Protein AF-0000000066253008 (afdb_homodimer)

Solvent-accessible surface area (backbone atoms only — not comparable to full-atom values): 78596 Å² total; per-residue (Å²): 136,83,82,72,79,69,74,82,71,71,70,77,67,82,53,88,64,77,56,69,83,47,47,67,69,61,52,63,65,35,58,60,66,40,66,57,66,64,67,63,68,63,72,75,78,78,64,59,68,62,55,57,57,56,64,69,56,77,73,82,70,84,76,76,71,78,70,69,80,69,70,82,55,91,63,72,63,43,28,41,41,49,34,67,64,50,50,51,50,46,41,70,47,35,21,67,83,68,64,51,48,30,28,73,83,35,78,33,90,45,61,48,75,41,26,23,41,92,55,75,45,72,45,69,47,74,49,59,42,49,48,30,50,20,38,45,47,24,52,40,46,51,31,47,74,68,68,41,58,54,40,56,45,54,45,63,66,33,70,45,50,55,56,59,47,54,52,46,42,40,66,67,37,15,53,67,53,22,49,46,47,67,31,86,89,32,36,70,66,47,18,43,54,94,76,50,82,46,97,74,68,50,23,16,39,36,27,54,60,85,42,55,70,59,47,54,49,51,45,48,46,28,65,75,38,57,89,58,53,52,42,75,41,73,38,66,88,74,84,46,50,68,54,42,54,59,38,61,71,62,54,28,25,43,66,73,40,64,44,83,43,79,41,80,39,96,84,78,38,77,38,83,45,76,39,33,48,40,35,58,21,56,35,70,89,53,68,46,57,43,32,51,56,40,51,46,26,31,55,20,29,53,75,64,69,36,50,68,47,43,47,32,39,51,51,32,41,36,42,30,24,60,69,64,50,36,47,28,45,30,39,35,48,83,29,68,46,32,40,33,58,68,54,60,56,62,47,42,52,57,46,36,70,75,38,61,82,43,91,60,28,63,58,53,46,52,50,44,47,44,31,48,54,19,28,45,37,44,46,48,58,17,81,76,14,34,40,81,71,70,65,45,31,31,40,46,46,58,69,54,51,78,77,73,92,52,61,85,66,71,51,46,80,73,44,45,67,56,29,61,71,69,70,48,53,69,70,58,38,52,51,34,38,47,70,59,73,42,82,51,69,69,60,50,52,49,44,41,16,51,48,8,28,54,26,60,68,52,69,42,28,80,86,31,64,84,42,25,50,44,24,32,37,44,48,60,46,23,36,50,37,32,44,24,46,48,51,16,51,45,26,44,75,74,36,79,36,50,43,67,38,52,63,74,47,21,72,63,36,97,54,52,64,68,41,70,47,48,22,54,63,28,46,52,50,27,50,51,48,50,55,40,41,55,68,53,20,46,36,78,89,61,20,42,52,25,30,25,30,66,80,79,65,44,60,50,80,59,50,47,48,44,41,38,35,24,39,50,42,62,68,45,48,52,68,51,46,52,32,23,58,71,53,35,45,65,66,32,55,48,69,29,18,49,26,34,20,27,61,78,56,58,50,83,69,45,94,93,38,64,61,37,61,47,19,45,56,20,21,46,37,67,63,45,51,39,35,34,54,9,29,44,48,42,45,35,50,68,62,26,27,50,40,34,46,25,32,46,40,47,49,50,49,37,22,48,43,45,36,49,43,36,41,54,48,30,25,22,76,43,89,82,59,26,64,67,51,86,32,91,84,54,55,55,51,70,88,51,63,36,46,67,59,38,42,15,32,38,38,50,9,37,47,58,44,31,59,70,60,35,52,64,64,52,51,54,35,45,45,69,66,52,56,63,73,61,52,52,52,54,51,52,52,52,50,50,51,56,54,56,63,63,105,134,84,81,73,77,71,73,80,72,73,70,77,69,82,55,86,64,78,57,71,82,48,48,68,70,62,51,63,67,35,58,59,65,40,64,56,67,61,67,62,68,61,71,73,76,75,61,58,69,60,53,56,57,53,63,68,55,78,74,82,70,85,76,76,76,73,70,69,80,69,70,82,53,92,62,72,62,42,27,41,40,50,34,66,64,50,49,52,52,46,40,72,49,36,21,66,84,68,64,49,48,30,30,73,83,36,76,33,89,46,63,47,75,39,26,24,42,94,55,74,44,72,44,70,46,74,50,59,41,47,50,31,50,21,37,44,46,24,52,39,47,52,32,47,74,68,66,40,57,53,41,55,45,53,46,62,66,34,69,45,52,54,56,59,47,54,52,46,43,40,66,67,38,14,54,66,54,21,49,45,49,68,31,87,89,34,36,72,66,47,17,44,53,95,78,52,84,46,97,74,68,50,24,16,38,35,28,55,60,86,41,56,68,59,48,54,49,53,47,49,45,28,65,76,39,58,88,59,53,51,42,75,42,73,38,66,89,74,83,46,49,67,54,42,54,58,38,62,72,62,54,28,24,43,67,73,41,62,42,82,41,80,43,81,38,97,86,78,37,77,38,82,44,77,40,34,46,40,35,59,22,56,34,70,90,52,69,46,57,42,32,50,56,39,50,45,27,33,55,19,30,52,76,64,69,35,50,68,48,41,48,31,40,50,49,31,41,36,42,31,25,61,68,64,50,35,46,27,46,30,38,35,48,82,26,69,47,33,40,34,58,69,54,61,57,62,48,41,51,58,45,36,69,74,37,60,83,42,92,60,29,64,56,53,44,51,50,45,49,45,33,47,52,20,28,44,36,43,46,50,58,17,80,77,15,33,40,82,72,71,66,44,30,31,41,47,48,60,72,55,51,75,77,73,91,53,60,85,69,71,51,45,79,73,44,44,66,55,29,62,72,69,71,47,54,72,70,59,39,53,52,33,37,46,70,58,73,43,83,51,68,69,58,51,51,51,45,41,16,52,47,8,28,55,25,61,67,52,69,42,30,79,86,31,64,86,43,25,49,44,23,32,37,44,49,59,45,23,35,49,37,32,44,26,47,49,51,15,52,44,26,43,75,74,36,78,38,50,42,69,39,52,63,75,48,21,72,64,34,98,55,52,64,67,41,71,45,48,22,55,64,28,47,51,50,27,53,50,46,50,54,41,41,55,68,54,20,46,35,79,88,60,20,43,53,24,30,25,29,66,80,79,65,44,58,51,80,58,50,48,50,43,40,38,35,25,38,50,41,62,66,45,47,52,68,51,46,51,33,24,57,70,52,33,46,65,64,32,55,47,68,30,18,47,25,34,20,26,60,78,56,57,50,82,69,45,94,89,38,64,62,38,61,46,19,45,56,20,20,44,37,67,63,46,50,39,33,33,53,8,30,45,47,40,46,35,50,68,59,25,27,50,40,35,47,24,32,44,40,46,49,50,49,39,21,49,43,44,35,47,42,36,43,54,48,30,26,22,76,42,90,82,59,24,65,65,52,86,30,91,82,54,59,54,52,68,89,52,62,37,47,66,58,39,42,15,32,38,38,52,10,38,48,57,45,32,59,72,60,37,53,64,65,54,52,53,35,46,45,69,68,51,56,62,73,61,51,52,51,54,51,50,52,53,49,52,52,56,54,57,64,64,104

Radius of gyration: 37.27 Å; Cα contacts (8 Å, |Δi|>4): 2577; chains: 2; bounding box: 135×111×92 Å

GO terms:
  GO:0015927 trehalase activity (F, IDA)
  GO:0005993 trehalose catabolic process (P, IDA)
  GO:0004555 alpha,alpha-trehalase activity (F, EXP)

Structure (mmCIF, N/CA/C/O backbone):
data_AF-0000000066253008-model_v1
#
loop_
_entity.id
_entity.type
_entity.pdbx_description
1 polymer 'Cytosolic neutral trehalase'
#
loop_
_atom_site.group_PDB
_atom_site.id
_atom_site.type_symbol
_atom_site.label_atom_id
_atom_site.label_alt_id
_atom_site.label_comp_id
_atom_site.label_asym_id
_atom_site.label_entity_id
_atom_site.label_seq_id
_atom_site.pdbx_PDB_ins_code
_atom_site.Cartn_x
_atom_site.Cartn_y
_atom_site.Cartn_z
_atom_site.occupancy
_atom_site.B_iso_or_equiv
_atom_site.auth_seq_id
_atom_site.auth_comp_id
_atom_site.auth_asym_id
_atom_site.auth_atom_id
_atom_site.pdbx_PDB_model_num
ATOM 1 N N . MET A 1 1 ? 1.215 39.594 -31.797 1 21.08 1 MET A N 1
ATOM 2 C CA . MET A 1 1 ? 0.467 38.438 -32.312 1 21.08 1 MET A CA 1
ATOM 3 C C . MET A 1 1 ? -0.027 37.562 -31.156 1 21.08 1 MET A C 1
ATOM 5 O O . MET A 1 1 ? 0.765 37.125 -30.328 1 21.08 1 MET A O 1
ATOM 9 N N . SER A 1 2 ? -1.305 37.75 -30.656 1 22.25 2 SER A N 1
ATOM 10 C CA . SER A 1 2 ? -1.988 37.844 -29.375 1 22.25 2 SER A CA 1
ATOM 11 C C . SER A 1 2 ? -2.393 36.469 -28.859 1 22.25 2 SER A C 1
ATOM 13 O O . SER A 1 2 ? -3.166 35.75 -29.516 1 22.25 2 SER A O 1
ATOM 15 N N . ASP A 1 3 ? -1.358 35.719 -28.438 1 22.94 3 ASP A N 1
ATOM 16 C CA . ASP A 1 3 ? -1.385 34.312 -28.062 1 22.94 3 ASP A CA 1
ATOM 17 C C . ASP A 1 3 ? -2.506 34.031 -27.078 1 22.94 3 ASP A C 1
ATOM 19 O O . ASP A 1 3 ? -2.482 34.531 -25.938 1 22.94 3 ASP A O 1
ATOM 23 N N . SER A 1 4 ? -3.768 33.938 -27.656 1 24.86 4 SER A N 1
ATOM 24 C CA . SER A 1 4 ? -5.082 33.781 -27.047 1 24.86 4 SER A CA 1
ATOM 25 C C . SER A 1 4 ? -5.152 32.5 -26.188 1 24.86 4 SER A C 1
ATOM 27 O O . SER A 1 4 ? -4.969 31.406 -26.703 1 24.86 4 SER A O 1
ATOM 29 N N . THR A 1 5 ? -4.535 32.531 -25 1 26.59 5 THR A N 1
ATOM 30 C CA . THR A 1 5 ? -4.566 31.484 -23.984 1 26.59 5 THR A CA 1
ATOM 31 C C . THR A 1 5 ? -5.992 30.984 -23.766 1 26.59 5 THR A C 1
ATOM 33 O O . THR A 1 5 ? -6.848 31.719 -23.266 1 26.59 5 THR A O 1
ATOM 36 N N . ALA A 1 6 ? -6.402 30.078 -24.688 1 28.55 6 ALA A N 1
ATOM 37 C CA . ALA A 1 6 ? -7.777 29.609 -24.797 1 28.55 6 ALA A CA 1
ATOM 38 C C . ALA A 1 6 ? -8.273 29.031 -23.469 1 28.55 6 ALA A C 1
ATOM 40 O O . ALA A 1 6 ? -7.523 28.344 -22.766 1 28.55 6 ALA A O 1
ATOM 41 N N . PRO A 1 7 ? -9.422 29.5 -23.062 1 29.2 7 PRO A N 1
ATOM 42 C CA . PRO A 1 7 ? -10.062 29.078 -21.812 1 29.2 7 PRO A CA 1
ATOM 43 C C . PRO A 1 7 ? -10.273 27.578 -21.719 1 29.2 7 PRO A C 1
ATOM 45 O O . PRO A 1 7 ? -10.469 26.906 -22.75 1 29.2 7 PRO A O 1
ATOM 48 N N . SER A 1 8 ? -9.383 26.938 -20.969 1 27 8 SER A N 1
ATOM 49 C CA . SER A 1 8 ? -9.578 25.531 -20.672 1 27 8 SER A CA 1
ATOM 50 C C . SER A 1 8 ? -11.055 25.203 -20.469 1 27 8 SER A C 1
ATOM 52 O O . SER A 1 8 ? -11.703 25.75 -19.578 1 27 8 SER A O 1
ATOM 54 N N . ALA A 1 9 ? -11.75 24.953 -21.578 1 28.47 9 ALA A N 1
ATOM 55 C CA . ALA A 1 9 ? -13.172 24.609 -21.641 1 28.47 9 ALA A CA 1
ATOM 56 C C . ALA A 1 9 ? -13.492 23.438 -20.719 1 28.47 9 ALA A C 1
ATOM 58 O O . ALA A 1 9 ? -12.914 22.359 -20.859 1 28.47 9 ALA A O 1
ATOM 59 N N . HIS A 1 10 ? -13.828 23.781 -19.562 1 29.2 10 HIS A N 1
ATOM 60 C CA . HIS A 1 10 ? -14.414 22.797 -18.656 1 29.2 10 HIS A CA 1
ATOM 61 C C . HIS A 1 10 ? -15.422 21.906 -19.375 1 29.2 10 HIS A C 1
ATOM 63 O O . HIS A 1 10 ? -16.328 22.406 -20.031 1 29.2 10 HIS A O 1
ATOM 69 N N . ARG A 1 11 ? -15.07 20.844 -19.938 1 32.84 11 ARG A N 1
ATOM 70 C CA . ARG A 1 11 ? -16.062 19.953 -20.531 1 32.84 11 ARG A CA 1
ATOM 71 C C . ARG A 1 11 ? -17.297 19.844 -19.641 1 32.84 11 ARG A C 1
ATOM 73 O O . ARG A 1 11 ? -17.188 19.594 -18.438 1 32.84 11 ARG A O 1
ATOM 80 N N . PRO A 1 12 ? -18.391 20.344 -20.109 1 28.89 12 PRO A N 1
ATOM 81 C CA . PRO A 1 12 ? -19.594 20.109 -19.328 1 28.89 12 PRO A CA 1
ATOM 82 C C . PRO A 1 12 ? -19.766 18.641 -18.953 1 28.89 12 PRO A C 1
ATOM 84 O O . PRO A 1 12 ? -19.734 17.766 -19.828 1 28.89 12 PRO A O 1
ATOM 87 N N . ARG A 1 13 ? -19.219 18.188 -17.891 1 33.03 13 ARG A N 1
ATOM 88 C CA . ARG A 1 13 ? -19.688 16.875 -17.453 1 33.03 13 ARG A CA 1
ATOM 89 C C . ARG A 1 13 ? -21.203 16.75 -17.594 1 33.03 13 ARG A C 1
ATOM 91 O O . ARG A 1 13 ? -21.938 17.656 -17.188 1 33.03 13 ARG A O 1
ATOM 98 N N . GLY A 1 14 ? -21.672 16.219 -18.562 1 35.75 14 GLY A N 1
ATOM 99 C CA . GLY A 1 14 ? -23.078 15.844 -18.641 1 35.75 14 GLY A CA 1
ATOM 100 C C . GLY A 1 14 ? -23.672 15.445 -17.312 1 35.75 14 GLY A C 1
ATOM 101 O O . GLY A 1 14 ? -23.828 14.258 -17.031 1 35.75 14 GLY A O 1
ATOM 102 N N . SER A 1 15 ? -23.125 15.898 -16.156 1 40.84 15 SER A N 1
ATOM 103 C CA . SER A 1 15 ? -23.719 15.477 -14.898 1 40.84 15 SER A CA 1
ATOM 104 C C . SER A 1 15 ? -25.234 15.672 -14.906 1 40.84 15 SER A C 1
ATOM 106 O O . SER A 1 15 ? -25.734 16.672 -15.43 1 40.84 15 SER A O 1
ATOM 108 N N . GLU A 1 16 ? -25.906 14.547 -14.773 1 49.41 16 GLU A N 1
ATOM 109 C CA . GLU A 1 16 ? -27.312 14.312 -14.539 1 49.41 16 GLU A CA 1
ATOM 110 C C . GLU A 1 16 ? -27.906 15.383 -13.617 1 49.41 16 GLU A C 1
ATOM 112 O O . GLU A 1 16 ? -29.109 15.672 -13.68 1 49.41 16 GLU A O 1
ATOM 117 N N . ASP A 1 17 ? -27.109 15.898 -12.797 1 62 17 ASP A N 1
ATOM 118 C CA . ASP A 1 17 ? -27.844 16.703 -11.812 1 62 17 ASP A CA 1
ATOM 119 C C . ASP A 1 17 ? -28 18.141 -12.281 1 62 17 ASP A C 1
ATOM 121 O O . ASP A 1 17 ? -28.391 19.016 -11.5 1 62 17 ASP A O 1
ATOM 125 N N . PHE A 1 18 ? -27.938 18.5 -13.492 1 68.88 18 PHE A N 1
ATOM 126 C CA . PHE A 1 18 ? -28.188 19.797 -14.086 1 68.88 18 PHE A CA 1
ATOM 127 C C . PHE A 1 18 ? -27.359 20.875 -13.383 1 68.88 18 PHE A C 1
ATOM 129 O O . PHE A 1 18 ? -27.844 21.984 -13.164 1 68.88 18 PHE A O 1
ATOM 136 N N . GLY A 1 19 ? -26.219 20.453 -12.789 1 80.81 19 GLY A N 1
ATOM 137 C CA . GLY A 1 19 ? -25.281 21.391 -12.195 1 80.81 19 GLY A CA 1
ATOM 138 C C . GLY A 1 19 ? -25.719 21.906 -10.844 1 80.81 19 GLY A C 1
ATOM 139 O O . GLY A 1 19 ? -25.266 22.969 -10.398 1 80.81 19 GLY A O 1
ATOM 140 N N . VAL A 1 20 ? -26.594 21.281 -10.141 1 88.69 20 VAL A N 1
ATOM 141 C CA . VAL A 1 20 ? -27.156 21.719 -8.859 1 88.69 20 VAL A CA 1
ATOM 142 C C . VAL A 1 20 ? -26.031 21.875 -7.84 1 88.69 20 VAL A C 1
ATOM 144 O O . VAL A 1 20 ? -26.047 22.812 -7.031 1 88.69 20 VAL A O 1
ATOM 147 N N . PHE A 1 21 ? -24.969 21.109 -7.91 1 88.94 21 PHE A N 1
ATOM 148 C CA . PHE A 1 21 ? -23.953 21.109 -6.871 1 88.94 21 PHE A CA 1
ATOM 149 C C . PHE A 1 21 ? -22.625 21.625 -7.418 1 88.94 21 PHE A C 1
ATOM 151 O O . PHE A 1 21 ? -21.562 21.297 -6.887 1 88.94 21 PHE A O 1
ATOM 158 N N . ASP A 1 22 ? -22.734 22.406 -8.461 1 88.81 22 ASP A N 1
ATOM 159 C CA . ASP A 1 22 ? -21.547 23.078 -8.969 1 88.81 22 ASP A CA 1
ATOM 160 C C . ASP A 1 22 ? -20.953 24.016 -7.914 1 88.81 22 ASP A C 1
ATOM 162 O O . ASP A 1 22 ? -21.641 24.406 -6.965 1 88.81 22 ASP A O 1
ATOM 166 N N . ASP A 1 23 ? -19.75 24.344 -8.078 1 89.56 23 ASP A N 1
ATOM 167 C CA . ASP A 1 23 ? -19.094 25.281 -7.168 1 89.56 23 ASP A CA 1
ATOM 168 C C . ASP A 1 23 ? -19.75 26.656 -7.242 1 89.56 23 ASP A C 1
ATOM 170 O O . ASP A 1 23 ? -20.406 26.984 -8.242 1 89.56 23 ASP A O 1
ATOM 174 N N . ALA A 1 24 ? -19.578 27.453 -6.195 1 89.88 24 ALA A N 1
ATOM 175 C CA . ALA A 1 24 ? -20.266 28.734 -6.066 1 89.88 24 ALA A CA 1
ATOM 176 C C . ALA A 1 24 ? -19.984 29.641 -7.266 1 89.88 24 ALA A C 1
ATOM 178 O O . ALA A 1 24 ? -20.875 30.312 -7.766 1 89.88 24 ALA A O 1
ATOM 179 N N . LYS A 1 25 ? -18.766 29.656 -7.684 1 88.56 25 LYS A N 1
ATOM 180 C CA . LYS A 1 25 ? -18.375 30.5 -8.812 1 88.56 25 LYS A CA 1
ATOM 181 C C . LYS A 1 25 ? -19.156 30.125 -10.07 1 88.56 25 LYS A C 1
ATOM 183 O O . LYS A 1 25 ? -19.688 31 -10.758 1 88.56 25 LYS A O 1
ATOM 188 N N . THR A 1 26 ? -19.266 28.859 -10.344 1 89.19 26 THR A N 1
ATOM 189 C CA . THR A 1 26 ? -19.969 28.359 -11.516 1 89.19 26 THR A CA 1
ATOM 190 C C . THR A 1 26 ? -21.484 28.5 -11.344 1 89.19 26 THR A C 1
ATOM 192 O O . THR A 1 26 ? -22.188 28.922 -12.273 1 89.19 26 THR A O 1
ATOM 195 N N . TYR A 1 27 ? -21.953 28.203 -10.172 1 91.69 27 TYR A N 1
ATOM 196 C CA . TYR A 1 27 ? -23.391 28.203 -9.891 1 91.69 27 TYR A CA 1
ATOM 197 C C . TYR A 1 27 ? -23.969 29.609 -9.93 1 91.69 27 TYR A C 1
ATOM 199 O O . TYR A 1 27 ? -25 29.844 -10.539 1 91.69 27 TYR A O 1
ATOM 207 N N . TYR A 1 28 ? -23.359 30.625 -9.406 1 92.56 28 TYR A N 1
ATOM 208 C CA . TYR A 1 28 ? -23.938 31.953 -9.242 1 92.56 28 TYR A CA 1
ATOM 209 C C . TYR A 1 28 ? -23.484 32.875 -10.367 1 92.56 28 TYR A C 1
ATOM 211 O O . TYR A 1 28 ? -24.094 33.938 -10.586 1 92.56 28 TYR A O 1
ATOM 219 N N . ALA A 1 29 ? -22.438 32.438 -11.086 1 88.12 29 ALA A N 1
ATOM 220 C CA . ALA A 1 29 ? -21.984 33.281 -12.203 1 88.12 29 ALA A CA 1
ATOM 221 C C . ALA A 1 29 ? -22.797 32.969 -13.461 1 88.12 29 ALA A C 1
ATOM 223 O O . ALA A 1 29 ? -22.719 33.688 -14.453 1 88.12 29 ALA A O 1
ATOM 224 N N . SER A 1 30 ? -23.547 31.969 -13.438 1 86.12 30 SER A N 1
ATOM 225 C CA . SER A 1 30 ? -24.312 31.547 -14.609 1 86.12 30 SER A CA 1
ATOM 226 C C . SER A 1 30 ? -25.547 32.406 -14.805 1 86.12 30 SER A C 1
ATOM 228 O O . SER A 1 30 ? -26.531 32.281 -14.07 1 86.12 30 SER A O 1
ATOM 230 N N . ASP A 1 31 ? -25.641 33.219 -15.789 1 83.75 31 ASP A N 1
ATOM 231 C CA . ASP A 1 31 ? -26.812 34.031 -16.094 1 83.75 31 ASP A CA 1
ATOM 232 C C . ASP A 1 31 ? -27.969 33.156 -16.594 1 83.75 31 ASP A C 1
ATOM 234 O O . ASP A 1 31 ? -29.125 33.469 -16.297 1 83.75 31 ASP A O 1
ATOM 238 N N . GLU A 1 32 ? -27.609 32.156 -17.266 1 80.25 32 GLU A N 1
ATOM 239 C CA . GLU A 1 32 ? -28.625 31.25 -17.797 1 80.25 32 GLU A CA 1
ATOM 240 C C . GLU A 1 32 ? -29.438 30.609 -16.688 1 80.25 32 GLU A C 1
ATOM 242 O O . GLU A 1 32 ? -30.656 30.406 -16.828 1 80.25 32 GLU A O 1
ATOM 247 N N . ARG A 1 33 ? -28.797 30.406 -15.594 1 84.94 33 ARG A N 1
ATOM 248 C CA . ARG A 1 33 ? -29.453 29.734 -14.484 1 84.94 33 ARG A CA 1
ATOM 249 C C . ARG A 1 33 ? -30.359 30.703 -13.719 1 84.94 33 ARG A C 1
ATOM 251 O O . ARG A 1 33 ? -31.406 30.312 -13.195 1 84.94 33 ARG A O 1
ATOM 258 N N . HIS A 1 34 ? -29.969 31.938 -13.656 1 87.06 34 HIS A N 1
ATOM 259 C CA . HIS A 1 34 ? -30.625 32.812 -12.695 1 87.06 34 HIS A CA 1
ATOM 260 C C . HIS A 1 34 ? -31.469 33.875 -13.398 1 87.06 34 HIS A C 1
ATOM 262 O O . HIS A 1 34 ? -32.125 34.688 -12.75 1 87.06 34 HIS A O 1
ATOM 268 N N . THR A 1 35 ? -31.422 34.094 -14.773 1 72.62 35 THR A N 1
ATOM 269 C CA . THR A 1 35 ? -32.25 35.031 -15.5 1 72.62 35 THR A CA 1
ATOM 270 C C . THR A 1 35 ? -33.375 34.344 -16.219 1 72.62 35 THR A C 1
ATOM 272 O O . THR A 1 35 ? -34.281 35 -16.75 1 72.62 35 THR A O 1
ATOM 275 N N . GLY A 1 36 ? -34.125 33.438 -15.727 1 54.25 36 GLY A N 1
ATOM 276 C CA . GLY A 1 36 ? -35.438 32.875 -16.078 1 54.25 36 GLY A CA 1
ATOM 277 C C . GLY A 1 36 ? -35.438 32.156 -17.406 1 54.25 36 GLY A C 1
ATOM 278 O O . GLY A 1 36 ? -36.469 31.688 -17.875 1 54.25 36 GLY A O 1
ATOM 279 N N . ARG A 1 37 ? -34.531 32.25 -18.344 1 44.91 37 ARG A N 1
ATOM 280 C CA . ARG A 1 37 ? -34.812 31.516 -19.578 1 44.91 37 ARG A CA 1
ATOM 281 C C . ARG A 1 37 ? -34.844 30.016 -19.312 1 44.91 37 ARG A C 1
ATOM 283 O O . ARG A 1 37 ? -35.375 29.25 -20.125 1 44.91 37 ARG A O 1
ATOM 290 N N . PHE A 1 38 ? -34.094 29.516 -18.484 1 42.03 38 PHE A N 1
ATOM 291 C CA . PHE A 1 38 ? -34 28.094 -18.172 1 42.03 38 PHE A CA 1
ATOM 292 C C . PHE A 1 38 ? -35.281 27.625 -17.484 1 42.03 38 PHE A C 1
ATOM 294 O O . PHE A 1 38 ? -35.438 26.438 -17.156 1 42.03 38 PHE A O 1
ATOM 301 N N . ALA A 1 39 ? -36.094 28.516 -16.938 1 36.56 39 ALA A N 1
ATOM 302 C CA . ALA A 1 39 ? -37.375 27.984 -16.422 1 36.56 39 ALA A CA 1
ATOM 303 C C . ALA A 1 39 ? -38.125 27.234 -17.516 1 36.56 39 ALA A C 1
ATOM 305 O O . ALA A 1 39 ? -38.781 26.234 -17.234 1 36.56 39 ALA A O 1
ATOM 306 N N . ASN A 1 40 ? -38.156 27.891 -18.703 1 34.47 40 ASN A N 1
ATOM 307 C CA . ASN A 1 40 ? -39.188 27.469 -19.672 1 34.47 40 ASN A CA 1
ATOM 308 C C . ASN A 1 40 ? -38.75 26.188 -20.391 1 34.47 40 ASN A C 1
ATOM 310 O O . ASN A 1 40 ? -39.406 25.797 -21.375 1 34.47 40 ASN A O 1
ATOM 314 N N . ARG A 1 41 ? -37.5 25.766 -20.328 1 33.41 41 ARG A N 1
ATOM 315 C CA . ARG A 1 41 ? -37.312 24.641 -21.234 1 33.41 41 ARG A CA 1
ATOM 316 C C . ARG A 1 41 ? -38.062 23.406 -20.734 1 33.41 41 ARG A C 1
ATOM 318 O O . ARG A 1 41 ? -37.438 22.406 -20.391 1 33.41 41 ARG A O 1
ATOM 325 N N . THR A 1 42 ? -38.938 23.484 -19.719 1 29.31 42 THR A N 1
ATOM 326 C CA . THR A 1 42 ? -39.719 22.266 -19.656 1 29.31 42 THR A CA 1
ATOM 327 C C . THR A 1 42 ? -40.5 22.047 -20.953 1 29.31 42 THR A C 1
ATOM 329 O O . THR A 1 42 ? -41.406 22.797 -21.297 1 29.31 42 THR A O 1
ATOM 332 N N . ARG A 1 43 ? -39.844 21.75 -22.031 1 27.69 43 ARG A N 1
ATOM 333 C CA . ARG A 1 43 ? -40.625 21.266 -23.188 1 27.69 43 ARG A CA 1
ATOM 334 C C . ARG A 1 43 ? -41.75 20.359 -22.734 1 27.69 43 ARG A C 1
ATOM 336 O O . ARG A 1 43 ? -41.531 19.344 -22.078 1 27.69 43 ARG A O 1
ATOM 343 N N . THR A 1 44 ? -42.938 20.828 -22.578 1 26.72 44 THR A N 1
ATOM 344 C CA . THR A 1 44 ? -44.219 20.141 -22.562 1 26.72 44 THR A CA 1
ATOM 345 C C . THR A 1 44 ? -44.312 19.141 -23.734 1 26.72 44 THR A C 1
ATOM 347 O O . THR A 1 44 ? -44.375 19.547 -24.891 1 26.72 44 THR A O 1
ATOM 350 N N . TYR A 1 45 ? -43.469 18.125 -23.891 1 26.62 45 TYR A N 1
ATOM 351 C CA . TYR A 1 45 ? -44 17.125 -24.812 1 26.62 45 TYR A CA 1
ATOM 352 C C . TYR A 1 45 ? -45.5 16.844 -24.531 1 26.62 45 TYR A C 1
ATOM 354 O O . TYR A 1 45 ? -45.875 16.688 -23.375 1 26.62 45 TYR A O 1
ATOM 362 N N . SER A 1 46 ? -46.5 17.297 -25.375 1 26.91 46 SER A N 1
ATOM 363 C CA . SER A 1 46 ? -47.938 17.172 -25.578 1 26.91 46 SER A CA 1
ATOM 364 C C . SER A 1 46 ? -48.406 15.727 -25.516 1 26.91 46 SER A C 1
ATOM 366 O O . SER A 1 46 ? -48.031 14.914 -26.375 1 26.91 46 SER A O 1
ATOM 368 N N . GLN A 1 47 ? -48.312 14.969 -24.453 1 26.66 47 GLN A N 1
ATOM 369 C CA . GLN A 1 47 ? -49.156 13.773 -24.266 1 26.66 47 GLN A CA 1
ATOM 370 C C . GLN A 1 47 ? -50.625 14.078 -24.484 1 26.66 47 GLN A C 1
ATOM 372 O O . GLN A 1 47 ? -51.469 13.672 -23.688 1 26.66 47 GLN A O 1
ATOM 377 N N . SER A 1 48 ? -51.062 15.055 -25.203 1 28.86 48 SER A N 1
ATOM 378 C CA . SER A 1 48 ? -52.438 15.203 -25.609 1 28.86 48 SER A CA 1
ATOM 379 C C . SER A 1 48 ? -52.938 13.961 -26.344 1 28.86 48 SER A C 1
ATOM 381 O O . SER A 1 48 ? -54.125 13.641 -26.312 1 28.86 48 SER A O 1
ATOM 383 N N . SER A 1 49 ? -52.125 13.25 -27.062 1 29.44 49 SER A N 1
ATOM 384 C CA . SER A 1 49 ? -52.75 12.203 -27.844 1 29.44 49 SER A CA 1
ATOM 385 C C . SER A 1 49 ? -53.188 11.023 -26.984 1 29.44 49 SER A C 1
ATOM 387 O O . SER A 1 49 ? -54.219 10.406 -27.234 1 29.44 49 SER A O 1
ATOM 389 N N . LEU A 1 50 ? -52.438 10.695 -25.906 1 27.84 50 LEU A N 1
ATOM 390 C CA . LEU A 1 50 ? -52.875 9.531 -25.156 1 27.84 50 LEU A CA 1
ATOM 391 C C . LEU A 1 50 ? -54 9.906 -24.188 1 27.84 50 LEU A C 1
ATOM 393 O O . LEU A 1 50 ? -54.938 9.125 -23.984 1 27.84 50 LEU A O 1
ATOM 397 N N . ILE A 1 51 ? -54.031 11.117 -23.766 1 29.12 51 ILE A N 1
ATOM 398 C CA . ILE A 1 51 ? -55.125 11.508 -22.891 1 29.12 51 ILE A CA 1
ATOM 399 C C . ILE A 1 51 ? -56.438 11.516 -23.672 1 29.12 51 ILE A C 1
ATOM 401 O O . ILE A 1 51 ? -57.531 11.422 -23.094 1 29.12 51 ILE A O 1
ATOM 405 N N . LYS A 1 52 ? -56.375 11.68 -25 1 32.84 52 LYS A N 1
ATOM 406 C CA . LYS A 1 52 ? -57.594 11.594 -25.781 1 32.84 52 LYS A CA 1
ATOM 407 C C . LYS A 1 52 ? -58.156 10.172 -25.766 1 32.84 52 LYS A C 1
ATOM 409 O O . LYS A 1 52 ? -59.375 9.984 -25.797 1 32.84 52 LYS A O 1
ATOM 414 N N . GLN A 1 53 ? -57.281 9.242 -25.594 1 31.06 53 GLN A N 1
ATOM 415 C CA . GLN A 1 53 ? -57.875 7.906 -25.656 1 31.06 53 GLN A CA 1
ATOM 416 C C . GLN A 1 53 ? -58.594 7.57 -24.359 1 31.06 53 GLN A C 1
ATOM 418 O O . GLN A 1 53 ? -59.656 6.938 -24.375 1 31.06 53 GLN A O 1
ATOM 423 N N . ILE A 1 54 ? -58 7.988 -23.25 1 30.97 54 ILE A N 1
ATOM 424 C CA . ILE A 1 54 ? -58.656 7.539 -22.016 1 30.97 54 ILE A CA 1
ATOM 425 C C . ILE A 1 54 ? -59.906 8.383 -21.766 1 30.97 54 ILE A C 1
ATOM 427 O O . ILE A 1 54 ? -60.781 7.961 -21.031 1 30.97 54 ILE A O 1
ATOM 431 N N . GLU A 1 55 ? -60 9.664 -22.266 1 29.5 55 GLU A N 1
ATOM 432 C CA . GLU A 1 55 ? -61.25 10.391 -22.078 1 29.5 55 GLU A CA 1
ATOM 433 C C . GLU A 1 55 ? -62.438 9.562 -22.547 1 29.5 55 GLU A C 1
ATOM 435 O O . GLU A 1 55 ? -63.594 9.898 -22.25 1 29.5 55 GLU A O 1
ATOM 440 N N . ARG A 1 56 ? -62.125 8.711 -23.609 1 33.66 56 ARG A N 1
ATOM 441 C CA . ARG A 1 56 ? -63.312 8.031 -24.062 1 33.66 56 ARG A CA 1
ATOM 442 C C . ARG A 1 56 ? -64 7.273 -22.922 1 33.66 56 ARG A C 1
ATOM 444 O O . ARG A 1 56 ? -65.188 6.926 -23.016 1 33.66 56 ARG A O 1
ATOM 451 N N . LEU A 1 57 ? -62.969 6.723 -21.969 1 30.09 57 LEU A N 1
ATOM 452 C CA . LEU A 1 57 ? -63.781 5.914 -21.047 1 30.09 57 LEU A CA 1
ATOM 453 C C . LEU A 1 57 ? -64.312 6.773 -19.922 1 30.09 57 LEU A C 1
ATOM 455 O O . LEU A 1 57 ? -63.719 7.754 -19.5 1 30.09 57 LEU A O 1
ATOM 459 N N . ASN A 1 58 ? -65.625 6.953 -19.719 1 29.28 58 ASN A N 1
ATOM 460 C CA . ASN A 1 58 ? -66.625 7.719 -18.984 1 29.28 58 ASN A CA 1
ATOM 461 C C . ASN A 1 58 ? -66.25 7.797 -17.5 1 29.28 58 ASN A C 1
ATOM 463 O O . ASN A 1 58 ? -67.125 8.016 -16.656 1 29.28 58 ASN A O 1
ATOM 467 N N . LEU A 1 59 ? -65.188 7.016 -16.953 1 30.55 59 LEU A N 1
ATOM 468 C CA . LEU A 1 59 ? -65.375 6.883 -15.508 1 30.55 59 LEU A CA 1
ATOM 469 C C . LEU A 1 59 ? -65.125 8.203 -14.797 1 30.55 59 LEU A C 1
ATOM 471 O O . LEU A 1 59 ? -64.25 8.969 -15.211 1 30.55 59 LEU A O 1
ATOM 475 N N . PRO A 1 60 ? -66.062 8.742 -13.891 1 29.38 60 PRO A N 1
ATOM 476 C CA . PRO A 1 60 ? -66.125 10.023 -13.172 1 29.38 60 PRO A CA 1
ATOM 477 C C . PRO A 1 60 ? -64.875 10.25 -12.281 1 29.38 60 PRO A C 1
ATOM 479 O O . PRO A 1 60 ? -64.625 9.469 -11.359 1 29.38 60 PRO A O 1
ATOM 482 N N . GLU A 1 61 ? -63.656 10.352 -12.719 1 27.45 61 GLU A N 1
ATOM 483 C CA . GLU A 1 61 ? -62.625 10.305 -11.688 1 27.45 61 GLU A CA 1
ATOM 484 C C . GLU A 1 61 ? -62.656 11.547 -10.812 1 27.45 61 GLU A C 1
ATOM 486 O O . GLU A 1 61 ? -62.719 12.672 -11.32 1 27.45 61 GLU A O 1
ATOM 491 N N . PRO A 1 62 ? -63.125 11.492 -9.469 1 27.7 62 PRO A N 1
ATOM 492 C CA . PRO A 1 62 ? -63.188 12.68 -8.617 1 27.7 62 PRO A CA 1
ATOM 493 C C . PRO A 1 62 ? -61.844 13.398 -8.523 1 27.7 62 PRO A C 1
ATOM 495 O O . PRO A 1 62 ? -60.812 12.766 -8.336 1 27.7 62 PRO A O 1
ATOM 498 N N . PHE A 1 63 ? -61.594 14.43 -9.258 1 24.8 63 PHE A N 1
ATOM 499 C CA . PHE A 1 63 ? -60.375 15.211 -9.422 1 24.8 63 PHE A CA 1
ATOM 500 C C . PHE A 1 63 ? -60.062 16 -8.156 1 24.8 63 PHE A C 1
ATOM 502 O O . PHE A 1 63 ? -60.75 16.984 -7.852 1 24.8 63 PHE A O 1
ATOM 509 N N . ARG A 1 64 ? -59.938 15.336 -6.895 1 28.39 64 ARG A N 1
ATOM 510 C CA . ARG A 1 64 ? -59.625 16.203 -5.758 1 28.39 64 ARG A CA 1
ATOM 511 C C . ARG A 1 64 ? -58.5 17.156 -6.09 1 28.39 64 ARG A C 1
ATOM 513 O O . ARG A 1 64 ? -57.531 16.766 -6.766 1 28.39 64 ARG A O 1
ATOM 520 N N . ARG A 1 65 ? -58.625 18.484 -5.941 1 27.17 65 ARG A N 1
ATOM 521 C CA . ARG A 1 65 ? -57.906 19.75 -6.062 1 27.17 65 ARG A CA 1
ATOM 522 C C . ARG A 1 65 ? -56.625 19.734 -5.23 1 27.17 65 ARG A C 1
ATOM 524 O O . ARG A 1 65 ? -56.031 20.781 -4.969 1 27.17 65 ARG A O 1
ATOM 531 N N . GLY A 1 66 ? -56.281 18.625 -4.512 1 27.69 66 GLY A N 1
ATOM 532 C CA . GLY A 1 66 ? -55.156 18.969 -3.627 1 27.69 66 GLY A CA 1
ATOM 533 C C . GLY A 1 66 ? -53.969 19.562 -4.359 1 27.69 66 GLY A C 1
ATOM 534 O O . GLY A 1 66 ? -53.406 18.906 -5.238 1 27.69 66 GLY A O 1
ATOM 535 N N . SER A 1 67 ? -54.094 20.828 -4.801 1 29.39 67 SER A N 1
ATOM 536 C CA . SER A 1 67 ? -53.094 21.594 -5.527 1 29.39 67 SER A CA 1
ATOM 537 C C . SER A 1 67 ? -51.719 21.469 -4.879 1 29.39 67 SER A C 1
ATOM 539 O O . SER A 1 67 ? -50.875 22.375 -4.98 1 29.39 67 SER A O 1
ATOM 541 N N . HIS A 1 68 ? -51.562 20.578 -3.889 1 31.06 68 HIS A N 1
ATOM 542 C CA . HIS A 1 68 ? -50.156 20.594 -3.412 1 31.06 68 HIS A CA 1
ATOM 543 C C . HIS A 1 68 ? -49.188 20.453 -4.566 1 31.06 68 HIS A C 1
ATOM 545 O O . HIS A 1 68 ? -49.406 19.656 -5.488 1 31.06 68 HIS A O 1
ATOM 551 N N . ASP A 1 69 ? -48.594 21.516 -5.027 1 33.12 69 ASP A N 1
ATOM 552 C CA . ASP A 1 69 ? -47.469 21.594 -5.957 1 33.12 69 ASP A CA 1
ATOM 553 C C . ASP A 1 69 ? -46.531 20.391 -5.785 1 33.12 69 ASP A C 1
ATOM 555 O O . ASP A 1 69 ? -45.531 20.484 -5.078 1 33.12 69 ASP A O 1
ATOM 559 N N . GLU A 1 70 ? -47.031 19.203 -5.41 1 35.66 70 GLU A N 1
ATOM 560 C CA . GLU A 1 70 ? -46.156 18.047 -5.531 1 35.66 70 GLU A CA 1
ATOM 561 C C . GLU A 1 70 ? -45.562 17.938 -6.941 1 35.66 70 GLU A C 1
ATOM 563 O O . GLU A 1 70 ? -46.281 17.516 -7.867 1 35.66 70 GLU A O 1
ATOM 568 N N . SER A 1 71 ? -45 18.984 -7.516 1 34.5 71 SER A N 1
ATOM 569 C CA . SER A 1 71 ? -44.438 18.812 -8.844 1 34.5 71 SER A CA 1
ATOM 570 C C . SER A 1 71 ? -43.656 17.5 -8.938 1 34.5 71 SER A C 1
ATOM 572 O O . SER A 1 71 ? -42.938 17.125 -8.023 1 34.5 71 SER A O 1
ATOM 574 N N . ASN A 1 72 ? -44.125 16.5 -9.539 1 36.16 72 ASN A N 1
ATOM 575 C CA . ASN A 1 72 ? -43.562 15.344 -10.211 1 36.16 72 ASN A CA 1
ATOM 576 C C . ASN A 1 72 ? -42.188 15.664 -10.797 1 36.16 72 ASN A C 1
ATOM 578 O O . ASN A 1 72 ? -41.75 15.039 -11.773 1 36.16 72 ASN A O 1
ATOM 582 N N . LEU A 1 73 ? -41.688 16.969 -10.859 1 39.53 73 LEU A N 1
ATOM 583 C CA . LEU A 1 73 ? -40.594 17.312 -11.773 1 39.53 73 LEU A CA 1
ATOM 584 C C . LEU A 1 73 ? -39.344 16.516 -11.445 1 39.53 73 LEU A C 1
ATOM 586 O O . LEU A 1 73 ? -39 16.328 -10.273 1 39.53 73 LEU A O 1
ATOM 590 N N . GLU A 1 74 ? -38.906 15.695 -12.281 1 46.31 74 GLU A N 1
ATOM 591 C CA . GLU A 1 74 ? -37.594 15.086 -12.383 1 46.31 74 GLU A CA 1
ATOM 592 C C . GLU A 1 74 ? -36.5 16 -11.812 1 46.31 74 GLU A C 1
ATOM 594 O O . GLU A 1 74 ? -35.5 15.523 -11.281 1 46.31 74 GLU A O 1
ATOM 599 N N . GLN A 1 75 ? -36.75 17.344 -12.039 1 58.78 75 GLN A N 1
ATOM 600 C CA . GLN A 1 75 ? -35.812 18.328 -11.484 1 58.78 75 GLN A CA 1
ATOM 601 C C . GLN A 1 75 ? -36.281 18.828 -10.125 1 58.78 75 GLN A C 1
ATOM 603 O O . GLN A 1 75 ? -37.469 19.047 -9.914 1 58.78 75 GLN A O 1
ATOM 608 N N . GLY A 1 76 ? -35.875 18.547 -8.984 1 73.12 76 GLY A N 1
ATOM 609 C CA . GLY A 1 76 ? -36.156 18.953 -7.613 1 73.12 76 GLY A CA 1
ATOM 610 C C . GLY A 1 76 ? -36.75 20.328 -7.508 1 73.12 76 GLY A C 1
ATOM 611 O O . GLY A 1 76 ? -36.812 21.062 -8.5 1 73.12 76 GLY A O 1
ATOM 612 N N . ARG A 1 77 ? -37.438 20.844 -6.438 1 87.75 77 ARG A N 1
ATOM 613 C CA . ARG A 1 77 ? -38.031 22.141 -6.164 1 87.75 77 ARG A CA 1
ATOM 614 C C . ARG A 1 77 ? -37 23.25 -6.238 1 87.75 77 ARG A C 1
ATOM 616 O O . ARG A 1 77 ? -35.844 23.062 -5.793 1 87.75 77 ARG A O 1
ATOM 623 N N . ARG A 1 78 ? -37.406 24.5 -6.914 1 93 78 ARG A N 1
ATOM 624 C CA . ARG A 1 78 ? -36.531 25.672 -7.031 1 93 78 ARG A CA 1
ATOM 625 C C . ARG A 1 78 ? -37.219 26.906 -6.461 1 93 78 ARG A C 1
ATOM 627 O O . ARG A 1 78 ? -38.438 27.047 -6.551 1 93 78 ARG A O 1
ATOM 634 N N . PHE A 1 79 ? -36.438 27.812 -5.949 1 94.94 79 PHE A N 1
ATOM 635 C CA . PHE A 1 79 ? -36.969 29.016 -5.32 1 94.94 79 PHE A CA 1
ATOM 636 C C . PHE A 1 79 ? -36.531 30.266 -6.078 1 94.94 79 PHE A C 1
ATOM 638 O O . PHE A 1 79 ? -35.375 30.344 -6.527 1 94.94 79 PHE A O 1
ATOM 645 N N . LEU A 1 80 ? -37.344 31.094 -6.309 1 94.75 80 LEU A N 1
ATOM 646 C CA . LEU A 1 80 ? -37.062 32.438 -6.797 1 94.75 80 LEU A CA 1
ATOM 647 C C . LEU A 1 80 ? -36.812 33.406 -5.633 1 94.75 80 LEU A C 1
ATOM 649 O O . LEU A 1 80 ? -37.719 33.688 -4.863 1 94.75 80 LEU A O 1
ATOM 653 N N . ILE A 1 81 ? -35.656 33.938 -5.559 1 95.62 81 ILE A N 1
ATOM 654 C CA . ILE A 1 81 ? -35.312 34.594 -4.32 1 95.62 81 ILE A CA 1
ATOM 655 C C . ILE A 1 81 ? -34.688 35.969 -4.637 1 95.62 81 ILE A C 1
ATOM 657 O O . ILE A 1 81 ? -33.781 36.062 -5.473 1 95.62 81 ILE A O 1
ATOM 661 N N . GLN A 1 82 ? -35.156 37 -4.004 1 95.25 82 GLN A N 1
ATOM 662 C CA . GLN A 1 82 ? -34.469 38.25 -3.941 1 95.25 82 GLN A CA 1
ATOM 663 C C . GLN A 1 82 ? -33.406 38.25 -2.848 1 95.25 82 GLN A C 1
ATOM 665 O O . GLN A 1 82 ? -33.719 38.25 -1.658 1 95.25 82 GLN A O 1
ATOM 670 N N . VAL A 1 83 ? -32.219 38.375 -3.191 1 96.81 83 VAL A N 1
ATOM 671 C CA . VAL A 1 83 ? -31.094 38 -2.346 1 96.81 83 VAL A CA 1
ATOM 672 C C . VAL A 1 83 ? -31.047 38.906 -1.12 1 96.81 83 VAL A C 1
ATOM 674 O O . VAL A 1 83 ? -31.141 38.438 0.016 1 96.81 83 VAL A O 1
ATOM 677 N N . ASP A 1 84 ? -31.047 40.25 -1.282 1 96.5 84 ASP A N 1
ATOM 678 C CA . ASP A 1 84 ? -30.859 41.188 -0.179 1 96.5 84 ASP A CA 1
ATOM 679 C C . ASP A 1 84 ? -32.062 41.156 0.758 1 96.5 84 ASP A C 1
ATOM 681 O O . ASP A 1 84 ? -31.906 41.125 1.98 1 96.5 84 ASP A O 1
ATOM 685 N N . ALA A 1 85 ? -33.25 41.156 0.206 1 95.56 85 ALA A N 1
ATOM 686 C CA . ALA A 1 85 ? -34.469 41.188 1.007 1 95.56 85 ALA A CA 1
ATOM 687 C C . ALA A 1 85 ? -34.594 39.906 1.823 1 95.56 85 ALA A C 1
ATOM 689 O O . ALA A 1 85 ? -35 39.938 2.99 1 95.56 85 ALA A O 1
ATOM 690 N N . THR A 1 86 ? -34.406 38.844 1.164 1 96.56 86 THR A N 1
ATOM 691 C CA . THR A 1 86 ? -34.531 37.562 1.852 1 96.56 86 THR A CA 1
ATOM 692 C C . THR A 1 86 ? -33.438 37.438 2.932 1 96.56 86 THR A C 1
ATOM 694 O O . THR A 1 86 ? -33.719 36.875 4 1 96.56 86 THR A O 1
ATOM 697 N N . LEU A 1 87 ? -32.219 37.875 2.611 1 96.69 87 LEU A N 1
ATOM 698 C CA . LEU A 1 87 ? -31.141 37.812 3.588 1 96.69 87 LEU A CA 1
ATOM 699 C C . LEU A 1 87 ? -31.5 38.625 4.828 1 96.69 87 LEU A C 1
ATOM 701 O O . LEU A 1 87 ? -31.266 38.188 5.953 1 96.69 87 LEU A O 1
ATOM 705 N N . GLU A 1 88 ? -32.062 39.781 4.66 1 95.5 88 GLU A N 1
ATOM 706 C CA . GLU A 1 88 ? -32.469 40.625 5.77 1 95.5 88 GLU A CA 1
ATOM 707 C C . GLU A 1 88 ? -33.562 40 6.594 1 95.5 88 GLU A C 1
ATOM 709 O O . GLU A 1 88 ? -33.531 40.031 7.824 1 95.5 88 GLU A O 1
ATOM 714 N N . SER A 1 89 ? -34.5 39.469 5.938 1 95.5 89 SER A N 1
ATOM 715 C CA . SER A 1 89 ? -35.594 38.781 6.609 1 95.5 89 SER A CA 1
ATOM 716 C C . SER A 1 89 ? -35.094 37.562 7.395 1 95.5 89 SER A C 1
ATOM 718 O O . SER A 1 89 ? -35.531 37.344 8.523 1 95.5 89 SER A O 1
ATOM 720 N N . LEU A 1 90 ? -34.281 36.844 6.719 1 96.69 90 LEU A N 1
ATOM 721 C CA . LEU A 1 90 ? -33.719 35.625 7.34 1 96.69 90 LEU A CA 1
ATOM 722 C C . LEU A 1 90 ? -32.938 36 8.594 1 96.69 90 LEU A C 1
ATOM 724 O O . LEU A 1 90 ? -33.094 35.344 9.641 1 96.69 90 LEU A O 1
ATOM 728 N N . LYS A 1 91 ? -32.094 36.969 8.531 1 95.81 91 LYS A N 1
ATOM 729 C CA . LYS A 1 91 ? -31.281 37.406 9.664 1 95.81 91 LYS A CA 1
ATOM 730 C C . LYS A 1 91 ? -32.156 37.906 10.812 1 95.81 91 LYS A C 1
ATOM 732 O O . LYS A 1 91 ? -31.938 37.531 11.969 1 95.81 91 LYS A O 1
ATOM 737 N N . ALA A 1 92 ? -33.125 38.656 10.477 1 95.44 92 ALA A N 1
ATOM 738 C CA . ALA A 1 92 ? -34.031 39.25 11.484 1 95.44 92 ALA A CA 1
ATOM 739 C C . ALA A 1 92 ? -34.781 38.156 12.234 1 95.44 92 ALA A C 1
ATOM 741 O O . ALA A 1 92 ? -35.031 38.281 13.438 1 95.44 92 ALA A O 1
ATOM 742 N N . GLN A 1 93 ? -35.031 37.188 11.531 1 95.69 93 GLN A N 1
ATOM 743 C CA . GLN A 1 93 ? -35.906 36.156 12.109 1 95.69 93 GLN A CA 1
ATOM 744 C C . GLN A 1 93 ? -35.062 35.062 12.797 1 95.69 93 GLN A C 1
ATOM 746 O O . GLN A 1 93 ? -35.406 34.625 13.891 1 95.69 93 GLN A O 1
ATOM 751 N N . GLU A 1 94 ? -34.062 34.656 12.141 1 96.31 94 GLU A N 1
ATOM 752 C CA . GLU A 1 94 ? -33.438 33.406 12.539 1 96.31 94 GLU A CA 1
ATOM 753 C C . GLU A 1 94 ? -32.062 33.625 13.188 1 96.31 94 GLU A C 1
ATOM 755 O O . GLU A 1 94 ? -31.547 32.75 13.875 1 96.31 94 GLU A O 1
ATOM 760 N N . ASP A 1 95 ? -31.375 34.719 12.945 1 96.25 95 ASP A N 1
ATOM 761 C CA . ASP A 1 95 ? -30.109 35.031 13.578 1 96.25 95 ASP A CA 1
ATOM 762 C C . ASP A 1 95 ? -30.328 35.906 14.828 1 96.25 95 ASP A C 1
ATOM 764 O O . ASP A 1 95 ? -29.969 37.062 14.852 1 96.25 95 ASP A O 1
ATOM 768 N N . THR A 1 96 ? -30.688 35.312 15.867 1 95.56 96 THR A N 1
ATOM 769 C CA . THR A 1 96 ? -31.219 36.062 17.016 1 95.56 96 THR A CA 1
ATOM 770 C C . THR A 1 96 ? -30.078 36.688 17.828 1 95.56 96 THR A C 1
ATOM 772 O O . THR A 1 96 ? -30.312 37.594 18.641 1 95.56 96 THR A O 1
ATOM 775 N N . ASP A 1 97 ? -28.844 36.219 17.719 1 93.38 97 ASP A N 1
ATOM 776 C CA . ASP A 1 97 ? -27.75 36.844 18.469 1 93.38 97 ASP A CA 1
ATOM 777 C C . ASP A 1 97 ? -26.953 37.812 17.594 1 93.38 97 ASP A C 1
ATOM 779 O O . ASP A 1 97 ? -25.969 38.406 18.031 1 93.38 97 ASP A O 1
ATOM 783 N N . GLY A 1 98 ? -27.234 37.844 16.344 1 92.94 98 GLY A N 1
ATOM 784 C CA . GLY A 1 98 ? -26.703 38.844 15.453 1 92.94 98 GLY A CA 1
ATOM 785 C C . GLY A 1 98 ? -25.281 38.562 14.977 1 92.94 98 GLY A C 1
ATOM 786 O O . GLY A 1 98 ? -24.578 39.469 14.539 1 92.94 98 GLY A O 1
ATOM 787 N N . ASN A 1 99 ? -24.844 37.406 15.023 1 92.88 99 ASN A N 1
ATOM 788 C CA . ASN A 1 99 ? -23.469 37.094 14.641 1 92.88 99 ASN A CA 1
ATOM 789 C C . ASN A 1 99 ? -23.391 36.594 13.195 1 92.88 99 ASN A C 1
ATOM 791 O O . ASN A 1 99 ? -22.359 36.062 12.773 1 92.88 99 ASN A O 1
ATOM 795 N N . MET A 1 100 ? -24.5 36.656 12.453 1 95.62 100 MET A N 1
ATOM 796 C CA . MET A 1 100 ? -24.594 36.25 11.047 1 95.62 100 MET A CA 1
ATOM 797 C C . MET A 1 100 ? -24.406 34.75 10.891 1 95.62 100 MET A C 1
ATOM 799 O O . MET A 1 100 ? -23.797 34.312 9.93 1 95.62 100 MET A O 1
ATOM 803 N N . GLN A 1 101 ? -24.781 33.969 11.812 1 96.12 101 GLN A N 1
ATOM 804 C CA . GLN A 1 101 ? -24.859 32.5 11.789 1 96.12 101 GLN A CA 1
ATOM 805 C C . GLN A 1 101 ? -26.203 32.031 12.32 1 96.12 101 GLN A C 1
ATOM 807 O O . GLN A 1 101 ? -26.781 32.625 13.227 1 96.12 101 GLN A O 1
ATOM 812 N N . ILE A 1 102 ? -26.719 31.047 11.719 1 97.19 102 ILE A N 1
ATOM 813 C CA . ILE A 1 102 ? -27.922 30.406 12.227 1 97.19 102 ILE A CA 1
ATOM 814 C C . ILE A 1 102 ? -27.578 29.047 12.805 1 97.19 102 ILE A C 1
ATOM 816 O O . ILE A 1 102 ? -27.219 28.125 12.07 1 97.19 102 ILE A O 1
ATOM 820 N N . THR A 1 103 ? -27.609 28.953 14.109 1 96.38 103 THR A N 1
ATOM 821 C CA . THR A 1 103 ? -27.219 27.734 14.82 1 96.38 103 THR A CA 1
ATOM 822 C C . THR A 1 103 ? -28.391 27.188 15.641 1 96.38 103 THR A C 1
ATOM 824 O O . THR A 1 103 ? -29.469 27.766 15.648 1 96.38 103 THR A O 1
ATOM 827 N N . ILE A 1 104 ? -28.203 26.062 16.266 1 95.88 104 ILE A N 1
ATOM 828 C CA . ILE A 1 104 ? -29.219 25.422 17.078 1 95.88 104 ILE A CA 1
ATOM 829 C C . ILE A 1 104 ? -29.516 26.281 18.312 1 95.88 104 ILE A C 1
ATOM 831 O O . ILE A 1 104 ? -30.531 26.109 18.969 1 95.88 104 ILE A O 1
ATOM 835 N N . GLU A 1 105 ? -28.641 27.203 18.594 1 95.06 105 GLU A N 1
ATOM 836 C CA . GLU A 1 105 ? -28.812 28.047 19.766 1 95.06 105 GLU A CA 1
ATOM 837 C C . GLU A 1 105 ? -29.688 29.25 19.453 1 95.06 105 GLU A C 1
ATOM 839 O O . GLU A 1 105 ? -30.172 29.922 20.375 1 95.06 105 GLU A O 1
ATOM 844 N N . ASP A 1 106 ? -29.812 29.531 18.141 1 96 106 ASP A N 1
ATOM 845 C CA . ASP A 1 106 ? -30.734 30.609 17.75 1 96 106 ASP A CA 1
ATOM 846 C C . ASP A 1 106 ? -32.188 30.219 18.016 1 96 106 ASP A C 1
ATOM 848 O O . ASP A 1 106 ? -32.562 29.062 17.812 1 96 106 ASP A O 1
ATOM 852 N N . SER A 1 107 ? -33 31.172 18.469 1 93.25 107 SER A N 1
ATOM 853 C CA . SER A 1 107 ? -34.344 30.844 18.984 1 93.25 107 SER A CA 1
ATOM 854 C C . SER A 1 107 ? -35.406 31.281 18 1 93.25 107 SER A C 1
ATOM 856 O O . SER A 1 107 ? -36.562 31.453 18.375 1 93.25 107 SER A O 1
ATOM 858 N N . GLY A 1 108 ? -35.156 31.453 16.812 1 92.94 108 GLY A N 1
ATOM 859 C CA . GLY A 1 108 ? -36.188 31.766 15.828 1 92.94 108 GLY A CA 1
ATOM 860 C C . GLY A 1 108 ? -37.125 30.609 15.57 1 92.94 108 GLY A C 1
ATOM 861 O O . GLY A 1 108 ? -36.938 29.516 16.125 1 92.94 108 GLY A O 1
ATOM 862 N N . PRO A 1 109 ? -38.188 30.781 14.859 1 95.12 109 PRO A N 1
ATOM 863 C CA . PRO A 1 109 ? -39.188 29.75 14.602 1 95.12 109 PRO A CA 1
ATOM 864 C C . PRO A 1 109 ? -38.656 28.578 13.781 1 95.12 109 PRO A C 1
ATOM 866 O O . PRO A 1 109 ? -39.312 27.531 13.688 1 95.12 109 PRO A O 1
ATOM 869 N N . LYS A 1 110 ? -37.531 28.734 13.148 1 95.69 110 LYS A N 1
ATOM 870 C CA . LYS A 1 110 ? -36.875 27.719 12.359 1 95.69 110 LYS A CA 1
ATOM 871 C C . LYS A 1 110 ? -37.688 27.359 11.125 1 95.69 110 LYS A C 1
ATOM 873 O O . LYS A 1 110 ? -37.781 26.188 10.75 1 95.69 110 LYS A O 1
ATOM 878 N N . VAL A 1 111 ? -38.375 28.281 10.602 1 95.69 111 VAL A N 1
ATOM 879 C CA . VAL A 1 111 ? -39.125 28.125 9.383 1 95.69 111 VAL A CA 1
ATOM 880 C C . VAL A 1 111 ? -39.156 29.453 8.609 1 95.69 111 VAL A C 1
ATOM 882 O O . VAL A 1 111 ? -39.281 30.516 9.211 1 95.69 111 VAL A O 1
ATOM 885 N N . LEU A 1 112 ? -39 29.391 7.309 1 95.31 112 LEU A N 1
ATOM 886 C CA . LEU A 1 112 ? -39.094 30.562 6.445 1 95.31 112 LEU A CA 1
ATOM 887 C C . LEU A 1 112 ? -39.75 30.219 5.121 1 95.31 112 LEU A C 1
ATOM 889 O O . LEU A 1 112 ? -39.312 29.312 4.41 1 95.31 112 LEU A O 1
ATOM 893 N N . PRO A 1 113 ? -40.844 30.875 4.809 1 95.06 113 PRO A N 1
ATOM 894 C CA . PRO A 1 113 ? -41.469 30.625 3.512 1 95.06 113 PRO A CA 1
ATOM 895 C C . PRO A 1 113 ? -40.719 31.281 2.355 1 95.06 113 PRO A C 1
ATOM 897 O O . PRO A 1 113 ? -40.312 32.438 2.461 1 95.06 113 PRO A O 1
ATOM 900 N N . LEU A 1 114 ? -40.5 30.562 1.302 1 95.06 114 LEU A N 1
ATOM 901 C CA . LEU A 1 114 ? -39.844 31.062 0.094 1 95.06 114 LEU A CA 1
ATOM 902 C C . LEU A 1 114 ? -40.75 30.906 -1.117 1 95.06 114 LEU A C 1
ATOM 904 O O . LEU A 1 114 ? -41.531 29.953 -1.188 1 95.06 114 LEU A O 1
ATOM 908 N N . ARG A 1 115 ? -40.562 31.797 -2.035 1 93.25 115 ARG A N 1
ATOM 909 C CA . ARG A 1 115 ? -41.344 31.75 -3.273 1 93.25 115 ARG A CA 1
ATOM 910 C C . ARG A 1 115 ? -40.75 30.734 -4.242 1 93.25 115 ARG A C 1
ATOM 912 O O . ARG A 1 115 ? -39.531 30.594 -4.332 1 93.25 115 ARG A O 1
ATOM 919 N N . THR A 1 116 ? -41.656 30.078 -4.926 1 91.81 116 THR A N 1
ATOM 920 C CA . THR A 1 116 ? -41.219 29.047 -5.844 1 91.81 116 THR A CA 1
ATOM 921 C C . THR A 1 116 ? -41 29.609 -7.242 1 91.81 116 THR A C 1
ATOM 923 O O . THR A 1 116 ? -41.75 30.484 -7.688 1 91.81 116 THR A O 1
ATOM 926 N N . ALA A 1 117 ? -40 29.141 -7.902 1 88.69 117 ALA A N 1
ATOM 927 C CA . ALA A 1 117 ? -39.688 29.609 -9.25 1 88.69 117 ALA A CA 1
ATOM 928 C C . ALA A 1 117 ? -40.75 29.125 -10.258 1 88.69 117 ALA A C 1
ATOM 930 O O . ALA A 1 117 ? -41.062 29.844 -11.203 1 88.69 117 ALA A O 1
ATOM 931 N N . ALA A 1 118 ? -41.188 27.891 -10.109 1 82.06 118 ALA A N 1
ATOM 932 C CA . ALA A 1 118 ? -42.156 27.297 -11.039 1 82.06 118 ALA A CA 1
ATOM 933 C C . ALA A 1 118 ? -43.438 28.156 -11.133 1 82.06 118 ALA A C 1
ATOM 935 O O . ALA A 1 118 ? -44.062 28.219 -12.188 1 82.06 118 ALA A O 1
ATOM 936 N N . SER A 1 119 ? -43.812 28.859 -10.086 1 84.75 119 SER A N 1
ATOM 937 C CA . SER A 1 119 ? -45 29.703 -10.047 1 84.75 119 SER A CA 1
ATOM 938 C C . SER A 1 119 ? -44.656 31.156 -10.289 1 84.75 119 SER A C 1
ATOM 940 O O . SER A 1 119 ? -45.5 32.031 -10.039 1 84.75 119 SER A O 1
ATOM 942 N N . ALA A 1 120 ? -43.469 31.344 -10.648 1 83.75 120 ALA A N 1
ATOM 943 C CA . ALA A 1 120 ? -43 32.719 -10.828 1 83.75 120 ALA A CA 1
ATOM 944 C C . ALA A 1 120 ? -43.156 33.531 -9.547 1 83.75 120 ALA A C 1
ATOM 946 O O . ALA A 1 120 ? -43.5 34.719 -9.602 1 83.75 120 ALA A O 1
ATOM 947 N N . GLY A 1 121 ? -43.156 32.781 -8.438 1 82.81 121 GLY A N 1
ATOM 948 C CA . GLY A 1 121 ? -43.156 33.469 -7.156 1 82.81 121 GLY A CA 1
ATOM 949 C C . GLY A 1 121 ? -44.531 33.5 -6.516 1 82.81 121 GLY A C 1
ATOM 950 O O . GLY A 1 121 ? -44.719 34.062 -5.422 1 82.81 121 GLY A O 1
ATOM 951 N N . TYR A 1 122 ? -45.5 32.906 -7.012 1 85.25 122 TYR A N 1
ATOM 952 C CA . TYR A 1 122 ? -46.844 33 -6.488 1 85.25 122 TYR A CA 1
ATOM 953 C C . TYR A 1 122 ? -47.062 32.031 -5.324 1 85.25 122 TYR A C 1
ATOM 955 O O . TYR A 1 122 ? -47.688 32.375 -4.328 1 85.25 122 TYR A O 1
ATOM 963 N N . HIS A 1 123 ? -46.531 30.859 -5.535 1 89.19 123 HIS A N 1
ATOM 964 C CA . HIS A 1 123 ? -46.656 29.859 -4.477 1 89.19 123 HIS A CA 1
ATOM 965 C C . HIS A 1 123 ? -45.469 29.922 -3.531 1 89.19 123 HIS A C 1
ATOM 967 O O . HIS A 1 123 ? -44.375 30.375 -3.914 1 89.19 123 HIS A O 1
ATOM 973 N N . ARG A 1 124 ? -45.75 29.594 -2.314 1 92.5 124 ARG A N 1
ATOM 974 C CA . ARG A 1 124 ? -44.688 29.594 -1.312 1 92.5 124 ARG A CA 1
ATOM 975 C C . ARG A 1 124 ? -44.469 28.203 -0.724 1 92.5 124 ARG A C 1
ATOM 977 O O . ARG A 1 124 ? -45.406 27.391 -0.725 1 92.5 124 ARG A O 1
ATOM 984 N N . PHE A 1 125 ? -43.344 27.906 -0.393 1 93.31 125 PHE A N 1
ATOM 985 C CA . PHE A 1 125 ? -42.969 26.688 0.297 1 93.31 125 PHE A CA 1
ATOM 986 C C . PHE A 1 125 ? -42.125 26.984 1.523 1 93.31 125 PHE A C 1
ATOM 988 O O . PHE A 1 125 ? -41.25 27.875 1.483 1 93.31 125 PHE A O 1
ATOM 995 N N . GLU A 1 126 ? -42.406 26.281 2.59 1 94.38 126 GLU A N 1
ATOM 996 C CA . GLU A 1 126 ? -41.719 26.516 3.85 1 94.38 126 GLU A CA 1
ATOM 997 C C . GLU A 1 126 ? -40.406 25.734 3.922 1 94.38 126 GLU A C 1
ATOM 999 O O . GLU A 1 126 ? -40.406 24.5 3.795 1 94.38 126 GLU A O 1
ATOM 1004 N N . VAL A 1 127 ? -39.312 26.438 4.039 1 95.12 127 VAL A N 1
ATOM 1005 C CA . VAL A 1 127 ? -38.031 25.828 4.371 1 95.12 127 VAL A CA 1
ATOM 1006 C C . VAL A 1 127 ? -37.906 25.672 5.887 1 95.12 127 VAL A C 1
ATOM 1008 O O . VAL A 1 127 ? -38.062 26.656 6.629 1 95.12 127 VAL A O 1
ATOM 1011 N N . ARG A 1 128 ? -37.656 24.469 6.32 1 95.31 128 ARG A N 1
ATOM 1012 C CA . ARG A 1 128 ? -37.719 24.188 7.75 1 95.31 128 ARG A CA 1
ATOM 1013 C C . ARG A 1 128 ? -36.406 23.641 8.273 1 95.31 128 ARG A C 1
ATOM 1015 O O . ARG A 1 128 ? -35.719 22.906 7.559 1 95.31 128 ARG A O 1
ATOM 1022 N N . GLY A 1 129 ? -36.188 23.984 9.609 1 95.56 129 GLY A N 1
ATOM 1023 C CA . GLY A 1 129 ? -35.062 23.406 10.32 1 95.56 129 GLY A CA 1
ATOM 1024 C C . GLY A 1 129 ? -33.812 24.266 10.289 1 95.56 129 GLY A C 1
ATOM 1025 O O . GLY A 1 129 ? -33.625 25.031 9.344 1 95.56 129 GLY A O 1
ATOM 1026 N N . THR A 1 130 ? -33 24.109 11.273 1 96.19 130 THR A N 1
ATOM 1027 C CA . THR A 1 130 ? -31.797 24.906 11.438 1 96.19 130 THR A CA 1
ATOM 1028 C C . THR A 1 130 ? -30.828 24.656 10.281 1 96.19 130 THR A C 1
ATOM 1030 O O . THR A 1 130 ? -30.234 25.594 9.758 1 96.19 130 THR A O 1
ATOM 1033 N N . TYR A 1 131 ? -30.703 23.391 9.867 1 97.19 131 TYR A N 1
ATOM 1034 C CA . TYR A 1 131 ? -29.719 23.031 8.859 1 97.19 131 TYR A CA 1
ATOM 1035 C C . TYR A 1 131 ? -30.031 23.688 7.523 1 97.19 131 TYR A C 1
ATOM 1037 O O . TYR A 1 131 ? -29.172 24.312 6.906 1 97.19 131 TYR A O 1
ATOM 1045 N N . MET A 1 132 ? -31.234 23.656 7.062 1 97.19 132 MET A N 1
ATOM 1046 C CA . MET A 1 132 ? -31.625 24.234 5.77 1 97.19 132 MET A CA 1
ATOM 1047 C C . MET A 1 132 ? -31.562 25.75 5.809 1 97.19 132 MET A C 1
ATOM 1049 O O . MET A 1 132 ? -31.156 26.391 4.828 1 97.19 132 MET A O 1
ATOM 1053 N N . LEU A 1 133 ? -31.984 26.297 6.922 1 97.44 133 LEU A N 1
ATOM 1054 C CA . LEU A 1 133 ? -31.969 27.75 7.039 1 97.44 133 LEU A CA 1
ATOM 1055 C C . LEU A 1 133 ? -30.531 28.266 7.102 1 97.44 133 LEU A C 1
ATOM 1057 O O . LEU A 1 133 ? -30.234 29.344 6.57 1 97.44 133 LEU A O 1
ATOM 1061 N N . SER A 1 134 ? -29.719 27.562 7.852 1 97.5 134 SER A N 1
ATOM 1062 C CA . SER A 1 134 ? -28.297 27.875 7.848 1 97.5 134 SER A CA 1
ATOM 1063 C C . SER A 1 134 ? -27.719 27.828 6.438 1 97.5 134 SER A C 1
ATOM 1065 O O . SER A 1 134 ? -26.969 28.719 6.035 1 97.5 134 SER A O 1
ATOM 1067 N N . ASN A 1 135 ? -28.062 26.781 5.672 1 97.56 135 ASN A N 1
ATOM 1068 C CA . ASN A 1 135 ? -27.594 26.656 4.293 1 97.56 135 ASN A CA 1
ATOM 1069 C C . ASN A 1 135 ? -28.125 27.797 3.418 1 97.56 135 ASN A C 1
ATOM 1071 O O . ASN A 1 135 ? -27.422 28.25 2.504 1 97.56 135 ASN A O 1
ATOM 1075 N N . LEU A 1 136 ? -29.328 28.172 3.654 1 97.25 136 LEU A N 1
ATOM 1076 C CA . LEU A 1 136 ? -29.906 29.312 2.932 1 97.25 136 LEU A CA 1
ATOM 1077 C C . LEU A 1 136 ? -29.078 30.578 3.174 1 97.25 136 LEU A C 1
ATOM 1079 O O . LEU A 1 136 ? -28.766 31.312 2.232 1 97.25 136 LEU A O 1
ATOM 1083 N N . LEU A 1 137 ? -28.844 30.828 4.449 1 97.56 137 LEU A N 1
ATOM 1084 C CA . LEU A 1 137 ? -28 31.969 4.793 1 97.56 137 LEU A CA 1
ATOM 1085 C C . LEU A 1 137 ? -26.672 31.922 4.039 1 97.56 137 LEU A C 1
ATOM 1087 O O . LEU A 1 137 ? -26.219 32.938 3.516 1 97.56 137 LEU A O 1
ATOM 1091 N N . GLN A 1 138 ? -26.062 30.766 4.035 1 96.88 138 GLN A N 1
ATOM 1092 C CA . GLN A 1 138 ? -24.781 30.578 3.367 1 96.88 138 GLN A CA 1
ATOM 1093 C C . GLN A 1 138 ? -24.891 30.844 1.869 1 96.88 138 GLN A C 1
ATOM 1095 O O . GLN A 1 138 ? -24.078 31.578 1.294 1 96.88 138 GLN A O 1
ATOM 1100 N N . GLU A 1 139 ? -25.906 30.266 1.229 1 96.12 139 GLU A N 1
ATOM 1101 C CA . GLU A 1 139 ? -26.109 30.422 -0.208 1 96.12 139 GLU A CA 1
ATOM 1102 C C . GLU A 1 139 ? -26.391 31.875 -0.571 1 96.12 139 GLU A C 1
ATOM 1104 O O . GLU A 1 139 ? -25.906 32.375 -1.591 1 96.12 139 GLU A O 1
ATOM 1109 N N . LEU A 1 140 ? -27.156 32.531 0.223 1 96.62 140 LEU A N 1
ATOM 1110 C CA . LEU A 1 140 ? -27.469 33.938 -0.036 1 96.62 140 LEU A CA 1
ATOM 1111 C C . LEU A 1 140 ? -26.234 34.812 0.135 1 96.62 140 LEU A C 1
ATOM 1113 O O . LEU A 1 140 ? -26.047 35.781 -0.604 1 96.62 140 LEU A O 1
ATOM 1117 N N . THR A 1 141 ? -25.484 34.5 1.14 1 96 141 THR A N 1
ATOM 1118 C CA . THR A 1 141 ? -24.234 35.219 1.346 1 96 141 THR A CA 1
ATOM 1119 C C . THR A 1 141 ? -23.328 35.094 0.129 1 96 141 THR A C 1
ATOM 1121 O O . THR A 1 141 ? -22.734 36.062 -0.322 1 96 141 THR A O 1
ATOM 1124 N N . LEU A 1 142 ? -23.203 33.906 -0.397 1 94.5 142 LEU A N 1
ATOM 1125 C CA . LEU A 1 142 ? -22.391 33.656 -1.589 1 94.5 142 LEU A CA 1
ATOM 1126 C C . LEU A 1 142 ? -22.969 34.406 -2.793 1 94.5 142 LEU A C 1
ATOM 1128 O O . LEU A 1 142 ? -22.219 35.031 -3.553 1 94.5 142 LEU A O 1
ATOM 1132 N N . ALA A 1 143 ? -24.234 34.312 -2.955 1 95.06 143 ALA A N 1
ATOM 1133 C CA . ALA A 1 143 ? -24.891 35 -4.062 1 95.06 143 ALA A CA 1
ATOM 1134 C C . ALA A 1 143 ? -24.609 36.5 -4.023 1 95.06 143 ALA A C 1
ATOM 1136 O O . ALA A 1 143 ? -24.359 37.094 -5.059 1 95.06 143 ALA A O 1
ATOM 1137 N N . LYS A 1 144 ? -24.734 37 -2.891 1 95.06 144 LYS A N 1
ATOM 1138 C CA . LYS A 1 144 ? -24.484 38.438 -2.713 1 95.06 144 LYS A CA 1
ATOM 1139 C C . LYS A 1 144 ? -23.047 38.781 -3.092 1 95.06 144 LYS A C 1
ATOM 1141 O O . LYS A 1 144 ? -22.781 39.781 -3.74 1 95.06 144 LYS A O 1
ATOM 1146 N N . GLU A 1 145 ? -22.141 38 -2.682 1 92.81 145 GLU A N 1
ATOM 1147 C CA . GLU A 1 145 ? -20.719 38.219 -2.971 1 92.81 145 GLU A CA 1
ATOM 1148 C C . GLU A 1 145 ? -20.453 38.188 -4.473 1 92.81 145 GLU A C 1
ATOM 1150 O O . GLU A 1 145 ? -19.547 38.844 -4.965 1 92.81 145 GLU A O 1
ATOM 1155 N N . TYR A 1 146 ? -21.219 37.375 -5.141 1 92.19 146 TYR A N 1
ATOM 1156 C CA . TYR A 1 146 ? -21.031 37.281 -6.582 1 92.19 146 TYR A CA 1
ATOM 1157 C C . TYR A 1 146 ? -21.906 38.312 -7.312 1 92.19 146 TYR A C 1
ATOM 1159 O O . TYR A 1 146 ? -22.078 38.219 -8.531 1 92.19 146 TYR A O 1
ATOM 1167 N N . GLY A 1 147 ? -22.547 39.156 -6.562 1 92.12 147 GLY A N 1
ATOM 1168 C CA . GLY A 1 147 ? -23.234 40.312 -7.121 1 92.12 147 GLY A CA 1
ATOM 1169 C C . GLY A 1 147 ? -24.641 40 -7.602 1 92.12 147 GLY A C 1
ATOM 1170 O O . GLY A 1 147 ? -25.203 40.75 -8.391 1 92.12 147 GLY A O 1
ATOM 1171 N N . ARG A 1 148 ? -25.203 38.969 -7.117 1 93.69 148 ARG A N 1
ATOM 1172 C CA . ARG A 1 148 ? -26.547 38.594 -7.551 1 93.69 148 ARG A CA 1
ATOM 1173 C C . ARG A 1 148 ? -27.609 39.344 -6.742 1 93.69 148 ARG A C 1
ATOM 1175 O O . ARG A 1 148 ? -27.531 39.406 -5.516 1 93.69 148 ARG A O 1
ATOM 1182 N N . LYS A 1 149 ? -28.578 39.844 -7.445 1 94 149 LYS A N 1
ATOM 1183 C CA . LYS A 1 149 ? -29.719 40.469 -6.781 1 94 149 LYS A CA 1
ATOM 1184 C C . LYS A 1 149 ? -30.891 39.5 -6.672 1 94 149 LYS A C 1
ATOM 1186 O O . LYS A 1 149 ? -31.656 39.531 -5.703 1 94 149 LYS A O 1
ATOM 1191 N N . GLN A 1 150 ? -31.047 38.688 -7.707 1 93.81 150 GLN A N 1
ATOM 1192 C CA . GLN A 1 150 ? -32.062 37.656 -7.75 1 93.81 150 GLN A CA 1
ATOM 1193 C C . GLN A 1 150 ? -31.453 36.312 -8.195 1 93.81 150 GLN A C 1
ATOM 1195 O O . GLN A 1 150 ? -30.594 36.281 -9.078 1 93.81 150 GLN A O 1
ATOM 1200 N N . ILE A 1 151 ? -31.938 35.281 -7.508 1 95.06 151 ILE A N 1
ATOM 1201 C CA . ILE A 1 151 ? -31.406 33.969 -7.895 1 95.06 151 ILE A CA 1
ATOM 1202 C C . ILE A 1 151 ? -32.531 32.938 -7.938 1 95.06 151 ILE A C 1
ATOM 1204 O O . ILE A 1 151 ? -33.594 33.156 -7.359 1 95.06 151 ILE A O 1
ATOM 1208 N N . ILE A 1 152 ? -32.312 31.906 -8.688 1 93.81 152 ILE A N 1
ATOM 1209 C CA . ILE A 1 152 ? -33.062 30.672 -8.617 1 93.81 152 ILE A CA 1
ATOM 1210 C C . ILE A 1 152 ? -32.281 29.609 -7.859 1 93.81 152 ILE A C 1
ATOM 1212 O O . ILE A 1 152 ? -31.25 29.109 -8.359 1 93.81 152 ILE A O 1
ATOM 1216 N N . LEU A 1 153 ? -32.719 29.312 -6.707 1 94.94 153 LEU A N 1
ATOM 1217 C CA . LEU A 1 153 ? -31.969 28.422 -5.828 1 94.94 153 LEU A CA 1
ATOM 1218 C C . LEU A 1 153 ? -32.625 27.031 -5.785 1 94.94 153 LEU A C 1
ATOM 1220 O O . LEU A 1 153 ? -33.812 26.922 -5.559 1 94.94 153 LEU A O 1
ATOM 1224 N N . ASP A 1 154 ? -31.875 26.031 -6.086 1 94.06 154 ASP A N 1
ATOM 1225 C CA . ASP A 1 154 ? -32.344 24.656 -6.008 1 94.06 154 ASP A CA 1
ATOM 1226 C C . ASP A 1 154 ? -32.5 24.203 -4.555 1 94.06 154 ASP A C 1
ATOM 1228 O O . ASP A 1 154 ? -31.594 24.375 -3.746 1 94.06 154 ASP A O 1
ATOM 1232 N N . GLU A 1 155 ? -33.594 23.625 -4.195 1 94.25 155 GLU A N 1
ATOM 1233 C CA . GLU A 1 155 ? -33.844 23.109 -2.85 1 94.25 155 GLU A CA 1
ATOM 1234 C C . GLU A 1 155 ? -32.812 22.062 -2.459 1 94.25 155 GLU A C 1
ATOM 1236 O O . GLU A 1 155 ? -32.438 21.969 -1.29 1 94.25 155 GLU A O 1
ATOM 1241 N N . ALA A 1 156 ? -32.312 21.328 -3.467 1 93.56 156 ALA A N 1
ATOM 1242 C CA . ALA A 1 156 ? -31.328 20.266 -3.238 1 93.56 156 ALA A CA 1
ATOM 1243 C C . ALA A 1 156 ? -30.062 20.812 -2.588 1 93.56 156 ALA A C 1
ATOM 1245 O O . ALA A 1 156 ? -29.375 20.109 -1.847 1 93.56 156 ALA A O 1
ATOM 1246 N N . ARG A 1 157 ? -29.734 22.062 -2.771 1 95 157 ARG A N 1
ATOM 1247 C CA . ARG A 1 157 ? -28.562 22.688 -2.158 1 95 157 ARG A CA 1
ATOM 1248 C C . ARG A 1 157 ? -28.828 22.984 -0.683 1 95 157 ARG A C 1
ATOM 1250 O O . ARG A 1 157 ? -27.875 23.047 0.112 1 95 157 ARG A O 1
ATOM 1257 N N . LEU A 1 158 ? -30.109 23.156 -0.34 1 96.12 158 LEU A N 1
ATOM 1258 C CA . LEU A 1 158 ? -30.453 23.469 1.039 1 96.12 158 LEU A CA 1
ATOM 1259 C C . LEU A 1 158 ? -30.562 22.203 1.878 1 96.12 158 LEU A C 1
ATOM 1261 O O . LEU A 1 158 ? -30.281 22.219 3.078 1 96.12 158 LEU A O 1
ATOM 1265 N N . ASN A 1 159 ? -31.016 21.141 1.28 1 95 159 ASN A N 1
ATOM 1266 C CA . ASN A 1 159 ? -31.219 19.906 2.033 1 95 159 ASN A CA 1
ATOM 1267 C C . ASN A 1 159 ? -30.188 18.844 1.651 1 95 159 ASN A C 1
ATOM 1269 O O . ASN A 1 159 ? -30.438 17.656 1.773 1 95 159 ASN A O 1
ATOM 1273 N N . GLU A 1 160 ? -29.031 19.266 1.097 1 95.44 160 GLU A N 1
ATOM 1274 C CA . GLU A 1 160 ? -27.953 18.359 0.745 1 95.44 160 GLU A CA 1
ATOM 1275 C C . GLU A 1 160 ? -27.5 17.547 1.958 1 95.44 160 GLU A C 1
ATOM 1277 O O . GLU A 1 160 ? -27.406 18.078 3.066 1 95.44 160 GLU A O 1
ATOM 1282 N N . ASN A 1 161 ? -27.234 16.234 1.7 1 96.5 161 ASN A N 1
ATOM 1283 C CA . ASN A 1 161 ? -26.625 15.43 2.758 1 96.5 161 ASN A CA 1
ATOM 1284 C C . ASN A 1 161 ? -25.391 16.109 3.338 1 96.5 161 ASN A C 1
ATOM 1286 O O . ASN A 1 161 ? -24.5 16.516 2.596 1 96.5 161 ASN A O 1
ATOM 1290 N N . PRO A 1 162 ? -25.344 16.25 4.625 1 97.94 162 PRO A N 1
ATOM 1291 C CA . PRO A 1 162 ? -24.266 17.047 5.215 1 97.94 162 PRO A CA 1
ATOM 1292 C C . PRO A 1 162 ? -22.875 16.5 4.895 1 97.94 162 PRO A C 1
ATOM 1294 O O . PRO A 1 162 ? -21.922 17.266 4.75 1 97.94 162 PRO A O 1
ATOM 1297 N N . VAL A 1 163 ? -22.75 15.164 4.879 1 98 163 VAL A N 1
ATOM 1298 C CA . VAL A 1 163 ? -21.469 14.562 4.551 1 98 163 VAL A CA 1
ATOM 1299 C C . VAL A 1 163 ? -21.062 14.945 3.129 1 98 163 VAL A C 1
ATOM 1301 O O . VAL A 1 163 ? -19.922 15.32 2.883 1 98 163 VAL A O 1
ATOM 1304 N N . ASN A 1 164 ? -22 14.883 2.223 1 96.06 164 ASN A N 1
ATOM 1305 C CA . ASN A 1 164 ? -21.75 15.25 0.833 1 96.06 164 ASN A CA 1
ATOM 1306 C C . ASN A 1 164 ? -21.438 16.734 0.696 1 96.06 164 ASN A C 1
ATOM 1308 O O . ASN A 1 164 ? -20.547 17.109 -0.077 1 96.06 164 ASN A O 1
ATOM 1312 N N . ARG A 1 165 ? -22.156 17.531 1.393 1 97.06 165 ARG A N 1
ATOM 1313 C CA . ARG A 1 165 ? -21.984 18.984 1.293 1 97.06 165 ARG A CA 1
ATOM 1314 C C . ARG A 1 165 ? -20.594 19.391 1.786 1 97.06 165 ARG A C 1
ATOM 1316 O O . ARG A 1 165 ? -19.891 20.141 1.104 1 97.06 165 ARG A O 1
ATOM 1323 N N . LEU A 1 166 ? -20.25 18.906 3.014 1 98.06 166 LEU A N 1
ATOM 1324 C CA . LEU A 1 166 ? -18.938 19.281 3.559 1 98.06 166 LEU A CA 1
ATOM 1325 C C . LEU A 1 166 ? -17.812 18.75 2.678 1 98.06 166 LEU A C 1
ATOM 1327 O O . LEU A 1 166 ? -16.844 19.453 2.424 1 98.06 166 LEU A O 1
ATOM 1331 N N . SER A 1 167 ? -17.922 17.516 2.246 1 97.25 167 SER A N 1
ATOM 1332 C CA . SER A 1 167 ? -16.906 16.938 1.36 1 97.25 167 SER A CA 1
ATOM 1333 C C . SER A 1 167 ? -16.766 17.766 0.084 1 97.25 167 SER A C 1
ATOM 1335 O O . SER A 1 167 ? -15.648 18 -0.384 1 97.25 167 SER A O 1
ATOM 1337 N N . ARG A 1 168 ? -17.875 18.188 -0.495 1 95.88 168 ARG A N 1
ATOM 1338 C CA . ARG A 1 168 ? -17.875 18.984 -1.711 1 95.88 168 ARG A CA 1
ATOM 1339 C C . ARG A 1 168 ? -17.25 20.359 -1.459 1 95.88 168 ARG A C 1
ATOM 1341 O O . ARG A 1 168 ? -16.484 20.859 -2.283 1 95.88 168 ARG A O 1
ATOM 1348 N N . LEU A 1 169 ? -17.609 20.969 -0.347 1 96.88 169 LEU A N 1
ATOM 1349 C CA . LEU A 1 169 ? -17.062 22.281 -0.005 1 96.88 169 LEU A CA 1
ATOM 1350 C C . LEU A 1 169 ? -15.539 22.203 0.131 1 96.88 169 LEU A C 1
ATOM 1352 O O . LEU A 1 169 ? -14.828 23.094 -0.35 1 96.88 169 LEU A O 1
ATOM 1356 N N . ILE A 1 170 ? -15.039 21.156 0.773 1 98.06 170 ILE A N 1
ATOM 1357 C CA . ILE A 1 170 ? -13.602 20.984 0.947 1 98.06 170 ILE A CA 1
ATOM 1358 C C . ILE A 1 170 ? -12.938 20.828 -0.417 1 98.06 170 ILE A C 1
ATOM 1360 O O . ILE A 1 170 ? -11.961 21.516 -0.719 1 98.06 170 ILE A O 1
ATOM 1364 N N . LYS A 1 171 ? -13.469 20.031 -1.226 1 96.94 171 LYS A N 1
ATOM 1365 C CA . LYS A 1 171 ? -12.891 19.688 -2.52 1 96.94 171 LYS A CA 1
ATOM 1366 C C . LYS A 1 171 ? -12.914 20.875 -3.471 1 96.94 171 LYS A C 1
ATOM 1368 O O . LYS A 1 171 ? -11.93 21.156 -4.152 1 96.94 171 LYS A O 1
ATOM 1373 N N . ASP A 1 172 ? -14.016 21.625 -3.434 1 94.69 172 ASP A N 1
ATOM 1374 C CA . ASP A 1 172 ? -14.234 22.578 -4.523 1 94.69 172 ASP A CA 1
ATOM 1375 C C . ASP A 1 172 ? -13.961 24 -4.066 1 94.69 172 ASP A C 1
ATOM 1377 O O . ASP A 1 172 ? -13.789 24.906 -4.895 1 94.69 172 ASP A O 1
ATOM 1381 N N . HIS A 1 173 ? -13.906 24.25 -2.715 1 94.38 173 HIS A N 1
ATOM 1382 C CA . HIS A 1 173 ? -13.82 25.625 -2.271 1 94.38 173 HIS A CA 1
ATOM 1383 C C . HIS A 1 173 ? -12.695 25.812 -1.258 1 94.38 173 HIS A C 1
ATOM 1385 O O . HIS A 1 173 ? -11.852 26.703 -1.423 1 94.38 173 HIS A O 1
ATOM 1391 N N . PHE A 1 174 ? -12.656 25 -0.265 1 97.12 174 PHE A N 1
ATOM 1392 C CA . PHE A 1 174 ? -11.781 25.234 0.876 1 97.12 174 PHE A CA 1
ATOM 1393 C C . PHE A 1 174 ? -10.32 25.203 0.449 1 97.12 174 PHE A C 1
ATOM 1395 O O . PHE A 1 174 ? -9.531 26.062 0.864 1 97.12 174 PHE A O 1
ATOM 1402 N N . TRP A 1 175 ? -9.875 24.25 -0.381 1 97.88 175 TRP A N 1
ATOM 1403 C CA . TRP A 1 175 ? -8.484 24.156 -0.794 1 97.88 175 TRP A CA 1
ATOM 1404 C C . TRP A 1 175 ? -8.047 25.391 -1.563 1 97.88 175 TRP A C 1
ATOM 1406 O O . TRP A 1 175 ? -6.965 25.938 -1.329 1 97.88 175 TRP A O 1
ATOM 1416 N N . ASP A 1 176 ? -8.883 25.875 -2.438 1 95.5 176 ASP A N 1
ATOM 1417 C CA . ASP A 1 176 ? -8.547 27.062 -3.211 1 95.5 176 ASP A CA 1
ATOM 1418 C C . ASP A 1 176 ? -8.422 28.281 -2.309 1 95.5 176 ASP A C 1
ATOM 1420 O O . ASP A 1 176 ? -7.543 29.125 -2.514 1 95.5 176 ASP A O 1
ATOM 1424 N N . GLY A 1 177 ? -9.32 28.297 -1.338 1 94.5 177 GLY A N 1
ATOM 1425 C CA . GLY A 1 177 ? -9.273 29.406 -0.395 1 94.5 177 GLY A CA 1
ATOM 1426 C C . GLY A 1 177 ? -8.023 29.406 0.462 1 94.5 177 GLY A C 1
ATOM 1427 O O . GLY A 1 177 ? -7.609 30.453 0.953 1 94.5 177 GLY A O 1
ATOM 1428 N N . LEU A 1 178 ? -7.367 28.281 0.542 1 97.25 178 LEU A N 1
ATOM 1429 C CA . LEU A 1 178 ? -6.195 28.141 1.4 1 97.25 178 LEU A CA 1
ATOM 1430 C C . LEU A 1 178 ? -4.91 28.156 0.576 1 97.25 178 LEU A C 1
ATOM 1432 O O . LEU A 1 178 ? -3.811 28.094 1.13 1 97.25 178 LEU A O 1
ATOM 1436 N N . THR A 1 179 ? -4.945 28.203 -0.715 1 97.25 179 THR A N 1
ATOM 1437 C CA . THR A 1 179 ? -3.773 28.141 -1.58 1 97.25 179 THR A CA 1
ATOM 1438 C C . THR A 1 179 ? -3.145 29.531 -1.747 1 97.25 179 THR A C 1
ATOM 1440 O O . THR A 1 179 ? -3.855 30.516 -1.908 1 97.25 179 THR A O 1
ATOM 1443 N N . ARG A 1 180 ? -1.871 29.641 -1.6 1 96.69 180 ARG A N 1
ATOM 1444 C CA . ARG A 1 180 ? -1.092 30.859 -1.779 1 96.69 180 ARG A CA 1
ATOM 1445 C C . ARG A 1 180 ? 0.018 30.656 -2.805 1 96.69 180 ARG A C 1
ATOM 1447 O O . ARG A 1 180 ? 0.433 29.516 -3.061 1 96.69 180 ARG A O 1
ATOM 1454 N N . ARG A 1 181 ? 0.444 31.719 -3.379 1 95.38 181 ARG A N 1
ATOM 1455 C CA . ARG A 1 181 ? 1.656 31.875 -4.176 1 95.38 181 ARG A CA 1
ATOM 1456 C C . ARG A 1 181 ? 2.41 33.156 -3.795 1 95.38 181 ARG A C 1
ATOM 1458 O O . ARG A 1 181 ? 1.797 34.188 -3.545 1 95.38 181 ARG A O 1
ATOM 1465 N N . ILE A 1 182 ? 3.682 33.031 -3.725 1 95.38 182 ILE A N 1
ATOM 1466 C CA . ILE A 1 182 ? 4.48 34.219 -3.43 1 95.38 182 ILE A CA 1
ATOM 1467 C C . ILE A 1 182 ? 5.086 34.75 -4.719 1 95.38 182 ILE A C 1
ATOM 1469 O O . ILE A 1 182 ? 6.195 34.375 -5.102 1 95.38 182 ILE A O 1
ATOM 1473 N N . ASP A 1 183 ? 4.438 35.656 -5.336 1 92.75 183 ASP A N 1
ATOM 1474 C CA . ASP A 1 183 ? 4.887 36.312 -6.555 1 92.75 183 ASP A CA 1
ATOM 1475 C C . ASP A 1 183 ? 4.285 37.719 -6.684 1 92.75 183 ASP A C 1
ATOM 1477 O O . ASP A 1 183 ? 3.793 38.281 -5.699 1 92.75 183 ASP A O 1
ATOM 1481 N N . ALA A 1 184 ? 4.402 38.281 -7.855 1 90.31 184 ALA A N 1
ATOM 1482 C CA . ALA A 1 184 ? 4.027 39.688 -8.039 1 90.31 184 ALA A CA 1
ATOM 1483 C C . ALA A 1 184 ? 2.553 39.906 -7.707 1 90.31 184 ALA A C 1
ATOM 1485 O O . ALA A 1 184 ? 2.174 40.969 -7.215 1 90.31 184 ALA A O 1
ATOM 1486 N N . SER A 1 185 ? 1.79 38.906 -7.816 1 86.81 185 SER A N 1
ATOM 1487 C CA . SER A 1 185 ? 0.347 39.031 -7.652 1 86.81 185 SER A CA 1
ATOM 1488 C C . SER A 1 185 ? -0.042 39.031 -6.176 1 86.81 185 SER A C 1
ATOM 1490 O O . SER A 1 185 ? -1.104 39.531 -5.809 1 86.81 185 SER A O 1
ATOM 1492 N N . SER A 1 186 ? 0.801 38.594 -5.301 1 90.69 186 SER A N 1
ATOM 1493 C CA . SER A 1 186 ? 0.336 38.375 -3.936 1 90.69 186 SER A CA 1
ATOM 1494 C C . SER A 1 186 ? 1.34 38.906 -2.918 1 90.69 186 SER A C 1
ATOM 1496 O O . SER A 1 186 ? 1.063 38.938 -1.717 1 90.69 186 SER A O 1
ATOM 1498 N N . ILE A 1 187 ? 2.432 39.375 -3.316 1 91.88 187 ILE A N 1
ATOM 1499 C CA . ILE A 1 187 ? 3.555 39.688 -2.439 1 91.88 187 ILE A CA 1
ATOM 1500 C C . ILE A 1 187 ? 3.174 40.812 -1.495 1 91.88 187 ILE A C 1
ATOM 1502 O O . ILE A 1 187 ? 3.643 40.875 -0.355 1 91.88 187 ILE A O 1
ATOM 1506 N N . GLU A 1 188 ? 2.332 41.75 -1.974 1 90.06 188 GLU A N 1
ATOM 1507 C CA . GLU A 1 188 ? 1.914 42.875 -1.143 1 90.06 188 GLU A CA 1
ATOM 1508 C C . GLU A 1 188 ? 1.233 42.375 0.136 1 90.06 188 GLU A C 1
ATOM 1510 O O . GLU A 1 188 ? 1.541 42.875 1.229 1 90.06 188 GLU A O 1
ATOM 1515 N N . ILE A 1 189 ? 0.426 41.375 -0.021 1 88.12 189 ILE A N 1
ATOM 1516 C CA . ILE A 1 189 ? -0.33 40.875 1.111 1 88.12 189 ILE A CA 1
ATOM 1517 C C . ILE A 1 189 ? 0.527 39.875 1.883 1 88.12 189 ILE A C 1
ATOM 1519 O O . ILE A 1 189 ? 0.569 39.906 3.115 1 88.12 189 ILE A O 1
ATOM 1523 N N . ALA A 1 190 ? 1.244 39.125 1.242 1 90.62 190 ALA A N 1
ATOM 1524 C CA . ALA A 1 190 ? 1.976 38.031 1.853 1 90.62 190 ALA A CA 1
ATOM 1525 C C . ALA A 1 190 ? 3.172 38.531 2.65 1 90.62 190 ALA A C 1
ATOM 1527 O O . ALA A 1 190 ? 3.531 37.938 3.68 1 90.62 190 ALA A O 1
ATOM 1528 N N . ALA A 1 191 ? 3.74 39.562 2.24 1 90.69 191 ALA A N 1
ATOM 1529 C CA . ALA A 1 191 ? 4.988 40 2.846 1 90.69 191 ALA A CA 1
ATOM 1530 C C . ALA A 1 191 ? 4.719 40.906 4.055 1 90.69 191 ALA A C 1
ATOM 1532 O O . ALA A 1 191 ? 5.613 41.156 4.867 1 90.69 191 ALA A O 1
ATOM 1533 N N . ARG A 1 192 ? 3.541 41.312 4.164 1 87.75 192 ARG A N 1
ATOM 1534 C CA . ARG A 1 192 ? 3.193 42.094 5.34 1 87.75 192 ARG A CA 1
ATOM 1535 C C . ARG A 1 192 ? 3.107 41.219 6.586 1 87.75 192 ARG A C 1
ATOM 1537 O O . ARG A 1 192 ? 2.496 40.156 6.559 1 87.75 192 ARG A O 1
ATOM 1544 N N . ASP A 1 193 ? 3.75 41.656 7.598 1 84.81 193 ASP A N 1
ATOM 1545 C CA . ASP A 1 193 ? 3.762 40.906 8.867 1 84.81 193 ASP A CA 1
ATOM 1546 C C . ASP A 1 193 ? 2.982 41.688 9.938 1 84.81 193 ASP A C 1
ATOM 1548 O O . ASP A 1 193 ? 3.41 42.75 10.391 1 84.81 193 ASP A O 1
ATOM 1552 N N . PRO A 1 194 ? 1.974 41.125 10.391 1 76.56 194 PRO A N 1
ATOM 1553 C CA . PRO A 1 194 ? 1.224 41.781 11.453 1 76.56 194 PRO A CA 1
ATOM 1554 C C . PRO A 1 194 ? 2.006 41.875 12.758 1 76.56 194 PRO A C 1
ATOM 1556 O O . PRO A 1 194 ? 1.663 42.688 13.633 1 76.56 194 PRO A O 1
ATOM 1559 N N . LYS A 1 195 ? 3.072 41.219 12.844 1 77.12 195 LYS A N 1
ATOM 1560 C CA . LYS A 1 195 ? 3.865 41.188 14.07 1 77.12 195 LYS A CA 1
ATOM 1561 C C . LYS A 1 195 ? 5.113 42.062 13.93 1 77.12 195 LYS A C 1
ATOM 1563 O O . LYS A 1 195 ? 6.047 41.938 14.727 1 77.12 195 LYS A O 1
ATOM 1568 N N . ASP A 1 196 ? 5.16 42.812 12.844 1 80.06 196 ASP A N 1
ATOM 1569 C CA . ASP A 1 196 ? 6.254 43.75 12.664 1 80.06 196 ASP A CA 1
ATOM 1570 C C . ASP A 1 196 ? 6.047 45 13.523 1 80.06 196 ASP A C 1
ATOM 1572 O O . ASP A 1 196 ? 5.355 45.938 13.117 1 80.06 196 ASP A O 1
ATOM 1576 N N . TRP A 1 197 ? 6.785 45.062 14.68 1 74.88 197 TRP A N 1
ATOM 1577 C CA . TRP A 1 197 ? 6.609 46.156 15.633 1 74.88 197 TRP A CA 1
ATOM 1578 C C . TRP A 1 197 ? 7.703 47.219 15.477 1 74.88 197 TRP A C 1
ATOM 1580 O O . TRP A 1 197 ? 7.898 48.062 16.359 1 74.88 197 TRP A O 1
ATOM 1590 N N . THR A 1 198 ? 8.281 47.156 14.359 1 80.19 198 THR A N 1
ATOM 1591 C CA . THR A 1 198 ? 9.391 48.062 14.156 1 80.19 198 THR A CA 1
ATOM 1592 C C . THR A 1 198 ? 8.891 49.469 13.789 1 80.19 198 THR A C 1
ATOM 1594 O O . THR A 1 198 ? 7.691 49.656 13.594 1 80.19 198 THR A O 1
ATOM 1597 N N . ASP A 1 199 ? 9.859 50.406 13.688 1 81.38 199 ASP A N 1
ATOM 1598 C CA . ASP A 1 199 ? 9.523 51.812 13.453 1 81.38 199 ASP A CA 1
ATOM 1599 C C . ASP A 1 199 ? 9 52 12.039 1 81.38 199 ASP A C 1
ATOM 1601 O O . ASP A 1 199 ? 8.219 52.938 11.789 1 81.38 199 ASP A O 1
ATOM 1605 N N . ASP A 1 200 ? 9.328 51.125 11.102 1 87.62 200 ASP A N 1
ATOM 1606 C CA . ASP A 1 200 ? 8.898 51.25 9.711 1 87.62 200 ASP A CA 1
ATOM 1607 C C . ASP A 1 200 ? 8.406 49.938 9.172 1 87.62 200 ASP A C 1
ATOM 1609 O O . ASP A 1 200 ? 9.039 49.312 8.297 1 87.62 200 ASP A O 1
ATOM 1613 N N . PRO A 1 201 ? 7.25 49.594 9.719 1 89.25 201 PRO A N 1
ATOM 1614 C CA . PRO A 1 201 ? 6.711 48.344 9.203 1 89.25 201 PRO A CA 1
ATOM 1615 C C . PRO A 1 201 ? 6.375 48.406 7.711 1 89.25 201 PRO A C 1
ATOM 1617 O O . PRO A 1 201 ? 5.793 49.406 7.25 1 89.25 201 PRO A O 1
ATOM 1620 N N . ARG A 1 202 ? 6.852 47.5 6.906 1 91.75 202 ARG A N 1
ATOM 1621 C CA . ARG A 1 202 ? 6.613 47.406 5.473 1 91.75 202 ARG A CA 1
ATOM 1622 C C . ARG A 1 202 ? 6.758 45.969 4.996 1 91.75 202 ARG A C 1
ATOM 1624 O O . ARG A 1 202 ? 7.355 45.125 5.684 1 91.75 202 ARG A O 1
ATOM 1631 N N . PRO A 1 203 ? 6.152 45.75 3.857 1 94.31 203 PRO A N 1
ATOM 1632 C CA . PRO A 1 203 ? 6.371 44.406 3.311 1 94.31 203 PRO A CA 1
ATOM 1633 C C . PRO A 1 203 ? 7.84 44.156 2.998 1 94.31 203 PRO A C 1
ATOM 1635 O O . PRO A 1 203 ? 8.516 45 2.4 1 94.31 203 PRO A O 1
ATOM 1638 N N . ARG A 1 204 ? 8.367 43 3.498 1 95.81 204 ARG A N 1
ATOM 1639 C CA . ARG A 1 204 ? 9.766 42.625 3.311 1 95.81 204 ARG A CA 1
ATOM 1640 C C . ARG A 1 204 ? 9.891 41.156 2.922 1 95.81 204 ARG A C 1
ATOM 1642 O O . ARG A 1 204 ? 9.164 40.312 3.439 1 95.81 204 ARG A O 1
ATOM 1649 N N . ILE A 1 205 ? 10.789 40.938 1.988 1 96.81 205 ILE A N 1
ATOM 1650 C CA . ILE A 1 205 ? 11.062 39.562 1.592 1 96.81 205 ILE A CA 1
ATOM 1651 C C . ILE A 1 205 ? 12.57 39.312 1.578 1 96.81 205 ILE A C 1
ATOM 1653 O O . ILE A 1 205 ? 13.344 40.156 1.135 1 96.81 205 ILE A O 1
ATOM 1657 N N . TYR A 1 206 ? 12.977 38.25 2.199 1 97.19 206 TYR A N 1
ATOM 1658 C CA . TYR A 1 206 ? 14.367 37.812 2.203 1 97.19 206 TYR A CA 1
ATOM 1659 C C . TYR A 1 206 ? 14.594 36.719 1.178 1 97.19 206 TYR A C 1
ATOM 1661 O O . TYR A 1 206 ? 13.828 35.75 1.114 1 97.19 206 TYR A O 1
ATOM 1669 N N . ILE A 1 207 ? 15.609 36.875 0.337 1 97.81 207 ILE A N 1
ATOM 1670 C CA . ILE A 1 207 ? 15.953 35.906 -0.719 1 97.81 207 ILE A CA 1
ATOM 1671 C C . ILE A 1 207 ? 17.281 35.25 -0.388 1 97.81 207 ILE A C 1
ATOM 1673 O O . ILE A 1 207 ? 18.25 35.906 0.007 1 97.81 207 ILE A O 1
ATOM 1677 N N . PRO A 1 208 ? 17.328 33.875 -0.514 1 96.69 208 PRO A N 1
ATOM 1678 C CA . PRO A 1 208 ? 18.609 33.219 -0.283 1 96.69 208 PRO A CA 1
ATOM 1679 C C . PRO A 1 208 ? 19.734 33.75 -1.162 1 96.69 208 PRO A C 1
ATOM 1681 O O . PRO A 1 208 ? 19.5 34.094 -2.324 1 96.69 208 PRO A O 1
ATOM 1684 N N . SER A 1 209 ? 20.953 33.719 -0.72 1 94 209 SER A N 1
ATOM 1685 C CA . SER A 1 209 ? 22.094 34.375 -1.364 1 94 209 SER A CA 1
ATOM 1686 C C . SER A 1 209 ? 22.375 33.75 -2.736 1 94 209 SER A C 1
ATOM 1688 O O . SER A 1 209 ? 22.812 34.469 -3.652 1 94 209 SER A O 1
ATOM 1690 N N . LYS A 1 210 ? 22.047 32.531 -2.92 1 92.38 210 LYS A N 1
ATOM 1691 C CA . LYS A 1 210 ? 22.375 31.812 -4.152 1 92.38 210 LYS A CA 1
ATOM 1692 C C . LYS A 1 210 ? 21.266 31.953 -5.188 1 92.38 210 LYS A C 1
ATOM 1694 O O . LYS A 1 210 ? 21.422 31.547 -6.344 1 92.38 210 LYS A O 1
ATOM 1699 N N . CYS A 1 211 ? 20.156 32.594 -4.781 1 96 211 CYS A N 1
ATOM 1700 C CA . CYS A 1 211 ? 19.016 32.719 -5.68 1 96 211 CYS A CA 1
ATOM 1701 C C . CYS A 1 211 ? 18.969 34.094 -6.332 1 96 211 CYS A C 1
ATOM 1703 O O . CYS A 1 211 ? 18.031 34.844 -6.133 1 96 211 CYS A O 1
ATOM 1705 N N . THR A 1 212 ? 19.844 34.281 -7.266 1 94.69 212 THR A N 1
ATOM 1706 C CA . THR A 1 212 ? 20.047 35.594 -7.875 1 94.69 212 THR A CA 1
ATOM 1707 C C . THR A 1 212 ? 18.875 35.938 -8.781 1 94.69 212 THR A C 1
ATOM 1709 O O . THR A 1 212 ? 18.438 37.094 -8.82 1 94.69 212 THR A O 1
ATOM 1712 N N . ALA A 1 213 ? 18.391 34.938 -9.5 1 95 213 ALA A N 1
ATOM 1713 C CA . ALA A 1 213 ? 17.266 35.188 -10.391 1 95 213 ALA A CA 1
ATOM 1714 C C . ALA A 1 213 ? 16.031 35.656 -9.617 1 95 213 ALA A C 1
ATOM 1716 O O . ALA A 1 213 ? 15.297 36.531 -10.062 1 95 213 ALA A O 1
ATOM 1717 N N . GLN A 1 214 ? 15.805 35.125 -8.5 1 96.5 214 GLN A N 1
ATOM 1718 C CA . GLN A 1 214 ? 14.68 35.5 -7.648 1 96.5 214 GLN A CA 1
ATOM 1719 C C . GLN A 1 214 ? 14.859 36.906 -7.086 1 96.5 214 GLN A C 1
ATOM 1721 O O . GLN A 1 214 ? 13.898 37.656 -6.973 1 96.5 214 GLN A O 1
ATOM 1726 N N . PHE A 1 215 ? 16.109 37.188 -6.715 1 97.06 215 PHE A N 1
ATOM 1727 C CA . PHE A 1 215 ? 16.422 38.5 -6.188 1 97.06 215 PHE A CA 1
ATOM 1728 C C . PHE A 1 215 ? 16.078 39.594 -7.211 1 97.06 215 PHE A C 1
ATOM 1730 O O . PHE A 1 215 ? 15.422 40.594 -6.887 1 97.06 215 PHE A O 1
ATOM 1737 N N . GLU A 1 216 ? 16.531 39.344 -8.453 1 96.69 216 GLU A N 1
ATOM 1738 C CA . GLU A 1 216 ? 16.266 40.312 -9.523 1 96.69 216 GLU A CA 1
ATOM 1739 C C . GLU A 1 216 ? 14.773 40.406 -9.82 1 96.69 216 GLU A C 1
ATOM 1741 O O . GLU A 1 216 ? 14.266 41.5 -10.102 1 96.69 216 GLU A O 1
ATOM 1746 N N . TYR A 1 217 ? 14.133 39.344 -9.758 1 96.31 217 TYR A N 1
ATOM 1747 C CA . TYR A 1 217 ? 12.695 39.312 -10.008 1 96.31 217 TYR A CA 1
ATOM 1748 C C . TYR A 1 217 ? 11.953 40.188 -9 1 96.31 217 TYR A C 1
ATOM 1750 O O . TYR A 1 217 ? 11.156 41.031 -9.391 1 96.31 217 TYR A O 1
ATOM 1758 N N . TYR A 1 218 ? 12.172 40.031 -7.703 1 96.81 218 TYR A N 1
ATOM 1759 C CA . TYR A 1 218 ? 11.438 40.75 -6.68 1 96.81 218 TYR A CA 1
ATOM 1760 C C . TYR A 1 218 ? 11.852 42.219 -6.664 1 96.81 218 TYR A C 1
ATOM 1762 O O . TYR A 1 218 ? 11.047 43.094 -6.344 1 96.81 218 TYR A O 1
ATOM 1770 N N . LYS A 1 219 ? 13.086 42.438 -7.004 1 96.88 219 LYS A N 1
ATOM 1771 C CA . LYS A 1 219 ? 13.523 43.844 -7.156 1 96.88 219 LYS A CA 1
ATOM 1772 C C . LYS A 1 219 ? 12.734 44.531 -8.25 1 96.88 219 LYS A C 1
ATOM 1774 O O . LYS A 1 219 ? 12.359 45.719 -8.102 1 96.88 219 LYS A O 1
ATOM 1779 N N . GLN A 1 220 ? 12.594 43.812 -9.344 1 95.31 220 GLN A N 1
ATOM 1780 C CA . GLN A 1 220 ? 11.805 44.375 -10.445 1 95.31 220 GLN A CA 1
ATOM 1781 C C . GLN A 1 220 ? 10.359 44.625 -10.016 1 95.31 220 GLN A C 1
ATOM 1783 O O . GLN A 1 220 ? 9.75 45.625 -10.414 1 95.31 220 GLN A O 1
ATOM 1788 N N . VAL A 1 221 ? 9.844 43.719 -9.219 1 95.06 221 VAL A N 1
ATOM 1789 C CA . VAL A 1 221 ? 8.484 43.875 -8.703 1 95.06 221 VAL A CA 1
ATOM 1790 C C . VAL A 1 221 ? 8.398 45.156 -7.863 1 95.06 221 VAL A C 1
ATOM 1792 O O . VAL A 1 221 ? 7.418 45.906 -7.957 1 95.06 221 VAL A O 1
ATOM 1795 N N . ALA A 1 222 ? 9.391 45.375 -6.992 1 96.19 222 ALA A N 1
ATOM 1796 C CA . ALA A 1 222 ? 9.438 46.562 -6.145 1 96.19 222 ALA A CA 1
ATOM 1797 C C . ALA A 1 222 ? 9.516 47.844 -6.988 1 96.19 222 ALA A C 1
ATOM 1799 O O . ALA A 1 222 ? 8.922 48.875 -6.633 1 96.19 222 ALA A O 1
ATOM 1800 N N . LEU A 1 223 ? 10.211 47.781 -8.094 1 96 223 LEU A N 1
ATOM 1801 C CA . LEU A 1 223 ? 10.367 48.906 -8.992 1 96 223 LEU A CA 1
ATOM 1802 C C . LEU A 1 223 ? 9.078 49.188 -9.766 1 96 223 LEU A C 1
ATOM 1804 O O . LEU A 1 223 ? 8.719 50.344 -10 1 96 223 LEU A O 1
ATOM 1808 N N . ASP A 1 224 ? 8.477 48.156 -10.172 1 93.62 224 ASP A N 1
ATOM 1809 C CA . ASP A 1 224 ? 7.25 48.281 -10.961 1 93.62 224 ASP A CA 1
ATOM 1810 C C . ASP A 1 224 ? 6.098 48.812 -10.117 1 93.62 224 ASP A C 1
ATOM 1812 O O . ASP A 1 224 ? 5.191 49.469 -10.633 1 93.62 224 ASP A O 1
ATOM 1816 N N . ARG A 1 225 ? 6.141 48.531 -8.805 1 95.12 225 ARG A N 1
ATOM 1817 C CA . ARG A 1 225 ? 5.082 48.969 -7.902 1 95.12 225 ARG A CA 1
ATOM 1818 C C . ARG A 1 225 ? 5.668 49.656 -6.668 1 95.12 225 ARG A C 1
ATOM 1820 O O . ARG A 1 225 ? 5.551 49.156 -5.555 1 95.12 225 ARG A O 1
ATOM 1827 N N . PRO A 1 226 ? 6.086 50.781 -6.836 1 94.44 226 PRO A N 1
ATOM 1828 C CA . PRO A 1 226 ? 6.754 51.5 -5.738 1 94.44 226 PRO A CA 1
ATOM 1829 C C . PRO A 1 226 ? 5.816 51.781 -4.57 1 94.44 226 PRO A C 1
ATOM 1831 O O . PRO A 1 226 ? 6.273 51.969 -3.441 1 94.44 226 PRO A O 1
ATOM 1834 N N . GLU A 1 227 ? 4.508 51.75 -4.797 1 93.56 227 GLU A N 1
ATOM 1835 C CA . GLU A 1 227 ? 3.529 52.031 -3.758 1 93.56 227 GLU A CA 1
ATOM 1836 C C . GLU A 1 227 ? 3.525 50.969 -2.676 1 93.56 227 GLU A C 1
ATOM 1838 O O . GLU A 1 227 ? 3.125 51.219 -1.538 1 93.56 227 GLU A O 1
ATOM 1843 N N . ILE A 1 228 ? 4.062 49.844 -2.977 1 92.94 228 ILE A N 1
ATOM 1844 C CA . ILE A 1 228 ? 4.102 48.75 -2.029 1 92.94 228 ILE A CA 1
ATOM 1845 C C . ILE A 1 228 ? 5.238 48.938 -1.031 1 92.94 228 ILE A C 1
ATOM 1847 O O . ILE A 1 228 ? 5.195 48.438 0.086 1 92.94 228 ILE A O 1
ATOM 1851 N N . ARG A 1 229 ? 6.211 49.719 -1.37 1 95.19 229 ARG A N 1
ATOM 1852 C CA . ARG A 1 229 ? 7.418 49.906 -0.57 1 95.19 229 ARG A CA 1
ATOM 1853 C C . ARG A 1 229 ? 8.031 48.562 -0.165 1 95.19 229 ARG A C 1
ATOM 1855 O O . ARG A 1 229 ? 8.336 48.344 1.008 1 95.19 229 ARG A O 1
ATOM 1862 N N . LEU A 1 230 ? 8.023 47.656 -1.164 1 96.31 230 LEU A N 1
ATOM 1863 C CA . LEU A 1 230 ? 8.57 46.344 -0.914 1 96.31 230 LEU A CA 1
ATOM 1864 C C . LEU A 1 230 ? 10.07 46.406 -0.647 1 96.31 230 LEU A C 1
ATOM 1866 O O . LEU A 1 230 ? 10.828 46.938 -1.455 1 96.31 230 LEU A O 1
ATOM 1870 N N . ASP A 1 231 ? 10.438 45.875 0.507 1 96.06 231 ASP A N 1
ATOM 1871 C CA . ASP A 1 231 ? 11.844 45.781 0.882 1 96.06 231 ASP A CA 1
ATOM 1872 C C . ASP A 1 231 ? 12.422 44.406 0.534 1 96.06 231 ASP A C 1
ATOM 1874 O O . ASP A 1 231 ? 12.078 43.406 1.171 1 96.06 231 ASP A O 1
ATOM 1878 N N . VAL A 1 232 ? 13.258 44.344 -0.527 1 97.19 232 VAL A N 1
ATOM 1879 C CA . VAL A 1 232 ? 13.859 43.094 -0.987 1 97.19 232 VAL A CA 1
ATOM 1880 C C . VAL A 1 232 ? 15.273 42.938 -0.432 1 97.19 232 VAL A C 1
ATOM 1882 O O . VAL A 1 232 ? 16.141 43.781 -0.709 1 97.19 232 VAL A O 1
ATOM 1885 N N . GLN A 1 233 ? 15.5 41.875 0.313 1 95.69 233 GLN A N 1
ATOM 1886 C CA . GLN A 1 233 ? 16.781 41.719 0.982 1 95.69 233 GLN A CA 1
ATOM 1887 C C . GLN A 1 233 ? 17.391 40.344 0.638 1 95.69 233 GLN A C 1
ATOM 1889 O O . GLN A 1 233 ? 16.672 39.375 0.432 1 95.69 233 GLN A O 1
ATOM 1894 N N . LEU A 1 234 ? 18.719 40.344 0.604 1 95.81 234 LEU A N 1
ATOM 1895 C CA . LEU A 1 234 ? 19.453 39.094 0.43 1 95.81 234 LEU A CA 1
ATOM 1896 C C . LEU A 1 234 ? 19.891 38.531 1.777 1 95.81 234 LEU A C 1
ATOM 1898 O O . LEU A 1 234 ? 20.391 39.25 2.635 1 95.81 234 LEU A O 1
ATOM 1902 N N . LEU A 1 235 ? 19.672 37.281 1.969 1 96.06 235 LEU A N 1
ATOM 1903 C CA . LEU A 1 235 ? 20.141 36.594 3.17 1 96.06 235 LEU A CA 1
ATOM 1904 C C . LEU A 1 235 ? 21.641 36.312 3.07 1 96.06 235 LEU A C 1
ATOM 1906 O O . LEU A 1 235 ? 22.172 36.125 1.972 1 96.06 235 LEU A O 1
ATOM 1910 N N . PRO A 1 236 ? 22.266 36.312 4.223 1 92.69 236 PRO A N 1
ATOM 1911 C CA . PRO A 1 236 ? 23.656 35.844 4.195 1 92.69 236 PRO A CA 1
ATOM 1912 C C . PRO A 1 236 ? 23.797 34.375 3.895 1 92.69 236 PRO A C 1
ATOM 1914 O O . PRO A 1 236 ? 22.828 33.625 4.062 1 92.69 236 PRO A O 1
ATOM 1917 N N . GLU A 1 237 ? 24.938 33.969 3.441 1 88 237 GLU A N 1
ATOM 1918 C CA . GLU A 1 237 ? 25.188 32.562 3.1 1 88 237 GLU A CA 1
ATOM 1919 C C . GLU A 1 237 ? 25.094 31.672 4.328 1 88 237 GLU A C 1
ATOM 1921 O O . GLU A 1 237 ? 24.609 30.547 4.238 1 88 237 GLU A O 1
ATOM 1926 N N . VAL A 1 238 ? 25.656 32.219 5.438 1 89 238 VAL A N 1
ATOM 1927 C CA . VAL A 1 238 ? 25.609 31.469 6.691 1 89 238 VAL A CA 1
ATOM 1928 C C . VAL A 1 238 ? 24.656 32.156 7.664 1 89 238 VAL A C 1
ATOM 1930 O O . VAL A 1 238 ? 24.844 33.344 8.008 1 89 238 VAL A O 1
ATOM 1933 N N . ILE A 1 239 ? 23.641 31.484 8.031 1 91.62 239 ILE A N 1
ATOM 1934 C CA . ILE A 1 239 ? 22.641 32.031 8.945 1 91.62 239 ILE A CA 1
ATOM 1935 C C . ILE A 1 239 ? 22.922 31.547 10.367 1 91.62 239 ILE A C 1
ATOM 1937 O O . ILE A 1 239 ? 22.797 30.359 10.664 1 91.62 239 ILE A O 1
ATOM 1941 N N . THR A 1 240 ? 23.312 32.438 11.258 1 92.81 240 THR A N 1
ATOM 1942 C CA . THR A 1 240 ? 23.625 32.125 12.648 1 92.81 240 THR A CA 1
ATOM 1943 C C . THR A 1 240 ? 22.547 32.656 13.578 1 92.81 240 THR A C 1
ATOM 1945 O O . THR A 1 240 ? 21.734 33.5 13.18 1 92.81 240 THR A O 1
ATOM 1948 N N . PRO A 1 241 ? 22.5 32.188 14.812 1 93.56 241 PRO A N 1
ATOM 1949 C CA . PRO A 1 241 ? 21.531 32.719 15.773 1 93.56 241 PRO A CA 1
ATOM 1950 C C . PRO A 1 241 ? 21.656 34.25 15.961 1 93.56 241 PRO A C 1
ATOM 1952 O O . PRO A 1 241 ? 20.656 34.938 16.156 1 93.56 241 PRO A O 1
ATOM 1955 N N . GLU A 1 242 ? 22.844 34.75 15.891 1 94.75 242 GLU A N 1
ATOM 1956 C CA . GLU A 1 242 ? 23.062 36.188 16.016 1 94.75 242 GLU A CA 1
ATOM 1957 C C . GLU A 1 242 ? 22.453 36.969 14.852 1 94.75 242 GLU A C 1
ATOM 1959 O O . GLU A 1 242 ? 21.844 38.031 15.055 1 94.75 242 GLU A O 1
ATOM 1964 N N . ILE A 1 243 ? 22.609 36.406 13.719 1 94.12 243 ILE A N 1
ATOM 1965 C CA . ILE A 1 243 ? 22.047 37.031 12.523 1 94.12 243 ILE A CA 1
ATOM 1966 C C . ILE A 1 243 ? 20.516 37 12.609 1 94.12 243 ILE A C 1
ATOM 1968 O O . ILE A 1 243 ? 19.875 38 12.281 1 94.12 243 ILE A O 1
ATOM 1972 N N . ILE A 1 244 ? 19.984 35.938 13.055 1 94.19 244 ILE A N 1
ATOM 1973 C CA . ILE A 1 244 ? 18.547 35.812 13.195 1 94.19 244 ILE A CA 1
ATOM 1974 C C . ILE A 1 244 ? 18.031 36.875 14.188 1 94.19 244 ILE A C 1
ATOM 1976 O O . ILE A 1 244 ? 17.031 37.531 13.938 1 94.19 244 ILE A O 1
ATOM 1980 N N . ARG A 1 245 ? 18.734 36.969 15.32 1 92.75 245 ARG A N 1
ATOM 1981 C CA . ARG A 1 245 ? 18.391 37.969 16.328 1 92.75 245 ARG A CA 1
ATOM 1982 C C . ARG A 1 245 ? 18.391 39.375 15.719 1 92.75 245 ARG A C 1
ATOM 1984 O O . ARG A 1 245 ? 17.469 40.156 15.945 1 92.75 245 ARG A O 1
ATOM 1991 N N . ASP A 1 246 ? 19.391 39.625 14.914 1 92.31 246 ASP A N 1
ATOM 1992 C CA . ASP A 1 246 ? 19.531 40.969 14.312 1 92.31 246 ASP A CA 1
ATOM 1993 C C . ASP A 1 246 ? 18.422 41.219 13.305 1 92.31 246 ASP A C 1
ATOM 1995 O O . ASP A 1 246 ? 17.969 42.375 13.156 1 92.31 246 ASP A O 1
ATOM 1999 N N . MET A 1 247 ? 18 40.25 12.641 1 91.94 247 MET A N 1
ATOM 2000 C CA . MET A 1 247 ? 16.969 40.375 11.617 1 91.94 247 MET A CA 1
ATOM 2001 C C . MET A 1 247 ? 15.609 40.656 12.242 1 91.94 247 MET A C 1
ATOM 2003 O O . MET A 1 247 ? 14.68 41.062 11.555 1 91.94 247 MET A O 1
ATOM 2007 N N . ASN A 1 248 ? 15.508 40.469 13.516 1 90 248 ASN A N 1
ATOM 2008 C CA . ASN A 1 248 ? 14.242 40.75 14.188 1 90 248 ASN A CA 1
ATOM 2009 C C . ASN A 1 248 ? 13.898 42.219 14.156 1 90 248 ASN A C 1
ATOM 2011 O O . ASN A 1 248 ? 12.742 42.594 14.391 1 90 248 ASN A O 1
ATOM 2015 N N . GLU A 1 249 ? 14.867 43 13.883 1 88.56 249 GLU A N 1
ATOM 2016 C CA . GLU A 1 249 ? 14.625 44.438 13.727 1 88.56 249 GLU A CA 1
ATOM 2017 C C . GLU A 1 249 ? 13.969 44.75 12.383 1 88.56 249 GLU A C 1
ATOM 2019 O O . GLU A 1 249 ? 13.391 45.812 12.195 1 88.56 249 GLU A O 1
ATOM 2024 N N . LYS A 1 250 ? 14.109 43.812 11.477 1 91.38 250 LYS A N 1
ATOM 2025 C CA . LYS A 1 250 ? 13.484 43.906 10.164 1 91.38 250 LYS A CA 1
ATOM 2026 C C . LYS A 1 250 ? 12.914 42.562 9.734 1 91.38 250 LYS A C 1
ATOM 2028 O O . LYS A 1 250 ? 13.344 42 8.727 1 91.38 250 LYS A O 1
ATOM 2033 N N . PRO A 1 251 ? 11.969 42.156 10.469 1 92.81 251 PRO A N 1
ATOM 2034 C CA . PRO A 1 251 ? 11.414 40.844 10.109 1 92.81 251 PRO A CA 1
ATOM 2035 C C . PRO A 1 251 ? 10.758 40.812 8.734 1 92.81 251 PRO A C 1
ATOM 2037 O O . PRO A 1 251 ? 10.328 41.875 8.242 1 92.81 251 PRO A O 1
ATOM 2040 N N . GLY A 1 252 ? 10.672 39.719 8.086 1 94.06 252 GLY A N 1
ATOM 2041 C CA . GLY A 1 252 ? 10.07 39.625 6.762 1 94.06 252 GLY A CA 1
ATOM 2042 C C . GLY A 1 252 ? 9.766 38.219 6.348 1 94.06 252 GLY A C 1
ATOM 2043 O O . GLY A 1 252 ? 10.047 37.25 7.09 1 94.06 252 GLY A O 1
ATOM 2044 N N . LEU A 1 253 ? 9.18 38.094 5.148 1 96.25 253 LEU A N 1
ATOM 2045 C CA . LEU A 1 253 ? 8.859 36.812 4.52 1 96.25 253 LEU A CA 1
ATOM 2046 C C . LEU A 1 253 ? 10.109 36.188 3.924 1 96.25 253 LEU A C 1
ATOM 2048 O O . LEU A 1 253 ? 11.039 36.906 3.512 1 96.25 253 LEU A O 1
ATOM 2052 N N . LEU A 1 254 ? 10.156 34.906 3.957 1 97.19 254 LEU A N 1
ATOM 2053 C CA . LEU A 1 254 ? 11.234 34.188 3.277 1 97.19 254 LEU A CA 1
ATOM 2054 C C . LEU A 1 254 ? 10.758 33.656 1.923 1 97.19 254 LEU A C 1
ATOM 2056 O O . LEU A 1 254 ? 9.648 33.125 1.806 1 97.19 254 LEU A O 1
ATOM 2060 N N . ALA A 1 255 ? 11.555 33.844 0.936 1 97.12 255 ALA A N 1
ATOM 2061 C CA . ALA A 1 255 ? 11.227 33.344 -0.404 1 97.12 255 ALA A CA 1
ATOM 2062 C C . ALA A 1 255 ? 11.125 31.828 -0.435 1 97.12 255 ALA A C 1
ATOM 2064 O O . ALA A 1 255 ? 11.781 31.141 0.354 1 97.12 255 ALA A O 1
ATOM 2065 N N . VAL A 1 256 ? 10.289 31.312 -1.309 1 97.62 256 VAL A N 1
ATOM 2066 C CA . VAL A 1 256 ? 10.156 29.875 -1.541 1 97.62 256 VAL A CA 1
ATOM 2067 C C . VAL A 1 256 ? 10.406 29.562 -3.016 1 97.62 256 VAL A C 1
ATOM 2069 O O . VAL A 1 256 ? 10.852 30.438 -3.771 1 97.62 256 VAL A O 1
ATOM 2072 N N . ALA A 1 257 ? 10.164 28.297 -3.432 1 97.75 257 ALA A N 1
ATOM 2073 C CA . ALA A 1 257 ? 10.531 27.844 -4.77 1 97.75 257 ALA A CA 1
ATOM 2074 C C . ALA A 1 257 ? 9.688 28.547 -5.836 1 97.75 257 ALA A C 1
ATOM 2076 O O . ALA A 1 257 ? 8.523 28.875 -5.594 1 97.75 257 ALA A O 1
ATOM 2077 N N . VAL A 1 258 ? 10.289 28.781 -6.977 1 97.25 258 VAL A N 1
ATOM 2078 C CA . VAL A 1 258 ? 9.625 29.422 -8.109 1 97.25 258 VAL A CA 1
ATOM 2079 C C . VAL A 1 258 ? 9.836 28.594 -9.367 1 97.25 258 VAL A C 1
ATOM 2081 O O . VAL A 1 258 ? 10.68 27.688 -9.391 1 97.25 258 VAL A O 1
ATOM 2084 N N . GLU A 1 259 ? 9.023 28.781 -10.328 1 95.81 259 GLU A N 1
ATOM 2085 C CA . GLU A 1 259 ? 9.188 28.172 -11.648 1 95.81 259 GLU A CA 1
ATOM 2086 C C . GLU A 1 259 ? 9.211 29.234 -12.75 1 95.81 259 GLU A C 1
ATOM 2088 O O . GLU A 1 259 ? 8.625 30.312 -12.586 1 95.81 259 GLU A O 1
ATOM 2093 N N . GLU A 1 260 ? 9.945 28.984 -13.828 1 94.62 260 GLU A N 1
ATOM 2094 C CA . GLU A 1 260 ? 9.969 29.875 -14.984 1 94.62 260 GLU A CA 1
ATOM 2095 C C . GLU A 1 260 ? 8.734 29.688 -15.859 1 94.62 260 GLU A C 1
ATOM 2097 O O . GLU A 1 260 ? 8.359 28.547 -16.172 1 94.62 260 GLU A O 1
ATOM 2102 N N . VAL A 1 261 ? 8.078 30.766 -16.109 1 94.12 261 VAL A N 1
ATOM 2103 C CA . VAL A 1 261 ? 6.895 30.688 -16.969 1 94.12 261 VAL A CA 1
ATOM 2104 C C . VAL A 1 261 ? 6.996 31.734 -18.078 1 94.12 261 VAL A C 1
ATOM 2106 O O . VAL A 1 261 ? 7.715 32.719 -17.938 1 94.12 261 VAL A O 1
ATOM 2109 N N . GLU A 1 262 ? 6.324 31.453 -19.188 1 92.44 262 GLU A N 1
ATOM 2110 C CA . GLU A 1 262 ? 6.266 32.375 -20.297 1 92.44 262 GLU A CA 1
ATOM 2111 C C . GLU A 1 262 ? 4.996 33.219 -20.25 1 92.44 262 GLU A C 1
ATOM 2113 O O . GLU A 1 262 ? 3.918 32.719 -19.922 1 92.44 262 GLU A O 1
ATOM 2118 N N . GLU A 1 263 ? 5.184 34.5 -20.281 1 87.06 263 GLU A N 1
ATOM 2119 C CA . GLU A 1 263 ? 4.051 35.406 -20.312 1 87.06 263 GLU A CA 1
ATOM 2120 C C . GLU A 1 263 ? 4.102 36.312 -21.547 1 87.06 263 GLU A C 1
ATOM 2122 O O . GLU A 1 263 ? 5.18 36.594 -22.047 1 87.06 263 GLU A O 1
ATOM 2127 N N . GLN A 1 264 ? 2.963 36.688 -22.016 1 86.88 264 GLN A N 1
ATOM 2128 C CA . GLN A 1 264 ? 2.875 37.562 -23.172 1 86.88 264 GLN A CA 1
ATOM 2129 C C . GLN A 1 264 ? 2.902 39.031 -22.75 1 86.88 264 GLN A C 1
ATOM 2131 O O . GLN A 1 264 ? 2.055 39.469 -21.969 1 86.88 264 GLN A O 1
ATOM 2136 N N . ASP A 1 265 ? 3.961 39.688 -23.094 1 81.12 265 ASP A N 1
ATOM 2137 C CA . ASP A 1 265 ? 4.09 41.125 -22.844 1 81.12 265 ASP A CA 1
ATOM 2138 C C . ASP A 1 265 ? 3.617 41.906 -24.062 1 81.12 265 ASP A C 1
ATOM 2140 O O . ASP A 1 265 ? 3.979 41.625 -25.203 1 81.12 265 ASP A O 1
ATOM 2144 N N . PRO A 1 266 ? 2.795 42.875 -23.906 1 80.81 266 PRO A N 1
ATOM 2145 C CA . PRO A 1 266 ? 2.264 43.656 -25.031 1 80.81 266 PRO A CA 1
ATOM 2146 C C . PRO A 1 266 ? 3.363 44.312 -25.875 1 80.81 266 PRO A C 1
ATOM 2148 O O . PRO A 1 266 ? 3.18 44.531 -27.078 1 80.81 266 PRO A O 1
ATOM 2151 N N . VAL A 1 267 ? 4.5 44.625 -25.375 1 79.94 267 VAL A N 1
ATOM 2152 C CA . VAL A 1 267 ? 5.555 45.375 -26.062 1 79.94 267 VAL A CA 1
ATOM 2153 C C . VAL A 1 267 ? 6.664 44.406 -26.484 1 79.94 267 VAL A C 1
ATOM 2155 O O . VAL A 1 267 ? 7.102 44.406 -27.641 1 79.94 267 VAL A O 1
ATOM 2158 N N . LYS A 1 268 ? 7.055 43.469 -25.625 1 78.56 268 LYS A N 1
ATOM 2159 C CA . LYS A 1 268 ? 8.258 42.656 -25.844 1 78.56 268 LYS A CA 1
ATOM 2160 C C . LYS A 1 268 ? 7.91 41.281 -26.375 1 78.56 268 LYS A C 1
ATOM 2162 O O . LYS A 1 268 ? 8.805 40.5 -26.734 1 78.56 268 LYS A O 1
ATOM 2167 N N . GLY A 1 269 ? 6.691 41.031 -26.484 1 82.88 269 GLY A N 1
ATOM 2168 C CA . GLY A 1 269 ? 6.262 39.719 -26.922 1 82.88 269 GLY A CA 1
ATOM 2169 C C . GLY A 1 269 ? 6.277 38.688 -25.812 1 82.88 269 GLY A C 1
ATOM 2170 O O . GLY A 1 269 ? 5.809 38.938 -24.703 1 82.88 269 GLY A O 1
ATOM 2171 N N . THR A 1 270 ? 6.75 37.469 -26.078 1 89.25 270 THR A N 1
ATOM 2172 C CA . THR A 1 270 ? 6.836 36.406 -25.078 1 89.25 270 THR A CA 1
ATOM 2173 C C . THR A 1 270 ? 8.047 36.594 -24.188 1 89.25 270 THR A C 1
ATOM 2175 O O . THR A 1 270 ? 9.188 36.625 -24.656 1 89.25 270 THR A O 1
ATOM 2178 N N . ILE A 1 271 ? 7.77 36.812 -22.938 1 89.19 271 ILE A N 1
ATOM 2179 C CA . ILE A 1 271 ? 8.867 37.031 -22 1 89.19 271 ILE A CA 1
ATOM 2180 C C . ILE A 1 271 ? 8.859 35.906 -20.953 1 89.19 271 ILE A C 1
ATOM 2182 O O . ILE A 1 271 ? 7.801 35.344 -20.656 1 89.19 271 ILE A O 1
ATOM 2186 N N . LYS A 1 272 ? 10.07 35.656 -20.516 1 91.88 272 LYS A N 1
ATOM 2187 C CA . LYS A 1 272 ? 10.211 34.688 -19.438 1 91.88 272 LYS A CA 1
ATOM 2188 C C . LYS A 1 272 ? 10.172 35.375 -18.062 1 91.88 272 LYS A C 1
ATOM 2190 O O . LYS A 1 272 ? 10.789 36.438 -17.875 1 91.88 272 LYS A O 1
ATOM 2195 N N . THR A 1 273 ? 9.312 34.969 -17.188 1 92.62 273 THR A N 1
ATOM 2196 C CA . THR A 1 273 ? 9.195 35.469 -15.82 1 92.62 273 THR A CA 1
ATOM 2197 C C . THR A 1 273 ? 9.117 34.344 -14.812 1 92.62 273 THR A C 1
ATOM 2199 O O . THR A 1 273 ? 9.234 33.156 -15.18 1 92.62 273 THR A O 1
ATOM 2202 N N . LEU A 1 274 ? 9.117 34.75 -13.508 1 95.69 274 LEU A N 1
ATOM 2203 C CA . LEU A 1 274 ? 9.07 33.75 -12.445 1 95.69 274 LEU A CA 1
ATOM 2204 C C . LEU A 1 274 ? 7.695 33.719 -11.781 1 95.69 274 LEU A C 1
ATOM 2206 O O . LEU A 1 274 ? 7.027 34.75 -11.688 1 95.69 274 LEU A O 1
ATOM 2210 N N . ARG A 1 275 ? 7.246 32.562 -11.453 1 95.56 275 ARG A N 1
ATOM 2211 C CA . ARG A 1 275 ? 6.012 32.375 -10.703 1 95.56 275 ARG A CA 1
ATOM 2212 C C . ARG A 1 275 ? 6.258 31.5 -9.469 1 95.56 275 ARG A C 1
ATOM 2214 O O . ARG A 1 275 ? 6.957 30.484 -9.547 1 95.56 275 ARG A O 1
ATOM 2221 N N . GLY A 1 276 ? 5.738 31.922 -8.367 1 96.12 276 GLY A N 1
ATOM 2222 C CA . GLY A 1 276 ? 5.895 31.141 -7.156 1 96.12 276 GLY A CA 1
ATOM 2223 C C . GLY A 1 276 ? 5.211 29.781 -7.234 1 96.12 276 GLY A C 1
ATOM 2224 O O . GLY A 1 276 ? 4.113 29.672 -7.785 1 96.12 276 GLY A O 1
ATOM 2225 N N . LEU A 1 277 ? 5.875 28.719 -6.719 1 97.69 277 LEU A N 1
ATOM 2226 C CA . LEU A 1 277 ? 5.184 27.453 -6.562 1 97.69 277 LEU A CA 1
ATOM 2227 C C . LEU A 1 277 ? 4.102 27.547 -5.492 1 97.69 277 LEU A C 1
ATOM 2229 O O . LEU A 1 277 ? 4.324 28.141 -4.43 1 97.69 277 LEU A O 1
ATOM 2233 N N . PRO A 1 278 ? 2.986 27.078 -5.777 1 97.88 278 PRO A N 1
ATOM 2234 C CA . PRO A 1 278 ? 1.881 27.219 -4.828 1 97.88 278 PRO A CA 1
ATOM 2235 C C . PRO A 1 278 ? 2.053 26.344 -3.586 1 97.88 278 PRO A C 1
ATOM 2237 O O . PRO A 1 278 ? 2.809 25.359 -3.615 1 97.88 278 PRO A O 1
ATOM 2240 N N . PHE A 1 279 ? 1.451 26.703 -2.531 1 98.31 279 PHE A N 1
ATOM 2241 C CA . PHE A 1 279 ? 1.367 25.906 -1.309 1 98.31 279 PHE A CA 1
ATOM 2242 C C . PHE A 1 279 ? 0.068 26.203 -0.565 1 98.31 279 PHE A C 1
ATOM 2244 O O . PHE A 1 279 ? -0.63 27.172 -0.879 1 98.31 279 PHE A O 1
ATOM 2251 N N . VAL A 1 280 ? -0.358 25.344 0.354 1 98.5 280 VAL A N 1
ATOM 2252 C CA . VAL A 1 280 ? -1.595 25.469 1.117 1 98.5 280 VAL A CA 1
ATOM 2253 C C . VAL A 1 280 ? -1.279 25.906 2.547 1 98.5 280 VAL A C 1
ATOM 2255 O O . VAL A 1 280 ? -0.412 25.328 3.203 1 98.5 280 VAL A O 1
ATOM 2258 N N . VAL A 1 281 ? -1.924 26.969 2.994 1 97.38 281 VAL A N 1
ATOM 2259 C CA . VAL A 1 281 ? -1.732 27.469 4.352 1 97.38 281 VAL A CA 1
ATOM 2260 C C . VAL A 1 281 ? -2.74 26.812 5.293 1 97.38 281 VAL A C 1
ATOM 2262 O O . VAL A 1 281 ? -3.756 26.281 4.848 1 97.38 281 VAL A O 1
ATOM 2265 N N . PRO A 1 282 ? -2.479 26.766 6.578 1 96.44 282 PRO A N 1
ATOM 2266 C CA . PRO A 1 282 ? -3.365 26.078 7.516 1 96.44 282 PRO A CA 1
ATOM 2267 C C . PRO A 1 282 ? -4.738 26.734 7.625 1 96.44 282 PRO A C 1
ATOM 2269 O O . PRO A 1 282 ? -5.754 26.047 7.734 1 96.44 282 PRO A O 1
ATOM 2272 N N . GLY A 1 283 ? -4.824 27.984 7.641 1 93.62 283 GLY A N 1
ATOM 2273 C CA . GLY A 1 283 ? -6.039 28.766 7.742 1 93.62 283 GLY A CA 1
ATOM 2274 C C . GLY A 1 283 ? -6 30.031 6.91 1 93.62 283 GLY A C 1
ATOM 2275 O O . GLY A 1 283 ? -4.926 30.484 6.492 1 93.62 283 GLY A O 1
ATOM 2276 N N . GLY A 1 284 ? -7.07 30.656 6.75 1 87.88 284 GLY A N 1
ATOM 2277 C CA . GLY A 1 284 ? -7.219 31.781 5.848 1 87.88 284 GLY A CA 1
ATOM 2278 C C . GLY A 1 284 ? -6.391 33 6.262 1 87.88 284 GLY A C 1
ATOM 2279 O O . GLY A 1 284 ? -5.984 33.781 5.414 1 87.88 284 GLY A O 1
ATOM 2280 N N . ARG A 1 285 ? -6.098 33.125 7.488 1 85.25 285 ARG A N 1
ATOM 2281 C CA . ARG A 1 285 ? -5.391 34.281 7.977 1 85.25 285 ARG A CA 1
ATOM 2282 C C . ARG A 1 285 ? -3.891 34.188 7.719 1 85.25 285 ARG A C 1
ATOM 2284 O O . ARG A 1 285 ? -3.16 35.156 7.828 1 85.25 285 ARG A O 1
ATOM 2291 N N . PHE A 1 286 ? -3.402 33 7.371 1 90.56 286 PHE A N 1
ATOM 2292 C CA . PHE A 1 286 ? -1.974 32.75 7.191 1 90.56 286 PHE A CA 1
ATOM 2293 C C . PHE A 1 286 ? -1.564 33 5.742 1 90.56 286 PHE A C 1
ATOM 2295 O O . PHE A 1 286 ? -2.389 32.875 4.836 1 90.56 286 PHE A O 1
ATOM 2302 N N . ASN A 1 287 ? -0.302 33.344 5.586 1 92.38 287 ASN A N 1
ATOM 2303 C CA . ASN A 1 287 ? 0.207 33.562 4.238 1 92.38 287 ASN A CA 1
ATOM 2304 C C . ASN A 1 287 ? 1.542 32.875 4.016 1 92.38 287 ASN A C 1
ATOM 2306 O O . ASN A 1 287 ? 2.086 32.906 2.91 1 92.38 287 ASN A O 1
ATOM 2310 N N . GLU A 1 288 ? 2.049 32.281 5.062 1 94.44 288 GLU A N 1
ATOM 2311 C CA . GLU A 1 288 ? 3.359 31.641 4.977 1 94.44 288 GLU A CA 1
ATOM 2312 C C . GLU A 1 288 ? 3.232 30.125 4.84 1 94.44 288 GLU A C 1
ATOM 2314 O O . GLU A 1 288 ? 2.213 29.547 5.219 1 94.44 288 GLU A O 1
ATOM 2319 N N . LEU A 1 289 ? 4.266 29.516 4.23 1 97.5 289 LEU A N 1
ATOM 2320 C CA . LEU A 1 289 ? 4.371 28.062 4.164 1 97.5 289 LEU A CA 1
ATOM 2321 C C . LEU A 1 289 ? 4.719 27.469 5.531 1 97.5 289 LEU A C 1
ATOM 2323 O O . LEU A 1 289 ? 5.703 27.875 6.148 1 97.5 289 LEU A O 1
ATOM 2327 N N . TYR A 1 290 ? 3.859 26.547 5.969 1 97.69 290 TYR A N 1
ATOM 2328 C CA . TYR A 1 290 ? 4.074 25.906 7.27 1 97.69 290 TYR A CA 1
ATOM 2329 C C . TYR A 1 290 ? 4.645 24.516 7.105 1 97.69 290 TYR A C 1
ATOM 2331 O O . TYR A 1 290 ? 4.48 23.875 6.055 1 97.69 290 TYR A O 1
ATOM 2339 N N . GLY A 1 291 ? 5.309 24.016 8.109 1 96.88 291 GLY A N 1
ATOM 2340 C CA . GLY A 1 291 ? 6.027 22.75 8.062 1 96.88 291 GLY A CA 1
ATOM 2341 C C . GLY A 1 291 ? 5.113 21.531 8.094 1 96.88 291 GLY A C 1
ATOM 2342 O O . GLY A 1 291 ? 4.57 21.141 7.062 1 96.88 291 GLY A O 1
ATOM 2343 N N . TRP A 1 292 ? 4.836 20.922 9.305 1 97.31 292 TRP A N 1
ATOM 2344 C CA . TRP A 1 292 ? 4.141 19.641 9.398 1 97.31 292 TRP A CA 1
ATOM 2345 C C . TRP A 1 292 ? 2.664 19.797 9.055 1 97.31 292 TRP A C 1
ATOM 2347 O O . TRP A 1 292 ? 1.994 18.812 8.727 1 97.31 292 TRP A O 1
ATOM 2357 N N . ASP A 1 293 ? 2.123 21.094 9.055 1 98.12 293 ASP A N 1
ATOM 2358 C CA . ASP A 1 293 ? 0.765 21.312 8.57 1 98.12 293 ASP A CA 1
ATOM 2359 C C . ASP A 1 293 ? 0.616 20.859 7.125 1 98.12 293 ASP A C 1
ATOM 2361 O O . ASP A 1 293 ? -0.399 20.25 6.758 1 98.12 293 ASP A O 1
ATOM 2365 N N . SER A 1 294 ? 1.62 21.156 6.363 1 98.62 294 SER A N 1
ATOM 2366 C CA . SER A 1 294 ? 1.603 20.844 4.938 1 98.62 294 SER A CA 1
ATOM 2367 C C . SER A 1 294 ? 1.523 19.344 4.707 1 98.62 294 SER A C 1
ATOM 2369 O O . SER A 1 294 ? 0.893 18.875 3.75 1 98.62 294 SER A O 1
ATOM 2371 N N . TYR A 1 295 ? 2.207 18.594 5.551 1 98.62 295 TYR A N 1
ATOM 2372 C CA . TYR A 1 295 ? 2.082 17.141 5.426 1 98.62 295 TYR A CA 1
ATOM 2373 C C . TYR A 1 295 ? 0.644 16.688 5.656 1 98.62 295 TYR A C 1
ATOM 2375 O O . TYR A 1 295 ? 0.094 15.922 4.871 1 98.62 295 TYR A O 1
ATOM 2383 N N . MET A 1 296 ? 0.056 17.172 6.773 1 98.81 296 MET A N 1
ATOM 2384 C CA . MET A 1 296 ? -1.314 16.766 7.082 1 98.81 296 MET A CA 1
ATOM 2385 C C . MET A 1 296 ? -2.266 17.172 5.961 1 98.81 296 MET A C 1
ATOM 2387 O O . MET A 1 296 ? -3.115 16.375 5.551 1 98.81 296 MET A O 1
ATOM 2391 N N . GLU A 1 297 ? -2.072 18.375 5.438 1 98.81 297 GLU A N 1
ATOM 2392 C CA . GLU A 1 297 ? -2.912 18.875 4.352 1 98.81 297 GLU A CA 1
ATOM 2393 C C . GLU A 1 297 ? -2.748 18.016 3.096 1 98.81 297 GLU A C 1
ATOM 2395 O O . GLU A 1 297 ? -3.713 17.781 2.363 1 98.81 297 GLU A O 1
ATOM 2400 N N . SER A 1 298 ? -1.535 17.562 2.844 1 98.81 298 SER A N 1
ATOM 2401 C CA . SER A 1 298 ? -1.26 16.797 1.637 1 98.81 298 SER A CA 1
ATOM 2402 C C . SER A 1 298 ? -2.041 15.484 1.627 1 98.81 298 SER A C 1
ATOM 2404 O O . SER A 1 298 ? -2.42 14.992 0.563 1 98.81 298 SER A O 1
ATOM 2406 N N . LEU A 1 299 ? -2.342 14.93 2.816 1 98.75 299 LEU A N 1
ATOM 2407 C CA . LEU A 1 299 ? -3.137 13.711 2.885 1 98.75 299 LEU A CA 1
ATOM 2408 C C . LEU A 1 299 ? -4.52 13.922 2.283 1 98.75 299 LEU A C 1
ATOM 2410 O O . LEU A 1 299 ? -5.031 13.062 1.561 1 98.75 299 LEU A O 1
ATOM 2414 N N . GLY A 1 300 ? -5.105 15.102 2.604 1 98.81 300 GLY A N 1
ATOM 2415 C CA . GLY A 1 300 ? -6.406 15.43 2.039 1 98.81 300 GLY A CA 1
ATOM 2416 C C . GLY A 1 300 ? -6.336 15.844 0.582 1 98.81 300 GLY A C 1
ATOM 2417 O O . GLY A 1 300 ? -7.219 15.5 -0.208 1 98.81 300 GLY A O 1
ATOM 2418 N N . LEU A 1 301 ? -5.301 16.594 0.2 1 98.81 301 LEU A N 1
ATOM 2419 C CA . LEU A 1 301 ? -5.113 17.047 -1.174 1 98.81 301 LEU A CA 1
ATOM 2420 C C . LEU A 1 301 ? -5.004 15.859 -2.129 1 98.81 301 LEU A C 1
ATOM 2422 O O . LEU A 1 301 ? -5.57 15.891 -3.223 1 98.81 301 LEU A O 1
ATOM 2426 N N . LEU A 1 302 ? -4.32 14.836 -1.737 1 98.12 302 LEU A N 1
ATOM 2427 C CA . LEU A 1 302 ? -4.16 13.656 -2.578 1 98.12 302 LEU A CA 1
ATOM 2428 C C . LEU A 1 302 ? -5.488 12.938 -2.76 1 98.12 302 LEU A C 1
ATOM 2430 O O . LEU A 1 302 ? -5.766 12.398 -3.836 1 98.12 302 LEU A O 1
ATOM 2434 N N . VAL A 1 303 ? -6.305 12.906 -1.709 1 96.56 303 VAL A N 1
ATOM 2435 C CA . VAL A 1 303 ? -7.629 12.305 -1.794 1 96.56 303 VAL A CA 1
ATOM 2436 C C . VAL A 1 303 ? -8.484 13.062 -2.801 1 96.56 303 VAL A C 1
ATOM 2438 O O . VAL A 1 303 ? -9.242 12.461 -3.561 1 96.56 303 VAL A O 1
ATOM 2441 N N . ASN A 1 304 ? -8.344 14.398 -2.785 1 97.19 304 ASN A N 1
ATOM 2442 C CA . ASN A 1 304 ? -9.148 15.25 -3.646 1 97.19 304 ASN A CA 1
ATOM 2443 C C . ASN A 1 304 ? -8.469 15.508 -4.988 1 97.19 304 ASN A C 1
ATOM 2445 O O . ASN A 1 304 ? -8.781 16.484 -5.672 1 97.19 304 ASN A O 1
ATOM 2449 N N . ASP A 1 305 ? -7.395 14.75 -5.344 1 93.56 305 ASP A N 1
ATOM 2450 C CA . ASP A 1 305 ? -6.707 14.727 -6.633 1 93.56 305 ASP A CA 1
ATOM 2451 C C . ASP A 1 305 ? -6.035 16.078 -6.918 1 93.56 305 ASP A C 1
ATOM 2453 O O . ASP A 1 305 ? -6.023 16.531 -8.062 1 93.56 305 ASP A O 1
ATOM 2457 N N . ARG A 1 306 ? -5.707 16.75 -5.844 1 98.06 306 ARG A N 1
ATOM 2458 C CA . ARG A 1 306 ? -4.887 17.953 -5.973 1 98.06 306 ARG A CA 1
ATOM 2459 C C . ARG A 1 306 ? -3.408 17.625 -5.797 1 98.06 306 ARG A C 1
ATOM 2461 O O . ARG A 1 306 ? -2.732 18.219 -4.957 1 98.06 306 ARG A O 1
ATOM 2468 N N . VAL A 1 307 ? -2.914 16.734 -6.637 1 97.69 307 VAL A N 1
ATOM 2469 C CA . VAL A 1 307 ? -1.536 16.266 -6.59 1 97.69 307 VAL A CA 1
ATOM 2470 C C . VAL A 1 307 ? -0.582 17.406 -6.934 1 97.69 307 VAL A C 1
ATOM 2472 O O . VAL A 1 307 ? 0.536 17.469 -6.418 1 97.69 307 VAL A O 1
ATOM 2475 N N . ASP A 1 308 ? -1.054 18.344 -7.688 1 97.44 308 ASP A N 1
ATOM 2476 C CA . ASP A 1 308 ? -0.272 19.5 -8.086 1 97.44 308 ASP A CA 1
ATOM 2477 C C . ASP A 1 308 ? 0.18 20.312 -6.867 1 97.44 308 ASP A C 1
ATOM 2479 O O . ASP A 1 308 ? 1.349 20.688 -6.762 1 97.44 308 ASP A O 1
ATOM 2483 N N . LEU A 1 309 ? -0.735 20.531 -5.934 1 98.69 309 LEU A N 1
ATOM 2484 C CA . LEU A 1 309 ? -0.421 21.297 -4.738 1 98.69 309 LEU A CA 1
ATOM 2485 C C . LEU A 1 309 ? 0.514 20.516 -3.818 1 98.69 309 LEU A C 1
ATOM 2487 O O . LEU A 1 309 ? 1.467 21.078 -3.273 1 98.69 309 LEU A O 1
ATOM 2491 N N . ALA A 1 310 ? 0.226 19.234 -3.668 1 98.75 310 ALA A N 1
ATOM 2492 C CA . ALA A 1 310 ? 1.074 18.406 -2.814 1 98.75 310 ALA A CA 1
ATOM 2493 C C . ALA A 1 310 ? 2.5 18.344 -3.355 1 98.75 310 ALA A C 1
ATOM 2495 O O . ALA A 1 310 ? 3.465 18.453 -2.594 1 98.75 310 ALA A O 1
ATOM 2496 N N . LYS A 1 311 ? 2.619 18.141 -4.641 1 98.56 311 LYS A N 1
ATOM 2497 C CA . LYS A 1 311 ? 3.92 18.094 -5.301 1 98.56 311 LYS A CA 1
ATOM 2498 C C . LYS A 1 311 ? 4.68 19.406 -5.109 1 98.56 311 LYS A C 1
ATOM 2500 O O . LYS A 1 311 ? 5.867 19.406 -4.781 1 98.56 311 LYS A O 1
ATOM 2505 N N . ALA A 1 312 ? 3.986 20.484 -5.297 1 98.69 312 ALA A N 1
ATOM 2506 C CA . ALA A 1 312 ? 4.594 21.797 -5.137 1 98.69 312 ALA A CA 1
ATOM 2507 C C . ALA A 1 312 ? 5.09 22 -3.707 1 98.69 312 ALA A C 1
ATOM 2509 O O . ALA A 1 312 ? 6.156 22.594 -3.488 1 98.69 312 ALA A O 1
ATOM 2510 N N . MET A 1 313 ? 4.379 21.578 -2.764 1 98.81 313 MET A N 1
ATOM 2511 C CA . MET A 1 313 ? 4.766 21.75 -1.367 1 98.81 313 MET A CA 1
ATOM 2512 C C . MET A 1 313 ? 6.008 20.922 -1.039 1 98.81 313 MET A C 1
ATOM 2514 O O . MET A 1 313 ? 6.859 21.375 -0.264 1 98.81 313 MET A O 1
ATOM 2518 N N . VAL A 1 314 ? 6.109 19.703 -1.609 1 98.88 314 VAL A N 1
ATOM 2519 C CA . VAL A 1 314 ? 7.32 18.922 -1.429 1 98.88 314 VAL A CA 1
ATOM 2520 C C . VAL A 1 314 ? 8.516 19.672 -2.008 1 98.88 314 VAL A C 1
ATOM 2522 O O . VAL A 1 314 ? 9.578 19.734 -1.384 1 98.88 314 VAL A O 1
ATOM 2525 N N . LEU A 1 315 ? 8.336 20.234 -3.158 1 98.69 315 LEU A N 1
ATOM 2526 C CA . LEU A 1 315 ? 9.406 20.984 -3.805 1 98.69 315 LEU A CA 1
ATOM 2527 C C . LEU A 1 315 ? 9.789 22.219 -2.988 1 98.69 315 LEU A C 1
ATOM 2529 O O . LEU A 1 315 ? 10.969 22.562 -2.891 1 98.69 315 LEU A O 1
ATOM 2533 N N . ASN A 1 316 ? 8.797 22.859 -2.441 1 98.75 316 ASN A N 1
ATOM 2534 C CA . ASN A 1 316 ? 9.062 23.969 -1.548 1 98.75 316 ASN A CA 1
ATOM 2535 C C . ASN A 1 316 ? 9.883 23.547 -0.334 1 98.75 316 ASN A C 1
ATOM 2537 O O . ASN A 1 316 ? 10.766 24.266 0.115 1 98.75 316 ASN A O 1
ATOM 2541 N N . PHE A 1 317 ? 9.578 22.359 0.231 1 98.81 317 PHE A N 1
ATOM 2542 C CA . PHE A 1 317 ? 10.336 21.859 1.365 1 98.81 317 PHE A CA 1
ATOM 2543 C C . PHE A 1 317 ? 11.781 21.578 0.966 1 98.81 317 PHE A C 1
ATOM 2545 O O . PHE A 1 317 ? 12.711 21.859 1.726 1 98.81 317 PHE A O 1
ATOM 2552 N N . CYS A 1 318 ? 11.984 20.984 -0.225 1 98.5 318 CYS A N 1
ATOM 2553 C CA . CYS A 1 318 ? 13.336 20.75 -0.718 1 98.5 318 CYS A CA 1
ATOM 2554 C C . CYS A 1 318 ? 14.102 22.062 -0.859 1 98.5 318 CYS A C 1
ATOM 2556 O O . CYS A 1 318 ? 15.281 22.141 -0.522 1 98.5 318 CYS A O 1
ATOM 2558 N N . PHE A 1 319 ? 13.398 23.078 -1.354 1 98.06 319 PHE A N 1
ATOM 2559 C CA . PHE A 1 319 ? 13.984 24.406 -1.47 1 98.06 319 PHE A CA 1
ATOM 2560 C C . PHE A 1 319 ? 14.43 24.938 -0.107 1 98.06 319 PHE A C 1
ATOM 2562 O O . PHE A 1 319 ? 15.547 25.438 0.041 1 98.06 319 PHE A O 1
ATOM 2569 N N . CYS A 1 320 ? 13.547 24.844 0.898 1 98.06 320 CYS A N 1
ATOM 2570 C CA . CYS A 1 320 ? 13.859 25.328 2.238 1 98.06 320 CYS A CA 1
ATOM 2571 C C . CYS A 1 320 ? 15.078 24.609 2.809 1 98.06 320 CYS A C 1
ATOM 2573 O O . CYS A 1 320 ? 15.945 25.234 3.412 1 98.06 320 CYS A O 1
ATOM 2575 N N . ILE A 1 321 ? 15.141 23.297 2.623 1 97.75 321 ILE A N 1
ATOM 2576 C CA . ILE A 1 321 ? 16.266 22.531 3.137 1 97.75 321 ILE A CA 1
ATOM 2577 C C . ILE A 1 321 ? 17.547 22.953 2.416 1 97.75 321 ILE A C 1
ATOM 2579 O O . ILE A 1 321 ? 18.594 23.125 3.045 1 97.75 321 ILE A O 1
ATOM 2583 N N . GLU A 1 322 ? 17.469 23.109 1.142 1 96.31 322 GLU A N 1
ATOM 2584 C CA . GLU A 1 322 ? 18.625 23.484 0.337 1 96.31 322 GLU A CA 1
ATOM 2585 C C . GLU A 1 322 ? 19.172 24.844 0.746 1 96.31 322 GLU A C 1
ATOM 2587 O O . GLU A 1 322 ? 20.375 25.031 0.853 1 96.31 322 GLU A O 1
ATOM 2592 N N . HIS A 1 323 ? 18.281 25.766 1.034 1 95.81 323 HIS A N 1
ATOM 2593 C CA . HIS A 1 323 ? 18.734 27.156 1.148 1 95.81 323 HIS A CA 1
ATOM 2594 C C . HIS A 1 323 ? 18.672 27.641 2.594 1 95.81 323 HIS A C 1
ATOM 2596 O O . HIS A 1 323 ? 19.438 28.516 2.99 1 95.81 323 HIS A O 1
ATOM 2602 N N . TYR A 1 324 ? 17.734 27.078 3.359 1 95.88 324 TYR A N 1
ATOM 2603 C CA . TYR A 1 324 ? 17.625 27.516 4.746 1 95.88 324 TYR A CA 1
ATOM 2604 C C . TYR A 1 324 ? 18.109 26.438 5.699 1 95.88 324 TYR A C 1
ATOM 2606 O O . TYR A 1 324 ? 18.203 26.672 6.91 1 95.88 324 TYR A O 1
ATOM 2614 N N . GLY A 1 325 ? 18.359 25.188 5.207 1 94.19 325 GLY A N 1
ATOM 2615 C CA . GLY A 1 325 ? 18.969 24.125 5.984 1 94.19 325 GLY A CA 1
ATOM 2616 C C . GLY A 1 325 ? 17.938 23.188 6.598 1 94.19 325 GLY A C 1
ATOM 2617 O O . GLY A 1 325 ? 18.281 22.062 6.996 1 94.19 325 GLY A O 1
ATOM 2618 N N . LYS A 1 326 ? 16.719 23.609 6.684 1 96.38 326 LYS A N 1
ATOM 2619 C CA . LYS A 1 326 ? 15.68 22.812 7.324 1 96.38 326 LYS A CA 1
ATOM 2620 C C . LYS A 1 326 ? 14.289 23.203 6.824 1 96.38 326 LYS A C 1
ATOM 2622 O O . LYS A 1 326 ? 14.141 24.219 6.133 1 96.38 326 LYS A O 1
ATOM 2627 N N . ILE A 1 327 ? 13.305 22.359 7.012 1 97.94 327 ILE A N 1
ATOM 2628 C CA . ILE A 1 327 ? 11.906 22.766 6.91 1 97.94 327 ILE A CA 1
ATOM 2629 C C . ILE A 1 327 ? 11.531 23.625 8.117 1 97.94 327 ILE A C 1
ATOM 2631 O O . ILE A 1 327 ? 11.625 23.172 9.258 1 97.94 327 ILE A O 1
ATOM 2635 N N . LEU A 1 328 ? 11.133 24.75 7.871 1 97.38 328 LEU A N 1
ATOM 2636 C CA . LEU A 1 328 ? 10.906 25.734 8.93 1 97.38 328 LEU A CA 1
ATOM 2637 C C . LEU A 1 328 ? 9.523 25.562 9.547 1 97.38 328 LEU A C 1
ATOM 2639 O O . LEU A 1 328 ? 8.641 24.938 8.938 1 97.38 328 LEU A O 1
ATOM 2643 N N . ASN A 1 329 ? 9.43 26.062 10.742 1 96.06 329 ASN A N 1
ATOM 2644 C CA . ASN A 1 329 ? 8.086 26.172 11.312 1 96.06 329 ASN A CA 1
ATOM 2645 C C . ASN A 1 329 ? 7.121 26.859 10.344 1 96.06 329 ASN A C 1
ATOM 2647 O O . ASN A 1 329 ? 6 26.391 10.148 1 96.06 329 ASN A O 1
ATOM 2651 N N . ALA A 1 330 ? 7.574 27.938 9.812 1 96.31 330 ALA A N 1
ATOM 2652 C CA . ALA A 1 330 ? 6.945 28.688 8.727 1 96.31 330 ALA A CA 1
ATOM 2653 C C . ALA A 1 330 ? 7.961 29.578 8.016 1 96.31 330 ALA A C 1
ATOM 2655 O O . ALA A 1 330 ? 9.086 29.75 8.484 1 96.31 330 ALA A O 1
ATOM 2656 N N . THR A 1 331 ? 7.609 30.156 6.941 1 96.69 331 THR A N 1
ATOM 2657 C CA . THR A 1 331 ? 8.594 30.859 6.129 1 96.69 331 THR A CA 1
ATOM 2658 C C . THR A 1 331 ? 8.602 32.344 6.469 1 96.69 331 THR A C 1
ATOM 2660 O O . THR A 1 331 ? 8.375 33.188 5.598 1 96.69 331 THR A O 1
ATOM 2663 N N . ARG A 1 332 ? 8.969 32.656 7.672 1 95.25 332 ARG A N 1
ATOM 2664 C CA . ARG A 1 332 ? 9.289 34 8.164 1 95.25 332 ARG A CA 1
ATOM 2665 C C . ARG A 1 332 ? 10.695 34.031 8.75 1 95.25 332 ARG A C 1
ATOM 2667 O O . ARG A 1 332 ? 11.203 33.031 9.242 1 95.25 332 ARG A O 1
ATOM 2674 N N . SER A 1 333 ? 11.281 35.188 8.789 1 94.56 333 SER A N 1
ATOM 2675 C CA . SER A 1 333 ? 12.68 35.344 9.156 1 94.56 333 SER A CA 1
ATOM 2676 C C . SER A 1 333 ? 12.922 34.875 10.594 1 94.56 333 SER A C 1
ATOM 2678 O O . SER A 1 333 ? 13.953 34.281 10.891 1 94.56 333 SER A O 1
ATOM 2680 N N . TYR A 1 334 ? 12.023 35.094 11.477 1 92.38 334 TYR A N 1
ATOM 2681 C CA . TYR A 1 334 ? 12.258 34.75 12.875 1 92.38 334 TYR A CA 1
ATOM 2682 C C . TYR A 1 334 ? 12.055 33.25 13.125 1 92.38 334 TYR A C 1
ATOM 2684 O O . TYR A 1 334 ? 12.211 32.781 14.25 1 92.38 334 TYR A O 1
ATOM 2692 N N . TYR A 1 335 ? 11.719 32.469 12.109 1 94.81 335 TYR A N 1
ATOM 2693 C CA . TYR A 1 335 ? 11.602 31.031 12.219 1 94.81 335 TYR A CA 1
ATOM 2694 C C . TYR A 1 335 ? 12.836 30.344 11.648 1 94.81 335 TYR A C 1
ATOM 2696 O O . TYR A 1 335 ? 12.906 29.109 11.609 1 94.81 335 TYR A O 1
ATOM 2704 N N . LEU A 1 336 ? 13.812 31.047 11.25 1 95.81 336 LEU A N 1
ATOM 2705 C CA . LEU A 1 336 ? 14.992 30.5 10.594 1 95.81 336 LEU A CA 1
ATOM 2706 C C . LEU A 1 336 ? 15.773 29.609 11.547 1 95.81 336 LEU A C 1
ATOM 2708 O O . LEU A 1 336 ? 16.578 28.766 11.109 1 95.81 336 LEU A O 1
ATOM 2712 N N . GLY A 1 337 ? 15.531 29.75 12.836 1 93.62 337 GLY A N 1
ATOM 2713 C CA . GLY A 1 337 ? 16.297 28.984 13.82 1 93.62 337 GLY A CA 1
ATOM 2714 C C . GLY A 1 337 ? 15.609 27.703 14.25 1 93.62 337 GLY A C 1
ATOM 2715 O O . GLY A 1 337 ? 16.156 26.922 15.023 1 93.62 337 GLY A O 1
ATOM 2716 N N . ARG A 1 338 ? 14.438 27.422 13.766 1 93.25 338 ARG A N 1
ATOM 2717 C CA . ARG A 1 338 ? 13.734 26.234 14.258 1 93.25 338 ARG A CA 1
ATOM 2718 C C . ARG A 1 338 ? 13.016 25.516 13.125 1 93.25 338 ARG A C 1
ATOM 2720 O O . ARG A 1 338 ? 12.602 26.141 12.148 1 93.25 338 ARG A O 1
ATOM 2727 N N . SER A 1 339 ? 12.938 24.203 13.266 1 95.5 339 SER A N 1
ATOM 2728 C CA . SER A 1 339 ? 12.211 23.328 12.352 1 95.5 339 SER A CA 1
ATOM 2729 C C . SER A 1 339 ? 10.852 22.938 12.922 1 95.5 339 SER A C 1
ATOM 2731 O O . SER A 1 339 ? 10.344 23.594 13.836 1 95.5 339 SER A O 1
ATOM 2733 N N . GLN A 1 340 ? 10.203 21.984 12.344 1 95.75 340 GLN A N 1
ATOM 2734 C CA . GLN A 1 340 ? 9.008 21.266 12.781 1 95.75 340 GLN A CA 1
ATOM 2735 C C . GLN A 1 340 ? 9.125 19.766 12.492 1 95.75 340 GLN A C 1
ATOM 2737 O O . GLN A 1 340 ? 10.055 19.328 11.812 1 95.75 340 GLN A O 1
ATOM 2742 N N . PRO A 1 341 ? 8.234 18.953 13.094 1 97.81 341 PRO A N 1
ATOM 2743 C CA . PRO A 1 341 ? 8.375 17.5 12.93 1 97.81 341 PRO A CA 1
ATOM 2744 C C . PRO A 1 341 ? 8.594 17.094 11.469 1 97.81 341 PRO A C 1
ATOM 2746 O O . PRO A 1 341 ? 7.859 17.547 10.586 1 97.81 341 PRO A O 1
ATOM 2749 N N . PRO A 1 342 ? 9.586 16.297 11.203 1 98.31 342 PRO A N 1
ATOM 2750 C CA . PRO A 1 342 ? 9.984 15.961 9.836 1 98.31 342 PRO A CA 1
ATOM 2751 C C . PRO A 1 342 ? 9.117 14.859 9.227 1 98.31 342 PRO A C 1
ATOM 2753 O O . PRO A 1 342 ? 9.227 13.695 9.617 1 98.31 342 PRO A O 1
ATOM 2756 N N . PHE A 1 343 ? 8.289 15.172 8.234 1 98.75 343 PHE A N 1
ATOM 2757 C CA . PHE A 1 343 ? 7.398 14.234 7.562 1 98.75 343 PHE A CA 1
ATOM 2758 C C . PHE A 1 343 ? 7.754 14.109 6.086 1 98.75 343 PHE A C 1
ATOM 2760 O O . PHE A 1 343 ? 7.031 13.477 5.316 1 98.75 343 PHE A O 1
ATOM 2767 N N . LEU A 1 344 ? 8.867 14.633 5.598 1 98.81 344 LEU A N 1
ATOM 2768 C CA . LEU A 1 344 ? 9.133 14.867 4.184 1 98.81 344 LEU A CA 1
ATOM 2769 C C . LEU A 1 344 ? 9.188 13.555 3.412 1 98.81 344 LEU A C 1
ATOM 2771 O O . LEU A 1 344 ? 8.633 13.453 2.312 1 98.81 344 LEU A O 1
ATOM 2775 N N . THR A 1 345 ? 9.891 12.492 3.955 1 98.81 345 THR A N 1
ATOM 2776 C CA . THR A 1 345 ? 10.055 11.258 3.195 1 98.81 345 THR A CA 1
ATOM 2777 C C . THR A 1 345 ? 8.703 10.617 2.898 1 98.81 345 THR A C 1
ATOM 2779 O O . THR A 1 345 ? 8.43 10.227 1.763 1 98.81 345 THR A O 1
ATOM 2782 N N . ASP A 1 346 ? 7.828 10.562 3.914 1 98.75 346 ASP A N 1
ATOM 2783 C CA . ASP A 1 346 ? 6.512 9.977 3.693 1 98.75 346 ASP A CA 1
ATOM 2784 C C . ASP A 1 346 ? 5.688 10.828 2.725 1 98.75 346 ASP A C 1
ATOM 2786 O O . ASP A 1 346 ? 4.977 10.289 1.873 1 98.75 346 ASP A O 1
ATOM 2790 N N . MET A 1 347 ? 5.773 12.141 2.916 1 98.81 347 MET A N 1
ATOM 2791 C CA . MET A 1 347 ? 5.059 13.055 2.031 1 98.81 347 MET A CA 1
ATOM 2792 C C . MET A 1 347 ? 5.484 12.852 0.58 1 98.81 347 MET A C 1
ATOM 2794 O O . MET A 1 347 ? 4.641 12.734 -0.308 1 98.81 347 MET A O 1
ATOM 2798 N N . ALA A 1 348 ? 6.766 12.82 0.323 1 98.88 348 ALA A N 1
ATOM 2799 C CA . ALA A 1 348 ? 7.332 12.664 -1.017 1 98.88 348 ALA A CA 1
ATOM 2800 C C . ALA A 1 348 ? 6.941 11.328 -1.629 1 98.88 348 ALA A C 1
ATOM 2802 O O . ALA A 1 348 ? 6.625 11.25 -2.818 1 98.88 348 ALA A O 1
ATOM 2803 N N . LEU A 1 349 ? 6.977 10.305 -0.839 1 98.62 349 LEU A N 1
ATOM 2804 C CA . LEU A 1 349 ? 6.645 8.977 -1.334 1 98.62 349 LEU A CA 1
ATOM 2805 C C . LEU A 1 349 ? 5.176 8.891 -1.727 1 98.62 349 LEU A C 1
ATOM 2807 O O . LEU A 1 349 ? 4.832 8.273 -2.732 1 98.62 349 LEU A O 1
ATOM 2811 N N . ARG A 1 350 ? 4.312 9.516 -0.958 1 98.31 350 ARG A N 1
ATOM 2812 C CA . ARG A 1 350 ? 2.893 9.539 -1.287 1 98.31 350 ARG A CA 1
ATOM 2813 C C . ARG A 1 350 ? 2.645 10.281 -2.596 1 98.31 350 ARG A C 1
ATOM 2815 O O . ARG A 1 350 ? 1.844 9.836 -3.424 1 98.31 350 ARG A O 1
ATOM 2822 N N . VAL A 1 351 ? 3.312 11.375 -2.779 1 98.56 351 VAL A N 1
ATOM 2823 C CA . VAL A 1 351 ? 3.172 12.148 -4.012 1 98.56 351 VAL A CA 1
ATOM 2824 C C . VAL A 1 351 ? 3.74 11.344 -5.184 1 98.56 351 VAL A C 1
ATOM 2826 O O . VAL A 1 351 ? 3.121 11.273 -6.25 1 98.56 351 VAL A O 1
ATOM 2829 N N . TYR A 1 352 ? 4.918 10.711 -5.008 1 98.12 352 TYR A N 1
ATOM 2830 C CA . TYR A 1 352 ? 5.562 9.922 -6.047 1 98.12 352 TYR A CA 1
ATOM 2831 C C . TYR A 1 352 ? 4.625 8.844 -6.57 1 98.12 352 TYR A C 1
ATOM 2833 O O . TYR A 1 352 ? 4.547 8.609 -7.777 1 98.12 352 TYR A O 1
ATOM 2841 N N . GLU A 1 353 ? 3.951 8.234 -5.688 1 95 353 GLU A N 1
ATOM 2842 C CA . GLU A 1 353 ? 3.033 7.164 -6.078 1 95 353 GLU A CA 1
ATOM 2843 C C . GLU A 1 353 ? 1.966 7.68 -7.039 1 95 353 GLU A C 1
ATOM 2845 O O . GLU A 1 353 ? 1.51 6.945 -7.918 1 95 353 GLU A O 1
ATOM 2850 N N . LYS A 1 354 ? 1.585 8.914 -6.84 1 93.69 354 LYS A N 1
ATOM 2851 C CA . LYS A 1 354 ? 0.542 9.5 -7.676 1 93.69 354 LYS A CA 1
ATOM 2852 C C . LYS A 1 354 ? 1.11 9.984 -9.008 1 93.69 354 LYS A C 1
ATOM 2854 O O . LYS A 1 354 ? 0.401 10.016 -10.016 1 93.69 354 LYS A O 1
ATOM 2859 N N . ILE A 1 355 ? 2.416 10.242 -9.102 1 95.56 355 ILE A N 1
ATOM 2860 C CA . ILE A 1 355 ? 2.936 10.883 -10.305 1 95.56 355 ILE A CA 1
ATOM 2861 C C . ILE A 1 355 ? 3.938 9.953 -10.984 1 95.56 355 ILE A C 1
ATOM 2863 O O . ILE A 1 355 ? 4.711 10.391 -11.844 1 95.56 355 ILE A O 1
ATOM 2867 N N . LYS A 1 356 ? 4.039 8.703 -10.656 1 90.25 356 LYS A N 1
ATOM 2868 C CA . LYS A 1 356 ? 5.023 7.738 -11.133 1 90.25 356 LYS A CA 1
ATOM 2869 C C . LYS A 1 356 ? 5.086 7.715 -12.656 1 90.25 356 LYS A C 1
ATOM 2871 O O . LYS A 1 356 ? 6.133 7.418 -13.234 1 90.25 356 LYS A O 1
ATOM 2876 N N . HIS A 1 357 ? 4.055 8.016 -13.344 1 85.62 357 HIS A N 1
ATOM 2877 C CA . HIS A 1 357 ? 3.943 7.945 -14.797 1 85.62 357 HIS A CA 1
ATOM 2878 C C . HIS A 1 357 ? 4.602 9.148 -15.461 1 85.62 357 HIS A C 1
ATOM 2880 O O . HIS A 1 357 ? 4.867 9.133 -16.672 1 85.62 357 HIS A O 1
ATOM 2886 N N . GLU A 1 358 ? 4.832 10.156 -14.602 1 90.69 358 GLU A N 1
ATOM 2887 C CA . GLU A 1 358 ? 5.449 11.359 -15.141 1 90.69 358 GLU A CA 1
ATOM 2888 C C . GLU A 1 358 ? 6.945 11.156 -15.375 1 90.69 358 GLU A C 1
ATOM 2890 O O . GLU A 1 358 ? 7.602 10.43 -14.633 1 90.69 358 GLU A O 1
ATOM 2895 N N . PRO A 1 359 ? 7.52 11.688 -16.422 1 91.94 359 PRO A N 1
ATOM 2896 C CA . PRO A 1 359 ? 8.922 11.477 -16.797 1 91.94 359 PRO A CA 1
ATOM 2897 C C . PRO A 1 359 ? 9.891 11.93 -15.703 1 91.94 359 PRO A C 1
ATOM 2899 O O . PRO A 1 359 ? 10.953 11.328 -15.523 1 91.94 359 PRO A O 1
ATOM 2902 N N . ASP A 1 360 ? 9.539 12.984 -14.938 1 94.38 360 ASP A N 1
ATOM 2903 C CA . ASP A 1 360 ? 10.469 13.516 -13.953 1 94.38 360 ASP A CA 1
ATOM 2904 C C . ASP A 1 360 ? 10.133 13.023 -12.547 1 94.38 360 ASP A C 1
ATOM 2906 O O . ASP A 1 360 ? 10.609 13.578 -11.555 1 94.38 360 ASP A O 1
ATOM 2910 N N . ALA A 1 361 ? 9.336 12.008 -12.516 1 96.31 361 ALA A N 1
ATOM 2911 C CA . ALA A 1 361 ? 8.875 11.508 -11.219 1 96.31 361 ALA A CA 1
ATOM 2912 C C . ALA A 1 361 ? 10.039 10.977 -10.391 1 96.31 361 ALA A C 1
ATOM 2914 O O . ALA A 1 361 ? 10.117 11.234 -9.188 1 96.31 361 ALA A O 1
ATOM 2915 N N . LEU A 1 362 ? 10.969 10.242 -10.969 1 97.19 362 LEU A N 1
ATOM 2916 C CA . LEU A 1 362 ? 12.094 9.656 -10.242 1 97.19 362 LEU A CA 1
ATOM 2917 C C . LEU A 1 362 ? 13.039 10.75 -9.75 1 97.19 362 LEU A C 1
ATOM 2919 O O . LEU A 1 362 ? 13.602 10.641 -8.656 1 97.19 362 LEU A O 1
ATOM 2923 N N . GLU A 1 363 ? 13.25 11.711 -10.594 1 97.81 363 GLU A N 1
ATOM 2924 C CA . GLU A 1 363 ? 14.086 12.836 -10.18 1 97.81 363 GLU A CA 1
ATOM 2925 C C . GLU A 1 363 ? 13.453 13.602 -9.031 1 97.81 363 GLU A C 1
ATOM 2927 O O . GLU A 1 363 ? 14.148 14.062 -8.125 1 97.81 363 GLU A O 1
ATOM 2932 N N . PHE A 1 364 ? 12.148 13.828 -9.102 1 98.12 364 PHE A N 1
ATOM 2933 C CA . PHE A 1 364 ? 11.406 14.414 -7.992 1 98.12 364 PHE A CA 1
ATOM 2934 C C . PHE A 1 364 ? 11.703 13.664 -6.695 1 98.12 364 PHE A C 1
ATOM 2936 O O . PHE A 1 364 ? 12.016 14.281 -5.676 1 98.12 364 PHE A O 1
ATOM 2943 N N . LEU A 1 365 ? 11.57 12.359 -6.77 1 98.62 365 LEU A N 1
ATOM 2944 C CA . LEU A 1 365 ? 11.781 11.547 -5.578 1 98.62 365 LEU A CA 1
ATOM 2945 C C . LEU A 1 365 ? 13.242 11.586 -5.141 1 98.62 365 LEU A C 1
ATOM 2947 O O . LEU A 1 365 ? 13.531 11.672 -3.945 1 98.62 365 LEU A O 1
ATOM 2951 N N . ARG A 1 366 ? 14.18 11.453 -6.105 1 98.5 366 ARG A N 1
ATOM 2952 C CA . ARG A 1 366 ? 15.609 11.531 -5.809 1 98.5 366 ARG A CA 1
ATOM 2953 C C . ARG A 1 366 ? 15.945 12.805 -5.039 1 98.5 366 ARG A C 1
ATOM 2955 O O . ARG A 1 366 ? 16.594 12.75 -3.998 1 98.5 366 ARG A O 1
ATOM 2962 N N . ARG A 1 367 ? 15.484 13.922 -5.496 1 98.38 367 ARG A N 1
ATOM 2963 C CA . ARG A 1 367 ? 15.75 15.211 -4.863 1 98.38 367 ARG A CA 1
ATOM 2964 C C . ARG A 1 367 ? 15.164 15.258 -3.457 1 98.38 367 ARG A C 1
ATOM 2966 O O . ARG A 1 367 ? 15.797 15.773 -2.531 1 98.38 367 ARG A O 1
ATOM 2973 N N . SER A 1 368 ? 13.938 14.781 -3.344 1 98.81 368 SER A N 1
ATOM 2974 C CA . SER A 1 368 ? 13.258 14.789 -2.055 1 98.81 368 SER A CA 1
ATOM 2975 C C . SER A 1 368 ? 14.008 13.961 -1.023 1 98.81 368 SER A C 1
ATOM 2977 O O . SER A 1 368 ? 14.156 14.367 0.13 1 98.81 368 SER A O 1
ATOM 2979 N N . ILE A 1 369 ? 14.516 12.797 -1.424 1 98.81 369 ILE A N 1
ATOM 2980 C CA . ILE A 1 369 ? 15.234 11.898 -0.525 1 98.81 369 ILE A CA 1
ATOM 2981 C C . ILE A 1 369 ? 16.578 12.523 -0.15 1 98.81 369 ILE A C 1
ATOM 2983 O O . ILE A 1 369 ? 17 12.453 1.007 1 98.81 369 ILE A O 1
ATOM 2987 N N . LEU A 1 370 ? 17.234 13.141 -1.111 1 98.75 370 LEU A N 1
ATOM 2988 C CA . LEU A 1 370 ? 18.5 13.82 -0.844 1 98.75 370 LEU A CA 1
ATOM 2989 C C . LEU A 1 370 ? 18.297 14.977 0.133 1 98.75 370 LEU A C 1
ATOM 2991 O O . LEU A 1 370 ? 19.109 15.172 1.04 1 98.75 370 LEU A O 1
ATOM 2995 N N . ALA A 1 371 ? 17.234 15.727 -0.067 1 98.75 371 ALA A N 1
ATOM 2996 C CA . ALA A 1 371 ? 16.906 16.797 0.864 1 98.75 371 ALA A CA 1
ATOM 2997 C C . ALA A 1 371 ? 16.672 16.25 2.268 1 98.75 371 ALA A C 1
ATOM 2999 O O . ALA A 1 371 ? 17.156 16.812 3.252 1 98.75 371 ALA A O 1
ATOM 3000 N N . ALA A 1 372 ? 15.922 15.172 2.359 1 98.81 372 ALA A N 1
ATOM 3001 C CA . ALA A 1 372 ? 15.641 14.547 3.65 1 98.81 372 ALA A CA 1
ATOM 3002 C C . ALA A 1 372 ? 16.922 14.086 4.328 1 98.81 372 ALA A C 1
ATOM 3004 O O . ALA A 1 372 ? 17.078 14.203 5.547 1 98.81 372 ALA A O 1
ATOM 3005 N N . ILE A 1 373 ? 17.828 13.508 3.547 1 98.75 373 ILE A N 1
ATOM 3006 C CA . ILE A 1 373 ? 19.109 13.055 4.074 1 98.75 373 ILE A CA 1
ATOM 3007 C C . ILE A 1 373 ? 19.891 14.234 4.645 1 98.75 373 ILE A C 1
ATOM 3009 O O . ILE A 1 373 ? 20.469 14.148 5.734 1 98.75 373 ILE A O 1
ATOM 3013 N N . LYS A 1 374 ? 19.922 15.336 3.936 1 98.31 374 LYS A N 1
ATOM 3014 C CA . LYS A 1 374 ? 20.594 16.531 4.441 1 98.31 374 LYS A CA 1
ATOM 3015 C C . LYS A 1 374 ? 19.969 16.984 5.754 1 98.31 374 LYS A C 1
ATOM 3017 O O . LYS A 1 374 ? 20.688 17.266 6.719 1 98.31 374 LYS A O 1
ATOM 3022 N N . GLU A 1 375 ? 18.656 17.125 5.781 1 98.19 375 GLU A N 1
ATOM 3023 C CA . GLU A 1 375 ? 17.984 17.578 6.988 1 98.19 375 GLU A CA 1
ATOM 3024 C C . GLU A 1 375 ? 18.234 16.625 8.156 1 98.19 375 GLU A C 1
ATOM 3026 O O . GLU A 1 375 ? 18.438 17.078 9.289 1 98.19 375 GLU A O 1
ATOM 3031 N N . TYR A 1 376 ? 18.172 15.305 7.879 1 98.5 376 TYR A N 1
ATOM 3032 C CA . TYR A 1 376 ? 18.422 14.289 8.891 1 98.5 376 TYR A CA 1
ATOM 3033 C C . TYR A 1 376 ? 19.766 14.539 9.578 1 98.5 376 TYR A C 1
ATOM 3035 O O . TYR A 1 376 ? 19.844 14.523 10.812 1 98.5 376 TYR A O 1
ATOM 3043 N N . HIS A 1 377 ? 20.781 14.82 8.867 1 97.69 377 HIS A N 1
ATOM 3044 C CA . HIS A 1 377 ? 22.141 14.938 9.406 1 97.69 377 HIS A CA 1
ATOM 3045 C C . HIS A 1 377 ? 22.391 16.344 9.961 1 97.69 377 HIS A C 1
ATOM 3047 O O . HIS A 1 377 ? 23 16.5 11.023 1 97.69 377 HIS A O 1
ATOM 3053 N N . SER A 1 378 ? 21.938 17.328 9.242 1 95.31 378 SER A N 1
ATOM 3054 C CA . SER A 1 378 ? 22.297 18.688 9.609 1 95.31 378 SER A CA 1
ATOM 3055 C C . SER A 1 378 ? 21.406 19.219 10.742 1 95.31 378 SER A C 1
ATOM 3057 O O . SER A 1 378 ? 21.812 20.109 11.484 1 95.31 378 SER A O 1
ATOM 3059 N N . VAL A 1 379 ? 20.219 18.625 10.859 1 97.12 379 VAL A N 1
ATOM 3060 C CA . VAL A 1 379 ? 19.281 19.141 11.859 1 97.12 379 VAL A CA 1
ATOM 3061 C C . VAL A 1 379 ? 19.078 18.094 12.953 1 97.12 379 VAL A C 1
ATOM 3063 O O . VAL A 1 379 ? 19.656 18.188 14.039 1 97.12 379 VAL A O 1
ATOM 3066 N N . TRP A 1 380 ? 18.562 16.969 12.664 1 98 380 TRP A N 1
ATOM 3067 C CA . TRP A 1 380 ? 17.953 16.078 13.648 1 98 380 TRP A CA 1
ATOM 3068 C C . TRP A 1 380 ? 19 15.188 14.312 1 98 380 TRP A C 1
ATOM 3070 O O . TRP A 1 380 ? 18.797 14.688 15.422 1 98 380 TRP A O 1
ATOM 3080 N N . THR A 1 381 ? 20.094 14.961 13.625 1 97.12 381 THR A N 1
ATOM 3081 C CA . THR A 1 381 ? 21.188 14.227 14.258 1 97.12 381 THR A CA 1
ATOM 3082 C C . THR A 1 381 ? 22.422 15.117 14.406 1 97.12 381 THR A C 1
ATOM 3084 O O . THR A 1 381 ? 23.547 14.617 14.516 1 97.12 381 THR A O 1
ATOM 3087 N N . GLY A 1 382 ? 22.156 16.422 14.32 1 93.38 382 GLY A N 1
ATOM 3088 C CA . GLY A 1 382 ? 23.219 17.359 14.609 1 93.38 382 GLY A CA 1
ATOM 3089 C C . GLY A 1 382 ? 23.547 17.453 16.094 1 93.38 382 GLY A C 1
ATOM 3090 O O . GLY A 1 382 ? 22.828 16.906 16.922 1 93.38 382 GLY A O 1
ATOM 3091 N N . GLN A 1 383 ? 24.562 18.156 16.469 1 88.88 383 GLN A N 1
ATOM 3092 C CA . GLN A 1 383 ? 25.156 18.172 17.812 1 88.88 383 GLN A CA 1
ATOM 3093 C C . GLN A 1 383 ? 24.141 18.656 18.844 1 88.88 383 GLN A C 1
ATOM 3095 O O . GLN A 1 383 ? 24.062 18.125 19.953 1 88.88 383 GLN A O 1
ATOM 3100 N N . ALA A 1 384 ? 23.312 19.641 18.5 1 89.88 384 ALA A N 1
ATOM 3101 C CA . ALA A 1 384 ? 22.375 20.203 19.469 1 89.88 384 ALA A CA 1
ATOM 3102 C C . ALA A 1 384 ? 21.203 19.25 19.719 1 89.88 384 ALA A C 1
ATOM 3104 O O . ALA A 1 384 ? 20.656 19.219 20.828 1 89.88 384 ALA A O 1
ATOM 3105 N N . ARG A 1 385 ? 20.844 18.406 18.828 1 96.19 385 ARG A N 1
ATOM 3106 C CA . ARG A 1 385 ? 19.609 17.641 18.922 1 96.19 385 ARG A CA 1
ATOM 3107 C C . ARG A 1 385 ? 19.891 16.172 19.172 1 96.19 385 ARG A C 1
ATOM 3109 O O . ARG A 1 385 ? 19 15.422 19.578 1 96.19 385 ARG A O 1
ATOM 3116 N N . LEU A 1 386 ? 21.078 15.672 19 1 96.69 386 LEU A N 1
ATOM 3117 C CA . LEU A 1 386 ? 21.406 14.258 19.156 1 96.69 386 LEU A CA 1
ATOM 3118 C C . LEU A 1 386 ? 22.016 13.984 20.516 1 96.69 386 LEU A C 1
ATOM 3120 O O . LEU A 1 386 ? 22.969 14.672 20.922 1 96.69 386 LEU A O 1
ATOM 3124 N N . ASP A 1 387 ? 21.438 13.086 21.234 1 94.94 387 ASP A N 1
ATOM 3125 C CA . ASP A 1 387 ? 22.125 12.539 22.406 1 94.94 387 ASP A CA 1
ATOM 3126 C C . ASP A 1 387 ? 23.078 11.414 22.016 1 94.94 387 ASP A C 1
ATOM 3128 O O . ASP A 1 387 ? 22.656 10.312 21.672 1 94.94 387 ASP A O 1
ATOM 3132 N N . PRO A 1 388 ? 24.297 11.664 22.078 1 91.19 388 PRO A N 1
ATOM 3133 C CA . PRO A 1 388 ? 25.266 10.672 21.594 1 91.19 388 PRO A CA 1
ATOM 3134 C C . PRO A 1 388 ? 25.219 9.367 22.375 1 91.19 388 PRO A C 1
ATOM 3136 O O . PRO A 1 388 ? 25.594 8.312 21.859 1 91.19 388 PRO A O 1
ATOM 3139 N N . THR A 1 389 ? 24.812 9.414 23.562 1 91.44 389 THR A N 1
ATOM 3140 C CA . THR A 1 389 ? 24.766 8.219 24.391 1 91.44 389 THR A CA 1
ATOM 3141 C C . THR A 1 389 ? 23.672 7.266 23.922 1 91.44 389 THR A C 1
ATOM 3143 O O . THR A 1 389 ? 23.922 6.07 23.75 1 91.44 389 THR A O 1
ATOM 3146 N N . THR A 1 390 ? 22.531 7.766 23.719 1 94.75 390 THR A N 1
ATOM 3147 C CA . THR A 1 390 ? 21.391 6.914 23.375 1 94.75 390 THR A CA 1
ATOM 3148 C C . THR A 1 390 ? 21.234 6.797 21.859 1 94.75 390 THR A C 1
ATOM 3150 O O . THR A 1 390 ? 20.625 5.848 21.359 1 94.75 390 THR A O 1
ATOM 3153 N N . GLY A 1 391 ? 21.734 7.781 21.141 1 95.38 391 GLY A N 1
ATOM 3154 C CA . GLY A 1 391 ? 21.516 7.832 19.719 1 95.38 391 GLY A CA 1
ATOM 3155 C C . GLY A 1 391 ? 20.125 8.352 19.344 1 95.38 391 GLY A C 1
ATOM 3156 O O . GLY A 1 391 ? 19.734 8.32 18.172 1 95.38 391 GLY A O 1
ATOM 3157 N N . LEU A 1 392 ? 19.359 8.844 20.359 1 98.25 392 LEU A N 1
ATOM 3158 C CA . LEU A 1 392 ? 18.031 9.406 20.125 1 98.25 392 LEU A CA 1
ATOM 3159 C C . LEU A 1 392 ? 18.094 10.93 19.984 1 98.25 392 LEU A C 1
ATOM 3161 O O . LEU A 1 392 ? 19.094 11.539 20.391 1 98.25 392 LEU A O 1
ATOM 3165 N N . SER A 1 393 ? 17.109 11.477 19.344 1 98.62 393 SER A N 1
ATOM 3166 C CA . SER A 1 393 ? 17.094 12.906 19.062 1 98.62 393 SER A CA 1
ATOM 3167 C C . SER A 1 393 ? 16.031 13.625 19.906 1 98.62 393 SER A C 1
ATOM 3169 O O . SER A 1 393 ? 15.094 12.992 20.391 1 98.62 393 SER A O 1
ATOM 3171 N N . ARG A 1 394 ? 16.234 14.938 20.016 1 98.12 394 ARG A N 1
ATOM 3172 C CA . ARG A 1 394 ? 15.344 15.828 20.766 1 98.12 394 ARG A CA 1
ATOM 3173 C C . ARG A 1 394 ? 15.039 17.094 19.969 1 98.12 394 ARG A C 1
ATOM 3175 O O . ARG A 1 394 ? 15.695 17.375 18.969 1 98.12 394 ARG A O 1
ATOM 3182 N N . TYR A 1 395 ? 13.969 17.75 20.391 1 98 395 TYR A N 1
ATOM 3183 C CA . TYR A 1 395 ? 13.758 19.125 19.922 1 98 395 TYR A CA 1
ATOM 3184 C C . TYR A 1 395 ? 14.664 20.094 20.672 1 98 395 TYR A C 1
ATOM 3186 O O . TYR A 1 395 ? 14.617 20.188 21.906 1 98 395 TYR A O 1
ATOM 3194 N N . CYS A 1 396 ? 15.469 20.766 19.922 1 96.56 396 CYS A N 1
ATOM 3195 C CA . CYS A 1 396 ? 16.375 21.734 20.531 1 96.56 396 CYS A CA 1
ATOM 3196 C C . CYS A 1 396 ? 16.828 22.781 19.516 1 96.56 396 CYS A C 1
ATOM 3198 O O . CYS A 1 396 ? 17.984 22.781 19.094 1 96.56 396 CYS A O 1
ATOM 3200 N N . PRO A 1 397 ? 15.922 23.703 19.188 1 94.44 397 PRO A N 1
ATOM 3201 C CA . PRO A 1 397 ? 16.266 24.719 18.203 1 94.44 397 PRO A CA 1
ATOM 3202 C C . PRO A 1 397 ? 17.312 25.719 18.703 1 94.44 397 PRO A C 1
ATOM 3204 O O . PRO A 1 397 ? 17.469 25.875 19.922 1 94.44 397 PRO A O 1
ATOM 3207 N N . GLU A 1 398 ? 17.922 26.328 17.781 1 88.88 398 GLU A N 1
ATOM 3208 C CA . GLU A 1 398 ? 18.844 27.406 18.109 1 88.88 398 GLU A CA 1
ATOM 3209 C C . GLU A 1 398 ? 18.094 28.734 18.281 1 88.88 398 GLU A C 1
ATOM 3211 O O . GLU A 1 398 ? 16.953 28.859 17.875 1 88.88 398 GLU A O 1
ATOM 3216 N N . GLY A 1 399 ? 18.703 29.641 18.984 1 90.5 399 GLY A N 1
ATOM 3217 C CA . GLY A 1 399 ? 18.125 30.953 19.156 1 90.5 399 GLY A CA 1
ATOM 3218 C C . GLY A 1 399 ? 18.688 31.719 20.344 1 90.5 399 GLY A C 1
ATOM 3219 O O . GLY A 1 399 ? 19.297 31.125 21.234 1 90.5 399 GLY A O 1
ATOM 3220 N N . LEU A 1 400 ? 18.516 33 20.219 1 93 400 LEU A N 1
ATOM 3221 C CA . LEU A 1 400 ? 18.984 33.906 21.281 1 93 400 LEU A CA 1
ATOM 3222 C C . LEU A 1 400 ? 17.859 34.844 21.734 1 93 400 LEU A C 1
ATOM 3224 O O . LEU A 1 400 ? 17.094 35.344 20.922 1 93 400 LEU A O 1
ATOM 3228 N N . GLY A 1 401 ? 17.75 34.906 23.016 1 91.75 401 GLY A N 1
ATOM 3229 C CA . GLY A 1 401 ? 16.875 35.938 23.578 1 91.75 401 GLY A CA 1
ATOM 3230 C C . GLY A 1 401 ? 15.398 35.562 23.516 1 91.75 401 GLY A C 1
ATOM 3231 O O . GLY A 1 401 ? 15.062 34.375 23.469 1 91.75 401 GLY A O 1
ATOM 3232 N N . VAL A 1 402 ? 14.539 36.562 23.656 1 91.5 402 VAL A N 1
ATOM 3233 C CA . VAL A 1 402 ? 13.086 36.406 23.703 1 91.5 402 VAL A CA 1
ATOM 3234 C C . VAL A 1 402 ? 12.547 36.188 22.297 1 91.5 402 VAL A C 1
ATOM 3236 O O . VAL A 1 402 ? 12.852 36.969 21.375 1 91.5 402 VAL A O 1
ATOM 3239 N N . PRO A 1 403 ? 11.805 35.125 22.125 1 87.81 403 PRO A N 1
ATOM 3240 C CA . PRO A 1 403 ? 11.188 34.938 20.812 1 87.81 403 PRO A CA 1
ATOM 3241 C C . PRO A 1 403 ? 10.258 36.062 20.422 1 87.81 403 PRO A C 1
ATOM 3243 O O . PRO A 1 403 ? 9.398 36.469 21.203 1 87.81 403 PRO A O 1
ATOM 3246 N N . PRO A 1 404 ? 10.367 36.562 19.188 1 82.25 404 PRO A N 1
ATOM 3247 C CA . PRO A 1 404 ? 9.617 37.781 18.812 1 82.25 404 PRO A CA 1
ATOM 3248 C C . PRO A 1 404 ? 8.188 37.469 18.375 1 82.25 404 PRO A C 1
ATOM 3250 O O . PRO A 1 404 ? 7.352 38.375 18.281 1 82.25 404 PRO A O 1
ATOM 3253 N N . GLU A 1 405 ? 7.801 36.25 18.109 1 76.44 405 GLU A N 1
ATOM 3254 C CA . GLU A 1 405 ? 6.551 35.938 17.438 1 76.44 405 GLU A CA 1
ATOM 3255 C C . GLU A 1 405 ? 5.395 35.844 18.438 1 76.44 405 GLU A C 1
ATOM 3257 O O . GLU A 1 405 ? 4.301 35.406 18.078 1 76.44 405 GLU A O 1
ATOM 3262 N N . THR A 1 406 ? 5.617 36.281 19.562 1 72.88 406 THR A N 1
ATOM 3263 C CA . THR A 1 406 ? 4.547 36.281 20.562 1 72.88 406 THR A CA 1
ATOM 3264 C C . THR A 1 406 ? 4.027 37.688 20.828 1 72.88 406 THR A C 1
ATOM 3266 O O . THR A 1 406 ? 4.66 38.656 20.438 1 72.88 406 THR A O 1
ATOM 3269 N N . GLU A 1 407 ? 2.922 37.656 21.516 1 67.94 407 GLU A N 1
ATOM 3270 C CA . GLU A 1 407 ? 2.385 38.969 21.906 1 67.94 407 GLU A CA 1
ATOM 3271 C C . GLU A 1 407 ? 3.293 39.656 22.922 1 67.94 407 GLU A C 1
ATOM 3273 O O . GLU A 1 407 ? 3.959 38.969 23.719 1 67.94 407 GLU A O 1
ATOM 3278 N N . PRO A 1 408 ? 3.293 40.875 22.844 1 66.06 408 PRO A N 1
ATOM 3279 C CA . PRO A 1 408 ? 4.188 41.625 23.719 1 66.06 408 PRO A CA 1
ATOM 3280 C C . PRO A 1 408 ? 4.016 41.281 25.188 1 66.06 408 PRO A C 1
ATOM 3282 O O . PRO A 1 408 ? 4.984 41.312 25.953 1 66.06 408 PRO A O 1
ATOM 3285 N N . SER A 1 409 ? 2.885 40.875 25.531 1 72 409 SER A N 1
ATOM 3286 C CA . SER A 1 409 ? 2.621 40.625 26.953 1 72 409 SER A CA 1
ATOM 3287 C C . SER A 1 409 ? 2.896 39.156 27.328 1 72 409 SER A C 1
ATOM 3289 O O . SER A 1 409 ? 2.889 38.812 28.5 1 72 409 SER A O 1
ATOM 3291 N N . HIS A 1 410 ? 3.289 38.438 26.391 1 78.06 410 HIS A N 1
ATOM 3292 C CA . HIS A 1 410 ? 3.355 37 26.594 1 78.06 410 HIS A CA 1
ATOM 3293 C C . HIS A 1 410 ? 4.398 36.625 27.641 1 78.06 410 HIS A C 1
ATOM 3295 O O . HIS A 1 410 ? 4.18 35.719 28.453 1 78.06 410 HIS A O 1
ATOM 3301 N N . PHE A 1 411 ? 5.457 37.375 27.656 1 86.25 411 PHE A N 1
ATOM 3302 C CA . PHE A 1 411 ? 6.566 36.969 28.5 1 86.25 411 PHE A CA 1
ATOM 3303 C C . PHE A 1 411 ? 6.75 37.969 29.656 1 86.25 411 PHE A C 1
ATOM 3305 O O . PHE A 1 411 ? 7.742 37.875 30.391 1 86.25 411 PHE A O 1
ATOM 3312 N N . VAL A 1 412 ? 5.852 38.812 29.828 1 86.94 412 VAL A N 1
ATOM 3313 C CA . VAL A 1 412 ? 5.996 39.875 30.828 1 86.94 412 VAL A CA 1
ATOM 3314 C C . VAL A 1 412 ? 6.168 39.25 32.219 1 86.94 412 VAL A C 1
ATOM 3316 O O . VAL A 1 412 ? 7.059 39.625 32.969 1 86.94 412 VAL A O 1
ATOM 3319 N N . HIS A 1 413 ? 5.336 38.312 32.469 1 87.06 413 HIS A N 1
ATOM 3320 C CA . HIS A 1 413 ? 5.383 37.688 33.812 1 87.06 413 HIS A CA 1
ATOM 3321 C C . HIS A 1 413 ? 6.703 36.938 34.031 1 87.06 413 HIS A C 1
ATOM 3323 O O . HIS A 1 413 ? 7.203 36.875 35.156 1 87.06 413 HIS A O 1
ATOM 3329 N N . ILE A 1 414 ? 7.234 36.469 33 1 90.88 414 ILE A N 1
ATOM 3330 C CA . ILE A 1 414 ? 8.477 35.719 33.094 1 90.88 414 ILE A CA 1
ATOM 3331 C C . ILE A 1 414 ? 9.656 36.656 33.219 1 90.88 414 ILE A C 1
ATOM 3333 O O . ILE A 1 414 ? 10.617 36.375 33.938 1 90.88 414 ILE A O 1
ATOM 3337 N N . LEU A 1 415 ? 9.586 37.812 32.656 1 93.94 415 LEU A N 1
ATOM 3338 C CA . LEU A 1 415 ? 10.711 38.719 32.562 1 93.94 415 LEU A CA 1
ATOM 3339 C C . LEU A 1 415 ? 10.711 39.688 33.75 1 93.94 415 LEU A C 1
ATOM 3341 O O . LEU A 1 415 ? 11.758 40.25 34.094 1 93.94 415 LEU A O 1
ATOM 3345 N N . GLN A 1 416 ? 9.641 39.875 34.406 1 94.19 416 GLN A N 1
ATOM 3346 C CA . GLN A 1 416 ? 9.461 40.906 35.438 1 94.19 416 GLN A CA 1
ATOM 3347 C C . GLN A 1 416 ? 10.484 40.75 36.531 1 94.19 416 GLN A C 1
ATOM 3349 O O . GLN A 1 416 ? 11.109 41.719 36.969 1 94.19 416 GLN A O 1
ATOM 3354 N N . PRO A 1 417 ? 10.625 39.531 37.031 1 95.19 417 PRO A N 1
ATOM 3355 C CA . PRO A 1 417 ? 11.617 39.375 38.125 1 95.19 417 PRO A CA 1
ATOM 3356 C C . PRO A 1 417 ? 13.023 39.781 37.688 1 95.19 417 PRO A C 1
ATOM 3358 O O . PRO A 1 417 ? 13.797 40.312 38.469 1 95.19 417 PRO A O 1
ATOM 3361 N N . TYR A 1 418 ? 13.367 39.562 36.531 1 95.88 418 TYR A N 1
ATOM 3362 C CA . TYR A 1 418 ? 14.695 39.875 36 1 95.88 418 TYR A CA 1
ATOM 3363 C C . TYR A 1 418 ? 14.82 41.375 35.75 1 95.88 418 TYR A C 1
ATOM 3365 O O . TYR A 1 418 ? 15.883 41.969 35.969 1 95.88 418 TYR A O 1
ATOM 3373 N N . ILE A 1 419 ? 13.789 42 35.25 1 95.12 419 ILE A N 1
ATOM 3374 C CA . ILE A 1 419 ? 13.75 43.438 35.031 1 95.12 419 ILE A CA 1
ATOM 3375 C C . ILE A 1 419 ? 13.984 44.156 36.344 1 95.12 419 ILE A C 1
ATOM 3377 O O . ILE A 1 419 ? 14.766 45.125 36.406 1 95.12 419 ILE A O 1
ATOM 3381 N N . LYS A 1 420 ? 13.32 43.719 37.375 1 96.19 420 LYS A N 1
ATOM 3382 C CA . LYS A 1 420 ? 13.492 44.312 38.688 1 96.19 420 LYS A CA 1
ATOM 3383 C C . LYS A 1 420 ? 14.914 44.094 39.219 1 96.19 420 LYS A C 1
ATOM 3385 O O . LYS A 1 420 ? 15.508 45 39.781 1 96.19 420 LYS A O 1
ATOM 3390 N N . LYS A 1 421 ? 15.383 42.938 38.969 1 96.88 421 LYS A N 1
ATOM 3391 C CA . LYS A 1 421 ? 16.719 42.562 39.406 1 96.88 421 LYS A CA 1
ATOM 3392 C C . LYS A 1 421 ? 17.766 43.5 38.812 1 96.88 421 LYS A C 1
ATOM 3394 O O . LYS A 1 421 ? 18.719 43.906 39.469 1 96.88 421 LYS A O 1
ATOM 3399 N N . HIS A 1 422 ? 17.625 43.875 37.625 1 96.44 422 HIS A N 1
ATOM 3400 C CA . HIS A 1 422 ? 18.625 44.688 36.938 1 96.44 422 HIS A CA 1
ATOM 3401 C C . HIS A 1 422 ? 18.266 46.156 36.938 1 96.44 422 HIS A C 1
ATOM 3403 O O . HIS A 1 422 ? 19.047 47 36.469 1 96.44 422 HIS A O 1
ATOM 3409 N N . GLY A 1 423 ? 17.156 46.5 37.438 1 95.38 423 GLY A N 1
ATOM 3410 C CA . GLY A 1 423 ? 16.734 47.875 37.562 1 95.38 423 GLY A CA 1
ATOM 3411 C C . GLY A 1 423 ? 16.609 48.594 36.219 1 95.38 423 GLY A C 1
ATOM 3412 O O . GLY A 1 423 ? 17.062 49.719 36.062 1 95.38 423 GLY A O 1
ATOM 3413 N N . MET A 1 424 ? 16.062 47.875 35.25 1 95.19 424 MET A N 1
ATOM 3414 C CA . MET A 1 424 ? 15.914 48.406 33.906 1 95.19 424 MET A CA 1
ATOM 3415 C C . MET A 1 424 ? 14.445 48.5 33.5 1 95.19 424 MET A C 1
ATOM 3417 O O . MET A 1 424 ? 13.578 47.938 34.188 1 95.19 424 MET A O 1
ATOM 3421 N N . GLU A 1 425 ? 14.172 49.25 32.469 1 94.25 425 GLU A N 1
ATOM 3422 C CA . GLU A 1 425 ? 12.844 49.25 31.859 1 94.25 425 GLU A CA 1
ATOM 3423 C C . GLU A 1 425 ? 12.68 48.031 30.953 1 94.25 425 GLU A C 1
ATOM 3425 O O . GLU A 1 425 ? 13.672 47.469 30.484 1 94.25 425 GLU A O 1
ATOM 3430 N N . PHE A 1 426 ? 11.43 47.656 30.719 1 91.44 426 PHE A N 1
ATOM 3431 C CA . PHE A 1 426 ? 11.102 46.438 30 1 91.44 426 PHE A CA 1
ATOM 3432 C C . PHE A 1 426 ? 11.844 46.375 28.688 1 91.44 426 PHE A C 1
ATOM 3434 O O . PHE A 1 426 ? 12.602 45.438 28.438 1 91.44 426 PHE A O 1
ATOM 3441 N N . ASP A 1 427 ? 11.734 47.375 27.828 1 89.62 427 ASP A N 1
ATOM 3442 C CA . ASP A 1 427 ? 12.32 47.375 26.5 1 89.62 427 ASP A CA 1
ATOM 3443 C C . ASP A 1 427 ? 13.852 47.344 26.578 1 89.62 427 ASP A C 1
ATOM 3445 O O . ASP A 1 427 ? 14.508 46.719 25.75 1 89.62 427 ASP A O 1
ATOM 3449 N N . GLU A 1 428 ? 14.359 48.062 27.484 1 93.75 428 GLU A N 1
ATOM 3450 C CA . GLU A 1 428 ? 15.805 48.125 27.672 1 93.75 428 GLU A CA 1
ATOM 3451 C C . GLU A 1 428 ? 16.359 46.781 28.109 1 93.75 428 GLU A C 1
ATOM 3453 O O . GLU A 1 428 ? 17.406 46.344 27.625 1 93.75 428 GLU A O 1
ATOM 3458 N N . PHE A 1 4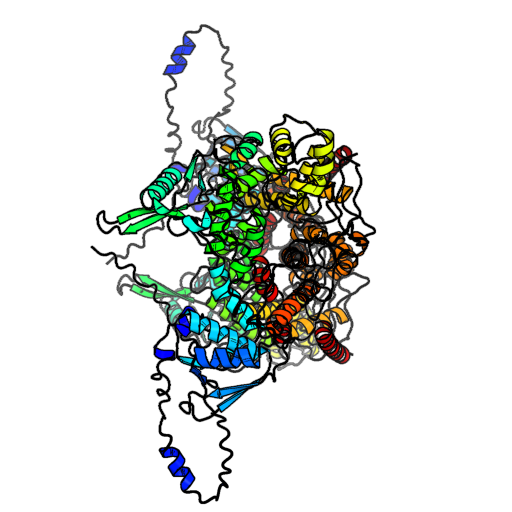29 ? 15.648 46.156 28.984 1 94.88 429 PHE A N 1
ATOM 3459 C CA . PHE A 1 429 ? 16.078 44.844 29.469 1 94.88 429 PHE A CA 1
ATOM 3460 C C . PHE A 1 429 ? 16.062 43.844 28.328 1 94.88 429 PHE A C 1
ATOM 3462 O O . PHE A 1 429 ? 17.016 43.094 28.156 1 94.88 429 PHE A O 1
ATOM 3469 N N . VAL A 1 430 ? 14.945 43.781 27.609 1 92.62 430 VAL A N 1
ATOM 3470 C CA . VAL A 1 430 ? 14.797 42.844 26.516 1 92.62 430 VAL A CA 1
ATOM 3471 C C . VAL A 1 430 ? 15.938 43 25.516 1 92.62 430 VAL A C 1
ATOM 3473 O O . VAL A 1 430 ? 16.531 42.031 25.062 1 92.62 430 VAL A O 1
ATOM 3476 N N . ARG A 1 431 ? 16.234 44.188 25.141 1 92.75 431 ARG A N 1
ATOM 3477 C CA . ARG A 1 431 ? 17.312 44.469 24.219 1 92.75 431 ARG A CA 1
ATOM 3478 C C . ARG A 1 431 ? 18.656 44 24.766 1 92.75 431 ARG A C 1
ATOM 3480 O O . ARG A 1 431 ? 19.422 43.344 24.062 1 92.75 431 ARG A O 1
ATOM 3487 N N . ALA A 1 432 ? 18.953 44.344 26.016 1 96.06 432 ALA A N 1
ATOM 3488 C CA . ALA A 1 432 ? 20.219 44 26.641 1 96.06 432 ALA A CA 1
ATOM 3489 C C . ALA A 1 432 ? 20.359 42.469 26.766 1 96.06 432 ALA A C 1
ATOM 3491 O O . ALA A 1 432 ? 21.453 41.938 26.578 1 96.06 432 ALA A O 1
ATOM 3492 N N . TYR A 1 433 ? 19.25 41.906 27.094 1 95.81 433 TYR A N 1
ATOM 3493 C CA . TYR A 1 433 ? 19.25 40.469 27.219 1 95.81 433 TYR A CA 1
ATOM 3494 C C . TYR A 1 433 ? 19.438 39.812 25.859 1 95.81 433 TYR A C 1
ATOM 3496 O O . TYR A 1 433 ? 20.25 38.875 25.703 1 95.81 433 TYR A O 1
ATOM 3504 N N . ASN A 1 434 ? 18.719 40.25 24.859 1 94.31 434 ASN A N 1
ATOM 3505 C CA . ASN A 1 434 ? 18.797 39.688 23.516 1 94.31 434 ASN A CA 1
ATOM 3506 C C . ASN A 1 434 ? 20.203 39.812 22.938 1 94.31 434 ASN A C 1
ATOM 3508 O O . ASN A 1 434 ? 20.656 38.938 22.203 1 94.31 434 ASN A O 1
ATOM 3512 N N . HIS A 1 435 ? 20.875 40.844 23.266 1 94.81 435 HIS A N 1
ATOM 3513 C CA . HIS A 1 435 ? 22.172 41.094 22.656 1 94.81 435 HIS A CA 1
ATOM 3514 C C . HIS A 1 435 ? 23.312 40.594 23.531 1 94.81 435 HIS A C 1
ATOM 3516 O O . HIS A 1 435 ? 24.484 40.906 23.281 1 94.81 435 HIS A O 1
ATOM 3522 N N . GLY A 1 436 ? 22.984 40 24.609 1 93.75 436 GLY A N 1
ATOM 3523 C CA . GLY A 1 436 ? 23.984 39.344 25.453 1 93.75 436 GLY A CA 1
ATOM 3524 C C . GLY A 1 436 ? 24.688 40.281 26.391 1 93.75 436 GLY A C 1
ATOM 3525 O O . GLY A 1 436 ? 25.719 39.938 26.984 1 93.75 436 GLY A O 1
ATOM 3526 N N . GLU A 1 437 ? 24.172 41.438 26.5 1 95.25 437 GLU A N 1
ATOM 3527 C CA . GLU A 1 437 ? 24.719 42.375 27.484 1 95.25 437 GLU A CA 1
ATOM 3528 C C . GLU A 1 437 ? 24.391 41.938 28.906 1 95.25 437 GLU A C 1
ATOM 3530 O O . GLU A 1 437 ? 25.172 42.156 29.828 1 95.25 437 GLU A O 1
ATOM 3535 N N . ILE A 1 438 ? 23.25 41.469 29.047 1 95.31 438 ILE A N 1
ATOM 3536 C CA . ILE A 1 438 ? 22.812 40.812 30.281 1 95.31 438 ILE A CA 1
ATOM 3537 C C . ILE A 1 438 ? 22.75 39.312 30.094 1 95.31 438 ILE A C 1
ATOM 3539 O O . ILE A 1 438 ? 22.172 38.812 29.125 1 95.31 438 ILE A O 1
ATOM 3543 N N . LYS A 1 439 ? 23.406 38.688 30.938 1 94.94 439 LYS A N 1
ATOM 3544 C CA . LYS A 1 439 ? 23.422 37.219 30.875 1 94.94 439 LYS A CA 1
ATOM 3545 C C . LYS A 1 439 ? 22.609 36.625 32.031 1 94.94 439 LYS A C 1
ATOM 3547 O O . LYS A 1 439 ? 22.906 36.875 33.188 1 94.94 439 LYS A O 1
ATOM 3552 N N . GLU A 1 440 ? 21.641 35.969 31.719 1 96.12 440 GLU A N 1
ATOM 3553 C CA . GLU A 1 440 ? 20.797 35.25 32.656 1 96.12 440 GLU A CA 1
ATOM 3554 C C . GLU A 1 440 ? 20.609 33.812 32.25 1 96.12 440 GLU A C 1
ATOM 3556 O O . GLU A 1 440 ? 19.672 33.469 31.5 1 96.12 440 GLU A O 1
ATOM 3561 N N . PRO A 1 441 ? 21.422 32.969 32.781 1 95.44 441 PRO A N 1
ATOM 3562 C CA . PRO A 1 441 ? 21.422 31.547 32.375 1 95.44 441 PRO A CA 1
ATOM 3563 C C . PRO A 1 441 ? 20.062 30.875 32.562 1 95.44 441 PRO A C 1
ATOM 3565 O O . PRO A 1 441 ? 19.656 30.031 31.766 1 95.44 441 PRO A O 1
ATOM 3568 N N . GLU A 1 442 ? 19.422 31.156 33.656 1 95.25 442 GLU A N 1
ATOM 3569 C CA . GLU A 1 442 ? 18.125 30.562 33.938 1 95.25 442 GLU A CA 1
ATOM 3570 C C . GLU A 1 442 ? 17.094 30.984 32.875 1 95.25 442 GLU A C 1
ATOM 3572 O O . GLU A 1 442 ? 16.234 30.203 32.469 1 95.25 442 GLU A O 1
ATOM 3577 N N . LEU A 1 443 ? 17.188 32.219 32.562 1 95.44 443 LEU A N 1
ATOM 3578 C CA . LEU A 1 443 ? 16.297 32.75 31.516 1 95.44 443 LEU A CA 1
ATOM 3579 C C . LEU A 1 443 ? 16.625 32.125 30.156 1 95.44 443 LEU A C 1
ATOM 3581 O O . LEU A 1 443 ? 15.719 31.844 29.359 1 95.44 443 LEU A O 1
ATOM 3585 N N . ASP A 1 444 ? 17.859 31.906 29.906 1 95.31 444 ASP A N 1
ATOM 3586 C CA . ASP A 1 444 ? 18.281 31.203 28.703 1 95.31 444 ASP A CA 1
ATOM 3587 C C . ASP A 1 444 ? 17.688 29.797 28.641 1 95.31 444 ASP A C 1
ATOM 3589 O O . ASP A 1 444 ? 17.234 29.359 27.578 1 95.31 444 ASP A O 1
ATOM 3593 N N . ASN A 1 445 ? 17.781 29.156 29.766 1 95.44 445 ASN A N 1
ATOM 3594 C CA . ASN A 1 445 ? 17.234 27.812 29.859 1 95.44 445 ASN A CA 1
ATOM 3595 C C . ASN A 1 445 ? 15.734 27.797 29.609 1 95.44 445 ASN A C 1
ATOM 3597 O O . ASN A 1 445 ? 15.219 26.906 28.922 1 95.44 445 ASN A O 1
ATOM 3601 N N . TYR A 1 446 ? 15.102 28.734 30.156 1 95.56 446 TYR A N 1
ATOM 3602 C CA . TYR A 1 446 ? 13.664 28.859 29.938 1 95.56 446 TYR A CA 1
ATOM 3603 C C . TYR A 1 446 ? 13.344 29 28.453 1 95.56 446 TYR A C 1
ATOM 3605 O O . TYR A 1 446 ? 12.492 28.281 27.922 1 95.56 446 TYR A O 1
ATOM 3613 N N . PHE A 1 447 ? 14 29.859 27.812 1 95.06 447 PHE A N 1
ATOM 3614 C CA . PHE A 1 447 ? 13.68 30.156 26.422 1 95.06 447 PHE A CA 1
ATOM 3615 C C . PHE A 1 447 ? 14.125 29.031 25.5 1 95.06 447 PHE A C 1
ATOM 3617 O O . PHE A 1 447 ? 13.547 28.812 24.438 1 95.06 447 PHE A O 1
ATOM 3624 N N . MET A 1 448 ? 15.102 28.234 25.922 1 95.38 448 MET A N 1
ATOM 3625 C CA . MET A 1 448 ? 15.477 27.047 25.172 1 95.38 448 MET A CA 1
ATOM 3626 C C . MET A 1 448 ? 14.328 26.031 25.141 1 95.38 448 MET A C 1
ATOM 3628 O O . MET A 1 448 ? 13.969 25.531 24.078 1 95.38 448 MET A O 1
ATOM 3632 N N . HIS A 1 449 ? 13.773 25.781 26.297 1 96.19 449 HIS A N 1
ATOM 3633 C CA . HIS A 1 449 ? 12.648 24.859 26.375 1 96.19 449 HIS A CA 1
ATOM 3634 C C . HIS A 1 449 ? 11.422 25.406 25.656 1 96.19 449 HIS A C 1
ATOM 3636 O O . HIS A 1 449 ? 10.688 24.656 25.016 1 96.19 449 HIS A O 1
ATOM 3642 N N . ASP A 1 450 ? 11.234 26.703 25.812 1 94.81 450 ASP A N 1
ATOM 3643 C CA . ASP A 1 450 ? 10.102 27.328 25.141 1 94.81 450 ASP A CA 1
ATOM 3644 C C . ASP A 1 450 ? 10.195 27.156 23.625 1 94.81 450 ASP A C 1
ATOM 3646 O O . ASP A 1 450 ? 9.211 26.812 22.969 1 94.81 450 ASP A O 1
ATOM 3650 N N . ARG A 1 451 ? 11.375 27.406 23.062 1 94.94 451 ARG A N 1
ATOM 3651 C CA . ARG A 1 451 ? 11.594 27.234 21.625 1 94.94 451 ARG A CA 1
ATOM 3652 C C . ARG A 1 451 ? 11.445 25.781 21.219 1 94.94 451 ARG A C 1
ATOM 3654 O O . ARG A 1 451 ? 10.961 25.484 20.125 1 94.94 451 ARG A O 1
ATOM 3661 N N . ALA A 1 452 ? 11.859 24.891 22.109 1 97.06 452 ALA A N 1
ATOM 3662 C CA . ALA A 1 452 ? 11.727 23.453 21.828 1 97.06 452 ALA A CA 1
ATOM 3663 C C . ALA A 1 452 ? 10.258 23.047 21.734 1 97.06 452 ALA A C 1
ATOM 3665 O O . ALA A 1 452 ? 9.875 22.234 20.906 1 97.06 452 ALA A O 1
ATOM 3666 N N . VAL A 1 453 ? 9.484 23.609 22.641 1 96.44 453 VAL A N 1
ATOM 3667 C CA . VAL A 1 453 ? 8.055 23.344 22.625 1 96.44 453 VAL A CA 1
ATOM 3668 C C . VAL A 1 453 ? 7.461 23.781 21.281 1 96.44 453 VAL A C 1
ATOM 3670 O O . VAL A 1 453 ? 6.672 23.047 20.688 1 96.44 453 VAL A O 1
ATOM 3673 N N . ARG A 1 454 ? 7.871 24.906 20.797 1 95 454 ARG A N 1
ATOM 3674 C CA . ARG A 1 454 ? 7.383 25.422 19.531 1 95 454 ARG A CA 1
ATOM 3675 C C . ARG A 1 454 ? 7.84 24.547 18.359 1 95 454 ARG A C 1
ATOM 3677 O O . ARG A 1 454 ? 7.066 24.297 17.438 1 95 454 ARG A O 1
ATOM 3684 N N . GLU A 1 455 ? 9.023 24.031 18.391 1 96.81 455 GLU A N 1
ATOM 3685 C CA . GLU A 1 455 ? 9.555 23.172 17.344 1 96.81 455 GLU A CA 1
ATOM 3686 C C . GLU A 1 455 ? 8.805 21.844 17.297 1 96.81 455 GLU A C 1
ATOM 3688 O O . GLU A 1 455 ? 8.633 21.25 16.234 1 96.81 455 GLU A O 1
ATOM 3693 N N . SER A 1 456 ? 8.328 21.406 18.406 1 97.56 456 SER A N 1
ATOM 3694 C CA . SER A 1 456 ? 7.633 20.125 18.5 1 97.56 456 SER A CA 1
ATOM 3695 C C . SER A 1 456 ? 6.27 20.188 17.812 1 97.56 456 SER A C 1
ATOM 3697 O O . SER A 1 456 ? 5.676 19.156 17.5 1 97.56 456 SER A O 1
ATOM 3699 N N . GLY A 1 457 ? 5.754 21.375 17.641 1 95.62 457 GLY A N 1
ATOM 3700 C CA . GLY A 1 457 ? 4.418 21.547 17.094 1 95.62 457 GLY A CA 1
ATOM 3701 C C . GLY A 1 457 ? 3.322 21.406 18.125 1 95.62 457 GLY A C 1
ATOM 3702 O O . GLY A 1 457 ? 2.172 21.781 17.891 1 95.62 457 GLY A O 1
ATOM 3703 N N . HIS A 1 458 ? 3.623 20.969 19.359 1 96.25 458 HIS A N 1
ATOM 3704 C CA . HIS A 1 458 ? 2.635 20.766 20.406 1 96.25 458 HIS A CA 1
ATOM 3705 C C . HIS A 1 458 ? 2.66 21.906 21.422 1 96.25 458 HIS A C 1
ATOM 3707 O O . HIS A 1 458 ? 2.777 21.672 22.625 1 96.25 458 HIS A O 1
ATOM 3713 N N . ASP A 1 459 ? 2.486 23.047 20.984 1 91.31 459 ASP A N 1
ATOM 3714 C CA . ASP A 1 459 ? 2.529 24.266 21.797 1 91.31 459 ASP A CA 1
ATOM 3715 C C . ASP A 1 459 ? 1.123 24.797 22.062 1 91.31 459 ASP A C 1
ATOM 3717 O O . ASP A 1 459 ? 0.429 25.219 21.125 1 91.31 459 ASP A O 1
ATOM 3721 N N . THR A 1 460 ? 0.758 24.641 23.297 1 91.25 460 THR A N 1
ATOM 3722 C CA . THR A 1 460 ? 1.538 24.281 24.469 1 91.25 460 THR A CA 1
ATOM 3723 C C . THR A 1 460 ? 0.947 23.047 25.156 1 91.25 460 THR A C 1
ATOM 3725 O O . THR A 1 460 ? -0.226 22.734 24.953 1 91.25 460 THR A O 1
ATOM 3728 N N . SER A 1 461 ? 1.707 22.328 25.953 1 95.5 461 SER A N 1
ATOM 3729 C CA . SER A 1 461 ? 1.345 21.125 26.688 1 95.5 461 SER A CA 1
ATOM 3730 C C . SER A 1 461 ? 2.154 21 27.969 1 95.5 461 SER A C 1
ATOM 3732 O O . SER A 1 461 ? 3.324 21.391 28.016 1 95.5 461 SER A O 1
ATOM 3734 N N . TYR A 1 462 ? 1.527 20.5 29.016 1 95.88 462 TYR A N 1
ATOM 3735 C CA . TYR A 1 462 ? 2.244 20.219 30.25 1 95.88 462 TYR A CA 1
ATOM 3736 C C . TYR A 1 462 ? 3.23 19.078 30.078 1 95.88 462 TYR A C 1
ATOM 3738 O O . TYR A 1 462 ? 4.141 18.891 30.891 1 95.88 462 TYR A O 1
ATOM 3746 N N . ARG A 1 463 ? 3.111 18.328 29.016 1 97.69 463 ARG A N 1
ATOM 3747 C CA . ARG A 1 463 ? 4.074 17.297 28.625 1 97.69 463 ARG A CA 1
ATOM 3748 C C . ARG A 1 463 ? 5.473 17.906 28.484 1 97.69 463 ARG A C 1
ATOM 3750 O O . ARG A 1 463 ? 6.469 17.25 28.797 1 97.69 463 ARG A O 1
ATOM 3757 N N . PHE A 1 464 ? 5.539 19.172 28.094 1 97.19 464 PHE A N 1
ATOM 3758 C CA . PHE A 1 464 ? 6.793 19.734 27.609 1 97.19 464 PHE A CA 1
ATOM 3759 C C . PHE A 1 464 ? 7.223 20.906 28.5 1 97.19 464 PHE A C 1
ATOM 3761 O O . PHE A 1 464 ? 8.297 21.469 28.312 1 97.19 464 PHE A O 1
ATOM 3768 N N . GLU A 1 465 ? 6.457 21.266 29.453 1 91.62 465 GLU A N 1
ATOM 3769 C CA . GLU A 1 465 ? 6.734 22.469 30.234 1 91.62 465 GLU A CA 1
ATOM 3770 C C . GLU A 1 465 ? 8.078 22.359 30.953 1 91.62 465 GLU A C 1
ATOM 3772 O O . GLU A 1 465 ? 8.25 21.516 31.844 1 91.62 465 GLU A O 1
ATOM 3777 N N . GLY A 1 466 ? 8.992 23.156 30.5 1 93.88 466 GLY A N 1
ATOM 3778 C CA . GLY A 1 466 ? 10.289 23.297 31.156 1 93.88 466 GLY A CA 1
ATOM 3779 C C . GLY A 1 466 ? 11.211 22.125 30.922 1 93.88 466 GLY A C 1
ATOM 3780 O O . GLY A 1 466 ? 12.297 22.062 31.5 1 93.88 466 GLY A O 1
ATOM 3781 N N . VAL A 1 467 ? 10.836 21.172 30.031 1 97.12 467 VAL A N 1
ATOM 3782 C CA . VAL A 1 467 ? 11.664 19.969 29.938 1 97.12 467 VAL A CA 1
ATOM 3783 C C . VAL A 1 467 ? 11.773 19.516 28.484 1 97.12 467 VAL A C 1
ATOM 3785 O O . VAL A 1 467 ? 12.477 18.547 28.172 1 97.12 467 VAL A O 1
ATOM 3788 N N . CYS A 1 468 ? 11.156 20.156 27.594 1 97.81 468 CYS A N 1
ATOM 3789 C CA . CYS A 1 468 ? 11.023 19.688 26.219 1 97.81 468 CYS A CA 1
ATOM 3790 C C . CYS A 1 468 ? 12.391 19.391 25.609 1 97.81 468 CYS A C 1
ATOM 3792 O O . CYS A 1 468 ? 12.594 18.344 25.016 1 97.81 468 CYS A O 1
ATOM 3794 N N . ALA A 1 469 ? 13.359 20.234 25.797 1 97.5 469 ALA A N 1
ATOM 3795 C CA . ALA A 1 469 ? 14.68 20.094 25.188 1 97.5 469 ALA A CA 1
ATOM 3796 C C . ALA A 1 469 ? 15.5 19.016 25.891 1 97.5 469 ALA A C 1
ATOM 3798 O O . ALA A 1 469 ? 16.578 18.656 25.438 1 97.5 469 ALA A O 1
ATOM 3799 N N . ASN A 1 470 ? 14.992 18.453 26.953 1 97.31 470 ASN A N 1
ATOM 3800 C CA . ASN A 1 470 ? 15.672 17.391 27.688 1 97.31 470 ASN A CA 1
ATOM 3801 C C . ASN A 1 470 ? 15.109 16.016 27.297 1 97.31 470 ASN A C 1
ATOM 3803 O O . ASN A 1 470 ? 15.609 14.984 27.766 1 97.31 470 ASN A O 1
ATOM 3807 N N . LEU A 1 471 ? 14.156 15.945 26.438 1 98.38 471 LEU A N 1
ATOM 3808 C CA . LEU A 1 471 ? 13.43 14.703 26.188 1 98.38 471 LEU A CA 1
ATOM 3809 C C . LEU A 1 471 ? 13.727 14.172 24.781 1 98.38 471 LEU A C 1
ATOM 3811 O O . LEU A 1 471 ? 13.672 14.922 23.812 1 98.38 471 LEU A O 1
ATOM 3815 N N . ALA A 1 472 ? 14.109 12.875 24.734 1 98.56 472 ALA A N 1
ATOM 3816 C CA . ALA A 1 472 ? 13.836 12.141 23.5 1 98.56 472 ALA A CA 1
ATOM 3817 C C . ALA A 1 472 ? 12.352 11.797 23.391 1 98.56 472 ALA A C 1
ATOM 3819 O O . ALA A 1 472 ? 11.836 10.969 24.141 1 98.56 472 ALA A O 1
ATOM 3820 N N . THR A 1 473 ? 11.719 12.406 22.5 1 98.69 473 THR A N 1
ATOM 3821 C CA . THR A 1 473 ? 10.266 12.273 22.469 1 98.69 473 THR A CA 1
ATOM 3822 C C . THR A 1 473 ? 9.844 11.125 21.547 1 98.69 473 THR A C 1
ATOM 3824 O O . THR A 1 473 ? 10.516 10.852 20.562 1 98.69 473 THR A O 1
ATOM 3827 N N . ILE A 1 474 ? 8.766 10.445 21.844 1 98.75 474 ILE A N 1
ATOM 3828 C CA . ILE A 1 474 ? 8.273 9.312 21.078 1 98.75 474 ILE A CA 1
ATOM 3829 C C . ILE A 1 474 ? 7.859 9.766 19.688 1 98.75 474 ILE A C 1
ATOM 3831 O O . ILE A 1 474 ? 8.07 9.047 18.703 1 98.75 474 ILE A O 1
ATOM 3835 N N . ASP A 1 475 ? 7.289 10.969 19.531 1 98.56 475 ASP A N 1
ATOM 3836 C CA . ASP A 1 475 ? 6.859 11.461 18.234 1 98.56 475 ASP A CA 1
ATOM 3837 C C . ASP A 1 475 ? 8.062 11.695 17.312 1 98.56 475 ASP A C 1
ATOM 3839 O O . ASP A 1 475 ? 8.141 11.117 16.219 1 98.56 475 ASP A O 1
ATOM 3843 N N . LEU A 1 476 ? 9.062 12.43 17.75 1 98.75 476 LEU A N 1
ATOM 3844 C CA . LEU A 1 476 ? 10.211 12.773 16.906 1 98.75 476 LEU A CA 1
ATOM 3845 C C . LEU A 1 476 ? 10.992 11.523 16.531 1 98.75 476 LEU A C 1
ATOM 3847 O O . LEU A 1 476 ? 11.383 11.367 15.367 1 98.75 476 LEU A O 1
ATOM 3851 N N . ASN A 1 477 ? 11.219 10.664 17.469 1 98.88 477 ASN A N 1
ATOM 3852 C CA . ASN A 1 477 ? 12.039 9.492 17.188 1 98.88 477 ASN A CA 1
ATOM 3853 C C . ASN A 1 477 ? 11.281 8.461 16.359 1 98.88 477 ASN A C 1
ATOM 3855 O O . ASN A 1 477 ? 11.891 7.68 15.625 1 98.88 477 ASN A O 1
ATOM 3859 N N . SER A 1 478 ? 9.953 8.453 16.422 1 98.88 478 SER A N 1
ATOM 3860 C CA . SER A 1 478 ? 9.172 7.684 15.453 1 98.88 478 SER A CA 1
ATOM 3861 C C . SER A 1 478 ? 9.328 8.242 14.047 1 98.88 478 SER A C 1
ATOM 3863 O O . SER A 1 478 ? 9.445 7.484 13.086 1 98.88 478 SER A O 1
ATOM 3865 N N . LEU A 1 479 ? 9.328 9.562 13.945 1 98.88 479 LEU A N 1
ATOM 3866 C CA . LEU A 1 479 ? 9.484 10.219 12.656 1 98.88 479 LEU A CA 1
ATOM 3867 C C . LEU A 1 479 ? 10.859 9.938 12.062 1 98.88 479 LEU A C 1
ATOM 3869 O O . LEU A 1 479 ? 10.984 9.703 10.852 1 98.88 479 LEU A O 1
ATOM 3873 N N . LEU A 1 480 ? 11.844 9.945 12.891 1 98.88 480 LEU A N 1
ATOM 3874 C CA . LEU A 1 480 ? 13.203 9.727 12.398 1 98.88 480 LEU A CA 1
ATOM 3875 C C . LEU A 1 480 ? 13.406 8.258 12.023 1 98.88 480 LEU A C 1
ATOM 3877 O O . LEU A 1 480 ? 14.148 7.953 11.086 1 98.88 480 LEU A O 1
ATOM 3881 N N . PHE A 1 481 ? 12.781 7.398 12.805 1 98.75 481 PHE A N 1
ATOM 3882 C CA . PHE A 1 481 ? 12.75 6.004 12.383 1 98.75 481 PHE A CA 1
ATOM 3883 C C . PHE A 1 481 ? 12.133 5.879 10.992 1 98.75 481 PHE A C 1
ATOM 3885 O O . PHE A 1 481 ? 12.648 5.148 10.141 1 98.75 481 PHE A O 1
ATOM 3892 N N . LYS A 1 482 ? 11.047 6.496 10.773 1 98.75 482 LYS A N 1
ATOM 3893 C CA . LYS A 1 482 ? 10.383 6.5 9.477 1 98.75 482 LYS A CA 1
ATOM 3894 C C . LYS A 1 482 ? 11.297 7.074 8.391 1 98.75 482 LYS A C 1
ATOM 3896 O O . LYS A 1 482 ? 11.352 6.547 7.277 1 98.75 482 LYS A O 1
ATOM 3901 N N . TYR A 1 483 ? 12.031 8.188 8.648 1 98.81 483 TYR A N 1
ATOM 3902 C CA . TYR A 1 483 ? 13.031 8.734 7.738 1 98.81 483 TYR A CA 1
ATOM 3903 C C . TYR A 1 483 ? 14.039 7.66 7.34 1 98.81 483 TYR A C 1
ATOM 3905 O O . TYR A 1 483 ? 14.258 7.41 6.148 1 98.81 483 TYR A O 1
ATOM 3913 N N . GLU A 1 484 ? 14.578 7.027 8.367 1 98.81 484 GLU A N 1
ATOM 3914 C CA . GLU A 1 484 ? 15.633 6.043 8.156 1 98.81 484 GLU A CA 1
ATOM 3915 C C . GLU A 1 484 ? 15.133 4.867 7.324 1 98.81 484 GLU A C 1
ATOM 3917 O O . GLU A 1 484 ? 15.805 4.441 6.379 1 98.81 484 GLU A O 1
ATOM 3922 N N . THR A 1 485 ? 13.977 4.406 7.598 1 98.19 485 THR A N 1
ATOM 3923 C CA . THR A 1 485 ? 13.422 3.254 6.891 1 98.19 485 THR A CA 1
ATOM 3924 C C . THR A 1 485 ? 13.008 3.637 5.477 1 98.19 485 THR A C 1
ATOM 3926 O O . THR A 1 485 ? 13.227 2.875 4.531 1 98.19 485 THR A O 1
ATOM 3929 N N . ASP A 1 486 ? 12.352 4.812 5.281 1 98.62 486 ASP A N 1
ATOM 3930 C CA . ASP A 1 486 ? 11.945 5.273 3.959 1 98.62 486 ASP A CA 1
ATOM 3931 C C . ASP A 1 486 ? 13.148 5.461 3.043 1 98.62 486 ASP A C 1
ATOM 3933 O O . ASP A 1 486 ? 13.117 5.066 1.877 1 98.62 486 ASP A O 1
ATOM 3937 N N . ILE A 1 487 ? 14.188 6.074 3.592 1 98.75 487 ILE A N 1
ATOM 3938 C CA . ILE A 1 487 ? 15.398 6.316 2.814 1 98.75 487 ILE A CA 1
ATOM 3939 C C . ILE A 1 487 ? 16.016 4.984 2.4 1 98.75 487 ILE A C 1
ATOM 3941 O O . ILE A 1 487 ? 16.359 4.785 1.233 1 98.75 487 ILE A O 1
ATOM 3945 N N . SER A 1 488 ? 16.125 4.086 3.326 1 97.81 488 SER A N 1
ATOM 3946 C CA . SER A 1 488 ? 16.688 2.766 3.055 1 97.81 488 SER A CA 1
ATOM 3947 C C . SER A 1 488 ? 15.922 2.062 1.936 1 97.81 488 SER A C 1
ATOM 3949 O O . SER A 1 488 ? 16.516 1.674 0.925 1 97.81 488 SER A O 1
ATOM 3951 N N . ARG A 1 489 ? 14.688 1.964 2.092 1 96 489 ARG A N 1
ATOM 3952 C CA . ARG A 1 489 ? 13.844 1.246 1.136 1 96 489 ARG A CA 1
ATOM 3953 C C . ARG A 1 489 ? 13.898 1.902 -0.24 1 96 489 ARG A C 1
ATOM 3955 O O . ARG A 1 489 ? 13.938 1.212 -1.262 1 96 489 ARG A O 1
ATOM 3962 N N . THR A 1 490 ? 13.883 3.207 -0.287 1 97.69 490 THR A N 1
ATOM 3963 C CA . THR A 1 490 ? 13.875 3.939 -1.549 1 97.69 490 THR A CA 1
ATOM 3964 C C . THR A 1 490 ? 15.188 3.74 -2.297 1 97.69 490 THR A C 1
ATOM 3966 O O . THR A 1 490 ? 15.188 3.498 -3.506 1 97.69 490 THR A O 1
ATOM 3969 N N . ILE A 1 491 ? 16.281 3.793 -1.576 1 97.44 491 ILE A N 1
ATOM 3970 C CA . ILE A 1 491 ? 17.578 3.604 -2.201 1 97.44 491 ILE A CA 1
ATOM 3971 C C . ILE A 1 491 ? 17.672 2.201 -2.795 1 97.44 491 ILE A C 1
ATOM 3973 O O . ILE A 1 491 ? 18.125 2.027 -3.93 1 97.44 491 ILE A O 1
ATOM 3977 N N . ARG A 1 492 ? 17.234 1.26 -2.072 1 93 492 ARG A N 1
ATOM 3978 C CA . ARG A 1 492 ? 17.312 -0.14 -2.479 1 93 492 ARG A CA 1
ATOM 3979 C C . ARG A 1 492 ? 16.438 -0.409 -3.689 1 93 492 ARG A C 1
ATOM 3981 O O . ARG A 1 492 ? 16.891 -0.984 -4.684 1 93 492 ARG A O 1
ATOM 3988 N N . SER A 1 493 ? 15.219 0.064 -3.652 1 90.19 493 SER A N 1
ATOM 3989 C CA . SER A 1 493 ? 14.203 -0.372 -4.602 1 90.19 493 SER A CA 1
ATOM 3990 C C . SER A 1 493 ? 14.188 0.516 -5.84 1 90.19 493 SER A C 1
ATOM 3992 O O . SER A 1 493 ? 13.82 0.064 -6.93 1 90.19 493 SER A O 1
ATOM 3994 N N . LEU A 1 494 ? 14.594 1.786 -5.688 1 93.31 494 LEU A N 1
ATOM 3995 C CA . LEU A 1 494 ? 14.336 2.695 -6.801 1 93.31 494 LEU A CA 1
ATOM 3996 C C . LEU A 1 494 ? 15.641 3.266 -7.352 1 93.31 494 LEU A C 1
ATOM 3998 O O . LEU A 1 494 ? 15.656 3.826 -8.453 1 93.31 494 LEU A O 1
ATOM 4002 N N . PHE A 1 495 ? 16.688 3.025 -6.617 1 95.25 495 PHE A N 1
ATOM 4003 C CA . PHE A 1 495 ? 17.938 3.6 -7.09 1 95.25 495 PHE A CA 1
ATOM 4004 C C . PHE A 1 495 ? 19.031 2.545 -7.129 1 95.25 495 PHE A C 1
ATOM 4006 O O . PHE A 1 495 ? 20.203 2.852 -6.895 1 95.25 495 PHE A O 1
ATOM 4013 N N . ASP A 1 496 ? 18.703 1.296 -7.258 1 88.81 496 ASP A N 1
ATOM 4014 C CA . ASP A 1 496 ? 19.609 0.168 -7.43 1 88.81 496 ASP A CA 1
ATOM 4015 C C . ASP A 1 496 ? 20.656 0.132 -6.316 1 88.81 496 ASP A C 1
ATOM 4017 O O . ASP A 1 496 ? 21.828 -0.136 -6.574 1 88.81 496 ASP A O 1
ATOM 4021 N N . ASP A 1 497 ? 20.266 0.652 -5.121 1 91.88 497 ASP A N 1
ATOM 4022 C CA . ASP A 1 497 ? 21.062 0.666 -3.9 1 91.88 497 ASP A CA 1
ATOM 4023 C C . ASP A 1 497 ? 22.266 1.577 -4.051 1 91.88 497 ASP A C 1
ATOM 4025 O O . ASP A 1 497 ? 23.312 1.33 -3.443 1 91.88 497 ASP A O 1
ATOM 4029 N N . LYS A 1 498 ? 22.219 2.475 -4.969 1 94.56 498 LYS A N 1
ATOM 4030 C CA . LYS A 1 498 ? 23.266 3.455 -5.199 1 94.56 498 LYS A CA 1
ATOM 4031 C C . LYS A 1 498 ? 22.688 4.855 -5.391 1 94.56 498 LYS A C 1
ATOM 4033 O O . LYS A 1 498 ? 22.25 5.203 -6.488 1 94.56 498 LYS A O 1
ATOM 4038 N N . LEU A 1 499 ? 22.766 5.711 -4.379 1 97.75 499 LEU A N 1
ATOM 4039 C CA . LEU A 1 499 ? 22.328 7.102 -4.457 1 97.75 499 LEU A CA 1
ATOM 4040 C C . LEU A 1 499 ? 23.516 8.055 -4.352 1 97.75 499 LEU A C 1
ATOM 4042 O O . LEU A 1 499 ? 24.203 8.07 -3.334 1 97.75 499 LEU A O 1
ATOM 4046 N N . VAL A 1 500 ? 23.781 8.805 -5.332 1 97.56 500 VAL A N 1
ATOM 4047 C CA . VAL A 1 500 ? 24.953 9.672 -5.391 1 97.56 500 VAL A CA 1
ATOM 4048 C C . VAL A 1 500 ? 24.625 11.031 -4.785 1 97.56 500 VAL A C 1
ATOM 4050 O O . VAL A 1 500 ? 23.625 11.656 -5.148 1 97.56 500 VAL A O 1
ATOM 4053 N N . MET A 1 501 ? 25.469 11.531 -3.877 1 97.25 501 MET A N 1
ATOM 4054 C CA . MET A 1 501 ? 25.266 12.812 -3.199 1 97.25 501 MET A CA 1
ATOM 4055 C C . MET A 1 501 ? 25.703 13.969 -4.086 1 97.25 501 MET A C 1
ATOM 4057 O O . MET A 1 501 ? 26.859 14.023 -4.52 1 97.25 501 MET A O 1
ATOM 4061 N N . PRO A 1 502 ? 24.828 14.852 -4.371 1 96.31 502 PRO A N 1
ATOM 4062 C CA . PRO A 1 502 ? 25.234 16.062 -5.082 1 96.31 502 PRO A CA 1
ATOM 4063 C C . PRO A 1 502 ? 25.766 17.156 -4.148 1 96.31 502 PRO A C 1
ATOM 4065 O O . PRO A 1 502 ? 25.562 17.078 -2.932 1 96.31 502 PRO A O 1
ATOM 4068 N N . GLU A 1 503 ? 26.359 18.125 -4.648 1 93.75 503 GLU A N 1
ATOM 4069 C CA . GLU A 1 503 ? 27 19.188 -3.881 1 93.75 503 GLU A CA 1
ATOM 4070 C C . GLU A 1 503 ? 25.969 19.984 -3.072 1 93.75 503 GLU A C 1
ATOM 4072 O O . GLU A 1 503 ? 26.219 20.328 -1.916 1 93.75 503 GLU A O 1
ATOM 4077 N N . GLU A 1 504 ? 24.875 20.25 -3.594 1 91.62 504 GLU A N 1
ATOM 4078 C CA . GLU A 1 504 ? 23.891 21.172 -3.016 1 91.62 504 GLU A CA 1
ATOM 4079 C C . GLU A 1 504 ? 23.312 20.609 -1.724 1 91.62 504 GLU A C 1
ATOM 4081 O O . GLU A 1 504 ? 22.75 21.344 -0.917 1 91.62 504 GLU A O 1
ATOM 4086 N N . PHE A 1 505 ? 23.438 19.266 -1.485 1 94.56 505 PHE A N 1
ATOM 4087 C CA . PHE A 1 505 ? 22.828 18.688 -0.297 1 94.56 505 PHE A CA 1
ATOM 4088 C C . PHE A 1 505 ? 23.891 18.125 0.635 1 94.56 505 PHE A C 1
ATOM 4090 O O . PHE A 1 505 ? 23.578 17.391 1.575 1 94.56 505 PHE A O 1
ATOM 4097 N N . CYS A 1 506 ? 25.141 18.547 0.476 1 94.5 506 CYS A N 1
ATOM 4098 C CA . CYS A 1 506 ? 26.234 18 1.272 1 94.5 506 CYS A CA 1
ATOM 4099 C C . CYS A 1 506 ? 26.5 18.859 2.506 1 94.5 506 CYS A C 1
ATOM 4101 O O . CYS A 1 506 ? 27 18.375 3.514 1 94.5 506 CYS A O 1
ATOM 4103 N N . GLN A 1 507 ? 26.172 20.141 2.42 1 91.06 507 GLN A N 1
ATOM 4104 C CA . GLN A 1 507 ? 26.5 21.047 3.523 1 91.06 507 GLN A CA 1
ATOM 4105 C C . GLN A 1 507 ? 25.844 20.578 4.824 1 91.06 507 GLN A C 1
ATOM 4107 O O . GLN A 1 507 ? 24.656 20.297 4.863 1 91.06 507 GLN A O 1
ATOM 4112 N N . GLY A 1 508 ? 26.609 20.484 5.848 1 90.75 508 GLY A N 1
ATOM 4113 C CA . GLY A 1 508 ? 26.109 20.078 7.148 1 90.75 508 GLY A CA 1
ATOM 4114 C C . GLY A 1 508 ? 25.984 18.578 7.301 1 90.75 508 GLY A C 1
ATOM 4115 O O . GLY A 1 508 ? 25.469 18.094 8.312 1 90.75 508 GLY A O 1
ATOM 4116 N N . THR A 1 509 ? 26.359 17.828 6.32 1 95.44 509 THR A N 1
ATOM 4117 C CA . THR A 1 509 ? 26.312 16.375 6.355 1 95.44 509 THR A CA 1
ATOM 4118 C C . THR A 1 509 ? 27.734 15.781 6.371 1 95.44 509 THR A C 1
ATOM 4120 O O . THR A 1 509 ? 28.703 16.484 6.109 1 95.44 509 THR A O 1
ATOM 4123 N N . PRO A 1 510 ? 27.859 14.57 6.73 1 95.44 510 PRO A N 1
ATOM 4124 C CA . PRO A 1 510 ? 29.188 13.953 6.699 1 95.44 510 PRO A CA 1
ATOM 4125 C C . PRO A 1 510 ? 29.609 13.555 5.293 1 95.44 510 PRO A C 1
ATOM 4127 O O . PRO A 1 510 ? 30.703 12.984 5.113 1 95.44 510 PRO A O 1
ATOM 4130 N N . TYR A 1 511 ? 28.859 13.836 4.32 1 96.75 511 TYR A N 1
ATOM 4131 C CA . TYR A 1 511 ? 29.109 13.336 2.973 1 96.75 511 TYR A CA 1
ATOM 4132 C C . TYR A 1 511 ? 29.766 14.398 2.105 1 96.75 511 TYR A C 1
ATOM 4134 O O . TYR A 1 511 ? 29.625 15.602 2.363 1 96.75 511 TYR A O 1
ATOM 4142 N N . LYS A 1 512 ? 30.484 13.945 1.063 1 97.06 512 LYS A N 1
ATOM 4143 C CA . LYS A 1 512 ? 31.094 14.773 0.024 1 97.06 512 LYS A CA 1
ATOM 4144 C C . LYS A 1 512 ? 30.406 14.547 -1.322 1 97.06 512 LYS A C 1
ATOM 4146 O O . LYS A 1 512 ? 29.781 13.508 -1.541 1 97.06 512 LYS A O 1
ATOM 4151 N N . PRO A 1 513 ? 30.516 15.617 -2.158 1 96.62 513 PRO A N 1
ATOM 4152 C CA . PRO A 1 513 ? 29.938 15.406 -3.486 1 96.62 513 PRO A CA 1
ATOM 4153 C C . PRO A 1 513 ? 30.5 14.172 -4.184 1 96.62 513 PRO A C 1
ATOM 4155 O O . PRO A 1 513 ? 31.719 13.961 -4.188 1 96.62 513 PRO A O 1
ATOM 4158 N N . GLY A 1 514 ? 29.641 13.258 -4.688 1 96.38 514 GLY A N 1
ATOM 4159 C CA . GLY A 1 514 ? 30.078 12.07 -5.395 1 96.38 514 GLY A CA 1
ATOM 4160 C C . GLY A 1 514 ? 30 10.812 -4.555 1 96.38 514 GLY A C 1
ATOM 4161 O O . GLY A 1 514 ? 30.047 9.703 -5.086 1 96.38 514 GLY A O 1
ATOM 4162 N N . ASP A 1 515 ? 29.859 11.016 -3.221 1 97.06 515 ASP A N 1
ATOM 4163 C CA . ASP A 1 515 ? 29.719 9.844 -2.359 1 97.06 515 ASP A CA 1
ATOM 4164 C C . ASP A 1 515 ? 28.484 9.023 -2.748 1 97.06 515 ASP A C 1
ATOM 4166 O O . ASP A 1 515 ? 27.453 9.578 -3.102 1 97.06 515 ASP A O 1
ATOM 4170 N N . ILE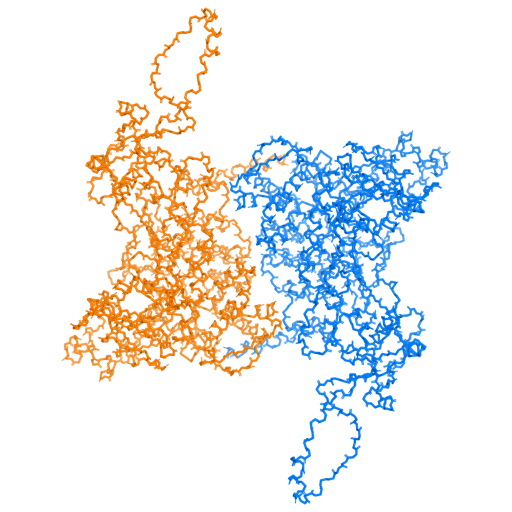 A 1 516 ? 28.609 7.707 -2.707 1 96.81 516 ILE A N 1
ATOM 4171 C CA . ILE A 1 516 ? 27.516 6.793 -3.02 1 96.81 516 ILE A CA 1
ATOM 4172 C C . ILE A 1 516 ? 26.922 6.25 -1.728 1 96.81 516 ILE A C 1
ATOM 4174 O O . ILE A 1 516 ? 27.609 5.633 -0.92 1 96.81 516 ILE A O 1
ATOM 4178 N N . LEU A 1 517 ? 25.656 6.551 -1.516 1 97.31 517 LEU A N 1
ATOM 4179 C CA . LEU A 1 517 ? 24.938 6.062 -0.348 1 97.31 517 LEU A CA 1
ATOM 4180 C C . LEU A 1 517 ? 24.188 4.777 -0.676 1 97.31 517 LEU A C 1
ATOM 4182 O O . LEU A 1 517 ? 23.594 4.652 -1.754 1 97.31 517 LEU A O 1
ATOM 4186 N N . THR A 1 518 ? 24.234 3.795 0.257 1 95.94 518 THR A N 1
ATOM 4187 C CA . THR A 1 518 ? 23.547 2.52 0.103 1 95.94 518 THR A CA 1
ATOM 4188 C C . THR A 1 518 ? 22.469 2.357 1.165 1 95.94 518 THR A C 1
ATOM 4190 O O . THR A 1 518 ? 22.469 3.059 2.178 1 95.94 518 THR A O 1
ATOM 4193 N N . SER A 1 519 ? 21.531 1.499 0.929 1 96.62 519 SER A N 1
ATOM 4194 C CA . SER A 1 519 ? 20.422 1.246 1.842 1 96.62 519 SER A CA 1
ATOM 4195 C C . SER A 1 519 ? 20.906 0.629 3.148 1 96.62 519 SER A C 1
ATOM 4197 O O . SER A 1 519 ? 20.312 0.835 4.203 1 96.62 519 SER A O 1
ATOM 4199 N N . ALA A 1 520 ? 21.969 -0.044 3.199 1 93.5 520 ALA A N 1
ATOM 4200 C CA . ALA A 1 520 ? 22.469 -0.808 4.34 1 93.5 520 ALA A CA 1
ATOM 4201 C C . ALA A 1 520 ? 22.75 0.104 5.531 1 93.5 520 ALA A C 1
ATOM 4203 O O . ALA A 1 520 ? 22.438 -0.247 6.676 1 93.5 520 ALA A O 1
ATOM 4204 N N . LEU A 1 521 ? 23.344 1.221 5.215 1 94.56 521 LEU A N 1
ATOM 4205 C CA . LEU A 1 521 ? 23.656 2.168 6.273 1 94.56 521 LEU A CA 1
ATOM 4206 C C . LEU A 1 521 ? 22.391 2.66 6.969 1 94.56 521 LEU A C 1
ATOM 4208 O O . LEU A 1 521 ? 22.375 2.812 8.195 1 94.56 521 LEU A O 1
ATOM 4212 N N . TRP A 1 522 ? 21.422 2.965 6.25 1 97.62 522 TRP A N 1
ATOM 4213 C CA . TRP A 1 522 ? 20.172 3.496 6.785 1 97.62 522 TRP A CA 1
ATOM 4214 C C . TRP A 1 522 ? 19.391 2.408 7.508 1 97.62 522 TRP A C 1
ATOM 4216 O O . TRP A 1 522 ? 18.734 2.676 8.516 1 97.62 522 TRP A O 1
ATOM 4226 N N . ASP A 1 523 ? 19.453 1.18 7.02 1 94.5 523 ASP A N 1
ATOM 4227 C CA . ASP A 1 523 ? 18.844 0.046 7.715 1 94.5 523 ASP A CA 1
ATOM 4228 C C . ASP A 1 523 ? 19.438 -0.127 9.109 1 94.5 523 ASP A C 1
ATOM 4230 O O . ASP A 1 523 ? 18.719 -0.402 10.07 1 94.5 523 ASP A O 1
ATOM 4234 N N . ARG A 1 524 ? 20.703 0.026 9.234 1 93.25 524 ARG A N 1
ATOM 4235 C CA . ARG A 1 524 ? 21.391 -0.101 10.516 1 93.25 524 ARG A CA 1
ATOM 4236 C C . ARG A 1 524 ? 20.969 1.004 11.477 1 93.25 524 ARG A C 1
ATOM 4238 O O . ARG A 1 524 ? 20.828 0.767 12.672 1 93.25 524 ARG A O 1
ATOM 4245 N N . LYS A 1 525 ? 20.844 2.205 10.883 1 96.31 525 LYS A N 1
ATOM 4246 C CA . LYS A 1 525 ? 20.406 3.322 11.711 1 96.31 525 LYS A CA 1
ATOM 4247 C C . LYS A 1 525 ? 19.016 3.053 12.289 1 96.31 525 LYS A C 1
ATOM 4249 O O . LYS A 1 525 ? 18.781 3.268 13.477 1 96.31 525 LYS A O 1
ATOM 4254 N N . ALA A 1 526 ? 18.109 2.617 11.422 1 97.38 526 ALA A N 1
ATOM 4255 C CA . ALA A 1 526 ? 16.734 2.348 11.844 1 97.38 526 ALA A CA 1
ATOM 4256 C C . ALA A 1 526 ? 16.688 1.254 12.906 1 97.38 526 ALA A C 1
ATOM 4258 O O . ALA A 1 526 ? 15.977 1.379 13.906 1 97.38 526 ALA A O 1
ATOM 4259 N N . LYS A 1 527 ? 17.438 0.208 12.734 1 94.19 527 LYS A N 1
ATOM 4260 C CA . LYS A 1 527 ? 17.469 -0.915 13.672 1 94.19 527 LYS A CA 1
ATOM 4261 C C . LYS A 1 527 ? 18 -0.488 15.031 1 94.19 527 LYS A C 1
ATOM 4263 O O . LYS A 1 527 ? 17.484 -0.891 16.078 1 94.19 527 LYS A O 1
ATOM 4268 N N . ARG A 1 528 ? 19.062 0.294 15.016 1 94.94 528 ARG A N 1
ATOM 4269 C CA . ARG A 1 528 ? 19.672 0.77 16.25 1 94.94 528 ARG A CA 1
ATOM 4270 C C . ARG A 1 528 ? 18.703 1.664 17.016 1 94.94 528 ARG A C 1
ATOM 4272 O O . ARG A 1 528 ? 18.578 1.552 18.25 1 94.94 528 ARG A O 1
ATOM 4279 N N . ARG A 1 529 ? 18.062 2.596 16.328 1 97.81 529 ARG A N 1
ATOM 4280 C CA . ARG A 1 529 ? 17.094 3.479 16.984 1 97.81 529 ARG A CA 1
ATOM 4281 C C . ARG A 1 529 ? 15.961 2.68 17.594 1 97.81 529 ARG A C 1
ATOM 4283 O O . ARG A 1 529 ? 15.555 2.945 18.734 1 97.81 529 ARG A O 1
ATOM 4290 N N . LYS A 1 530 ? 15.422 1.749 16.812 1 97.62 530 LYS A N 1
ATOM 4291 C CA . LYS A 1 530 ? 14.336 0.917 17.328 1 97.62 530 LYS A CA 1
ATOM 4292 C C . LYS A 1 530 ? 14.758 0.179 18.594 1 97.62 530 LYS A C 1
ATOM 4294 O O . LYS A 1 530 ? 14.008 0.122 19.562 1 97.62 530 LYS A O 1
ATOM 4299 N N . LEU A 1 531 ? 15.945 -0.42 18.578 1 96.19 531 LEU A N 1
ATOM 4300 C CA . LEU A 1 531 ? 16.453 -1.162 19.734 1 96.19 531 LEU A CA 1
ATOM 4301 C C . LEU A 1 531 ? 16.531 -0.271 20.969 1 96.19 531 LEU A C 1
ATOM 4303 O O . LEU A 1 531 ? 16.141 -0.687 22.062 1 96.19 531 LEU A O 1
ATOM 4307 N N . THR A 1 532 ? 17.062 0.927 20.75 1 97.5 532 THR A N 1
ATOM 4308 C CA . THR A 1 532 ? 17.203 1.87 21.844 1 97.5 532 THR A CA 1
ATOM 4309 C C . THR A 1 532 ? 15.836 2.301 22.359 1 97.5 532 THR A C 1
ATOM 4311 O O . THR A 1 532 ? 15.617 2.375 23.578 1 97.5 532 THR A O 1
ATOM 4314 N N . MET A 1 533 ? 14.883 2.604 21.484 1 98.44 533 MET A N 1
ATOM 4315 C CA . MET A 1 533 ? 13.547 3.029 21.891 1 98.44 533 MET A CA 1
ATOM 4316 C C . MET A 1 533 ? 12.82 1.911 22.625 1 98.44 533 MET A C 1
ATOM 4318 O O . MET A 1 533 ? 12.125 2.164 23.609 1 98.44 533 MET A O 1
ATOM 4322 N N . ASP A 1 534 ? 12.969 0.686 22.156 1 97.31 534 ASP A N 1
ATOM 4323 C CA . ASP A 1 534 ? 12.359 -0.464 22.828 1 97.31 534 ASP A CA 1
ATOM 4324 C C . ASP A 1 534 ? 12.852 -0.58 24.266 1 97.31 534 ASP A C 1
ATOM 4326 O O . ASP A 1 534 ? 12.078 -0.906 25.172 1 97.31 534 ASP A O 1
ATOM 4330 N N . LYS A 1 535 ? 14.109 -0.295 24.422 1 96.25 535 LYS A N 1
ATOM 4331 C CA . LYS A 1 535 ? 14.727 -0.458 25.734 1 96.25 535 LYS A CA 1
ATOM 4332 C C . LYS A 1 535 ? 14.352 0.696 26.656 1 96.25 535 LYS A C 1
ATOM 4334 O O . LYS A 1 535 ? 14.008 0.478 27.828 1 96.25 535 LYS A O 1
ATOM 4339 N N . LEU A 1 536 ? 14.383 1.921 26.141 1 97.62 536 LEU A N 1
ATOM 4340 C CA . LEU A 1 536 ? 14.359 3.084 27.016 1 97.62 536 LEU A CA 1
ATOM 4341 C C . LEU A 1 536 ? 12.961 3.691 27.078 1 97.62 536 LEU A C 1
ATOM 4343 O O . LEU A 1 536 ? 12.609 4.359 28.047 1 97.62 536 LEU A O 1
ATOM 4347 N N . MET A 1 537 ? 12.117 3.438 26.047 1 98.69 537 MET A N 1
ATOM 4348 C CA . MET A 1 537 ? 10.891 4.223 25.938 1 98.69 537 MET A CA 1
ATOM 4349 C C . MET A 1 537 ? 9.656 3.338 26.109 1 98.69 537 MET A C 1
ATOM 4351 O O . MET A 1 537 ? 8.562 3.834 26.391 1 98.69 537 MET A O 1
ATOM 4355 N N . TRP A 1 538 ? 9.781 2.016 25.938 1 98.56 538 TRP A N 1
ATOM 4356 C CA . TRP A 1 538 ? 8.656 1.095 26.016 1 98.56 538 TRP A CA 1
ATOM 4357 C C . TRP A 1 538 ? 8.359 0.722 27.469 1 98.56 538 TRP A C 1
ATOM 4359 O O . TRP A 1 538 ? 9.266 0.384 28.234 1 98.56 538 TRP A O 1
ATOM 4369 N N . ASN A 1 539 ? 7.145 0.859 27.844 1 98.56 539 ASN A N 1
ATOM 4370 C CA . ASN A 1 539 ? 6.656 0.376 29.141 1 98.56 539 ASN A CA 1
ATOM 4371 C C . ASN A 1 539 ? 5.75 -0.842 28.969 1 98.56 539 ASN A C 1
ATOM 4373 O O . ASN A 1 539 ? 4.586 -0.708 28.594 1 98.56 539 ASN A O 1
ATOM 4377 N N . GLU A 1 540 ? 6.215 -1.963 29.312 1 96.94 540 GLU A N 1
ATOM 4378 C CA . GLU A 1 540 ? 5.512 -3.229 29.125 1 96.94 540 GLU A CA 1
ATOM 4379 C C . GLU A 1 540 ? 4.199 -3.256 29.906 1 96.94 540 GLU A C 1
ATOM 4381 O O . GLU A 1 540 ? 3.186 -3.744 29.391 1 96.94 540 GLU A O 1
ATOM 4386 N N . GLU A 1 541 ? 4.211 -2.783 31.062 1 97.25 541 GLU A N 1
ATOM 4387 C CA . GLU A 1 541 ? 3.031 -2.811 31.922 1 97.25 541 GLU A CA 1
ATOM 4388 C C . GLU A 1 541 ? 1.921 -1.925 31.375 1 97.25 541 GLU A C 1
ATOM 4390 O O . GLU A 1 541 ? 0.759 -2.332 31.312 1 97.25 541 GLU A O 1
ATOM 4395 N N . GLU A 1 542 ? 2.287 -0.697 30.906 1 97.5 542 GLU A N 1
ATOM 4396 C CA . GLU A 1 542 ? 1.307 0.248 30.375 1 97.5 542 GLU A CA 1
ATOM 4397 C C . GLU A 1 542 ? 0.942 -0.082 28.938 1 97.5 542 GLU A C 1
ATOM 4399 O O . GLU A 1 542 ? -0.083 0.377 28.422 1 97.5 542 GLU A O 1
ATOM 4404 N N . GLY A 1 543 ? 1.807 -0.874 28.266 1 97.75 543 GLY A N 1
ATOM 4405 C CA . GLY A 1 543 ? 1.583 -1.219 26.859 1 97.75 543 GLY A CA 1
ATOM 4406 C C . GLY A 1 543 ? 1.679 -0.026 25.938 1 97.75 543 GLY A C 1
ATOM 4407 O O . GLY A 1 543 ? 0.882 0.107 25 1 97.75 543 GLY A O 1
ATOM 4408 N N . MET A 1 544 ? 2.625 0.893 26.188 1 97.88 544 MET A N 1
ATOM 4409 C CA . MET A 1 544 ? 2.789 2.094 25.375 1 97.88 544 MET A CA 1
ATOM 4410 C C . MET A 1 544 ? 4.23 2.588 25.422 1 97.88 544 MET A C 1
ATOM 4412 O O . MET A 1 544 ? 4.992 2.221 26.312 1 97.88 544 MET A O 1
ATOM 4416 N N . PHE A 1 545 ? 4.602 3.377 24.453 1 98.81 545 PHE A N 1
ATOM 4417 C CA . PHE A 1 545 ? 5.859 4.113 24.453 1 98.81 545 PHE A CA 1
ATOM 4418 C C . PHE A 1 545 ? 5.707 5.449 25.172 1 98.81 545 PHE A C 1
ATOM 4420 O O . PHE A 1 545 ? 4.668 6.105 25.047 1 98.81 545 PHE A O 1
ATOM 4427 N N . PHE A 1 546 ? 6.715 5.871 25.859 1 98.81 546 PHE A N 1
ATOM 4428 C CA . PHE A 1 546 ? 6.793 7.156 26.547 1 98.81 546 PHE A CA 1
ATOM 4429 C C . PHE A 1 546 ? 8.031 7.926 26.109 1 98.81 546 PHE A C 1
ATOM 4431 O O . PHE A 1 546 ? 8.914 7.375 25.438 1 98.81 546 PHE A O 1
ATOM 4438 N N . ASP A 1 547 ? 8.062 9.172 26.438 1 98.81 547 ASP A N 1
ATOM 4439 C CA . ASP A 1 547 ? 9.289 9.938 26.25 1 98.81 547 ASP A CA 1
ATOM 4440 C C . ASP A 1 547 ? 10.375 9.477 27.219 1 98.81 547 ASP A C 1
ATOM 4442 O O . ASP A 1 547 ? 10.086 8.812 28.219 1 98.81 547 ASP A O 1
ATOM 4446 N N . TYR A 1 548 ? 11.609 9.781 26.812 1 98.62 548 TYR A N 1
ATOM 4447 C CA . TYR A 1 548 ? 12.75 9.477 27.672 1 98.62 548 TYR A CA 1
ATOM 4448 C C . TYR A 1 548 ? 13.531 10.742 28 1 98.62 548 TYR A C 1
ATOM 4450 O O . TYR A 1 548 ? 13.906 11.5 27.109 1 98.62 548 TYR A O 1
ATOM 4458 N N . ASP A 1 549 ? 13.703 10.984 29.281 1 98.12 549 ASP A N 1
ATOM 4459 C CA . ASP A 1 549 ? 14.5 12.109 29.781 1 98.12 549 ASP A CA 1
ATOM 4460 C C . ASP A 1 549 ? 15.984 11.734 29.859 1 98.12 549 ASP A C 1
ATOM 4462 O O . ASP A 1 549 ? 16.406 11.07 30.797 1 98.12 549 ASP A O 1
ATOM 4466 N N . PHE A 1 550 ? 16.781 12.172 28.906 1 93.31 550 PHE A N 1
ATOM 4467 C CA . PHE A 1 550 ? 18.156 11.719 28.859 1 93.31 550 PHE A CA 1
ATOM 4468 C C . PHE A 1 550 ? 19 12.445 29.906 1 93.31 550 PHE A C 1
ATOM 4470 O O . PHE A 1 550 ? 20.094 11.984 30.266 1 93.31 550 PHE A O 1
ATOM 4477 N N . VAL A 1 551 ? 18.516 13.664 30.328 1 93.75 551 VAL A N 1
ATOM 4478 C CA . VAL A 1 551 ? 19.25 14.375 31.375 1 93.75 551 VAL A CA 1
ATOM 4479 C C . VAL A 1 551 ? 19.141 13.609 32.688 1 93.75 551 VAL A C 1
ATOM 4481 O O . VAL A 1 551 ? 20.141 13.359 33.375 1 93.75 551 VAL A O 1
ATOM 4484 N N . ASN A 1 552 ? 17.922 13.211 33.062 1 95.62 552 ASN A N 1
ATOM 4485 C CA . ASN A 1 552 ? 17.719 12.469 34.281 1 95.62 552 ASN A CA 1
ATOM 4486 C C . ASN A 1 552 ? 17.766 10.961 34.062 1 95.62 552 ASN A C 1
ATOM 4488 O O . ASN A 1 552 ? 17.719 10.18 35 1 95.62 552 ASN A O 1
ATOM 4492 N N . LYS A 1 553 ? 17.938 10.531 32.844 1 95.25 553 LYS A N 1
ATOM 4493 C CA . LYS A 1 553 ? 18.078 9.133 32.438 1 95.25 553 LYS A CA 1
ATOM 4494 C C . LYS A 1 553 ? 16.922 8.289 32.969 1 95.25 553 LYS A C 1
ATOM 4496 O O . LYS A 1 553 ? 17.125 7.254 33.594 1 95.25 553 LYS A O 1
ATOM 4501 N N . LYS A 1 554 ? 15.719 8.711 32.719 1 97 554 LYS A N 1
ATOM 4502 C CA . LYS A 1 554 ? 14.523 7.977 33.125 1 97 554 LYS A CA 1
ATOM 4503 C C . LYS A 1 554 ? 13.414 8.102 32.094 1 97 554 LYS A C 1
ATOM 4505 O O . LYS A 1 554 ? 13.32 9.109 31.375 1 97 554 LYS A O 1
ATOM 4510 N N . ARG A 1 555 ? 12.562 7.137 32.031 1 97.69 555 ARG A N 1
ATOM 4511 C CA . ARG A 1 555 ? 11.375 7.152 31.188 1 97.69 555 ARG A CA 1
ATOM 4512 C C . ARG A 1 555 ? 10.289 8.031 31.781 1 97.69 555 ARG A C 1
ATOM 4514 O O . ARG A 1 555 ? 10 7.953 32.969 1 97.69 555 ARG A O 1
ATOM 4521 N N . CYS A 1 556 ? 9.719 8.875 30.984 1 97.94 556 CYS A N 1
ATOM 4522 C CA . CYS A 1 556 ? 8.656 9.758 31.453 1 97.94 556 CYS A CA 1
ATOM 4523 C C . CYS A 1 556 ? 7.34 9 31.609 1 97.94 556 CYS A C 1
ATOM 4525 O O . CYS A 1 556 ? 7.27 7.809 31.328 1 97.94 556 CYS A O 1
ATOM 4527 N N . THR A 1 557 ? 6.336 9.688 32.156 1 97.06 557 THR A N 1
ATOM 4528 C CA . THR A 1 557 ? 5.094 8.992 32.469 1 97.06 557 THR A CA 1
ATOM 4529 C C . THR A 1 557 ? 3.91 9.672 31.766 1 97.06 557 THR A C 1
ATOM 4531 O O . THR A 1 557 ? 2.791 9.156 31.797 1 97.06 557 THR A O 1
ATOM 4534 N N . TYR A 1 558 ? 4.121 10.852 31.156 1 98.19 558 TYR A N 1
ATOM 4535 C CA . TYR A 1 558 ? 3.018 11.547 30.5 1 98.19 558 TYR A CA 1
ATOM 4536 C C . TYR A 1 558 ? 2.453 10.703 29.359 1 98.19 558 TYR A C 1
ATOM 4538 O O . TYR A 1 558 ? 3.186 10.312 28.453 1 98.19 558 TYR A O 1
ATOM 4546 N N . GLU A 1 559 ? 1.162 10.422 29.391 1 98.44 559 GLU A N 1
ATOM 4547 C CA . GLU A 1 559 ? 0.487 9.641 28.359 1 98.44 559 GLU A CA 1
ATOM 4548 C C . GLU A 1 559 ? 0.051 10.531 27.188 1 98.44 559 GLU A C 1
ATOM 4550 O O . GLU A 1 559 ? -0.931 11.266 27.297 1 98.44 559 GLU A O 1
ATOM 4555 N N . THR A 1 560 ? 0.709 10.414 26.109 1 98.44 560 THR A N 1
ATOM 4556 C CA . THR A 1 560 ? 0.417 11.234 24.938 1 98.44 560 THR A CA 1
ATOM 4557 C C . THR A 1 560 ? -0.057 10.359 23.781 1 98.44 560 THR A C 1
ATOM 4559 O O . THR A 1 560 ? 0.423 9.242 23.594 1 98.44 560 THR A O 1
ATOM 4562 N N . ALA A 1 561 ? -0.948 10.898 22.938 1 98.38 561 ALA A N 1
ATOM 4563 C CA . ALA A 1 561 ? -1.503 10.172 21.797 1 98.38 561 ALA A CA 1
ATOM 4564 C C . ALA A 1 561 ? -0.424 9.867 20.766 1 98.38 561 ALA A C 1
ATOM 4566 O O . ALA A 1 561 ? -0.599 8.984 19.922 1 98.38 561 ALA A O 1
ATOM 4567 N N . THR A 1 562 ? 0.746 10.523 20.828 1 98.5 562 THR A N 1
ATOM 4568 C CA . THR A 1 562 ? 1.812 10.32 19.844 1 98.5 562 THR A CA 1
ATOM 4569 C C . THR A 1 562 ? 2.459 8.953 20.031 1 98.5 562 THR A C 1
ATOM 4571 O O . THR A 1 562 ? 3.225 8.5 19.172 1 98.5 562 THR A O 1
ATOM 4574 N N . THR A 1 563 ? 2.088 8.266 21.156 1 98.69 563 THR A N 1
ATOM 4575 C CA . THR A 1 563 ? 2.51 6.871 21.266 1 98.69 563 THR A CA 1
ATOM 4576 C C . THR A 1 563 ? 2.045 6.066 20.062 1 98.69 563 THR A C 1
ATOM 4578 O O . THR A 1 563 ? 2.713 5.117 19.641 1 98.69 563 THR A O 1
ATOM 4581 N N . LEU A 1 564 ? 0.934 6.5 19.453 1 98.69 564 LEU A N 1
ATOM 4582 C CA . LEU A 1 564 ? 0.367 5.805 18.297 1 98.69 564 LEU A CA 1
ATOM 4583 C C . LEU A 1 564 ? 1.168 6.098 17.031 1 98.69 564 LEU A C 1
ATOM 4585 O O . LEU A 1 564 ? 1.015 5.41 16.031 1 98.69 564 LEU A O 1
ATOM 4589 N N . TRP A 1 565 ? 2.086 7.125 17.094 1 98.75 565 TRP A N 1
ATOM 4590 C CA . TRP A 1 565 ? 2.951 7.395 15.961 1 98.75 565 TRP A CA 1
ATOM 4591 C C . TRP A 1 565 ? 3.924 6.246 15.727 1 98.75 565 TRP A C 1
ATOM 4593 O O . TRP A 1 565 ? 4.453 6.086 14.625 1 98.75 565 TRP A O 1
ATOM 4603 N N . SER A 1 566 ? 4.168 5.414 16.781 1 98.81 566 SER A N 1
ATOM 4604 C CA . SER A 1 566 ? 4.996 4.223 16.625 1 98.81 566 SER A CA 1
ATOM 4605 C C . SER A 1 566 ? 4.355 3.23 15.656 1 98.81 566 SER A C 1
ATOM 4607 O O . SER A 1 566 ? 5.059 2.506 14.945 1 98.81 566 SER A O 1
ATOM 4609 N N . LEU A 1 567 ? 3 3.182 15.641 1 98.62 567 LEU A N 1
ATOM 4610 C CA . LEU A 1 567 ? 2.295 2.348 14.672 1 98.62 567 LEU A CA 1
ATOM 4611 C C . LEU A 1 567 ? 2.42 2.924 13.266 1 98.62 567 LEU A C 1
ATOM 4613 O O . LEU A 1 567 ? 2.715 2.195 12.32 1 98.62 567 LEU A O 1
ATOM 4617 N N . TRP A 1 568 ? 2.193 4.25 13.148 1 98.62 568 TRP A N 1
ATOM 4618 C CA . TRP A 1 568 ? 2.273 4.938 11.867 1 98.62 568 TRP A CA 1
ATOM 4619 C C . TRP A 1 568 ? 3.643 4.734 11.227 1 98.62 568 TRP A C 1
ATOM 4621 O O . TRP A 1 568 ? 3.74 4.477 10.023 1 98.62 568 TRP A O 1
ATOM 4631 N N . ALA A 1 569 ? 4.707 4.785 12.023 1 98.69 569 ALA A N 1
ATOM 4632 C CA . ALA A 1 569 ? 6.082 4.703 11.531 1 98.69 569 ALA A CA 1
ATOM 4633 C C . ALA A 1 569 ? 6.48 3.256 11.258 1 98.69 569 ALA A C 1
ATOM 4635 O O . ALA A 1 569 ? 7.48 2.998 10.586 1 98.69 569 ALA A O 1
ATOM 4636 N N . GLY A 1 570 ? 5.672 2.295 11.742 1 97.44 570 GLY A N 1
ATOM 4637 C CA . GLY A 1 570 ? 6.031 0.891 11.625 1 97.44 570 GLY A CA 1
ATOM 4638 C C . GLY A 1 570 ? 7.117 0.471 12.602 1 97.44 570 GLY A C 1
ATOM 4639 O O . GLY A 1 570 ? 7.824 -0.512 12.367 1 97.44 570 GLY A O 1
ATOM 4640 N N . LEU A 1 571 ? 7.258 1.237 13.625 1 98.12 571 LEU A N 1
ATOM 4641 C CA . LEU A 1 571 ? 8.297 1.022 14.625 1 98.12 571 LEU A CA 1
ATOM 4642 C C . LEU A 1 571 ? 7.891 -0.086 15.594 1 98.12 571 LEU A C 1
ATOM 4644 O O . LEU A 1 571 ? 8.719 -0.919 15.969 1 98.12 571 LEU A O 1
ATOM 4648 N N . ALA A 1 572 ? 6.629 -0.092 16.031 1 98.12 572 ALA A N 1
ATOM 4649 C CA . ALA A 1 572 ? 6.133 -1.061 17 1 98.12 572 ALA A CA 1
ATOM 4650 C C . ALA A 1 572 ? 6.156 -2.475 16.438 1 98.12 572 ALA A C 1
ATOM 4652 O O . ALA A 1 572 ? 5.84 -2.684 15.258 1 98.12 572 ALA A O 1
ATOM 4653 N N . SER A 1 573 ? 6.605 -3.381 17.219 1 95.19 573 SER A N 1
ATOM 4654 C CA . SER A 1 573 ? 6.414 -4.773 16.828 1 95.19 573 SER A CA 1
ATOM 4655 C C . SER A 1 573 ? 4.934 -5.148 16.844 1 95.19 573 SER A C 1
ATOM 4657 O O . SER A 1 573 ? 4.113 -4.453 17.438 1 95.19 573 SER A O 1
ATOM 4659 N N . PRO A 1 574 ? 4.59 -6.211 16.172 1 94 574 PRO A N 1
ATOM 4660 C CA . PRO A 1 574 ? 3.188 -6.633 16.203 1 94 574 PRO A CA 1
ATOM 4661 C C . PRO A 1 574 ? 2.68 -6.887 17.625 1 94 574 PRO A C 1
ATOM 4663 O O . PRO A 1 574 ? 1.528 -6.57 17.938 1 94 574 PRO A O 1
ATOM 4666 N N . LYS A 1 575 ? 3.506 -7.43 18.484 1 93.19 575 LYS A N 1
ATOM 4667 C CA . LYS A 1 575 ? 3.129 -7.621 19.875 1 93.19 575 LYS A CA 1
ATOM 4668 C C . LYS A 1 575 ? 2.889 -6.285 20.578 1 93.19 575 LYS A C 1
ATOM 4670 O O . LYS A 1 575 ? 1.888 -6.113 21.266 1 93.19 575 LYS A O 1
ATOM 4675 N N . GLN A 1 576 ? 3.801 -5.387 20.375 1 96.81 576 GLN A N 1
ATOM 4676 C CA . GLN A 1 576 ? 3.645 -4.055 20.938 1 96.81 576 GLN A CA 1
ATOM 4677 C C . GLN A 1 576 ? 2.391 -3.369 20.406 1 96.81 576 GLN A C 1
ATOM 4679 O O . GLN A 1 576 ? 1.672 -2.705 21.156 1 96.81 576 GLN A O 1
ATOM 4684 N N . ALA A 1 577 ? 2.168 -3.496 19.094 1 97.69 577 ALA A N 1
ATOM 4685 C CA . ALA A 1 577 ? 0.978 -2.908 18.484 1 97.69 577 ALA A CA 1
ATOM 4686 C C . ALA A 1 577 ? -0.293 -3.438 19.141 1 97.69 577 ALA A C 1
ATOM 4688 O O . ALA A 1 577 ? -1.211 -2.672 19.453 1 97.69 577 ALA A O 1
ATOM 4689 N N . ALA A 1 578 ? -0.343 -4.711 19.375 1 95 578 ALA A N 1
ATOM 4690 C CA . ALA A 1 578 ? -1.492 -5.324 20.047 1 95 578 ALA A CA 1
ATOM 4691 C C . ALA A 1 578 ? -1.67 -4.766 21.453 1 95 578 ALA A C 1
ATOM 4693 O O . ALA A 1 578 ? -2.795 -4.504 21.891 1 95 578 ALA A O 1
ATOM 4694 N N . ASP A 1 579 ? -0.576 -4.605 22.172 1 96.56 579 ASP A N 1
ATOM 4695 C CA . ASP A 1 579 ? -0.62 -4.059 23.516 1 96.56 579 ASP A CA 1
ATOM 4696 C C . ASP A 1 579 ? -1.086 -2.605 23.516 1 96.56 579 ASP A C 1
ATOM 4698 O O . ASP A 1 579 ? -1.868 -2.191 24.375 1 96.56 579 ASP A O 1
ATOM 4702 N N . ILE A 1 580 ? -0.588 -1.854 22.562 1 98.38 580 ILE A N 1
ATOM 4703 C CA . ILE A 1 580 ? -0.979 -0.454 22.453 1 98.38 580 ILE A CA 1
ATOM 4704 C C . ILE A 1 580 ? -2.488 -0.355 22.234 1 98.38 580 ILE A C 1
ATOM 4706 O O . ILE A 1 580 ? -3.156 0.475 22.859 1 98.38 580 ILE A O 1
ATOM 4710 N N . VAL A 1 581 ? -3.025 -1.2 21.375 1 97.94 581 VAL A N 1
ATOM 4711 C CA . VAL A 1 581 ? -4.445 -1.152 21.031 1 97.94 581 VAL A CA 1
ATOM 4712 C C . VAL A 1 581 ? -5.273 -1.636 22.219 1 97.94 581 VAL A C 1
ATOM 4714 O O . VAL A 1 581 ? -6.336 -1.079 22.516 1 97.94 581 VAL A O 1
ATOM 4717 N N . LYS A 1 582 ? -4.785 -2.604 22.938 1 96.75 582 LYS A N 1
ATOM 4718 C CA . LYS A 1 582 ? -5.535 -3.207 24.047 1 96.75 582 LYS A CA 1
ATOM 4719 C C . LYS A 1 582 ? -5.473 -2.336 25.297 1 96.75 582 LYS A C 1
ATOM 4721 O O . LYS A 1 582 ? -6.484 -2.146 25.969 1 96.75 582 LYS A O 1
ATOM 4726 N N . LYS A 1 583 ? -4.289 -1.783 25.562 1 97.62 583 LYS A N 1
ATOM 4727 C CA . LYS A 1 583 ? -4.074 -1.092 26.828 1 97.62 583 LYS A CA 1
ATOM 4728 C C . LYS A 1 583 ? -3.992 0.418 26.625 1 97.62 583 LYS A C 1
ATOM 4730 O O . LYS A 1 583 ? -4.52 1.188 27.438 1 97.62 583 LYS A O 1
ATOM 4735 N N . GLY A 1 584 ? -3.346 0.857 25.594 1 97.88 584 GLY A N 1
ATOM 4736 C CA . GLY A 1 584 ? -3.078 2.268 25.359 1 97.88 584 GLY A CA 1
ATOM 4737 C C . GLY A 1 584 ? -4.254 3.006 24.766 1 97.88 584 GLY A C 1
ATOM 4738 O O . GLY A 1 584 ? -4.734 3.99 25.328 1 97.88 584 GLY A O 1
ATOM 4739 N N . LEU A 1 585 ? -4.809 2.479 23.703 1 98.19 585 LEU A N 1
ATOM 4740 C CA . LEU A 1 585 ? -5.801 3.154 22.875 1 98.19 585 LEU A CA 1
ATOM 4741 C C . LEU A 1 585 ? -7.02 3.551 23.688 1 98.19 585 LEU A C 1
ATOM 4743 O O . LEU A 1 585 ? -7.52 4.672 23.578 1 98.19 585 LEU A O 1
ATOM 4747 N N . PRO A 1 586 ? -7.527 2.703 24.625 1 98.06 586 PRO A N 1
ATOM 4748 C CA . PRO A 1 586 ? -8.734 3.051 25.375 1 98.06 586 PRO A CA 1
ATOM 4749 C C . PRO A 1 586 ? -8.531 4.266 26.281 1 98.06 586 PRO A C 1
ATOM 4751 O O . PRO A 1 586 ? -9.492 4.953 26.625 1 98.06 586 PRO A O 1
ATOM 4754 N N . LYS A 1 587 ? -7.312 4.547 26.625 1 98.25 587 LYS A N 1
ATOM 4755 C CA . LYS A 1 587 ? -7.012 5.676 27.5 1 98.25 587 LYS A CA 1
ATOM 4756 C C . LYS A 1 587 ? -7.25 7.004 26.781 1 98.25 587 LYS A C 1
ATOM 4758 O O . LYS A 1 587 ? -7.484 8.031 27.422 1 98.25 587 LYS A O 1
ATOM 4763 N N . PHE A 1 588 ? -7.203 6.988 25.484 1 98.69 588 PHE A N 1
ATOM 4764 C CA . PHE A 1 588 ? -7.254 8.227 24.719 1 98.69 588 PHE A CA 1
ATOM 4765 C C . PHE A 1 588 ? -8.594 8.367 24 1 98.69 588 PHE A C 1
ATOM 4767 O O . PHE A 1 588 ? -8.945 9.445 23.531 1 98.69 588 PHE A O 1
ATOM 4774 N N . GLU A 1 589 ? -9.305 7.301 23.828 1 98.62 589 GLU A N 1
ATOM 4775 C CA . GLU A 1 589 ? -10.508 7.281 23 1 98.62 589 GLU A CA 1
ATOM 4776 C C . GLU A 1 589 ? -11.688 7.93 23.719 1 98.62 589 GLU A C 1
ATOM 4778 O O . GLU A 1 589 ? -11.992 7.582 24.859 1 98.62 589 GLU A O 1
ATOM 4783 N N . GLU A 1 590 ? -12.336 8.883 23.125 1 98.38 590 GLU A N 1
ATOM 4784 C CA . GLU A 1 590 ? -13.508 9.586 23.641 1 98.38 590 GLU A CA 1
ATOM 4785 C C . GLU A 1 590 ? -14.602 9.688 22.578 1 98.38 590 GLU A C 1
ATOM 4787 O O . GLU A 1 590 ? -14.508 9.062 21.516 1 98.38 590 GLU A O 1
ATOM 4792 N N . PHE A 1 591 ? -15.602 10.477 22.828 1 97.62 591 PHE A N 1
ATOM 4793 C CA . PHE A 1 591 ? -16.781 10.633 21.984 1 97.62 591 PHE A CA 1
ATOM 4794 C C . PHE A 1 591 ? -16.375 11.039 20.578 1 97.62 591 PHE A C 1
ATOM 4796 O O . PHE A 1 591 ? -16.859 10.469 19.594 1 97.62 591 PHE A O 1
ATOM 4803 N N . GLY A 1 592 ? -15.461 11.969 20.469 1 98.38 592 GLY A N 1
ATOM 4804 C CA . GLY A 1 592 ? -15.117 12.57 19.188 1 98.38 592 GLY A CA 1
ATOM 4805 C C . GLY A 1 592 ? -13.781 12.102 18.641 1 98.38 592 GLY A C 1
ATOM 4806 O O . GLY A 1 592 ? -13.156 12.789 17.844 1 98.38 592 GLY A O 1
ATOM 4807 N N . GLY A 1 593 ? -13.289 10.906 19.094 1 98.44 593 GLY A N 1
ATOM 4808 C CA . GLY A 1 593 ? -12 10.398 18.641 1 98.44 593 GLY A CA 1
ATOM 4809 C C . GLY A 1 593 ? -10.945 10.391 19.719 1 98.44 593 GLY A C 1
ATOM 4810 O O . GLY A 1 593 ? -11.219 10.016 20.859 1 98.44 593 GLY A O 1
ATOM 4811 N N . LEU A 1 594 ? -9.719 10.797 19.375 1 98.88 594 LEU A N 1
ATOM 4812 C CA . LEU A 1 594 ? -8.594 10.625 20.281 1 98.88 594 LEU A CA 1
ATOM 4813 C C . LEU A 1 594 ? -8.258 11.938 20.984 1 98.88 594 LEU A C 1
ATOM 4815 O O . LEU A 1 594 ? -8.258 13 20.359 1 98.88 594 LEU A O 1
ATOM 4819 N N . LEU A 1 595 ? -7.961 11.82 22.266 1 98.62 595 LEU A N 1
ATOM 4820 C CA . LEU A 1 595 ? -7.375 12.891 23.062 1 98.62 595 LEU A CA 1
ATOM 4821 C C . LEU A 1 595 ? -5.91 13.102 22.688 1 98.62 595 LEU A C 1
ATOM 4823 O O . LEU A 1 595 ? -5.223 12.156 22.297 1 98.62 595 LEU A O 1
ATOM 4827 N N . ALA A 1 596 ? -5.48 14.328 22.875 1 98 596 ALA A N 1
ATOM 4828 C CA . ALA A 1 596 ? -4.051 14.586 22.719 1 98 596 ALA A CA 1
ATOM 4829 C C . ALA A 1 596 ? -3.26 13.984 23.875 1 98 596 ALA A C 1
ATOM 4831 O O . ALA A 1 596 ? -2.131 13.523 23.688 1 98 596 ALA A O 1
ATOM 4832 N N . GLY A 1 597 ? -3.721 14.016 25 1 98 597 GLY A N 1
ATOM 4833 C CA . GLY A 1 597 ? -3.215 13.453 26.25 1 98 597 GLY A CA 1
ATOM 4834 C C . GLY A 1 597 ? -4.312 13.102 27.234 1 98 597 GLY A C 1
ATOM 4835 O O . GLY A 1 597 ? -5.438 13.586 27.109 1 98 597 GLY A O 1
ATOM 4836 N N . THR A 1 598 ? -4.016 12.305 28.203 1 98.19 598 THR A N 1
ATOM 4837 C CA . THR A 1 598 ? -5.039 11.836 29.141 1 98.19 598 THR A CA 1
ATOM 4838 C C . THR A 1 598 ? -5.266 12.859 30.25 1 98.19 598 THR A C 1
ATOM 4840 O O . THR A 1 598 ? -4.43 13.734 30.469 1 98.19 598 THR A O 1
ATOM 4843 N N . GLU A 1 599 ? -6.406 12.727 30.875 1 97.38 599 GLU A N 1
ATOM 4844 C CA . GLU A 1 599 ? -6.746 13.617 31.984 1 97.38 599 GLU A CA 1
ATOM 4845 C C . GLU A 1 599 ? -5.75 13.469 33.125 1 97.38 599 GLU A C 1
ATOM 4847 O O . GLU A 1 599 ? -5.34 14.469 33.719 1 97.38 599 GLU A O 1
ATOM 4852 N N . SER A 1 600 ? -5.371 12.258 33.344 1 96.81 600 SER A N 1
ATOM 4853 C CA . SER A 1 600 ? -4.438 11.984 34.438 1 96.81 600 SER A CA 1
ATOM 4854 C C . SER A 1 600 ? -3.084 12.633 34.188 1 96.81 600 SER A C 1
ATOM 4856 O O . SER A 1 600 ? -2.459 13.164 35.094 1 96.81 600 SER A O 1
ATOM 4858 N N . SER A 1 601 ? -2.635 12.641 33 1 96.94 601 SER A N 1
ATOM 4859 C CA . SER A 1 601 ? -1.347 13.234 32.625 1 96.94 601 SER A CA 1
ATOM 4860 C C . SER A 1 601 ? -1.416 14.758 32.656 1 96.94 601 SER A C 1
ATOM 4862 O O . SER A 1 601 ? -0.459 15.422 33.062 1 96.94 601 SER A O 1
ATOM 4864 N N . ARG A 1 602 ? -2.535 15.32 32.219 1 95.44 602 ARG A N 1
ATOM 4865 C CA . ARG A 1 602 ? -2.725 16.766 32.312 1 95.44 602 ARG A CA 1
ATOM 4866 C C . ARG A 1 602 ? -2.67 17.25 33.75 1 95.44 602 ARG A C 1
ATOM 4868 O O . ARG A 1 602 ? -2.107 18.312 34.031 1 95.44 602 ARG A O 1
ATOM 4875 N N . GLY A 1 603 ? -3.25 16.484 34.594 1 94.62 603 GLY A N 1
ATOM 4876 C CA . GLY A 1 603 ? -3.309 16.875 35.969 1 94.62 603 GLY A CA 1
ATOM 4877 C C . GLY A 1 603 ? -4.367 17.922 36.25 1 94.62 603 GLY A C 1
ATOM 4878 O O . GLY A 1 603 ? -5.133 18.297 35.375 1 94.62 603 GLY A O 1
ATOM 4879 N N . GLU A 1 604 ? -4.348 18.453 37.438 1 93.94 604 GLU A N 1
ATOM 4880 C CA . GLU A 1 604 ? -5.367 19.406 37.875 1 93.94 604 GLU A CA 1
ATOM 4881 C C . GLU A 1 604 ? -5.109 20.797 37.344 1 93.94 604 GLU A C 1
ATOM 4883 O O . GLU A 1 604 ? -3.957 21.234 37.219 1 93.94 604 GLU A O 1
ATOM 4888 N N . ILE A 1 605 ? -6.172 21.406 37 1 90.94 605 ILE A N 1
ATOM 4889 C CA . ILE A 1 605 ? -6.078 22.766 36.469 1 90.94 605 ILE A CA 1
ATOM 4890 C C . ILE A 1 605 ? -6.43 23.781 37.562 1 90.94 605 ILE A C 1
ATOM 4892 O O . ILE A 1 605 ? -7.152 23.453 38.5 1 90.94 605 ILE A O 1
ATOM 4896 N N . GLY A 1 606 ? -5.859 24.938 37.5 1 87.88 606 GLY A N 1
ATOM 4897 C CA . GLY A 1 606 ? -6.102 26.062 38.406 1 87.88 606 GLY A CA 1
ATOM 4898 C C . GLY A 1 606 ? -5.781 27.406 37.781 1 87.88 606 GLY A C 1
ATOM 4899 O O . GLY A 1 606 ? -5.414 27.484 36.625 1 87.88 606 GLY A O 1
ATOM 4900 N N . LEU A 1 607 ? -5.957 28.438 38.531 1 85.88 607 LEU A N 1
ATOM 4901 C CA . LEU A 1 607 ? -5.699 29.797 38.062 1 85.88 607 LEU A CA 1
ATOM 4902 C C . LEU A 1 607 ? -4.246 29.969 37.625 1 85.88 607 LEU A C 1
ATOM 4904 O O . LEU A 1 607 ? -3.951 30.656 36.656 1 85.88 607 LEU A O 1
ATOM 4908 N N . GLU A 1 608 ? -3.41 29.281 38.312 1 84.38 608 GLU A N 1
ATOM 4909 C CA . GLU A 1 608 ? -1.982 29.375 38.031 1 84.38 608 GLU A CA 1
ATOM 4910 C C . GLU A 1 608 ? -1.545 28.297 37.062 1 84.38 608 GLU A C 1
ATOM 4912 O O . GLU A 1 608 ? -0.424 28.328 36.562 1 84.38 608 GLU A O 1
ATOM 4917 N N . ARG A 1 609 ? -2.467 27.422 36.781 1 89.81 609 ARG A N 1
ATOM 4918 C CA . ARG A 1 609 ? -2.178 26.312 35.875 1 89.81 609 ARG A CA 1
ATOM 4919 C C . ARG A 1 609 ? -3.324 26.078 34.875 1 89.81 609 ARG A C 1
ATOM 4921 O O . ARG A 1 609 ? -4.008 25.062 34.938 1 89.81 609 ARG A O 1
ATOM 4928 N N . PRO A 1 610 ? -3.426 27.031 34 1 89 610 PRO A N 1
ATOM 4929 C CA . PRO A 1 610 ? -4.543 26.953 33.031 1 89 610 PRO A CA 1
ATOM 4930 C C . PRO A 1 610 ? -4.41 25.781 32.094 1 89 610 PRO A C 1
ATOM 4932 O O . PRO A 1 610 ? -3.33 25.188 31.953 1 89 610 PRO A O 1
ATOM 4935 N N . ASN A 1 611 ? -5.477 25.438 31.484 1 91.44 611 ASN A N 1
ATOM 4936 C CA . ASN A 1 611 ? -5.469 24.344 30.531 1 91.44 611 ASN A CA 1
ATOM 4937 C C . ASN A 1 611 ? -4.66 24.703 29.281 1 91.44 611 ASN A C 1
ATOM 4939 O O . ASN A 1 611 ? -4.676 25.859 28.844 1 91.44 611 ASN A O 1
ATOM 4943 N N . ARG A 1 612 ? -4.008 23.734 28.75 1 93.12 612 ARG A N 1
ATOM 4944 C CA . ARG A 1 612 ? -3.201 23.906 27.547 1 93.12 612 ARG A CA 1
ATOM 4945 C C . ARG A 1 612 ? -3.865 23.234 26.344 1 93.12 612 ARG A C 1
ATOM 4947 O O . ARG A 1 612 ? -4.516 22.188 26.5 1 93.12 612 ARG A O 1
ATOM 4954 N N . GLN A 1 613 ? -3.682 23.75 25.219 1 93.94 613 GLN A N 1
ATOM 4955 C CA . GLN A 1 613 ? -4.48 23.375 24.047 1 93.94 613 GLN A CA 1
ATOM 4956 C C . GLN A 1 613 ? -4.137 21.969 23.578 1 93.94 613 GLN A C 1
ATOM 4958 O O . GLN A 1 613 ? -4.965 21.297 22.969 1 93.94 613 GLN A O 1
ATOM 4963 N N . TRP A 1 614 ? -2.92 21.453 23.859 1 96.31 614 TRP A N 1
ATOM 4964 C CA . TRP A 1 614 ? -2.561 20.109 23.422 1 96.31 614 TRP A CA 1
ATOM 4965 C C . TRP A 1 614 ? -2.695 19.094 24.562 1 96.31 614 TRP A C 1
ATOM 4967 O O . TRP A 1 614 ? -2.018 18.078 24.578 1 96.31 614 TRP A O 1
ATOM 4977 N N . ASP A 1 615 ? -3.498 19.453 25.547 1 96.56 615 ASP A N 1
ATOM 4978 C CA . ASP A 1 615 ? -3.801 18.562 26.672 1 96.56 615 ASP A CA 1
ATOM 4979 C C . ASP A 1 615 ? -5.285 18.219 26.703 1 96.56 615 ASP A C 1
ATOM 4981 O O . ASP A 1 615 ? -6.074 18.75 25.922 1 96.56 615 ASP A O 1
ATOM 4985 N N . TYR A 1 616 ? -5.66 17.266 27.578 1 96.75 616 TYR A N 1
ATOM 4986 C CA . TYR A 1 616 ? -7.059 16.938 27.828 1 96.75 616 TYR A CA 1
ATOM 4987 C C . TYR A 1 616 ? -7.883 18.203 28.031 1 96.75 616 TYR A C 1
ATOM 4989 O O . TYR A 1 616 ? -7.477 19.109 28.766 1 96.75 616 TYR A O 1
ATOM 4997 N N . PRO A 1 617 ? -8.961 18.281 27.328 1 97.5 617 PRO A N 1
ATOM 4998 C CA . PRO A 1 617 ? -9.742 17.25 26.641 1 97.5 617 PRO A CA 1
ATOM 4999 C C . PRO A 1 617 ? -9.703 17.406 25.125 1 97.5 617 PRO A C 1
ATOM 5001 O O . PRO A 1 617 ? -10.617 16.938 24.422 1 97.5 617 PRO A O 1
ATOM 5004 N N . TYR A 1 618 ? -8.734 18.031 24.641 1 97.69 618 TYR A N 1
ATOM 5005 C CA . TYR A 1 618 ? -8.789 18.469 23.25 1 97.69 618 TYR A CA 1
ATOM 5006 C C . TYR A 1 618 ? -8.227 17.406 22.312 1 97.69 618 TYR A C 1
ATOM 5008 O O . TYR A 1 618 ? -7.398 16.578 22.734 1 97.69 618 TYR A O 1
ATOM 5016 N N . GLY A 1 619 ? -8.781 17.328 21.125 1 98.12 619 GLY A N 1
ATOM 5017 C CA . GLY A 1 619 ? -8.305 16.484 20.031 1 98.12 619 GLY A CA 1
ATOM 5018 C C . GLY A 1 619 ? -7.918 17.266 18.797 1 98.12 619 GLY A C 1
ATOM 5019 O O . GLY A 1 619 ? -8.5 18.312 18.516 1 98.12 619 GLY A O 1
ATOM 5020 N N . TRP A 1 620 ? -6.887 16.734 18.141 1 98.38 620 TRP A N 1
ATOM 5021 C CA . TRP A 1 620 ? -6.316 17.406 16.969 1 98.38 620 TRP A CA 1
ATOM 5022 C C . TRP A 1 620 ? -6.273 16.453 15.773 1 98.38 620 TRP A C 1
ATOM 5024 O O . TRP A 1 620 ? -5.992 15.258 15.938 1 98.38 620 TRP A O 1
ATOM 5034 N N . ALA A 1 621 ? -6.508 16.953 14.586 1 98.62 621 ALA A N 1
ATOM 5035 C CA . ALA A 1 621 ? -6.59 16.172 13.352 1 98.62 621 ALA A CA 1
ATOM 5036 C C . ALA A 1 621 ? -5.309 15.375 13.117 1 98.62 621 ALA A C 1
ATOM 5038 O O . ALA A 1 621 ? -5.355 14.211 12.727 1 98.62 621 ALA A O 1
ATOM 5039 N N . PRO A 1 622 ? -4.086 15.93 13.336 1 98.62 622 PRO A N 1
ATOM 5040 C CA . PRO A 1 622 ? -2.855 15.172 13.094 1 98.62 622 PRO A CA 1
ATOM 5041 C C . PRO A 1 622 ? -2.795 13.875 13.891 1 98.62 622 PRO A C 1
ATOM 5043 O O . PRO A 1 622 ? -2.428 12.828 13.352 1 98.62 622 PRO A O 1
ATOM 5046 N N . GLN A 1 623 ? -3.197 13.984 15.156 1 98.31 623 GLN A N 1
ATOM 5047 C CA . GLN A 1 623 ? -3.145 12.789 16 1 98.31 623 GLN A CA 1
ATOM 5048 C C . GLN A 1 623 ? -4.148 11.742 15.531 1 98.31 623 GLN A C 1
ATOM 5050 O O . GLN A 1 623 ? -3.877 10.539 15.602 1 98.31 623 GLN A O 1
ATOM 5055 N N . GLN A 1 624 ? -5.332 12.195 15.031 1 98.81 624 GLN A N 1
ATOM 5056 C CA . GLN A 1 624 ? -6.336 11.273 14.508 1 98.81 624 GLN A CA 1
ATOM 5057 C C . GLN A 1 624 ? -5.816 10.547 13.273 1 98.81 624 GLN A C 1
ATOM 5059 O O . GLN A 1 624 ? -5.734 9.32 13.258 1 98.81 624 GLN A O 1
ATOM 5064 N N . MET A 1 625 ? -5.375 11.297 12.289 1 98.81 625 MET A N 1
ATOM 5065 C CA . MET A 1 625 ? -5.02 10.742 10.984 1 98.81 625 MET A CA 1
ATOM 5066 C C . MET A 1 625 ? -3.838 9.789 11.102 1 98.81 625 MET A C 1
ATOM 5068 O O . MET A 1 625 ? -3.828 8.727 10.477 1 98.81 625 MET A O 1
ATOM 5072 N N . LEU A 1 626 ? -2.844 10.156 11.898 1 98.81 626 LEU A N 1
ATOM 5073 C CA . LEU A 1 626 ? -1.677 9.289 12.039 1 98.81 626 LEU A CA 1
ATOM 5074 C C . LEU A 1 626 ? -2.033 8.008 12.781 1 98.81 626 LEU A C 1
ATOM 5076 O O . LEU A 1 626 ? -1.512 6.938 12.477 1 98.81 626 LEU A O 1
ATOM 5080 N N . ALA A 1 627 ? -2.943 8.133 13.75 1 98.88 627 ALA A N 1
ATOM 5081 C CA . ALA A 1 627 ? -3.408 6.945 14.461 1 98.88 627 ALA A CA 1
ATOM 5082 C C . ALA A 1 627 ? -4.16 6.008 13.523 1 98.88 627 ALA A C 1
ATOM 5084 O O . ALA A 1 627 ? -3.932 4.797 13.531 1 98.88 627 ALA A O 1
ATOM 5085 N N . TRP A 1 628 ? -5.102 6.605 12.711 1 98.81 628 TRP A N 1
ATOM 5086 C CA . TRP A 1 628 ? -5.852 5.789 11.766 1 98.81 628 TRP A CA 1
ATOM 5087 C C . TRP A 1 628 ? -4.906 5.023 10.844 1 98.81 628 TRP A C 1
ATOM 5089 O O . TRP A 1 628 ? -5.055 3.812 10.664 1 98.81 628 TRP A O 1
ATOM 5099 N N . THR A 1 629 ? -3.934 5.727 10.297 1 98.56 629 THR A N 1
ATOM 5100 C CA . THR A 1 629 ? -2.986 5.141 9.352 1 98.56 629 THR A CA 1
ATOM 5101 C C . THR A 1 629 ? -2.154 4.055 10.031 1 98.56 629 THR A C 1
ATOM 5103 O O . THR A 1 629 ? -1.885 3.008 9.438 1 98.56 629 THR A O 1
ATOM 5106 N N . GLY A 1 630 ? -1.743 4.352 11.258 1 98.56 630 GLY A N 1
ATOM 5107 C CA . GLY A 1 630 ? -0.987 3.361 12.008 1 98.56 630 GLY A CA 1
ATOM 5108 C C . GLY A 1 630 ? -1.779 2.1 12.297 1 98.56 630 GLY A C 1
ATOM 5109 O O . GLY A 1 630 ? -1.256 0.99 12.18 1 98.56 630 GLY A O 1
ATOM 5110 N N . LEU A 1 631 ? -3.016 2.264 12.688 1 98.69 631 LEU A N 1
ATOM 5111 C CA . LEU A 1 631 ? -3.883 1.126 12.969 1 98.69 631 LEU A CA 1
ATOM 5112 C C . LEU A 1 631 ? -4.094 0.284 11.711 1 98.69 631 LEU A C 1
ATOM 5114 O O . LEU A 1 631 ? -4.027 -0.946 11.766 1 98.69 631 LEU A O 1
ATOM 5118 N N . LEU A 1 632 ? -4.293 0.944 10.625 1 97.94 632 LEU A N 1
ATOM 5119 C CA . LEU A 1 632 ? -4.484 0.237 9.359 1 97.94 632 LEU A CA 1
ATOM 5120 C C . LEU A 1 632 ? -3.227 -0.541 8.977 1 97.94 632 LEU A C 1
ATOM 5122 O O . LEU A 1 632 ? -3.316 -1.651 8.453 1 97.94 632 LEU A O 1
ATOM 5126 N N . ARG A 1 633 ? -2.084 0.029 9.242 1 97 633 ARG A N 1
ATOM 5127 C CA . ARG A 1 633 ? -0.814 -0.62 8.938 1 97 633 ARG A CA 1
ATOM 5128 C C . ARG A 1 633 ? -0.718 -1.985 9.609 1 97 633 ARG A C 1
ATOM 5130 O O . ARG A 1 633 ? -0.158 -2.924 9.039 1 97 633 ARG A O 1
ATOM 5137 N N . TYR A 1 634 ? -1.267 -2.121 10.773 1 97.06 634 TYR A N 1
ATOM 5138 C CA . TYR A 1 634 ? -1.192 -3.365 11.531 1 97.06 634 TYR A CA 1
ATOM 5139 C C . TYR A 1 634 ? -2.494 -4.148 11.422 1 97.06 634 TYR A C 1
ATOM 5141 O O . TYR A 1 634 ? -2.732 -5.078 12.195 1 97.06 634 TYR A O 1
ATOM 5149 N N . SER A 1 635 ? -3.432 -3.711 10.484 1 96.19 635 SER A N 1
ATOM 5150 C CA . SER A 1 635 ? -4.672 -4.387 10.117 1 96.19 635 SER A CA 1
ATOM 5151 C C . SER A 1 635 ? -5.695 -4.316 11.25 1 96.19 635 SER A C 1
ATOM 5153 O O . SER A 1 635 ? -6.512 -5.227 11.414 1 96.19 635 SER A O 1
ATOM 5155 N N . PHE A 1 636 ? -5.5 -3.316 12.125 1 97.94 636 PHE A N 1
ATOM 5156 C CA . PHE A 1 636 ? -6.574 -2.988 13.062 1 97.94 636 PHE A CA 1
ATOM 5157 C C . PHE A 1 636 ? -7.641 -2.141 12.375 1 97.94 636 PHE A C 1
ATOM 5159 O O . PHE A 1 636 ? -7.875 -0.995 12.766 1 97.94 636 PHE A O 1
ATOM 5166 N N . ASN A 1 637 ? -8.336 -2.719 11.461 1 95.69 637 ASN A N 1
ATOM 5167 C CA . ASN A 1 637 ? -9.281 -2.018 10.602 1 95.69 637 ASN A CA 1
ATOM 5168 C C . ASN A 1 637 ? -10.508 -1.546 11.383 1 95.69 637 ASN A C 1
ATOM 5170 O O . ASN A 1 637 ? -10.984 -0.431 11.18 1 95.69 637 ASN A O 1
ATOM 5174 N N . GLU A 1 638 ? -11.031 -2.346 12.281 1 94.75 638 GLU A N 1
ATOM 5175 C CA . GLU A 1 638 ? -12.227 -1.996 13.039 1 94.75 638 GLU A CA 1
ATOM 5176 C C . GLU A 1 638 ? -11.969 -0.794 13.945 1 94.75 638 GLU A C 1
ATOM 5178 O O . GLU A 1 638 ? -12.812 0.098 14.055 1 94.75 638 GLU A O 1
ATOM 5183 N N . GLU A 1 639 ? -10.797 -0.825 14.57 1 98.12 639 GLU A N 1
ATOM 5184 C CA . GLU A 1 639 ? -10.438 0.29 15.438 1 98.12 639 GLU A CA 1
ATOM 5185 C C . GLU A 1 639 ? -10.25 1.577 14.641 1 98.12 639 GLU A C 1
ATOM 5187 O O . GLU A 1 639 ? -10.68 2.648 15.078 1 98.12 639 GLU A O 1
ATOM 5192 N N . ALA A 1 640 ? -9.586 1.472 13.469 1 98.5 640 ALA A N 1
ATOM 5193 C CA . ALA A 1 640 ? -9.391 2.639 12.609 1 98.5 640 ALA A CA 1
ATOM 5194 C C . ALA A 1 640 ? -10.734 3.211 12.156 1 98.5 640 ALA A C 1
ATOM 5196 O O . ALA A 1 640 ? -10.945 4.426 12.203 1 98.5 640 ALA A O 1
ATOM 5197 N N . GLU A 1 641 ? -11.664 2.344 11.719 1 97.56 641 GLU A N 1
ATOM 5198 C CA . GLU A 1 641 ? -12.984 2.768 11.266 1 97.56 641 GLU A CA 1
ATOM 5199 C C . GLU A 1 641 ? -13.773 3.422 12.398 1 97.56 641 GLU A C 1
ATOM 5201 O O . GLU A 1 641 ? -14.414 4.453 12.203 1 97.56 641 GLU A O 1
ATOM 5206 N N . ARG A 1 642 ? -13.703 2.797 13.578 1 98.25 642 ARG A N 1
ATOM 5207 C CA . ARG A 1 642 ? -14.406 3.312 14.75 1 98.25 642 ARG A CA 1
ATOM 5208 C C . ARG A 1 642 ? -13.938 4.719 15.094 1 98.25 642 ARG A C 1
ATOM 5210 O O . ARG A 1 642 ? -14.75 5.633 15.258 1 98.25 642 ARG A O 1
ATOM 5217 N N . LEU A 1 643 ? -12.648 4.891 15.141 1 98.81 643 LEU A N 1
ATOM 5218 C CA . LEU A 1 643 ? -12.086 6.18 15.531 1 98.81 643 LEU A CA 1
ATOM 5219 C C . LEU A 1 643 ? -12.367 7.234 14.469 1 98.81 643 LEU A C 1
ATOM 5221 O O . LEU A 1 643 ? -12.695 8.383 14.789 1 98.81 643 LEU A O 1
ATOM 5225 N N . ALA A 1 644 ? -12.203 6.852 13.188 1 98.81 644 ALA A N 1
ATOM 5226 C CA . ALA A 1 644 ? -12.516 7.781 12.109 1 98.81 644 ALA A CA 1
ATOM 5227 C C . ALA A 1 644 ? -13.984 8.195 12.148 1 98.81 644 ALA A C 1
ATOM 5229 O O . ALA A 1 644 ? -14.312 9.367 11.984 1 98.81 644 ALA A O 1
ATOM 5230 N N . TYR A 1 645 ? -14.883 7.219 12.367 1 98.81 645 TYR A N 1
ATOM 5231 C CA . TYR A 1 645 ? -16.312 7.496 12.445 1 98.81 645 TYR A CA 1
ATOM 5232 C C . TYR A 1 645 ? -16.609 8.516 13.539 1 98.81 645 TYR A C 1
ATOM 5234 O O . TYR A 1 645 ? -17.359 9.469 13.32 1 98.81 645 TYR A O 1
ATOM 5242 N N . LYS A 1 646 ? -16.062 8.297 14.695 1 98.81 646 LYS A N 1
ATOM 5243 C CA . LYS A 1 646 ? -16.312 9.188 15.828 1 98.81 646 LYS A CA 1
ATOM 5244 C C . LYS A 1 646 ? -15.852 10.609 15.516 1 98.81 646 LYS A C 1
ATOM 5246 O O . LYS A 1 646 ? -16.562 11.578 15.812 1 98.81 646 LYS A O 1
ATOM 5251 N N . TRP A 1 647 ? -14.711 10.742 14.953 1 98.88 647 TRP A N 1
ATOM 5252 C CA . TRP A 1 647 ? -14.148 12.039 14.594 1 98.88 647 TRP A CA 1
ATOM 5253 C C . TRP A 1 647 ? -15.008 12.727 13.539 1 98.88 647 TRP A C 1
ATOM 5255 O O . TRP A 1 647 ? -15.352 13.906 13.68 1 98.88 647 TRP A O 1
ATOM 5265 N N . LEU A 1 648 ? -15.359 11.984 12.477 1 98.88 648 LEU A N 1
ATOM 5266 C CA . LEU A 1 648 ? -16.172 12.531 11.398 1 98.88 648 LEU A CA 1
ATOM 5267 C C . LEU A 1 648 ? -17.562 12.922 11.898 1 98.88 648 LEU A C 1
ATOM 5269 O O . LEU A 1 648 ? -18.125 13.93 11.461 1 98.88 648 LEU A O 1
ATOM 5273 N N . PHE A 1 649 ? -18.141 12.117 12.75 1 98.75 649 PHE A N 1
ATOM 5274 C CA . PHE A 1 649 ? -19.438 12.422 13.328 1 98.75 649 PHE A CA 1
ATOM 5275 C C . PHE A 1 649 ? -19.406 13.758 14.062 1 98.75 649 PHE A C 1
ATOM 5277 O O . PHE A 1 649 ? -20.297 14.594 13.875 1 98.75 649 PHE A O 1
ATOM 5284 N N . MET A 1 650 ? -18.375 13.891 14.859 1 98.69 650 MET A N 1
ATOM 5285 C CA . MET A 1 650 ? -18.219 15.109 15.641 1 98.69 650 MET A CA 1
ATOM 5286 C C . MET A 1 650 ? -18.141 16.328 14.734 1 98.69 650 MET A C 1
ATOM 5288 O O . MET A 1 650 ? -18.859 17.328 14.953 1 98.69 650 MET A O 1
ATOM 5292 N N . ILE A 1 651 ? -17.344 16.281 13.695 1 98.5 651 ILE A N 1
ATOM 5293 C CA . ILE A 1 651 ? -17.188 17.406 12.766 1 98.5 651 ILE A CA 1
ATOM 5294 C C . ILE A 1 651 ? -18.5 17.656 12.039 1 98.5 651 ILE A C 1
ATOM 5296 O O . ILE A 1 651 ? -18.922 18.812 11.898 1 98.5 651 ILE A O 1
ATOM 5300 N N . THR A 1 652 ? -19.141 16.547 11.547 1 98.5 652 THR A N 1
ATOM 5301 C CA . THR A 1 652 ? -20.375 16.688 10.781 1 98.5 652 THR A CA 1
ATOM 5302 C C . THR A 1 652 ? -21.484 17.297 11.641 1 98.5 652 THR A C 1
ATOM 5304 O O . THR A 1 652 ? -22.234 18.156 11.172 1 98.5 652 THR A O 1
ATOM 5307 N N . LYS A 1 653 ? -21.578 16.828 12.836 1 98.06 653 LYS A N 1
ATOM 5308 C CA . LYS A 1 653 ? -22.609 17.375 13.734 1 98.06 653 LYS A CA 1
ATOM 5309 C C . LYS A 1 653 ? -22.375 18.859 13.984 1 98.06 653 LYS A C 1
ATOM 5311 O O . LYS A 1 653 ? -23.328 19.656 13.961 1 98.06 653 LYS A O 1
ATOM 5316 N N . ALA A 1 654 ? -21.156 19.25 14.305 1 97.44 654 ALA A N 1
ATOM 5317 C CA . ALA A 1 654 ? -20.844 20.672 14.484 1 97.44 654 ALA A CA 1
ATOM 5318 C C . ALA A 1 654 ? -21.156 21.469 13.219 1 97.44 654 ALA A C 1
ATOM 5320 O O . ALA A 1 654 ? -21.688 22.578 13.297 1 97.44 654 ALA A O 1
ATOM 5321 N N . PHE A 1 655 ? -20.812 20.984 12.055 1 97.5 655 PHE A N 1
ATOM 5322 C CA . PHE A 1 655 ? -21.062 21.594 10.75 1 97.5 655 PHE A CA 1
ATOM 5323 C C . PHE A 1 655 ? -22.547 21.859 10.555 1 97.5 655 PHE A C 1
ATOM 5325 O O . PHE A 1 655 ? -22.938 22.922 10.078 1 97.5 655 PHE A O 1
ATOM 5332 N N . VAL A 1 656 ? -23.359 20.859 10.961 1 97.69 656 VAL A N 1
ATOM 5333 C CA . VAL A 1 656 ? -24.812 20.922 10.773 1 97.69 656 VAL A CA 1
ATOM 5334 C C . VAL A 1 656 ? -25.422 21.875 11.805 1 97.69 656 VAL A C 1
ATOM 5336 O O . VAL A 1 656 ? -26.25 22.719 11.453 1 97.69 656 VAL A O 1
ATOM 5339 N N . ASP A 1 657 ? -25.016 21.781 13.031 1 97.06 657 ASP A N 1
ATOM 5340 C CA . ASP A 1 657 ? -25.672 22.469 14.141 1 97.06 657 ASP A CA 1
ATOM 5341 C C . ASP A 1 657 ? -25.188 23.906 14.234 1 97.06 657 ASP A C 1
ATOM 5343 O O . ASP A 1 657 ? -25.875 24.75 14.82 1 97.06 657 ASP A O 1
ATOM 5347 N N . PHE A 1 658 ? -24.047 24.203 13.734 1 96.31 658 PHE A N 1
ATOM 5348 C CA . PHE A 1 658 ? -23.453 25.516 13.969 1 96.31 658 PHE A CA 1
ATOM 5349 C C . PHE A 1 658 ? -23.031 26.172 12.648 1 96.31 658 PHE A C 1
ATOM 5351 O O . PHE A 1 658 ? -21.875 26.594 12.5 1 96.31 658 PHE A O 1
ATOM 5358 N N . ASN A 1 659 ? -23.922 26.266 11.703 1 96.81 659 ASN A N 1
ATOM 5359 C CA . ASN A 1 659 ? -23.875 27.062 10.484 1 96.81 659 ASN A CA 1
ATOM 5360 C C . ASN A 1 659 ? -22.641 26.75 9.648 1 96.81 659 ASN A C 1
ATOM 5362 O O . ASN A 1 659 ? -21.984 27.656 9.133 1 96.81 659 ASN A O 1
ATOM 5366 N N . GLY A 1 660 ? -22.188 25.469 9.625 1 96.38 660 GLY A N 1
ATOM 5367 C CA . GLY A 1 660 ? -21.109 25.047 8.742 1 96.38 660 GLY A CA 1
ATOM 5368 C C . GLY A 1 660 ? -19.734 25.266 9.336 1 96.38 660 GLY A C 1
ATOM 5369 O O . GLY A 1 660 ? -18.75 25.375 8.609 1 96.38 660 GLY A O 1
ATOM 5370 N N . VAL A 1 661 ? -19.594 25.219 10.602 1 95.44 661 VAL A N 1
ATOM 5371 C CA . VAL A 1 661 ? -18.344 25.547 11.273 1 95.44 661 VAL A CA 1
ATOM 5372 C C . VAL A 1 661 ? -17.359 24.391 11.094 1 95.44 661 VAL A C 1
ATOM 5374 O O . VAL A 1 661 ? -17.734 23.219 11.164 1 95.44 661 VAL A O 1
ATOM 5377 N N . VAL A 1 662 ? -16.125 24.625 10.688 1 96.88 662 VAL A N 1
ATOM 5378 C CA . VAL A 1 662 ? -14.961 23.734 10.656 1 96.88 662 VAL A CA 1
ATOM 5379 C C . VAL A 1 662 ? -13.766 24.422 11.305 1 96.88 662 VAL A C 1
ATOM 5381 O O . VAL A 1 662 ? -13.266 25.438 10.797 1 96.88 662 VAL A O 1
ATOM 5384 N N . VAL A 1 663 ? -13.336 23.859 12.461 1 95.88 663 VAL A N 1
ATOM 5385 C CA . VAL A 1 663 ? -12.352 24.594 13.258 1 95.88 663 VAL A CA 1
ATOM 5386 C C . VAL A 1 663 ? -11.07 23.781 13.367 1 95.88 663 VAL A C 1
ATOM 5388 O O . VAL A 1 663 ? -11 22.641 12.891 1 95.88 663 VAL A O 1
ATOM 5391 N N . GLU A 1 664 ? -10.062 24.328 13.977 1 95.69 664 GLU A N 1
ATOM 5392 C CA . GLU A 1 664 ? -8.703 23.781 14.047 1 95.69 664 GLU A CA 1
ATOM 5393 C C . GLU A 1 664 ? -8.641 22.578 14.977 1 95.69 664 GLU A C 1
ATOM 5395 O O . GLU A 1 664 ? -7.961 21.594 14.68 1 95.69 664 GLU A O 1
ATOM 5400 N N . LYS A 1 665 ? -9.266 22.672 16.125 1 96.75 665 LYS A N 1
ATOM 5401 C CA . LYS A 1 665 ? -9.242 21.641 17.172 1 96.75 665 LYS A CA 1
ATOM 5402 C C . LYS A 1 665 ? -10.602 21.516 17.844 1 96.75 665 LYS A C 1
ATOM 5404 O O . LYS A 1 665 ? -11.469 22.375 17.688 1 96.75 665 LYS A O 1
ATOM 5409 N N . TYR A 1 666 ? -10.828 20.406 18.516 1 97.94 666 TYR A N 1
ATOM 5410 C CA . TYR A 1 666 ? -12.125 20.141 19.125 1 97.94 666 TYR A CA 1
ATOM 5411 C C . TYR A 1 666 ? -11.961 19.609 20.547 1 97.94 666 TYR A C 1
ATOM 5413 O O . TYR A 1 666 ? -10.938 19.016 20.875 1 97.94 666 TYR A O 1
ATOM 5421 N N . ASP A 1 667 ? -12.898 19.953 21.406 1 97.56 667 ASP A N 1
ATOM 5422 C CA . ASP A 1 667 ? -13.086 19.172 22.625 1 97.56 667 ASP A CA 1
ATOM 5423 C C . ASP A 1 667 ? -13.781 17.844 22.344 1 97.56 667 ASP A C 1
ATOM 5425 O O . ASP A 1 667 ? -15 17.797 22.172 1 97.56 667 ASP A O 1
ATOM 5429 N N . VAL A 1 668 ? -13.086 16.766 22.359 1 98.38 668 VAL A N 1
ATOM 5430 C CA . VAL A 1 668 ? -13.586 15.5 21.844 1 98.38 668 VAL A CA 1
ATOM 5431 C C . VAL A 1 668 ? -14.445 14.805 22.891 1 98.38 668 VAL A C 1
ATOM 5433 O O . VAL A 1 668 ? -15.016 13.742 22.641 1 98.38 668 VAL A O 1
ATOM 5436 N N . THR A 1 669 ? -14.586 15.414 24.078 1 97.88 669 THR A N 1
ATOM 5437 C CA . THR A 1 669 ? -15.422 14.852 25.141 1 97.88 669 THR A CA 1
ATOM 5438 C C . THR A 1 669 ? -16.812 15.477 25.109 1 97.88 669 THR A C 1
ATOM 5440 O O . THR A 1 669 ? -17.719 15.016 25.812 1 97.88 669 THR A O 1
ATOM 5443 N N . ARG A 1 670 ? -17 16.469 24.312 1 95.56 670 ARG A N 1
ATOM 5444 C CA . ARG A 1 670 ? -18.25 17.219 24.297 1 95.56 670 ARG A CA 1
ATOM 5445 C C . ARG A 1 670 ? -19.078 16.891 23.047 1 95.56 670 ARG A C 1
ATOM 5447 O O . ARG A 1 670 ? -18.75 17.328 21.953 1 95.56 670 ARG A O 1
ATOM 5454 N N . PRO A 1 671 ? -20.234 16.359 23.188 1 94.69 671 PRO A N 1
ATOM 5455 C CA . PRO A 1 671 ? -21.016 15.93 22.016 1 94.69 671 PRO A CA 1
ATOM 5456 C C . PRO A 1 671 ? -21.797 17.078 21.375 1 94.69 671 PRO A C 1
ATOM 5458 O O . PRO A 1 671 ? -22.078 17.047 20.172 1 94.69 671 PRO A O 1
ATOM 5461 N N . ILE A 1 672 ? -22.078 18.156 22.125 1 94.75 672 ILE A N 1
ATOM 5462 C CA . ILE A 1 672 ? -23.031 19.172 21.656 1 94.75 672 ILE A CA 1
ATOM 5463 C C . ILE A 1 672 ? -22.281 20.281 20.922 1 94.75 672 ILE A C 1
ATOM 5465 O O . ILE A 1 672 ? -22.656 20.672 19.828 1 94.75 672 ILE A O 1
ATOM 5469 N N . ASP A 1 673 ? -21.234 20.812 21.547 1 94.56 673 ASP A N 1
ATOM 5470 C CA . ASP A 1 673 ? -20.5 21.953 20.984 1 94.56 673 ASP A CA 1
ATOM 5471 C C . ASP A 1 673 ? -18.984 21.734 21.062 1 94.56 673 ASP A C 1
ATOM 5473 O O . ASP A 1 673 ? -18.266 22.547 21.625 1 94.56 673 ASP A O 1
ATOM 5477 N N . PRO A 1 674 ? -18.531 20.719 20.359 1 96.12 674 PRO A N 1
ATOM 5478 C CA . PRO A 1 674 ? -17.125 20.328 20.469 1 96.12 674 PRO A CA 1
ATOM 5479 C C . PRO A 1 674 ? -16.156 21.391 19.938 1 96.12 674 PRO A C 1
ATOM 5481 O O . PRO A 1 674 ? -14.969 21.375 20.25 1 96.12 674 PRO A O 1
ATOM 5484 N N . HIS A 1 675 ? -16.625 22.391 19.141 1 93.81 675 HIS A N 1
ATOM 5485 C CA . HIS A 1 675 ? -15.773 23.406 18.547 1 93.81 675 HIS A CA 1
ATOM 5486 C C . HIS A 1 675 ? -15.43 24.5 19.578 1 93.81 675 HIS A C 1
ATOM 5488 O O . HIS A 1 675 ? -14.547 25.328 19.328 1 93.81 675 HIS A O 1
ATOM 5494 N N . ARG A 1 676 ? -16.125 24.484 20.688 1 91.62 676 ARG A N 1
ATOM 5495 C CA . ARG A 1 676 ? -15.828 25.469 21.734 1 91.62 676 ARG A CA 1
ATOM 5496 C C . ARG A 1 676 ? -14.695 24.984 22.625 1 91.62 676 ARG A C 1
ATOM 5498 O O . ARG A 1 676 ? -14.875 24.078 23.438 1 91.62 676 ARG A O 1
ATOM 5505 N N . VAL A 1 677 ? -13.57 25.609 22.438 1 90.25 677 VAL A N 1
ATOM 5506 C CA . VAL A 1 677 ? -12.367 25.234 23.172 1 90.25 677 VAL A CA 1
ATOM 5507 C C . VAL A 1 677 ? -11.922 26.406 24.047 1 90.25 677 VAL A C 1
ATOM 5509 O O . VAL A 1 677 ? -11.945 27.562 23.609 1 90.25 677 VAL A O 1
ATOM 5512 N N . ASP A 1 678 ? -11.695 26.125 25.297 1 83.44 678 ASP A N 1
ATOM 5513 C CA . ASP A 1 678 ? -11.172 27.125 26.234 1 83.44 678 ASP A CA 1
ATOM 5514 C C . ASP A 1 678 ? -9.664 26.953 26.422 1 83.44 678 ASP A C 1
ATOM 5516 O O . ASP A 1 678 ? -9.219 26.266 27.344 1 83.44 678 ASP A O 1
ATOM 5520 N N . ALA A 1 679 ? -8.953 27.594 25.547 1 77.94 679 ALA A N 1
ATOM 5521 C CA . ALA A 1 679 ? -7.492 27.547 25.609 1 77.94 679 ALA A CA 1
ATOM 5522 C C . ALA A 1 679 ? -6.887 28.906 25.312 1 77.94 679 ALA A C 1
ATOM 5524 O O . ALA A 1 679 ? -7.598 29.844 24.922 1 77.94 679 ALA A O 1
ATOM 5525 N N . GLU A 1 680 ? -5.629 29.125 25.625 1 71.81 680 GLU A N 1
ATOM 5526 C CA . GLU A 1 680 ? -4.926 30.406 25.562 1 71.81 680 GLU A CA 1
ATOM 5527 C C . GLU A 1 680 ? -5.172 31.109 24.234 1 71.81 680 GLU A C 1
ATOM 5529 O O . GLU A 1 680 ? -5.398 32.312 24.203 1 71.81 680 GLU A O 1
ATOM 5534 N N . TYR A 1 681 ? -5.195 30.469 23.078 1 66.94 681 TYR A N 1
ATOM 5535 C CA . TYR A 1 681 ? -5.277 31.109 21.766 1 66.94 681 TYR A CA 1
ATOM 5536 C C . TYR A 1 681 ? -6.66 30.922 21.156 1 66.94 681 TYR A C 1
ATOM 5538 O O . TYR A 1 681 ? -6.891 31.297 20 1 66.94 681 TYR A O 1
ATOM 5546 N N . GLY A 1 682 ? -7.555 30.547 21.953 1 76 682 GLY A N 1
ATOM 5547 C CA . GLY A 1 682 ? -8.867 30.281 21.375 1 76 682 GLY A CA 1
ATOM 5548 C C . GLY A 1 682 ? -8.844 29.234 20.281 1 76 682 GLY A C 1
ATOM 5549 O O . GLY A 1 682 ? -8.047 28.297 20.328 1 76 682 GLY A O 1
ATOM 5550 N N . ASN A 1 683 ? -9.875 29.234 19.391 1 86.44 683 ASN A N 1
ATOM 5551 C CA . ASN A 1 683 ? -9.992 28.266 18.297 1 86.44 683 ASN A CA 1
ATOM 5552 C C . ASN A 1 683 ? -10.086 28.969 16.953 1 86.44 683 ASN A C 1
ATOM 5554 O O . ASN A 1 683 ? -10.812 29.953 16.797 1 86.44 683 ASN A O 1
ATOM 5558 N N . GLN A 1 684 ? -9.375 28.531 16.047 1 78.94 684 GLN A N 1
ATOM 5559 C CA . GLN A 1 684 ? -9.383 29.109 14.703 1 78.94 684 GLN A CA 1
ATOM 5560 C C . GLN A 1 684 ? -10.531 28.562 13.867 1 78.94 684 GLN A C 1
ATOM 5562 O O . GLN A 1 684 ? -10.852 27.375 13.953 1 78.94 684 GLN A O 1
ATOM 5567 N N . GLY A 1 685 ? -11.234 29.438 13.141 1 77.25 685 GLY A N 1
ATOM 5568 C CA . GLY A 1 685 ? -12.289 29.031 12.219 1 77.25 685 GLY A CA 1
ATOM 5569 C C . GLY A 1 685 ? -13.68 29.375 12.719 1 77.25 685 GLY A C 1
ATOM 5570 O O . GLY A 1 685 ? -14.672 29.062 12.055 1 77.25 685 GLY A O 1
ATOM 5571 N N . LEU A 1 686 ? -13.742 30.062 13.844 1 80.19 686 LEU A N 1
ATOM 5572 C CA . LEU A 1 686 ? -15.031 30.344 14.461 1 80.19 686 LEU A CA 1
ATOM 5573 C C . LEU A 1 686 ? -15.602 31.672 13.945 1 80.19 686 LEU A C 1
ATOM 5575 O O . LEU A 1 686 ? -16.812 31.859 13.945 1 80.19 686 LEU A O 1
ATOM 5579 N N . ASN A 1 687 ? -14.797 32.5 13.586 1 79.56 687 ASN A N 1
ATOM 5580 C CA . ASN A 1 687 ? -15.242 33.875 13.375 1 79.56 687 ASN A CA 1
ATOM 5581 C C . ASN A 1 687 ? -15.523 34.156 11.906 1 79.56 687 ASN A C 1
ATOM 5583 O O . ASN A 1 687 ? -15.031 35.156 11.359 1 79.56 687 ASN A O 1
ATOM 5587 N N . PHE A 1 688 ? -16.406 33.406 11.312 1 86.38 688 PHE A N 1
ATOM 5588 C CA . PHE A 1 688 ? -16.797 33.719 9.945 1 86.38 688 PHE A CA 1
ATOM 5589 C C . PHE A 1 688 ? -18.203 34.281 9.906 1 86.38 688 PHE A C 1
ATOM 5591 O O . PHE A 1 688 ? -19 34.094 10.836 1 86.38 688 PHE A O 1
ATOM 5598 N N . LYS A 1 689 ? -18.484 35.062 8.922 1 91.62 689 LYS A N 1
ATOM 5599 C CA . LYS A 1 689 ? -19.797 35.656 8.727 1 91.62 689 LYS A CA 1
ATOM 5600 C C . LYS A 1 689 ? -20.5 35.031 7.512 1 91.62 689 LYS A C 1
ATOM 5602 O O . LYS A 1 689 ? -19.953 35.062 6.402 1 91.62 689 LYS A O 1
ATOM 5607 N N . GLY A 1 690 ? -21.562 34.531 7.766 1 93.12 690 GLY A N 1
ATOM 5608 C CA . GLY A 1 690 ? -22.391 34 6.699 1 93.12 690 GLY A CA 1
ATOM 5609 C C . GLY A 1 690 ? -21.984 32.594 6.293 1 93.12 690 GLY A C 1
ATOM 5610 O O . GLY A 1 690 ? -22.734 31.625 6.52 1 93.12 690 GLY A O 1
ATOM 5611 N N . VAL A 1 691 ? -20.797 32.5 5.633 1 93.12 691 VAL A N 1
ATOM 5612 C CA . VAL A 1 691 ? -20.375 31.203 5.121 1 93.12 691 VAL A CA 1
ATOM 5613 C C . VAL A 1 691 ? -18.875 31 5.383 1 93.12 691 VAL A C 1
ATOM 5615 O O . VAL A 1 691 ? -18.094 31.938 5.242 1 93.12 691 VAL A O 1
ATOM 5618 N N . ALA A 1 692 ? -18.578 29.797 5.898 1 90.44 692 ALA A N 1
ATOM 5619 C CA . ALA A 1 692 ? -17.172 29.422 6.027 1 90.44 692 ALA A CA 1
ATOM 5620 C C . ALA A 1 692 ? -16.547 29.156 4.66 1 90.44 692 ALA A C 1
ATOM 5622 O O . ALA A 1 692 ? -17.078 28.391 3.865 1 90.44 692 ALA A O 1
ATOM 5623 N N . LYS A 1 693 ? -15.367 29.688 4.418 1 89.81 693 LYS A N 1
ATOM 5624 C CA . LYS A 1 693 ? -14.828 29.625 3.062 1 89.81 693 LYS A CA 1
ATOM 5625 C C . LYS A 1 693 ? -13.562 28.766 3.018 1 89.81 693 LYS A C 1
ATOM 5627 O O . LYS A 1 693 ? -13.133 28.344 1.943 1 89.81 693 LYS A O 1
ATOM 5632 N N . GLU A 1 694 ? -13.016 28.516 4.137 1 93.88 694 GLU A N 1
ATOM 5633 C CA . GLU A 1 694 ? -11.703 27.875 4.086 1 93.88 694 GLU A CA 1
ATOM 5634 C C . GLU A 1 694 ? -11.633 26.672 5.027 1 93.88 694 GLU A C 1
ATOM 5636 O O . GLU A 1 694 ? -10.852 25.75 4.801 1 93.88 694 GLU A O 1
ATOM 5641 N N . GLY A 1 695 ? -12.453 26.688 6.09 1 94.56 695 GLY A N 1
ATOM 5642 C CA . GLY A 1 695 ? -12.219 25.703 7.133 1 94.56 695 GLY A CA 1
ATOM 5643 C C . GLY A 1 695 ? -10.828 25.797 7.742 1 94.56 695 GLY A C 1
ATOM 5644 O O . GLY A 1 695 ? -10.336 26.891 8.008 1 94.56 695 GLY A O 1
ATOM 5645 N N . PHE A 1 696 ? -10.273 24.641 8.078 1 97.06 696 PHE A N 1
ATOM 5646 C CA . PHE A 1 696 ? -8.898 24.562 8.547 1 97.06 696 PHE A CA 1
ATOM 5647 C C . PHE A 1 696 ? -8.164 23.406 7.879 1 97.06 696 PHE A C 1
ATOM 5649 O O . PHE A 1 696 ? -8.688 22.281 7.812 1 97.06 696 PHE A O 1
ATOM 5656 N N . GLY A 1 697 ? -6.992 23.641 7.469 1 98.06 697 GLY A N 1
ATOM 5657 C CA . GLY A 1 697 ? -6.273 22.781 6.551 1 98.06 697 GLY A CA 1
ATOM 5658 C C . GLY A 1 697 ? -6.27 21.328 6.977 1 98.06 697 GLY A C 1
ATOM 5659 O O . GLY A 1 697 ? -6.781 20.469 6.262 1 98.06 697 GLY A O 1
ATOM 5660 N N . TRP A 1 698 ? -5.766 21.031 8.18 1 98.44 698 TRP A N 1
ATOM 5661 C CA . TRP A 1 698 ? -5.609 19.625 8.547 1 98.44 698 TRP A CA 1
ATOM 5662 C C . TRP A 1 698 ? -6.945 19.016 8.961 1 98.44 698 TRP A C 1
ATOM 5664 O O . TRP A 1 698 ? -7.125 17.797 8.906 1 98.44 698 TRP A O 1
ATOM 5674 N N . VAL A 1 699 ? -7.945 19.797 9.359 1 98.69 699 VAL A N 1
ATOM 5675 C CA . VAL A 1 699 ? -9.266 19.234 9.633 1 98.69 699 VAL A CA 1
ATOM 5676 C C . VAL A 1 699 ? -9.969 18.906 8.32 1 98.69 699 VAL A C 1
ATOM 5678 O O . VAL A 1 699 ? -10.625 17.859 8.203 1 98.69 699 VAL A O 1
ATOM 5681 N N . ASN A 1 700 ? -9.852 19.875 7.293 1 98.69 700 ASN A N 1
ATOM 5682 C CA . ASN A 1 700 ? -10.328 19.516 5.957 1 98.69 700 ASN A CA 1
ATOM 5683 C C . ASN A 1 700 ? -9.758 18.172 5.496 1 98.69 700 ASN A C 1
ATOM 5685 O O . ASN A 1 700 ? -10.5 17.328 5.012 1 98.69 700 ASN A O 1
ATOM 5689 N N . ALA A 1 701 ? -8.469 18.031 5.707 1 98.88 701 ALA A N 1
ATOM 5690 C CA . ALA A 1 701 ? -7.773 16.812 5.297 1 98.88 701 ALA A CA 1
ATOM 5691 C C . ALA A 1 701 ? -8.289 15.594 6.07 1 98.88 701 ALA A C 1
ATOM 5693 O O . ALA A 1 701 ? -8.547 14.539 5.48 1 98.88 701 ALA A O 1
ATOM 5694 N N . SER A 1 702 ? -8.445 15.75 7.379 1 98.88 702 SER A N 1
ATOM 5695 C CA . SER A 1 702 ? -8.875 14.633 8.203 1 98.88 702 SER A CA 1
ATOM 5696 C C . SER A 1 702 ? -10.273 14.164 7.809 1 98.88 702 SER A C 1
ATOM 5698 O O . SER A 1 702 ? -10.578 12.969 7.879 1 98.88 702 SER A O 1
ATOM 5700 N N . TYR A 1 703 ? -11.125 15.102 7.387 1 98.81 703 TYR A N 1
ATOM 5701 C CA . TYR A 1 703 ? -12.492 14.75 7.023 1 98.81 703 TYR A CA 1
ATOM 5702 C C . TYR A 1 703 ? -12.523 13.883 5.773 1 98.81 703 TYR A C 1
ATOM 5704 O O . TYR A 1 703 ? -13.109 12.797 5.773 1 98.81 703 TYR A O 1
ATOM 5712 N N . VAL A 1 704 ? -11.852 14.336 4.727 1 98.5 704 VAL A N 1
ATOM 5713 C CA . VAL A 1 704 ? -11.906 13.602 3.467 1 98.5 704 VAL A CA 1
ATOM 5714 C C . VAL A 1 704 ? -11.062 12.336 3.572 1 98.5 704 VAL A C 1
ATOM 5716 O O . VAL A 1 704 ? -11.398 11.305 2.975 1 98.5 704 VAL A O 1
ATOM 5719 N N . TYR A 1 705 ? -9.977 12.344 4.316 1 98.44 705 TYR A N 1
ATOM 5720 C CA . TYR A 1 705 ? -9.164 11.156 4.559 1 98.44 705 TYR A CA 1
ATOM 5721 C C . TYR A 1 705 ? -9.945 10.109 5.344 1 98.44 705 TYR A C 1
ATOM 5723 O O . TYR A 1 705 ? -9.906 8.922 5.012 1 98.44 705 TYR A O 1
ATOM 5731 N N . GLY A 1 706 ? -10.672 10.57 6.402 1 98.62 706 GLY A N 1
ATOM 5732 C CA . GLY A 1 706 ? -11.5 9.672 7.191 1 98.62 706 GLY A CA 1
ATOM 5733 C C . GLY A 1 706 ? -12.594 9 6.383 1 98.62 706 GLY A C 1
ATOM 5734 O O . GLY A 1 706 ? -12.938 7.844 6.625 1 98.62 706 GLY A O 1
ATOM 5735 N N . LEU A 1 707 ? -13.094 9.727 5.43 1 97.25 707 LEU A N 1
ATOM 5736 C CA . LEU A 1 707 ? -14.156 9.188 4.586 1 97.25 707 LEU A CA 1
ATOM 5737 C C . LEU A 1 707 ? -13.633 8.062 3.703 1 97.25 707 LEU A C 1
ATOM 5739 O O . LEU A 1 707 ? -14.414 7.258 3.186 1 97.25 707 LEU A O 1
ATOM 5743 N N . GLN A 1 708 ? -12.266 8.023 3.531 1 95.12 708 GLN A N 1
ATOM 5744 C CA . GLN A 1 708 ? -11.68 6.902 2.803 1 95.12 708 GLN A CA 1
ATOM 5745 C C . GLN A 1 708 ? -11.609 5.652 3.676 1 95.12 708 GLN A C 1
ATOM 5747 O O . GLN A 1 708 ? -11.43 4.543 3.168 1 95.12 708 GLN A O 1
ATOM 5752 N N . ILE A 1 709 ? -11.75 5.816 4.93 1 96.69 709 ILE A N 1
ATOM 5753 C CA . ILE A 1 709 ? -11.523 4.734 5.883 1 96.69 709 ILE A CA 1
ATOM 5754 C C . ILE A 1 709 ? -12.859 4.117 6.293 1 96.69 709 ILE A C 1
ATOM 5756 O O . ILE A 1 709 ? -12.977 2.896 6.406 1 96.69 709 ILE A O 1
ATOM 5760 N N . VAL A 1 710 ? -13.906 4.957 6.477 1 95.88 710 VAL A N 1
ATOM 5761 C CA . VAL A 1 710 ? -15.203 4.441 6.91 1 95.88 710 VAL A CA 1
ATOM 5762 C C . VAL A 1 710 ? -15.891 3.734 5.742 1 95.88 710 VAL A C 1
ATOM 5764 O O . VAL A 1 710 ? -15.68 4.094 4.582 1 95.88 710 VAL A O 1
ATOM 5767 N N . ASN A 1 711 ? -16.688 2.768 5.977 1 91.12 711 ASN A N 1
ATOM 5768 C CA . ASN A 1 711 ? -17.375 2.021 4.93 1 91.12 711 ASN A CA 1
ATOM 5769 C C . ASN A 1 711 ? -18.672 2.703 4.52 1 91.12 711 ASN A C 1
ATOM 5771 O O . ASN A 1 711 ? -19.031 3.754 5.059 1 91.12 711 ASN A O 1
ATOM 5775 N N . ALA A 1 712 ? -19.375 2.145 3.6 1 90 712 ALA A N 1
ATOM 5776 C CA . ALA A 1 712 ? -20.562 2.768 3.014 1 90 712 ALA A CA 1
ATOM 5777 C C . ALA A 1 712 ? -21.688 2.902 4.043 1 90 712 ALA A C 1
ATOM 5779 O O . ALA A 1 712 ? -22.406 3.898 4.055 1 90 712 ALA A O 1
ATOM 5780 N N . HIS A 1 713 ? -21.828 1.894 4.852 1 91.69 713 HIS A N 1
ATOM 5781 C CA . HIS A 1 713 ? -22.859 1.948 5.887 1 91.69 713 HIS A CA 1
ATOM 5782 C C . HIS A 1 713 ? -22.578 3.064 6.887 1 91.69 713 HIS A C 1
ATOM 5784 O O . HIS A 1 713 ? -23.484 3.783 7.297 1 91.69 713 HIS A O 1
ATOM 5790 N N . MET A 1 714 ? -21.375 3.141 7.23 1 95.94 714 MET A N 1
ATOM 5791 C CA . MET A 1 714 ? -20.938 4.188 8.156 1 95.94 714 MET A CA 1
ATOM 5792 C C . MET A 1 714 ? -21.156 5.57 7.543 1 95.94 714 MET A C 1
ATOM 5794 O O . MET A 1 714 ? -21.609 6.492 8.227 1 95.94 714 MET A O 1
ATOM 5798 N N . ARG A 1 715 ? -20.797 5.742 6.309 1 94.5 715 ARG A N 1
ATOM 5799 C CA . ARG A 1 715 ? -20.984 7.023 5.633 1 94.5 715 ARG A CA 1
ATOM 5800 C C . ARG A 1 715 ? -22.453 7.441 5.633 1 94.5 715 ARG A C 1
ATOM 5802 O O . ARG A 1 715 ? -22.766 8.609 5.859 1 94.5 715 ARG A O 1
ATOM 5809 N N . ARG A 1 716 ? -23.328 6.473 5.383 1 93.5 716 ARG A N 1
ATOM 5810 C CA . ARG A 1 716 ? -24.766 6.746 5.41 1 93.5 716 ARG A CA 1
ATOM 5811 C C . ARG A 1 716 ? -25.219 7.137 6.812 1 93.5 716 ARG A C 1
ATOM 5813 O O . ARG A 1 716 ? -26.016 8.062 6.977 1 93.5 716 ARG A O 1
ATOM 5820 N N . ALA A 1 717 ? -24.672 6.383 7.719 1 97.12 717 ALA A N 1
ATOM 5821 C CA . ALA A 1 717 ? -25.016 6.676 9.109 1 97.12 717 ALA A CA 1
ATOM 5822 C C . ALA A 1 717 ? -24.531 8.07 9.508 1 97.12 717 ALA A C 1
ATOM 5824 O O . ALA A 1 717 ? -25.219 8.773 10.258 1 97.12 717 ALA A O 1
ATOM 5825 N N . LEU A 1 718 ? -23.375 8.5 9.039 1 97.88 718 LEU A N 1
ATOM 5826 C CA . LEU A 1 718 ? -22.859 9.844 9.273 1 97.88 718 LEU A CA 1
ATOM 5827 C C . LEU A 1 718 ? -23.812 10.891 8.695 1 97.88 718 LEU A C 1
ATOM 5829 O O . LEU A 1 718 ? -24.062 11.922 9.312 1 97.88 718 LEU A O 1
ATOM 5833 N N . GLY A 1 719 ? -24.328 10.586 7.539 1 96.5 719 GLY A N 1
ATOM 5834 C CA . GLY A 1 719 ? -25.234 11.508 6.867 1 96.5 719 GLY A CA 1
ATOM 5835 C C . GLY A 1 719 ? -26.516 11.758 7.637 1 96.5 719 GLY A C 1
ATOM 5836 O O . GLY A 1 719 ? -27.109 12.836 7.543 1 96.5 719 GLY A O 1
ATOM 5837 N N . THR A 1 720 ? -26.906 10.766 8.398 1 96.38 720 THR A N 1
ATOM 5838 C CA . THR A 1 720 ? -28.125 10.891 9.195 1 96.38 720 THR A CA 1
ATOM 5839 C C . THR A 1 720 ? -27.797 11.273 10.633 1 96.38 720 THR A C 1
ATOM 5841 O O . THR A 1 720 ? -28.656 11.219 11.508 1 96.38 720 THR A O 1
ATOM 5844 N N . LEU A 1 721 ? -26.531 11.586 10.883 1 97.25 721 LEU A N 1
ATOM 5845 C CA . LEU A 1 721 ? -26.031 12.016 12.188 1 97.25 721 LEU A CA 1
ATOM 5846 C C . LEU A 1 721 ? -26.359 10.977 13.258 1 97.25 721 LEU A C 1
ATOM 5848 O O . LEU A 1 721 ? -26.906 11.312 14.312 1 97.25 721 LEU A O 1
ATOM 5852 N N . THR A 1 722 ? -26 9.695 12.961 1 97.5 722 THR A N 1
ATOM 5853 C CA . THR A 1 722 ? -26.156 8.602 13.914 1 97.5 722 THR A CA 1
ATOM 5854 C C . THR A 1 722 ? -24.922 8.453 14.789 1 97.5 722 THR A C 1
ATOM 5856 O O . THR A 1 722 ? -23.828 8.188 14.281 1 97.5 722 THR A O 1
ATOM 5859 N N . PRO A 1 723 ? -25.109 8.641 16.141 1 96.88 723 PRO A N 1
ATOM 5860 C CA . PRO A 1 723 ? -23.938 8.453 17.016 1 96.88 723 PRO A CA 1
ATOM 5861 C C . PRO A 1 723 ? -23.359 7.043 16.938 1 96.88 723 PRO A C 1
ATOM 5863 O O . PRO A 1 723 ? -24.109 6.082 16.719 1 96.88 723 PRO A O 1
ATOM 5866 N N . TYR A 1 724 ? -22.094 6.848 17.188 1 97.12 724 TYR A N 1
ATOM 5867 C CA . TYR A 1 724 ? -21.406 5.574 17.016 1 97.12 724 TYR A CA 1
ATOM 5868 C C . TYR A 1 724 ? -22.031 4.484 17.875 1 97.12 724 TYR A C 1
ATOM 5870 O O . TYR A 1 724 ? -22.25 3.363 17.406 1 97.12 724 TYR A O 1
ATOM 5878 N N . PRO A 1 725 ? -22.328 4.785 19.188 1 96.44 725 PRO A N 1
ATOM 5879 C CA . PRO A 1 725 ? -22.922 3.713 20 1 96.44 725 PRO A CA 1
ATOM 5880 C C . PRO A 1 725 ? -24.219 3.174 19.422 1 96.44 725 PRO A C 1
ATOM 5882 O O . PRO A 1 725 ? -24.484 1.973 19.5 1 96.44 725 PRO A O 1
ATOM 5885 N N . THR A 1 726 ? -25.016 4.051 18.828 1 96.25 726 THR A N 1
ATOM 5886 C CA . THR A 1 726 ? -26.25 3.629 18.203 1 96.25 726 THR A CA 1
ATOM 5887 C C . THR A 1 726 ? -25.969 2.793 16.953 1 96.25 726 THR A C 1
ATOM 5889 O O . THR A 1 726 ? -26.609 1.76 16.734 1 96.25 726 THR A O 1
ATOM 5892 N N . PHE A 1 727 ? -25.109 3.252 16.188 1 95.75 727 PHE A N 1
ATOM 5893 C CA . PHE A 1 727 ? -24.734 2.568 14.953 1 95.75 727 PHE A CA 1
ATOM 5894 C C . PHE A 1 727 ? -24.219 1.163 15.25 1 95.75 727 PHE A C 1
ATOM 5896 O O . PHE A 1 727 ? -24.672 0.191 14.641 1 95.75 727 PHE A O 1
ATOM 5903 N N . ILE A 1 728 ? -23.266 1.027 16.203 1 94.94 728 ILE A N 1
ATOM 5904 C CA . ILE A 1 728 ? -22.594 -0.241 16.453 1 94.94 728 ILE A CA 1
ATOM 5905 C C . ILE A 1 728 ? -23.578 -1.228 17.094 1 94.94 728 ILE A C 1
ATOM 5907 O O . ILE A 1 728 ? -23.484 -2.436 16.859 1 94.94 728 ILE A O 1
ATOM 5911 N N . LYS A 1 729 ? -24.484 -0.741 17.953 1 94.12 729 LYS A N 1
ATOM 5912 C CA . LYS A 1 729 ? -25.516 -1.598 18.531 1 94.12 729 LYS A CA 1
ATOM 5913 C C . LYS A 1 729 ? -26.375 -2.238 17.453 1 94.12 729 LYS A C 1
ATOM 5915 O O . LYS A 1 729 ? -26.734 -3.412 17.562 1 94.12 729 LYS A O 1
ATOM 5920 N N . ALA A 1 730 ? -26.703 -1.436 16.5 1 91.56 730 ALA A N 1
ATOM 5921 C CA . ALA A 1 730 ? -27.5 -1.957 15.391 1 91.56 730 ALA A CA 1
ATOM 5922 C C . ALA A 1 730 ? -26.734 -3.049 14.633 1 91.56 730 ALA A C 1
ATOM 5924 O O . ALA A 1 730 ? -27.328 -4.066 14.25 1 91.56 730 ALA A O 1
ATOM 5925 N N . ILE A 1 731 ? -25.516 -2.875 14.398 1 89.06 731 ILE A N 1
ATOM 5926 C CA . ILE A 1 731 ? -24.688 -3.832 13.672 1 89.06 731 ILE A CA 1
ATOM 5927 C C . ILE A 1 731 ? -24.547 -5.113 14.492 1 89.06 731 ILE A C 1
ATOM 5929 O O . ILE A 1 731 ? -24.609 -6.219 13.945 1 89.06 731 ILE A O 1
ATOM 5933 N N . GLU A 1 732 ? -24.359 -4.996 15.805 1 90.25 732 GLU A N 1
ATOM 5934 C CA . GLU A 1 732 ? -24.203 -6.145 16.688 1 90.25 732 GLU A CA 1
ATOM 5935 C C . GLU A 1 732 ? -25.469 -6.992 16.719 1 90.25 732 GLU A C 1
ATOM 5937 O O . GLU A 1 732 ? -25.406 -8.227 16.766 1 90.25 732 GLU A O 1
ATOM 5942 N N . GLN A 1 733 ? -26.562 -6.305 16.688 1 89.25 733 GLN A N 1
ATOM 5943 C CA . GLN A 1 733 ? -27.844 -7.023 16.656 1 89.25 733 GLN A CA 1
ATOM 5944 C C . GLN A 1 733 ? -27.984 -7.824 15.367 1 89.25 733 GLN A C 1
ATOM 5946 O O . GLN A 1 733 ? -28.438 -8.969 15.391 1 89.25 733 GLN A O 1
ATOM 5951 N N . LEU A 1 734 ? -27.562 -7.262 14.359 1 84.19 734 LEU A N 1
ATOM 5952 C CA . LEU A 1 734 ? -27.609 -7.945 13.07 1 84.19 734 LEU A CA 1
ATOM 5953 C C . LEU A 1 734 ? -26.672 -9.148 13.062 1 84.19 734 LEU A C 1
ATOM 5955 O O . LEU A 1 734 ? -27.016 -10.203 12.523 1 84.19 734 LEU A O 1
ATOM 5959 N N . ASN A 1 735 ? -25.516 -8.977 13.602 1 85.5 735 ASN A N 1
ATOM 5960 C CA . ASN A 1 735 ? -24.531 -10.055 13.664 1 85.5 735 ASN A CA 1
ATOM 5961 C C . ASN A 1 735 ? -25.016 -11.203 14.539 1 85.5 735 ASN A C 1
ATOM 5963 O O . ASN A 1 735 ? -24.812 -12.375 14.219 1 85.5 735 ASN A O 1
ATOM 5967 N N . GLU A 1 736 ? -25.625 -10.836 15.664 1 86.69 736 GLU A N 1
ATOM 5968 C CA . GLU A 1 736 ? -26.156 -11.852 16.562 1 86.69 736 GLU A CA 1
ATOM 5969 C C . GLU A 1 736 ? -27.25 -12.672 15.883 1 86.69 736 GLU A C 1
ATOM 5971 O O . GLU A 1 736 ? -27.312 -13.891 16.062 1 86.69 736 GLU A O 1
ATOM 5976 N N . LYS A 1 737 ? -27.953 -12 15.141 1 84.69 737 LYS A N 1
ATOM 5977 C CA . LYS A 1 737 ? -29 -12.703 14.406 1 84.69 737 LYS A CA 1
ATOM 5978 C C . LYS A 1 737 ? -28.406 -13.641 13.367 1 84.69 737 LYS A C 1
ATOM 5980 O O . LYS A 1 737 ? -28.859 -14.773 13.203 1 84.69 737 LYS A O 1
ATOM 5985 N N . ALA A 1 738 ? -27.422 -13.18 12.742 1 80.19 738 ALA A N 1
ATOM 5986 C CA . ALA A 1 738 ? -26.766 -14 11.719 1 80.19 738 ALA A CA 1
ATOM 5987 C C . ALA A 1 738 ? -26.125 -15.234 12.344 1 80.19 738 ALA A C 1
ATOM 5989 O O . ALA A 1 738 ? -26.172 -16.328 11.766 1 80.19 738 ALA A O 1
ATOM 5990 N N . LEU A 1 739 ? -25.516 -15.102 13.484 1 84.81 739 LEU A N 1
ATOM 5991 C CA . LEU A 1 739 ? -24.844 -16.203 14.172 1 84.81 739 LEU A CA 1
ATOM 5992 C C . LEU A 1 739 ? -25.875 -17.203 14.703 1 84.81 739 LEU A C 1
ATOM 5994 O O . LEU A 1 739 ? -25.625 -18.422 14.695 1 84.81 739 LEU A O 1
ATOM 5998 N N . ALA A 1 740 ? -27 -16.688 15.156 1 83.5 740 ALA A N 1
ATOM 5999 C CA . ALA A 1 740 ? -28.062 -17.562 15.656 1 83.5 740 ALA A CA 1
ATOM 6000 C C . ALA A 1 740 ? -28.594 -18.469 14.555 1 83.5 740 ALA A C 1
ATOM 6002 O O . ALA A 1 740 ? -28.969 -19.609 14.812 1 83.5 740 ALA A O 1
ATOM 6003 N N . ASP A 1 741 ? -28.438 -17.984 13.367 1 77.94 741 ASP A N 1
ATOM 6004 C CA . ASP A 1 741 ? -28.922 -18.75 12.227 1 77.94 741 ASP A CA 1
ATOM 6005 C C . ASP A 1 741 ? -27.984 -19.906 11.891 1 77.94 741 ASP A C 1
ATOM 6007 O O . ASP A 1 741 ? -28.359 -20.828 11.164 1 77.94 741 ASP A O 1
ATOM 6011 N N . LEU A 1 742 ? -26.797 -19.875 12.43 1 76.12 742 LEU A N 1
ATOM 6012 C CA . LEU A 1 742 ? -25.812 -20.922 12.148 1 76.12 742 LEU A CA 1
ATOM 6013 C C . LEU A 1 742 ? -25.984 -22.094 13.109 1 76.12 742 LEU A C 1
ATOM 6015 O O . LEU A 1 742 ? -25.453 -23.188 12.859 1 76.12 742 LEU A O 1
ATOM 6019 N N . GLU A 1 743 ? -26.625 -21.891 14.297 1 68.75 743 GLU A N 1
ATOM 6020 C CA . GLU A 1 743 ? -26.875 -22.953 15.258 1 68.75 743 GLU A CA 1
ATOM 6021 C C . GLU A 1 743 ? -28.109 -23.766 14.867 1 68.75 743 GLU A C 1
ATOM 6023 O O . GLU A 1 743 ? -29.094 -23.203 14.391 1 68.75 743 GLU A O 1
ATOM 6028 N N . MET B 1 1 ? 3.855 0.155 -51.156 1 21.41 1 MET B N 1
ATOM 6029 C CA . MET B 1 1 ? 4.574 1.178 -50.406 1 21.41 1 MET B CA 1
ATOM 6030 C C . MET B 1 1 ? 4.977 0.659 -49.031 1 21.41 1 MET B C 1
ATOM 6032 O O . MET B 1 1 ? 4.137 0.174 -48.281 1 21.41 1 MET B O 1
ATOM 6036 N N . SER B 1 2 ? 6.266 0.158 -48.844 1 22.16 2 SER B N 1
ATOM 6037 C CA . SER B 1 2 ? 6.953 -0.909 -48.125 1 22.16 2 SER B CA 1
ATOM 6038 C C . SER B 1 2 ? 7.215 -0.518 -46.688 1 22.16 2 SER B C 1
ATOM 6040 O O . SER B 1 2 ? 7.914 0.46 -46.406 1 22.16 2 SER B O 1
ATOM 6042 N N . ASP B 1 3 ? 6.117 -0.484 -45.906 1 22.53 3 ASP B N 1
ATOM 6043 C CA . ASP B 1 3 ? 5.93 0.013 -44.531 1 22.53 3 ASP B CA 1
ATOM 6044 C C . ASP B 1 3 ? 6.984 -0.562 -43.594 1 22.53 3 ASP B C 1
ATOM 6046 O O . ASP B 1 3 ? 7.016 -1.771 -43.375 1 22.53 3 ASP B O 1
ATOM 6050 N N . SER B 1 4 ? 8.25 0.06 -43.688 1 25.66 4 SER B N 1
ATOM 6051 C CA . SER B 1 4 ? 9.523 -0.273 -43.062 1 25.66 4 SER B CA 1
ATOM 6052 C C . SER B 1 4 ? 9.422 -0.224 -41.562 1 25.66 4 SER B C 1
ATOM 6054 O O . SER B 1 4 ? 9.18 0.838 -40.969 1 25.66 4 SER B O 1
ATOM 6056 N N . THR B 1 5 ? 8.703 -1.149 -40.969 1 25.83 5 THR B N 1
ATOM 6057 C CA . THR B 1 5 ? 8.562 -1.347 -39.531 1 25.83 5 THR B CA 1
ATOM 6058 C C . THR B 1 5 ? 9.922 -1.293 -38.844 1 25.83 5 THR B C 1
ATOM 6060 O O . THR B 1 5 ? 10.773 -2.16 -39.062 1 25.83 5 THR B O 1
ATOM 6063 N N . ALA B 1 6 ? 10.422 -0.04 -38.562 1 28.83 6 ALA B N 1
ATOM 6064 C CA . ALA B 1 6 ? 11.773 0.271 -38.094 1 28.83 6 ALA B CA 1
ATOM 6065 C C . ALA B 1 6 ? 12.078 -0.434 -36.781 1 28.83 6 ALA B C 1
ATOM 6067 O O . ALA B 1 6 ? 11.211 -0.524 -35.906 1 28.83 6 ALA B O 1
ATOM 6068 N N . PRO B 1 7 ? 13.195 -1.093 -36.75 1 29.78 7 PRO B N 1
ATOM 6069 C CA . PRO B 1 7 ? 13.688 -1.868 -35.625 1 29.78 7 PRO B CA 1
ATOM 6070 C C . PRO B 1 7 ? 13.836 -1.024 -34.344 1 29.78 7 PRO B C 1
ATOM 6072 O O . PRO B 1 7 ? 14.094 0.178 -34.438 1 29.78 7 PRO B O 1
ATOM 6075 N N . SER B 1 8 ? 12.898 -1.198 -33.438 1 27.55 8 SER B N 1
ATOM 6076 C CA . SER B 1 8 ? 12.992 -0.571 -32.125 1 27.55 8 SER B CA 1
ATOM 6077 C C . SER B 1 8 ? 14.43 -0.551 -31.625 1 27.55 8 SER B C 1
ATOM 6079 O O . SER B 1 8 ? 15.055 -1.603 -31.469 1 27.55 8 SER B O 1
ATOM 6081 N N . ALA B 1 9 ? 15.195 0.485 -32 1 27.59 9 ALA B N 1
ATOM 6082 C CA . ALA B 1 9 ? 16.594 0.713 -31.641 1 27.59 9 ALA B CA 1
ATOM 6083 C C . ALA B 1 9 ? 16.781 0.672 -30.125 1 27.59 9 ALA B C 1
ATOM 6085 O O . ALA B 1 9 ? 16.156 1.455 -29.391 1 27.59 9 ALA B O 1
ATOM 6086 N N . HIS B 1 10 ? 17.031 -0.457 -29.641 1 29.41 10 HIS B N 1
ATOM 6087 C CA . HIS B 1 10 ? 17.484 -0.615 -28.266 1 29.41 10 HIS B CA 1
ATOM 6088 C C . HIS B 1 10 ? 18.531 0.438 -27.922 1 29.41 10 HIS B C 1
ATOM 6090 O O . HIS B 1 10 ? 19.531 0.594 -28.625 1 29.41 10 HIS B O 1
ATOM 6096 N N . ARG B 1 11 ? 18.203 1.558 -27.453 1 32.56 11 ARG B N 1
ATOM 6097 C CA . ARG B 1 11 ? 19.203 2.527 -27 1 32.56 11 ARG B CA 1
ATOM 6098 C C . ARG B 1 11 ? 20.328 1.845 -26.234 1 32.56 11 ARG B C 1
ATOM 6100 O O . ARG B 1 11 ? 20.078 1.062 -25.328 1 32.56 11 ARG B O 1
ATOM 6107 N N . PRO B 1 12 ? 21.484 1.847 -26.781 1 28.52 12 PRO B N 1
ATOM 6108 C CA . PRO B 1 12 ? 22.609 1.316 -26 1 28.52 12 PRO B CA 1
ATOM 6109 C C . PRO B 1 12 ? 22.688 1.929 -24.594 1 28.52 12 PRO B C 1
ATOM 6111 O O . PRO B 1 12 ? 22.719 3.154 -24.453 1 28.52 12 PRO B O 1
ATOM 6114 N N . ARG B 1 13 ? 22.016 1.429 -23.641 1 32.78 13 ARG B N 1
ATOM 6115 C CA . ARG B 1 13 ? 22.375 1.877 -22.312 1 32.78 13 ARG B CA 1
ATOM 6116 C C . ARG B 1 13 ? 23.891 1.956 -22.156 1 32.78 13 ARG B C 1
ATOM 6118 O O . ARG B 1 13 ? 24.609 1.035 -22.547 1 32.78 13 ARG B O 1
ATOM 6125 N N . GLY B 1 14 ? 24.453 3.025 -22.266 1 35.47 14 GLY B N 1
ATOM 6126 C CA . GLY B 1 14 ? 25.844 3.234 -21.875 1 35.47 14 GLY B CA 1
ATOM 6127 C C . GLY B 1 14 ? 26.266 2.398 -20.688 1 35.47 14 GLY B C 1
ATOM 6128 O O . GLY B 1 14 ? 26.344 2.906 -19.562 1 35.47 14 GLY B O 1
ATOM 6129 N N . SER B 1 15 ? 25.641 1.246 -20.391 1 40.69 15 SER B N 1
ATOM 6130 C CA . SER B 1 15 ? 26.062 0.474 -19.234 1 40.69 15 SER B CA 1
ATOM 6131 C C . SER B 1 15 ? 27.578 0.284 -19.203 1 40.69 15 SER B C 1
ATOM 6133 O O . SER B 1 15 ? 28.203 0.05 -20.25 1 40.69 15 SER B O 1
ATOM 6135 N N . GLU B 1 16 ? 28.172 0.861 -18.172 1 48.94 16 GLU B N 1
ATOM 6136 C CA . GLU B 1 16 ? 29.531 0.735 -17.688 1 48.94 16 GLU B CA 1
ATOM 6137 C C . GLU B 1 16 ? 30.062 -0.681 -17.906 1 48.94 16 GLU B C 1
ATOM 6139 O O . GLU B 1 16 ? 31.266 -0.879 -18.062 1 48.94 16 GLU B O 1
ATOM 6144 N N . ASP B 1 17 ? 29.219 -1.592 -17.859 1 61.97 17 ASP B N 1
ATOM 6145 C CA . ASP B 1 17 ? 29.859 -2.898 -17.797 1 61.97 17 ASP B CA 1
ATOM 6146 C C . ASP B 1 17 ? 30.125 -3.443 -19.203 1 61.97 17 ASP B C 1
ATOM 6148 O O . ASP B 1 17 ? 30.469 -4.613 -19.375 1 61.97 17 ASP B O 1
ATOM 6152 N N . PHE B 1 18 ? 30.219 -2.707 -20.25 1 68.62 18 PHE B N 1
ATOM 6153 C CA . PHE B 1 18 ? 30.578 -3.076 -21.609 1 68.62 18 PHE B CA 1
ATOM 6154 C C . PHE B 1 18 ? 29.734 -4.25 -22.094 1 68.62 18 PHE B C 1
ATOM 6156 O O . PHE B 1 18 ? 30.234 -5.145 -22.781 1 68.62 18 PHE B O 1
ATOM 6163 N N . GLY B 1 19 ? 28.516 -4.391 -21.516 1 80.81 19 GLY B N 1
ATOM 6164 C CA . GLY B 1 19 ? 27.562 -5.387 -21.969 1 80.81 19 GLY B CA 1
ATOM 6165 C C . GLY B 1 19 ? 27.891 -6.789 -21.5 1 80.81 19 GLY B C 1
ATOM 6166 O O . GLY B 1 19 ? 27.453 -7.77 -22.094 1 80.81 19 GLY B O 1
ATOM 6167 N N . VAL B 1 20 ? 28.672 -6.992 -20.484 1 88.81 20 VAL B N 1
ATOM 6168 C CA . VAL B 1 20 ? 29.109 -8.289 -19.984 1 88.81 20 VAL B CA 1
ATOM 6169 C C . VAL B 1 20 ? 27.906 -9.133 -19.594 1 88.81 20 VAL B C 1
ATOM 6171 O O . VAL B 1 20 ? 27.875 -10.344 -19.828 1 88.81 20 VAL B O 1
ATOM 6174 N N . PHE B 1 21 ? 26.812 -8.562 -19.141 1 88.94 21 PHE B N 1
ATOM 6175 C CA . PHE B 1 21 ? 25.703 -9.32 -18.594 1 88.94 21 PHE B CA 1
ATOM 6176 C C . PHE B 1 21 ? 24.453 -9.156 -19.469 1 88.94 21 PHE B C 1
ATOM 6178 O O . PHE B 1 21 ? 23.328 -9.328 -19 1 88.94 21 PHE B O 1
ATOM 6185 N N . ASP B 1 22 ? 24.719 -8.812 -20.703 1 88.88 22 ASP B N 1
ATOM 6186 C CA . ASP B 1 22 ? 23.609 -8.781 -21.672 1 88.88 22 ASP B CA 1
ATOM 6187 C C . ASP B 1 22 ? 22.969 -10.156 -21.812 1 88.88 22 ASP B C 1
ATOM 6189 O O . ASP B 1 22 ? 23.578 -11.172 -21.469 1 88.88 22 ASP B O 1
ATOM 6193 N N . ASP B 1 23 ? 21.781 -10.172 -22.266 1 89.62 23 ASP B N 1
ATOM 6194 C CA . ASP B 1 23 ? 21.094 -11.438 -22.516 1 89.62 23 ASP B CA 1
ATOM 6195 C C . ASP B 1 23 ? 21.828 -12.266 -23.578 1 89.62 23 ASP B C 1
ATOM 6197 O O . ASP B 1 23 ? 22.578 -11.727 -24.391 1 89.62 23 ASP B O 1
ATOM 6201 N N . ALA B 1 24 ? 21.578 -13.57 -23.562 1 89.94 24 ALA B N 1
ATOM 6202 C CA . ALA B 1 24 ? 22.312 -14.5 -24.422 1 89.94 24 ALA B CA 1
ATOM 6203 C C . ALA B 1 24 ? 22.188 -14.109 -25.891 1 89.94 24 ALA B C 1
ATOM 6205 O O . ALA B 1 24 ? 23.156 -14.188 -26.641 1 89.94 24 ALA B O 1
ATOM 6206 N N . LYS B 1 25 ? 21.031 -13.742 -26.266 1 88.62 25 LYS B N 1
ATOM 6207 C CA . LYS B 1 25 ? 20.797 -13.367 -27.672 1 88.62 25 LYS B CA 1
ATOM 6208 C C . LYS B 1 25 ? 21.672 -12.195 -28.078 1 88.62 25 LYS B C 1
ATOM 6210 O O . LYS B 1 25 ? 22.297 -12.219 -29.141 1 88.62 25 LYS B O 1
ATOM 6215 N N . THR B 1 26 ? 21.75 -11.203 -27.25 1 89.12 26 THR B N 1
ATOM 6216 C CA . THR B 1 26 ? 22.547 -10.008 -27.516 1 89.12 26 THR B CA 1
ATOM 6217 C C . THR B 1 26 ? 24.031 -10.305 -27.375 1 89.12 26 THR B C 1
ATOM 6219 O O . THR B 1 26 ? 24.844 -9.867 -28.203 1 89.12 26 THR B O 1
ATOM 6222 N N . TYR B 1 27 ? 24.375 -11.047 -26.375 1 91.69 27 TYR B N 1
ATOM 6223 C CA . TYR B 1 27 ? 25.781 -11.328 -26.047 1 91.69 27 TYR B CA 1
ATOM 6224 C C . TYR B 1 27 ? 26.422 -12.203 -27.109 1 91.69 27 TYR B C 1
ATOM 6226 O O . TYR B 1 27 ? 27.531 -11.922 -27.578 1 91.69 27 TYR B O 1
ATOM 6234 N N . TYR B 1 28 ? 25.812 -13.219 -27.641 1 92.62 28 TYR B N 1
ATOM 6235 C CA . TYR B 1 28 ? 26.438 -14.195 -28.531 1 92.62 28 TYR B CA 1
ATOM 6236 C C . TYR B 1 28 ? 26.141 -13.883 -29.984 1 92.62 28 TYR B C 1
ATOM 6238 O O . TYR B 1 28 ? 26.812 -14.398 -30.891 1 92.62 28 TYR B O 1
ATOM 6246 N N . ALA B 1 29 ? 25.141 -13.016 -30.203 1 88.12 29 ALA B N 1
ATOM 6247 C CA . ALA B 1 29 ? 24.844 -12.633 -31.578 1 88.12 29 ALA B CA 1
ATOM 6248 C C . ALA B 1 29 ? 25.75 -11.492 -32.031 1 88.12 29 ALA B C 1
ATOM 6250 O O . ALA B 1 29 ? 25.812 -11.172 -33.219 1 88.12 29 ALA B O 1
ATOM 6251 N N . SER B 1 30 ? 26.453 -10.93 -31.172 1 86 30 SER B N 1
ATOM 6252 C CA . SER B 1 30 ? 27.312 -9.789 -31.5 1 86 30 SER B CA 1
ATOM 6253 C C . SER B 1 30 ? 28.594 -10.234 -32.156 1 86 30 SER B C 1
ATOM 6255 O O . SER B 1 30 ? 29.5 -10.773 -31.516 1 86 30 SER B O 1
ATOM 6257 N N . ASP B 1 31 ? 28.828 -9.961 -33.375 1 83.75 31 ASP B N 1
ATOM 6258 C CA . ASP B 1 31 ? 30.047 -10.289 -34.094 1 83.75 31 ASP B CA 1
ATOM 6259 C C . ASP B 1 31 ? 31.219 -9.422 -33.625 1 83.75 31 ASP B C 1
ATOM 6261 O O . ASP B 1 31 ? 32.344 -9.883 -33.562 1 83.75 31 ASP B O 1
ATOM 6265 N N . GLU B 1 32 ? 30.859 -8.234 -33.25 1 80.25 32 GLU B N 1
ATOM 6266 C CA . GLU B 1 32 ? 31.891 -7.305 -32.781 1 80.25 32 GLU B CA 1
ATOM 6267 C C . GLU B 1 32 ? 32.562 -7.824 -31.531 1 80.25 32 GLU B C 1
ATOM 6269 O O . GLU B 1 32 ? 33.781 -7.645 -31.359 1 80.25 32 GLU B O 1
ATOM 6274 N N . ARG B 1 33 ? 31.797 -8.508 -30.766 1 84.94 33 ARG B N 1
ATOM 6275 C CA . ARG B 1 33 ? 32.312 -8.992 -29.484 1 84.94 33 ARG B CA 1
ATOM 6276 C C . ARG B 1 33 ? 33.188 -10.234 -29.688 1 84.94 33 ARG B C 1
ATOM 6278 O O . ARG B 1 33 ? 34.156 -10.445 -28.953 1 84.94 33 ARG B O 1
ATOM 6285 N N . HIS B 1 34 ? 32.844 -11.023 -30.656 1 86.94 34 HIS B N 1
ATOM 6286 C CA . HIS B 1 34 ? 33.438 -12.359 -30.688 1 86.94 34 HIS B CA 1
ATOM 6287 C C . HIS B 1 34 ? 34.406 -12.5 -31.859 1 86.94 34 HIS B C 1
ATOM 6289 O O . HIS B 1 34 ? 35 -13.562 -32.031 1 86.94 34 HIS B O 1
ATOM 6295 N N . THR B 1 35 ? 34.5 -11.555 -32.844 1 72.69 35 THR B N 1
ATOM 6296 C CA . THR B 1 35 ? 35.438 -11.617 -33.969 1 72.69 35 THR B CA 1
ATOM 6297 C C . THR B 1 35 ? 36.594 -10.672 -33.75 1 72.69 35 THR B C 1
ATOM 6299 O O . THR B 1 35 ? 37.594 -10.703 -34.5 1 72.69 35 THR B O 1
ATOM 6302 N N . GLY B 1 36 ? 37.281 -10.562 -32.688 1 54.22 36 GLY B N 1
ATOM 6303 C CA . GLY B 1 36 ? 38.562 -10.008 -32.344 1 54.22 36 GLY B CA 1
ATOM 6304 C C . GLY B 1 36 ? 38.656 -8.508 -32.594 1 54.22 36 GLY B C 1
ATOM 6305 O O . GLY B 1 36 ? 39.719 -7.914 -32.406 1 54.22 36 GLY B O 1
ATOM 6306 N N . ARG B 1 37 ? 37.875 -7.812 -33.375 1 44.62 37 ARG B N 1
ATOM 6307 C CA . ARG B 1 37 ? 38.219 -6.41 -33.531 1 44.62 37 ARG B CA 1
ATOM 6308 C C . ARG B 1 37 ? 38.156 -5.672 -32.188 1 44.62 37 ARG B C 1
ATOM 6310 O O . ARG B 1 37 ? 38.719 -4.594 -32.031 1 44.62 37 ARG B O 1
ATOM 6317 N N . PHE B 1 38 ? 37.25 -5.98 -31.375 1 41.94 38 PHE B N 1
ATOM 6318 C CA . PHE B 1 38 ? 37.094 -5.332 -30.078 1 41.94 38 PHE B CA 1
ATOM 6319 C C . PHE B 1 38 ? 38.25 -5.641 -29.156 1 41.94 38 PHE B C 1
ATOM 6321 O O . PHE B 1 38 ? 38.281 -5.152 -28.016 1 41.94 38 PHE B O 1
ATOM 6328 N N . ALA B 1 39 ? 39.031 -6.68 -29.438 1 36.47 39 ALA B N 1
ATOM 6329 C CA . ALA B 1 39 ? 40.219 -6.809 -28.594 1 36.47 39 ALA B CA 1
ATOM 6330 C C . ALA B 1 39 ? 41.031 -5.523 -28.609 1 36.47 39 ALA B C 1
ATOM 6332 O O . ALA B 1 39 ? 41.625 -5.141 -27.594 1 36.47 39 ALA B O 1
ATOM 6333 N N . ASN B 1 40 ? 41.219 -5.023 -29.844 1 34.28 40 ASN B N 1
ATOM 6334 C CA . ASN B 1 40 ? 42.281 -4.055 -30.016 1 34.28 40 ASN B CA 1
ATOM 6335 C C . ASN B 1 40 ? 41.875 -2.672 -29.516 1 34.28 40 ASN B C 1
ATOM 6337 O O . ASN B 1 40 ? 42.594 -1.69 -29.734 1 34.28 40 ASN B O 1
ATOM 6341 N N . ARG B 1 41 ? 40.594 -2.412 -29.297 1 33.38 41 ARG B N 1
ATOM 6342 C CA . ARG B 1 41 ? 40.438 -0.993 -29 1 33.38 41 ARG B CA 1
ATOM 6343 C C . ARG B 1 41 ? 41.031 -0.649 -27.641 1 33.38 41 ARG B C 1
ATOM 6345 O O . ARG B 1 41 ? 40.312 -0.267 -26.719 1 33.38 41 ARG B O 1
ATOM 6352 N N . THR B 1 42 ? 41.812 -1.545 -27 1 29.08 42 THR B N 1
ATOM 6353 C CA . THR B 1 42 ? 42.531 -0.859 -25.938 1 29.08 42 THR B CA 1
ATOM 6354 C C . THR B 1 42 ? 43.375 0.271 -26.516 1 29.08 42 THR B C 1
ATOM 6356 O O . THR B 1 42 ? 44.344 0.022 -27.234 1 29.08 42 THR B O 1
ATOM 6359 N N . ARG B 1 43 ? 42.812 1.307 -27.016 1 27.48 43 ARG B N 1
ATOM 6360 C CA . ARG B 1 43 ? 43.625 2.469 -27.297 1 27.48 43 ARG B CA 1
ATOM 6361 C C . ARG B 1 43 ? 44.719 2.639 -26.25 1 27.48 43 ARG B C 1
ATOM 6363 O O . ARG B 1 43 ? 44.406 2.766 -25.062 1 27.48 43 ARG B O 1
ATOM 6370 N N . THR B 1 44 ? 45.875 2.125 -26.438 1 26.73 44 THR B N 1
ATOM 6371 C CA . THR B 1 44 ? 47.125 2.518 -25.797 1 26.73 44 THR B CA 1
ATOM 6372 C C . THR B 1 44 ? 47.281 4.035 -25.781 1 26.73 44 THR B C 1
ATOM 6374 O O . THR B 1 44 ? 47.438 4.664 -26.828 1 26.73 44 THR B O 1
ATOM 6377 N N . TYR B 1 45 ? 46.406 4.84 -25.188 1 26.58 45 TYR B N 1
ATOM 6378 C CA . TYR B 1 45 ? 46.969 6.16 -24.953 1 26.58 45 TYR B CA 1
ATOM 6379 C C . TYR B 1 45 ? 48.406 6.059 -24.469 1 26.58 45 TYR B C 1
ATOM 6381 O O . TYR B 1 45 ? 48.719 5.266 -23.562 1 26.58 45 TYR B O 1
ATOM 6389 N N . SER B 1 46 ? 49.469 6.359 -25.297 1 27.16 46 SER B N 1
ATOM 6390 C CA . SER B 1 46 ? 50.906 6.531 -25.25 1 27.16 46 SER B CA 1
ATOM 6391 C C . SER B 1 46 ? 51.312 7.375 -24.047 1 27.16 46 SER B C 1
ATOM 6393 O O . SER B 1 46 ? 51.031 8.57 -23.984 1 27.16 46 SER B O 1
ATOM 6395 N N . GLN B 1 47 ? 51.094 7.023 -22.797 1 26.62 47 GLN B N 1
ATOM 6396 C CA . GLN B 1 47 ? 51.875 7.594 -21.719 1 26.62 47 GLN B CA 1
ATOM 6397 C C . GLN B 1 47 ? 53.375 7.484 -22 1 26.62 47 GLN B C 1
ATOM 6399 O O . GLN B 1 47 ? 54.188 7.328 -21.078 1 26.62 47 GLN B O 1
ATOM 6404 N N . SER B 1 48 ? 53.844 7.344 -23.203 1 29 48 SER B N 1
ATOM 6405 C CA . SER B 1 48 ? 55.281 7.461 -23.484 1 29 48 SER B CA 1
ATOM 6406 C C . SER B 1 48 ? 55.812 8.797 -22.984 1 29 48 SER B C 1
ATOM 6408 O O . SER B 1 48 ? 57 8.891 -22.609 1 29 48 SER B O 1
ATOM 6410 N N . SER B 1 49 ? 55.031 9.828 -23.016 1 29.39 49 SER B N 1
ATOM 6411 C CA . SER B 1 49 ? 55.719 11.078 -22.703 1 29.39 49 SER B CA 1
ATOM 6412 C C . SER B 1 49 ? 56.031 11.188 -21.219 1 29.39 49 SER B C 1
ATOM 6414 O O . SER B 1 49 ? 57.062 11.742 -20.828 1 29.39 49 SER B O 1
ATOM 6416 N N . LEU B 1 50 ? 55.156 10.625 -20.328 1 27.94 50 LEU B N 1
ATOM 6417 C CA . LEU B 1 50 ? 55.5 10.812 -18.922 1 27.94 50 LEU B CA 1
ATOM 6418 C C . LEU B 1 50 ? 56.562 9.797 -18.5 1 27.94 50 LEU B C 1
ATOM 6420 O O . LEU B 1 50 ? 57.469 10.125 -17.734 1 27.94 50 LEU B O 1
ATOM 6424 N N . ILE B 1 51 ? 56.562 8.664 -19.094 1 29.39 51 ILE B N 1
ATOM 6425 C CA . ILE B 1 51 ? 57.625 7.711 -18.719 1 29.39 51 ILE B CA 1
ATOM 6426 C C . ILE B 1 51 ? 58.969 8.203 -19.203 1 29.39 51 ILE B C 1
ATOM 6428 O O . ILE B 1 51 ? 60 7.797 -18.672 1 29.39 51 ILE B O 1
ATOM 6432 N N . LYS B 1 52 ? 59 9.062 -20.219 1 32.91 52 LYS B N 1
ATOM 6433 C CA . LYS B 1 52 ? 60.281 9.648 -20.594 1 32.91 52 LYS B CA 1
ATOM 6434 C C . LYS B 1 52 ? 60.812 10.578 -19.5 1 32.91 52 LYS B C 1
ATOM 6436 O O . LYS B 1 52 ? 62 10.688 -19.281 1 32.91 52 LYS B O 1
ATOM 6441 N N . GLN B 1 53 ? 59.906 11.117 -18.766 1 30.92 53 GLN B N 1
ATOM 6442 C CA . GLN B 1 53 ? 60.469 12 -17.75 1 30.92 53 GLN B CA 1
ATOM 6443 C C . GLN B 1 53 ? 61.062 11.203 -16.594 1 30.92 53 GLN B C 1
ATOM 6445 O O . GLN B 1 53 ? 62.094 11.578 -16.031 1 30.92 53 GLN B O 1
ATOM 6450 N N . ILE B 1 54 ? 60.344 10.133 -16.219 1 30.89 54 ILE B N 1
ATOM 6451 C CA . ILE B 1 54 ? 60.875 9.477 -15.031 1 30.89 54 ILE B CA 1
ATOM 6452 C C . ILE B 1 54 ? 62.125 8.664 -15.406 1 30.89 54 ILE B C 1
ATOM 6454 O O . ILE B 1 54 ? 62.938 8.375 -14.547 1 30.89 54 ILE B O 1
ATOM 6458 N N . GLU B 1 55 ? 62.281 8.203 -16.688 1 29.61 55 GLU B N 1
ATOM 6459 C CA . GLU B 1 55 ? 63.531 7.512 -17 1 29.61 55 GLU B CA 1
ATOM 6460 C C . GLU B 1 55 ? 64.75 8.344 -16.578 1 29.61 55 GLU B C 1
ATOM 6462 O O . GLU B 1 55 ? 65.875 7.84 -16.547 1 29.61 55 GLU B O 1
ATOM 6467 N N . ARG B 1 56 ? 64.562 9.703 -16.641 1 33.66 56 ARG B N 1
ATOM 6468 C CA . ARG B 1 56 ? 65.75 10.414 -16.312 1 33.66 56 ARG B CA 1
ATOM 6469 C C . ARG B 1 56 ? 66.312 10 -14.93 1 33.66 56 ARG B C 1
ATOM 6471 O O . ARG B 1 56 ? 67.438 10.242 -14.602 1 33.66 56 ARG B O 1
ATOM 6478 N N . LEU B 1 57 ? 65.188 9.727 -14.016 1 30.38 57 LEU B N 1
ATOM 6479 C CA . LEU B 1 57 ? 65.812 9.508 -12.727 1 30.38 57 LEU B CA 1
ATOM 6480 C C . LEU B 1 57 ? 66.312 8.07 -12.602 1 30.38 57 LEU B C 1
ATOM 6482 O O . LEU B 1 57 ? 65.688 7.148 -13.133 1 30.38 57 LEU B O 1
ATOM 6486 N N . ASN B 1 58 ? 67.562 7.762 -12.492 1 29.45 58 ASN B N 1
ATOM 6487 C CA . ASN B 1 58 ? 68.562 6.656 -12.484 1 29.45 58 ASN B CA 1
ATOM 6488 C C . ASN B 1 58 ? 68.062 5.492 -11.625 1 29.45 58 ASN B C 1
ATOM 6490 O O . ASN B 1 58 ? 68.875 4.695 -11.133 1 29.45 58 ASN B O 1
ATOM 6494 N N . LEU B 1 59 ? 66.875 5.617 -10.781 1 31.12 59 LEU B N 1
ATOM 6495 C CA . LEU B 1 59 ? 66.938 4.605 -9.734 1 31.12 59 LEU B CA 1
ATOM 6496 C C . LEU B 1 59 ? 66.688 3.215 -10.305 1 31.12 59 LEU B C 1
ATOM 6498 O O . LEU B 1 59 ? 65.875 3.064 -11.219 1 31.12 59 LEU B O 1
ATOM 6502 N N . PRO B 1 60 ? 67.562 2.156 -10.133 1 29.42 60 PRO B N 1
ATOM 6503 C CA . PRO B 1 60 ? 67.562 0.795 -10.672 1 29.42 60 PRO B CA 1
ATOM 6504 C C . PRO B 1 60 ? 66.312 0.001 -10.32 1 29.42 60 PRO B C 1
ATOM 6506 O O . PRO B 1 60 ? 66.062 -0.219 -9.141 1 29.42 60 PRO B O 1
ATOM 6509 N N . GLU B 1 61 ? 65.125 0.317 -10.703 1 27.61 61 GLU B N 1
ATOM 6510 C CA . GLU B 1 61 ? 64.062 -0.455 -10.078 1 27.61 61 GLU B CA 1
ATOM 6511 C C . GLU B 1 61 ? 64.062 -1.905 -10.547 1 27.61 61 GLU B C 1
ATOM 6513 O O . GLU B 1 61 ? 64.125 -2.172 -11.75 1 27.61 61 GLU B O 1
ATOM 6518 N N . PRO B 1 62 ? 64.5 -2.951 -9.719 1 27.91 62 PRO B N 1
ATOM 6519 C CA . PRO B 1 62 ? 64.5 -4.344 -10.172 1 27.91 62 PRO B CA 1
ATOM 6520 C C . P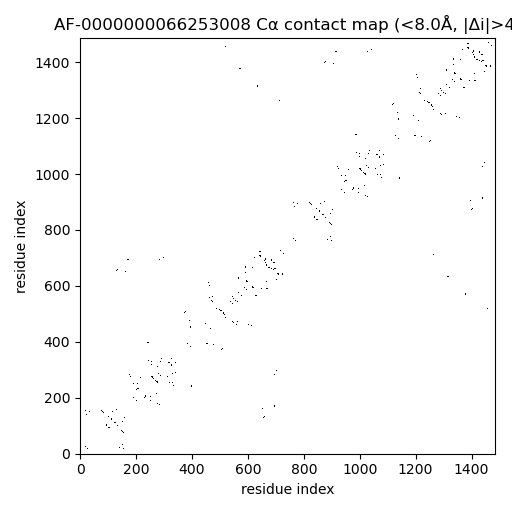RO B 1 62 ? 63.156 -4.809 -10.648 1 27.91 62 PRO B C 1
ATOM 6522 O O . PRO B 1 62 ? 62.125 -4.523 -10 1 27.91 62 PRO B O 1
ATOM 6525 N N . PHE B 1 63 ? 62.875 -4.84 -11.945 1 24.92 63 PHE B N 1
ATOM 6526 C CA . PHE B 1 63 ? 61.656 -5.191 -12.664 1 24.92 63 PHE B CA 1
ATOM 6527 C C . PHE B 1 63 ? 61.344 -6.676 -12.508 1 24.92 63 PHE B C 1
ATOM 6529 O O . PHE B 1 63 ? 62.031 -7.527 -13.07 1 24.92 63 PHE B O 1
ATOM 6536 N N . ARG B 1 64 ? 61.188 -7.25 -11.234 1 28.83 64 ARG B N 1
ATOM 6537 C CA . ARG B 1 64 ? 60.812 -8.664 -11.227 1 28.83 64 ARG B CA 1
ATOM 6538 C C . ARG B 1 64 ? 59.656 -8.93 -12.18 1 28.83 64 ARG B C 1
ATOM 6540 O O . ARG B 1 64 ? 58.719 -8.164 -12.242 1 28.83 64 ARG B O 1
ATOM 6547 N N . ARG B 1 65 ? 59.844 -9.773 -13.219 1 27.23 65 ARG B N 1
ATOM 6548 C CA . ARG B 1 65 ? 59.062 -10.352 -14.32 1 27.23 65 ARG B CA 1
ATOM 6549 C C . ARG B 1 65 ? 57.812 -11.062 -13.805 1 27.23 65 ARG B C 1
ATOM 6551 O O . ARG B 1 65 ? 57.719 -12.289 -13.891 1 27.23 65 ARG B O 1
ATOM 6558 N N . GLY B 1 66 ? 57.438 -10.945 -12.5 1 27.8 66 GLY B N 1
ATOM 6559 C CA . GLY B 1 66 ? 56.312 -11.836 -12.297 1 27.8 66 GLY B CA 1
ATOM 6560 C C . GLY B 1 66 ? 55.188 -11.633 -13.297 1 27.8 66 GLY B C 1
ATOM 6561 O O . GLY B 1 66 ? 54.688 -10.523 -13.438 1 27.8 66 GLY B O 1
ATOM 6562 N N . SER B 1 67 ? 55.375 -12.188 -14.508 1 29.78 67 SER B N 1
ATOM 6563 C CA . SER B 1 67 ? 54.438 -12.188 -15.641 1 29.78 67 SER B CA 1
ATOM 6564 C C . SER B 1 67 ? 53.031 -12.477 -15.188 1 29.78 67 SER B C 1
ATOM 6566 O O . SER B 1 67 ? 52.219 -12.977 -15.969 1 29.78 67 SER B O 1
ATOM 6568 N N . HIS B 1 68 ? 52.781 -12.602 -13.867 1 31.17 68 HIS B N 1
ATOM 6569 C CA . HIS B 1 68 ? 51.375 -12.883 -13.672 1 31.17 68 HIS B CA 1
ATOM 6570 C C . HIS B 1 68 ? 50.5 -11.859 -14.391 1 31.17 68 HIS B C 1
ATOM 6572 O O . HIS B 1 68 ? 50.781 -10.664 -14.375 1 31.17 68 HIS B O 1
ATOM 6578 N N . ASP B 1 69 ? 49.969 -12.18 -15.539 1 33.41 69 ASP B N 1
ATOM 6579 C CA . ASP B 1 69 ? 48.906 -11.469 -16.25 1 33.41 69 ASP B CA 1
ATOM 6580 C C . ASP B 1 69 ? 47.938 -10.805 -15.273 1 33.41 69 ASP B C 1
ATOM 6582 O O . ASP B 1 69 ? 46.906 -11.375 -14.938 1 33.41 69 ASP B O 1
ATOM 6586 N N . GLU B 1 70 ? 48.406 -10.359 -14.078 1 36.25 70 GLU B N 1
ATOM 6587 C CA . GLU B 1 70 ? 47.5 -9.492 -13.32 1 36.25 70 GLU B CA 1
ATOM 6588 C C . GLU B 1 70 ? 47 -8.328 -14.172 1 36.25 70 GLU B C 1
ATOM 6590 O O . GLU B 1 70 ? 47.75 -7.395 -14.461 1 36.25 70 GLU B O 1
ATOM 6595 N N . SER B 1 71 ? 46.438 -8.57 -15.344 1 34.94 71 SER B N 1
ATOM 6596 C CA . SER B 1 71 ? 45.875 -7.453 -16.109 1 34.94 71 SER B CA 1
ATOM 6597 C C . SER B 1 71 ? 45.156 -6.461 -15.188 1 34.94 71 SER B C 1
ATOM 6599 O O . SER B 1 71 ? 44.344 -6.855 -14.352 1 34.94 71 SER B O 1
ATOM 6601 N N . ASN B 1 72 ? 45.75 -5.453 -14.742 1 36.41 72 ASN B N 1
ATOM 6602 C CA . ASN B 1 72 ? 45.25 -4.152 -14.305 1 36.41 72 ASN B CA 1
ATOM 6603 C C . ASN B 1 72 ? 43.969 -3.766 -15.039 1 36.41 72 ASN B C 1
ATOM 6605 O O . ASN B 1 72 ? 43.656 -2.58 -15.195 1 36.41 72 ASN B O 1
ATOM 6609 N N . LEU B 1 73 ? 43.5 -4.473 -16.172 1 39.59 73 LEU B N 1
ATOM 6610 C CA . LEU B 1 73 ? 42.531 -3.865 -17.078 1 39.59 73 LEU B CA 1
ATOM 6611 C C . LEU B 1 73 ? 41.219 -3.584 -16.359 1 39.59 73 LEU B C 1
ATOM 6613 O O . LEU B 1 73 ? 40.781 -4.395 -15.547 1 39.59 73 LEU B O 1
ATOM 6617 N N . GLU B 1 74 ? 40.844 -2.41 -16.234 1 46.5 74 GLU B N 1
ATOM 6618 C CA . GLU B 1 74 ? 39.531 -1.896 -15.922 1 46.5 74 GLU B CA 1
ATOM 6619 C C . GLU B 1 74 ? 38.438 -2.857 -16.391 1 46.5 74 GLU B C 1
ATOM 6621 O O . GLU B 1 74 ? 37.375 -2.936 -15.781 1 46.5 74 GLU B O 1
ATOM 6626 N N . GLN B 1 75 ? 38.75 -3.547 -17.578 1 58.75 75 GLN B N 1
ATOM 6627 C CA . GLN B 1 75 ? 37.812 -4.527 -18.094 1 58.75 75 GLN B CA 1
ATOM 6628 C C . GLN B 1 75 ? 38.156 -5.938 -17.609 1 58.75 75 GLN B C 1
ATOM 6630 O O . GLN B 1 75 ? 39.344 -6.297 -17.547 1 58.75 75 GLN B O 1
ATOM 6635 N N . GLY B 1 76 ? 37.625 -6.629 -16.719 1 73.19 76 GLY B N 1
ATOM 6636 C CA . GLY B 1 76 ? 37.781 -7.965 -16.156 1 73.19 76 GLY B CA 1
ATOM 6637 C C . GLY B 1 76 ? 38.438 -8.938 -17.125 1 73.19 76 GLY B C 1
ATOM 6638 O O . GLY B 1 76 ? 38.656 -8.617 -18.297 1 73.19 76 GLY B O 1
ATOM 6639 N N . ARG B 1 77 ? 39.031 -10.133 -16.797 1 87.69 77 ARG B N 1
ATOM 6640 C CA . ARG B 1 77 ? 39.656 -11.188 -17.594 1 87.69 77 ARG B CA 1
ATOM 6641 C C . ARG B 1 77 ? 38.688 -11.758 -18.609 1 87.69 77 ARG B C 1
ATOM 6643 O O . ARG B 1 77 ? 37.5 -11.938 -18.297 1 87.69 77 ARG B O 1
ATOM 6650 N N . ARG B 1 78 ? 39.219 -12.016 -19.953 1 92.75 78 ARG B N 1
ATOM 6651 C CA . ARG B 1 78 ? 38.438 -12.617 -21.016 1 92.75 78 ARG B CA 1
ATOM 6652 C C . ARG B 1 78 ? 39.125 -13.859 -21.578 1 92.75 78 ARG B C 1
ATOM 6654 O O . ARG B 1 78 ? 40.344 -13.938 -21.609 1 92.75 78 ARG B O 1
ATOM 6661 N N . PHE B 1 79 ? 38.344 -14.797 -22.047 1 94.88 79 PHE B N 1
ATOM 6662 C CA . PHE B 1 79 ? 38.844 -16.062 -22.547 1 94.88 79 PHE B CA 1
ATOM 6663 C C . PHE B 1 79 ? 38.531 -16.219 -24.031 1 94.88 79 PHE B C 1
ATOM 6665 O O . PHE B 1 79 ? 37.469 -15.867 -24.484 1 94.88 79 PHE B O 1
ATOM 6672 N N . LEU B 1 80 ? 39.438 -16.609 -24.734 1 94.62 80 LEU B N 1
ATOM 6673 C CA . LEU B 1 80 ? 39.25 -17.047 -26.125 1 94.62 80 LEU B CA 1
ATOM 6674 C C . LEU B 1 80 ? 38.938 -18.531 -26.172 1 94.62 80 LEU B C 1
ATOM 6676 O O . LEU B 1 80 ? 39.781 -19.359 -25.844 1 94.62 80 LEU B O 1
ATOM 6680 N N . ILE B 1 81 ? 37.812 -18.875 -26.656 1 95.62 81 ILE B N 1
ATOM 6681 C CA . ILE B 1 81 ? 37.344 -20.25 -26.469 1 95.62 81 ILE B CA 1
ATOM 6682 C C . ILE B 1 81 ? 36.844 -20.812 -27.781 1 95.62 81 ILE B C 1
ATOM 6684 O O . ILE B 1 81 ? 36.031 -20.188 -28.453 1 95.62 81 ILE B O 1
ATOM 6688 N N . GLN B 1 82 ? 37.312 -21.969 -28.141 1 95.25 82 GLN B N 1
ATOM 6689 C CA . GLN B 1 82 ? 36.656 -22.781 -29.172 1 95.25 82 GLN B CA 1
ATOM 6690 C C . GLN B 1 82 ? 35.5 -23.578 -28.594 1 95.25 82 GLN B C 1
ATOM 6692 O O . GLN B 1 82 ? 35.719 -24.516 -27.828 1 95.25 82 GLN B O 1
ATOM 6697 N N . VAL B 1 83 ? 34.375 -23.312 -29 1 96.81 83 VAL B N 1
ATOM 6698 C CA . VAL B 1 83 ? 33.156 -23.688 -28.312 1 96.81 83 VAL B CA 1
ATOM 6699 C C . VAL B 1 83 ? 33.031 -25.219 -28.281 1 96.81 83 VAL B C 1
ATOM 6701 O O . VAL B 1 83 ? 32.969 -25.812 -27.203 1 96.81 83 VAL B O 1
ATOM 6704 N N . ASP B 1 84 ? 33.094 -25.906 -29.406 1 96.44 84 ASP B N 1
ATOM 6705 C CA . ASP B 1 84 ? 32.844 -27.344 -29.484 1 96.44 84 ASP B CA 1
ATOM 6706 C C . ASP B 1 84 ? 33.938 -28.125 -28.781 1 96.44 84 ASP B C 1
ATOM 6708 O O . ASP B 1 84 ? 33.656 -29.047 -28 1 96.44 84 ASP B O 1
ATOM 6712 N N . ALA B 1 85 ? 35.156 -27.75 -29 1 95.5 85 ALA B N 1
ATOM 6713 C CA . ALA B 1 85 ? 36.312 -28.453 -28.422 1 95.5 85 ALA B CA 1
ATOM 6714 C C . ALA B 1 85 ? 36.312 -28.297 -26.891 1 95.5 85 ALA B C 1
ATOM 6716 O O . ALA B 1 85 ? 36.594 -29.266 -26.172 1 95.5 85 ALA B O 1
ATOM 6717 N N . THR B 1 86 ? 36.125 -27.125 -26.5 1 96.56 86 THR B N 1
ATOM 6718 C CA . THR B 1 86 ? 36.125 -26.875 -25.062 1 96.56 86 THR B CA 1
ATOM 6719 C C . THR B 1 86 ? 34.938 -27.578 -24.391 1 96.56 86 THR B C 1
ATOM 6721 O O . THR B 1 86 ? 35.062 -28.078 -23.266 1 96.56 86 THR B O 1
ATOM 6724 N N . LEU B 1 87 ? 33.781 -27.547 -25.047 1 96.69 87 LEU B N 1
ATOM 6725 C CA . LEU B 1 87 ? 32.594 -28.234 -24.516 1 96.69 87 LEU B CA 1
ATOM 6726 C C . LEU B 1 87 ? 32.875 -29.719 -24.344 1 96.69 87 LEU B C 1
ATOM 6728 O O . LEU B 1 87 ? 32.5 -30.312 -23.328 1 96.69 87 LEU B O 1
ATOM 6732 N N . GLU B 1 88 ? 33.469 -30.328 -25.297 1 95.5 88 GLU B N 1
ATOM 6733 C CA . GLU B 1 88 ? 33.812 -31.75 -25.25 1 95.5 88 GLU B CA 1
ATOM 6734 C C . GLU B 1 88 ? 34.812 -32.031 -24.125 1 95.5 88 GLU B C 1
ATOM 6736 O O . GLU B 1 88 ? 34.656 -33.031 -23.391 1 95.5 88 GLU B O 1
ATOM 6741 N N . SER B 1 89 ? 35.781 -31.234 -24.016 1 95.5 89 SER B N 1
ATOM 6742 C CA . SER B 1 89 ? 36.781 -31.406 -22.969 1 95.5 89 SER B CA 1
ATOM 6743 C C . SER B 1 89 ? 36.156 -31.234 -21.594 1 95.5 89 SER B C 1
ATOM 6745 O O . SER B 1 89 ? 36.469 -32 -20.672 1 95.5 89 SER B O 1
ATOM 6747 N N . LEU B 1 90 ? 35.375 -30.203 -21.516 1 96.69 90 LEU B N 1
ATOM 6748 C CA . LEU B 1 90 ? 34.688 -29.922 -20.25 1 96.69 90 LEU B CA 1
ATOM 6749 C C . LEU B 1 90 ? 33.812 -31.078 -19.828 1 96.69 90 LEU B C 1
ATOM 6751 O O . LEU B 1 90 ? 33.844 -31.5 -18.672 1 96.69 90 LEU B O 1
ATOM 6755 N N . LYS B 1 91 ? 33 -31.594 -20.719 1 95.81 91 LYS B N 1
ATOM 6756 C CA . LYS B 1 91 ? 32.125 -32.719 -20.438 1 95.81 91 LYS B CA 1
ATOM 6757 C C . LYS B 1 91 ? 32.906 -33.969 -20.031 1 95.81 91 LYS B C 1
ATOM 6759 O O . LYS B 1 91 ? 32.562 -34.625 -19.047 1 95.81 91 LYS B O 1
ATOM 6764 N N . ALA B 1 92 ? 33.938 -34.219 -20.734 1 95.38 92 ALA B N 1
ATOM 6765 C CA . ALA B 1 92 ? 34.75 -35.438 -20.484 1 95.38 92 ALA B CA 1
ATOM 6766 C C . ALA B 1 92 ? 35.375 -35.375 -19.094 1 95.38 92 ALA B C 1
ATOM 6768 O O . ALA B 1 92 ? 35.5 -36.406 -18.422 1 95.38 92 ALA B O 1
ATOM 6769 N N . GLN B 1 93 ? 35.688 -34.219 -18.75 1 95.69 93 GLN B N 1
ATOM 6770 C CA . GLN B 1 93 ? 36.438 -34.094 -17.516 1 95.69 93 GLN B CA 1
ATOM 6771 C C . GLN B 1 93 ? 35.469 -33.906 -16.328 1 95.69 93 GLN B C 1
ATOM 6773 O O . GLN B 1 93 ? 35.688 -34.5 -15.258 1 95.69 93 GLN B O 1
ATOM 6778 N N . GLU B 1 94 ? 34.531 -33.094 -16.5 1 96.38 94 GLU B N 1
ATOM 6779 C CA . GLU B 1 94 ? 33.812 -32.594 -15.328 1 96.38 94 GLU B CA 1
ATOM 6780 C C . GLU B 1 94 ? 32.406 -33.188 -15.242 1 96.38 94 GLU B C 1
ATOM 6782 O O . GLU B 1 94 ? 31.766 -33.156 -14.188 1 96.38 94 GLU B O 1
ATOM 6787 N N . ASP B 1 95 ? 31.781 -33.625 -16.297 1 96.38 95 ASP B N 1
ATOM 6788 C CA . ASP B 1 95 ? 30.469 -34.25 -16.297 1 96.38 95 ASP B CA 1
ATOM 6789 C C . ASP B 1 95 ? 30.609 -35.781 -16.172 1 96.38 95 ASP B C 1
ATOM 6791 O O . ASP B 1 95 ? 30.297 -36.5 -17.109 1 96.38 95 ASP B O 1
ATOM 6795 N N . THR B 1 96 ? 30.828 -36.25 -15.039 1 95.62 96 THR B N 1
ATOM 6796 C CA . THR B 1 96 ? 31.266 -37.625 -14.852 1 95.62 96 THR B CA 1
ATOM 6797 C C . THR B 1 96 ? 30.094 -38.594 -14.945 1 95.62 96 THR B C 1
ATOM 6799 O O . THR B 1 96 ? 30.281 -39.781 -15.133 1 95.62 96 THR B O 1
ATOM 6802 N N . ASP B 1 97 ? 28.859 -38.188 -14.781 1 93.38 97 ASP B N 1
ATOM 6803 C CA . ASP B 1 97 ? 27.703 -39.062 -14.898 1 93.38 97 ASP B CA 1
ATOM 6804 C C . ASP B 1 97 ? 27.047 -38.969 -16.281 1 93.38 97 ASP B C 1
ATOM 6806 O O . ASP B 1 97 ? 26.047 -39.625 -16.547 1 93.38 97 ASP B O 1
ATOM 6810 N N . GLY B 1 98 ? 27.438 -38 -17.047 1 93 98 GLY B N 1
ATOM 6811 C CA . GLY B 1 98 ? 27.047 -37.938 -18.453 1 93 98 GLY B CA 1
ATOM 6812 C C . GLY B 1 98 ? 25.688 -37.312 -18.641 1 93 98 GLY B C 1
ATOM 6813 O O . GLY B 1 98 ? 25.062 -37.5 -19.688 1 93 98 GLY B O 1
ATOM 6814 N N . ASN B 1 99 ? 25.203 -36.594 -17.75 1 92.88 99 ASN B N 1
ATOM 6815 C CA . ASN B 1 99 ? 23.859 -36.031 -17.875 1 92.88 99 ASN B CA 1
ATOM 6816 C C . ASN B 1 99 ? 23.906 -34.594 -18.375 1 92.88 99 ASN B C 1
ATOM 6818 O O . ASN B 1 99 ? 22.891 -33.875 -18.344 1 92.88 99 ASN B O 1
ATOM 6822 N N . MET B 1 100 ? 25.078 -34.094 -18.797 1 95.69 100 MET B N 1
ATOM 6823 C CA . MET B 1 100 ? 25.297 -32.781 -19.344 1 95.69 100 MET B CA 1
ATOM 6824 C C . MET B 1 100 ? 25.062 -31.703 -18.281 1 95.69 100 MET B C 1
ATOM 6826 O O . MET B 1 100 ? 24.516 -30.641 -18.578 1 95.69 100 MET B O 1
ATOM 6830 N N . GLN B 1 101 ? 25.312 -31.938 -17.062 1 96.19 101 GLN B N 1
ATOM 6831 C CA . GLN B 1 101 ? 25.312 -31.031 -15.922 1 96.19 101 GLN B CA 1
ATOM 6832 C C . GLN B 1 101 ? 26.578 -31.203 -15.086 1 96.19 101 GLN B C 1
ATOM 6834 O O . GLN B 1 101 ? 27.094 -32.312 -14.953 1 96.19 101 GLN B O 1
ATOM 6839 N N . ILE B 1 102 ? 27.109 -30.156 -14.641 1 97.19 102 ILE B N 1
ATOM 6840 C CA . ILE B 1 102 ? 28.219 -30.203 -13.711 1 97.19 102 ILE B CA 1
ATOM 6841 C C . ILE B 1 102 ? 27.75 -29.797 -12.312 1 97.19 102 ILE B C 1
ATOM 6843 O O . ILE B 1 102 ? 27.438 -28.625 -12.078 1 97.19 102 ILE B O 1
ATOM 6847 N N . THR B 1 103 ? 27.656 -30.766 -11.438 1 96.38 103 THR B N 1
ATOM 6848 C CA . THR B 1 103 ? 27.141 -30.547 -10.094 1 96.38 103 THR B CA 1
ATOM 6849 C C . THR B 1 103 ? 28.188 -30.906 -9.039 1 96.38 103 THR B C 1
ATOM 6851 O O . THR B 1 103 ? 29.297 -31.312 -9.383 1 96.38 103 THR B O 1
ATOM 6854 N N . ILE B 1 104 ? 27.891 -30.672 -7.801 1 95.88 104 ILE B N 1
ATOM 6855 C CA . ILE B 1 104 ? 28.797 -30.969 -6.695 1 95.88 104 ILE B CA 1
ATOM 6856 C C . ILE B 1 104 ? 29.016 -32.469 -6.586 1 95.88 104 ILE B C 1
ATOM 6858 O O . ILE B 1 104 ? 29.953 -32.938 -5.945 1 95.88 104 ILE B O 1
ATOM 6862 N N . GLU B 1 105 ? 28.156 -33.219 -7.199 1 95.06 105 GLU B N 1
ATOM 6863 C CA . GLU B 1 105 ? 28.25 -34.688 -7.129 1 95.06 105 GLU B CA 1
ATOM 6864 C C . GLU B 1 105 ? 29.203 -35.219 -8.18 1 95.06 105 GLU B C 1
ATOM 6866 O O . GLU B 1 105 ? 29.641 -36.375 -8.094 1 95.06 105 GLU B O 1
ATOM 6871 N N . ASP B 1 106 ? 29.484 -34.375 -9.195 1 96.06 106 ASP B N 1
ATOM 6872 C CA . ASP B 1 106 ? 30.469 -34.781 -10.18 1 96.06 106 ASP B CA 1
ATOM 6873 C C . ASP B 1 106 ? 31.875 -34.844 -9.57 1 96.06 106 ASP B C 1
ATOM 6875 O O . ASP B 1 106 ? 32.219 -33.969 -8.773 1 96.06 106 ASP B O 1
ATOM 6879 N N . SER B 1 107 ? 32.688 -35.812 -9.953 1 93.12 107 SER B N 1
ATOM 6880 C CA . SER B 1 107 ? 33.938 -36.094 -9.266 1 93.12 107 SER B CA 1
ATOM 6881 C C . SER B 1 107 ? 35.125 -35.625 -10.109 1 93.12 107 SER B C 1
ATOM 6883 O O . SER B 1 107 ? 36.25 -36.094 -9.891 1 93.12 107 SER B O 1
ATOM 6885 N N . GLY B 1 108 ? 35.031 -34.812 -11 1 92.88 108 GLY B N 1
ATOM 6886 C CA . GLY B 1 108 ? 36.125 -34.281 -11.742 1 92.88 108 GLY B CA 1
ATOM 6887 C C . GLY B 1 108 ? 37.062 -33.406 -10.898 1 92.88 108 GLY B C 1
ATOM 6888 O O . GLY B 1 108 ? 36.75 -33.156 -9.734 1 92.88 108 GLY B O 1
ATOM 6889 N N . PRO B 1 109 ? 38.188 -33 -11.367 1 95.06 109 PRO B N 1
ATOM 6890 C CA . PRO B 1 109 ? 39.156 -32.219 -10.625 1 95.06 109 PRO B CA 1
ATOM 6891 C C . PRO B 1 109 ? 38.656 -30.828 -10.266 1 95.06 109 PRO B C 1
ATOM 6893 O O . PRO B 1 109 ? 39.25 -30.125 -9.453 1 95.06 109 PRO B O 1
ATOM 6896 N N . LYS B 1 110 ? 37.594 -30.375 -10.898 1 95.5 110 LYS B N 1
ATOM 6897 C CA . LYS B 1 110 ? 36.969 -29.078 -10.656 1 95.5 110 LYS B CA 1
ATOM 6898 C C . LYS B 1 110 ? 37.906 -27.922 -11.055 1 95.5 110 LYS B C 1
ATOM 6900 O O . LYS B 1 110 ? 37.969 -26.906 -10.359 1 95.5 110 LYS B O 1
ATOM 6905 N N . VAL B 1 111 ? 38.656 -28.141 -12.031 1 95.69 111 VAL B N 1
ATOM 6906 C CA . VAL B 1 111 ? 39.562 -27.125 -12.586 1 95.69 111 VAL B CA 1
ATOM 6907 C C . VAL B 1 111 ? 39.719 -27.344 -14.086 1 95.69 111 VAL B C 1
ATOM 6909 O O . VAL B 1 111 ? 39.812 -28.484 -14.547 1 95.69 111 VAL B O 1
ATOM 6912 N N . LEU B 1 112 ? 39.656 -26.281 -14.859 1 95.25 112 LEU B N 1
ATOM 6913 C CA . LEU B 1 112 ? 39.875 -26.328 -16.297 1 95.25 112 LEU B CA 1
ATOM 6914 C C . LEU B 1 112 ? 40.656 -25.109 -16.781 1 95.25 112 LEU B C 1
ATOM 6916 O O . LEU B 1 112 ? 40.25 -23.969 -16.547 1 95.25 112 LEU B O 1
ATOM 6920 N N . PRO B 1 113 ? 41.812 -25.328 -17.391 1 95 113 PRO B N 1
ATOM 6921 C CA . PRO B 1 113 ? 42.562 -24.203 -17.938 1 95 113 PRO B CA 1
ATOM 6922 C C . PRO B 1 113 ? 41.938 -23.656 -19.234 1 95 113 PRO B C 1
ATOM 6924 O O . PRO B 1 113 ? 41.562 -24.438 -20.109 1 95 113 PRO B O 1
ATOM 6927 N N . LEU B 1 114 ? 41.781 -22.375 -19.344 1 95 114 LEU B N 1
ATOM 6928 C CA . LEU B 1 114 ? 41.281 -21.703 -20.531 1 95 114 LEU B CA 1
ATOM 6929 C C . LEU B 1 114 ? 42.312 -20.703 -21.062 1 95 114 LEU B C 1
ATOM 6931 O O . LEU B 1 114 ? 43.031 -20.109 -20.297 1 95 114 LEU B O 1
ATOM 6935 N N . ARG B 1 115 ? 42.25 -20.531 -22.359 1 93.06 115 ARG B N 1
ATOM 6936 C CA . ARG B 1 115 ? 43.125 -19.578 -23 1 93.06 115 ARG B CA 1
ATOM 6937 C C . ARG B 1 115 ? 42.594 -18.156 -22.859 1 93.06 115 ARG B C 1
ATOM 6939 O O . ARG B 1 115 ? 41.375 -17.938 -22.922 1 93.06 115 ARG B O 1
ATOM 6946 N N . THR B 1 116 ? 43.531 -17.25 -22.672 1 91.56 116 THR B N 1
ATOM 6947 C CA . THR B 1 116 ? 43.125 -15.867 -22.469 1 91.56 116 THR B CA 1
ATOM 6948 C C . THR B 1 116 ? 43.094 -15.117 -23.797 1 91.56 116 THR B C 1
ATOM 6950 O O . THR B 1 116 ? 43.906 -15.344 -24.672 1 91.56 116 THR B O 1
ATOM 6953 N N . ALA B 1 117 ? 42.156 -14.266 -23.938 1 88.31 117 ALA B N 1
ATOM 6954 C CA . ALA B 1 117 ? 41.969 -13.484 -25.156 1 88.31 117 ALA B CA 1
ATOM 6955 C C . ALA B 1 117 ? 43.094 -12.453 -25.297 1 88.31 117 ALA B C 1
ATOM 6957 O O . ALA B 1 117 ? 43.562 -12.18 -26.406 1 88.31 117 ALA B O 1
ATOM 6958 N N . ALA B 1 118 ? 43.469 -11.812 -24.188 1 81.56 118 ALA B N 1
ATOM 6959 C CA . ALA B 1 118 ? 44.5 -10.766 -24.203 1 81.56 118 ALA B CA 1
ATOM 6960 C C . ALA B 1 118 ? 45.812 -11.281 -24.812 1 81.56 118 ALA B C 1
ATOM 6962 O O . ALA B 1 118 ? 46.562 -10.523 -25.438 1 81.56 118 ALA B O 1
ATOM 6963 N N . SER B 1 119 ? 46.125 -12.57 -24.688 1 84.31 119 SER B N 1
ATOM 6964 C CA . SER B 1 119 ? 47.344 -13.172 -25.203 1 84.31 119 SER B CA 1
ATOM 6965 C C . SER B 1 119 ? 47.125 -13.875 -26.531 1 84.31 119 SER B C 1
ATOM 6967 O O . SER B 1 119 ? 47.938 -14.664 -26.984 1 84.31 119 SER B O 1
ATOM 6969 N N . ALA B 1 120 ? 45.969 -13.656 -27.016 1 83.12 120 ALA B N 1
ATOM 6970 C CA . ALA B 1 120 ? 45.562 -14.344 -28.25 1 83.12 120 ALA B CA 1
ATOM 6971 C C . ALA B 1 120 ? 45.656 -15.859 -28.078 1 83.12 120 ALA B C 1
ATOM 6973 O O . ALA B 1 120 ? 46.031 -16.578 -29 1 83.12 120 ALA B O 1
ATOM 6974 N N . GLY B 1 121 ? 45.469 -16.266 -26.797 1 82.5 121 GLY B N 1
ATOM 6975 C CA . GLY B 1 121 ? 45.406 -17.703 -26.547 1 82.5 121 GLY B CA 1
ATOM 6976 C C . GLY B 1 121 ? 46.688 -18.297 -26.047 1 82.5 121 GLY B C 1
ATOM 6977 O O . GLY B 1 121 ? 46.781 -19.5 -25.797 1 82.5 121 GLY B O 1
ATOM 6978 N N . TYR B 1 122 ? 47.688 -17.578 -25.797 1 84.94 122 TYR B N 1
ATOM 6979 C CA . TYR B 1 122 ? 48.969 -18.094 -25.422 1 84.94 122 TYR B CA 1
ATOM 6980 C C . TYR B 1 122 ? 49.031 -18.422 -23.922 1 84.94 122 TYR B C 1
ATOM 6982 O O . TYR B 1 122 ? 49.594 -19.438 -23.516 1 84.94 122 TYR B O 1
ATOM 6990 N N . HIS B 1 123 ? 48.469 -17.5 -23.188 1 88.94 123 HIS B N 1
ATOM 6991 C CA . HIS B 1 123 ? 48.438 -17.719 -21.75 1 88.94 123 HIS B CA 1
ATOM 6992 C C . HIS B 1 123 ? 47.156 -18.438 -21.328 1 88.94 123 HIS B C 1
ATOM 6994 O O . HIS B 1 123 ? 46.125 -18.375 -22.031 1 88.94 123 HIS B O 1
ATOM 7000 N N . ARG B 1 124 ? 47.3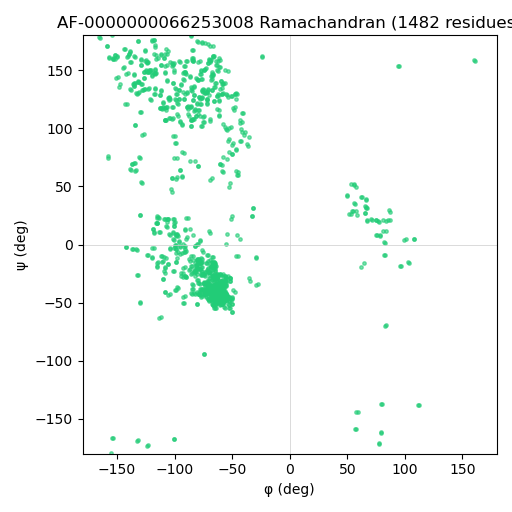12 -19.203 -20.297 1 92.44 124 ARG B N 1
ATOM 7001 C CA . ARG B 1 124 ? 46.156 -19.938 -19.781 1 92.44 124 ARG B CA 1
ATOM 7002 C C . ARG B 1 124 ? 45.812 -19.516 -18.359 1 92.44 124 ARG B C 1
ATOM 7004 O O . ARG B 1 124 ? 46.719 -19.062 -17.625 1 92.44 124 ARG B O 1
ATOM 7011 N N . PHE B 1 125 ? 44.656 -19.531 -18.031 1 93.25 125 PHE B N 1
ATOM 7012 C CA . PHE B 1 125 ? 44.156 -19.297 -16.688 1 93.25 125 PHE B CA 1
ATOM 7013 C C . PHE B 1 125 ? 43.219 -20.406 -16.25 1 93.25 125 PHE B C 1
ATOM 7015 O O . PHE B 1 125 ? 42.406 -20.875 -17.047 1 93.25 125 PHE B O 1
ATOM 7022 N N . GLU B 1 126 ? 43.375 -20.812 -15.008 1 94.31 126 GLU B N 1
ATOM 7023 C CA . GLU B 1 126 ? 42.562 -21.906 -14.492 1 94.31 126 GLU B CA 1
ATOM 7024 C C . GLU B 1 126 ? 41.219 -21.422 -13.953 1 94.31 126 GLU B C 1
ATOM 7026 O O . GLU B 1 126 ? 41.188 -20.547 -13.07 1 94.31 126 GLU B O 1
ATOM 7031 N N . VAL B 1 127 ? 40.156 -21.906 -14.547 1 95.19 127 VAL B N 1
ATOM 7032 C CA . VAL B 1 127 ? 38.812 -21.719 -13.984 1 95.19 127 VAL B CA 1
ATOM 7033 C C . VAL B 1 127 ? 38.531 -22.797 -12.938 1 95.19 127 VAL B C 1
ATOM 7035 O O . VAL B 1 127 ? 38.656 -24 -13.234 1 95.19 127 VAL B O 1
ATOM 7038 N N . ARG B 1 128 ? 38.188 -22.375 -11.758 1 95.31 128 ARG B N 1
ATOM 7039 C CA . ARG B 1 128 ? 38.125 -23.312 -10.641 1 95.31 128 ARG B CA 1
ATOM 7040 C C . ARG B 1 128 ? 36.719 -23.312 -10.023 1 95.31 128 ARG B C 1
ATOM 7042 O O . ARG B 1 128 ? 36.062 -22.281 -9.961 1 95.31 128 ARG B O 1
ATOM 7049 N N . GLY B 1 129 ? 36.375 -24.594 -9.492 1 95.5 129 GLY B N 1
ATOM 7050 C CA . GLY B 1 129 ? 35.156 -24.719 -8.703 1 95.5 129 GLY B CA 1
ATOM 7051 C C . GLY B 1 129 ? 33.969 -25.172 -9.523 1 95.5 129 GLY B C 1
ATOM 7052 O O . GLY B 1 129 ? 33.875 -24.906 -10.727 1 95.5 129 GLY B O 1
ATOM 7053 N N . THR B 1 130 ? 33.062 -25.797 -8.867 1 96.19 130 THR B N 1
ATOM 7054 C CA . THR B 1 130 ? 31.875 -26.359 -9.508 1 96.19 130 THR B CA 1
ATOM 7055 C C . THR B 1 130 ? 31.016 -25.266 -10.117 1 96.19 130 THR B C 1
ATOM 7057 O O . THR B 1 130 ? 30.516 -25.406 -11.234 1 96.19 130 THR B O 1
ATOM 7060 N N . TYR B 1 131 ? 30.875 -24.156 -9.414 1 97.19 131 TYR B N 1
ATOM 7061 C CA . TYR B 1 131 ? 29.984 -23.078 -9.844 1 97.19 131 TYR B CA 1
ATOM 7062 C C . TYR B 1 131 ? 30.453 -22.469 -11.148 1 97.19 131 TYR B C 1
ATOM 7064 O O . TYR B 1 131 ? 29.688 -22.328 -12.102 1 97.19 131 TYR B O 1
ATOM 7072 N N . MET B 1 132 ? 31.703 -22.141 -11.289 1 97.19 132 MET B N 1
ATOM 7073 C CA . MET B 1 132 ? 32.25 -21.5 -12.492 1 97.19 132 MET B CA 1
ATOM 7074 C C . MET B 1 132 ? 32.25 -22.469 -13.664 1 97.19 132 MET B C 1
ATOM 7076 O O . MET B 1 132 ? 31.969 -22.078 -14.805 1 97.19 132 MET B O 1
ATOM 7080 N N . LEU B 1 133 ? 32.594 -23.703 -13.359 1 97.38 133 LEU B N 1
ATOM 7081 C CA . LEU B 1 133 ? 32.625 -24.703 -14.43 1 97.38 133 LEU B CA 1
ATOM 7082 C C . LEU B 1 133 ? 31.203 -25 -14.938 1 97.38 133 LEU B C 1
ATOM 7084 O O . LEU B 1 133 ? 31 -25.234 -16.125 1 97.38 133 LEU B O 1
ATOM 7088 N N . SER B 1 134 ? 30.297 -25.109 -13.992 1 97.5 134 SER B N 1
ATOM 7089 C CA . SER B 1 134 ? 28.906 -25.234 -14.391 1 97.5 134 SER B CA 1
ATOM 7090 C C . SER B 1 134 ? 28.469 -24.078 -15.273 1 97.5 134 SER B C 1
ATOM 7092 O O . SER B 1 134 ? 27.797 -24.281 -16.297 1 97.5 134 SER B O 1
ATOM 7094 N N . ASN B 1 135 ? 28.812 -22.844 -14.898 1 97.62 135 ASN B N 1
ATOM 7095 C CA . ASN B 1 135 ? 28.484 -21.672 -15.695 1 97.62 135 ASN B CA 1
ATOM 7096 C C . ASN B 1 135 ? 29.141 -21.719 -17.062 1 97.62 135 ASN B C 1
ATOM 7098 O O . ASN B 1 135 ? 28.578 -21.25 -18.062 1 97.62 135 ASN B O 1
ATOM 7102 N N . LEU B 1 136 ? 30.359 -22.203 -17.094 1 97.25 136 LEU B N 1
ATOM 7103 C CA . LEU B 1 136 ? 31.047 -22.359 -18.375 1 97.25 136 LEU B CA 1
ATOM 7104 C C . LEU B 1 136 ? 30.266 -23.297 -19.297 1 97.25 136 LEU B C 1
ATOM 7106 O O . LEU B 1 136 ? 30.078 -23 -20.469 1 97.25 136 LEU B O 1
ATOM 7110 N N . LEU B 1 137 ? 29.906 -24.438 -18.719 1 97.56 137 LEU B N 1
ATOM 7111 C CA . LEU B 1 137 ? 29.094 -25.375 -19.5 1 97.56 137 LEU B CA 1
ATOM 7112 C C . LEU B 1 137 ? 27.844 -24.688 -20.047 1 97.56 137 LEU B C 1
ATOM 7114 O O . LEU B 1 137 ? 27.484 -24.891 -21.203 1 97.56 137 LEU B O 1
ATOM 7118 N N . GLN B 1 138 ? 27.188 -23.953 -19.203 1 96.88 138 GLN B N 1
ATOM 7119 C CA . GLN B 1 138 ? 25.969 -23.25 -19.609 1 96.88 138 GLN B CA 1
ATOM 7120 C C . GLN B 1 138 ? 26.234 -22.25 -20.719 1 96.88 138 GLN B C 1
ATOM 7122 O O . GLN B 1 138 ? 25.531 -22.219 -21.719 1 96.88 138 GLN B O 1
ATOM 7127 N N . GLU B 1 139 ? 27.281 -21.422 -20.562 1 96.12 139 GLU B N 1
ATOM 7128 C CA . GLU B 1 139 ? 27.641 -20.406 -21.547 1 96.12 139 GLU B CA 1
ATOM 7129 C C . GLU B 1 139 ? 28.016 -21.047 -22.891 1 96.12 139 GLU B C 1
ATOM 7131 O O . GLU B 1 139 ? 27.656 -20.531 -23.953 1 96.12 139 GLU B O 1
ATOM 7136 N N . LEU B 1 140 ? 28.719 -22.109 -22.828 1 96.56 140 LEU B N 1
ATOM 7137 C CA . LEU B 1 140 ? 29.125 -22.797 -24.062 1 96.56 140 LEU B CA 1
ATOM 7138 C C . LEU B 1 140 ? 27.922 -23.406 -24.75 1 96.56 140 LEU B C 1
ATOM 7140 O O . LEU B 1 140 ? 27.859 -23.438 -25.984 1 96.56 140 LEU B O 1
ATOM 7144 N N . THR B 1 141 ? 27.078 -23.969 -23.969 1 96.06 141 THR B N 1
ATOM 7145 C CA . THR B 1 141 ? 25.844 -24.516 -24.531 1 96.06 141 THR B CA 1
ATOM 7146 C C . THR B 1 141 ? 25.047 -23.438 -25.25 1 96.06 141 THR B C 1
ATOM 7148 O O . THR B 1 141 ? 24.547 -23.672 -26.359 1 96.06 141 THR B O 1
ATOM 7151 N N . LEU B 1 142 ? 24.922 -22.297 -24.688 1 94.56 142 LEU B N 1
ATOM 7152 C CA . LEU B 1 142 ? 24.219 -21.172 -25.297 1 94.56 142 LEU B CA 1
ATOM 7153 C C . LEU B 1 142 ? 24.938 -20.719 -26.562 1 94.56 142 LEU B C 1
ATOM 7155 O O . LEU B 1 142 ? 24.297 -20.484 -27.594 1 94.56 142 LEU B O 1
ATOM 7159 N N . ALA B 1 143 ? 26.219 -20.594 -26.453 1 95.06 143 ALA B N 1
ATOM 7160 C CA . ALA B 1 143 ? 27.016 -20.188 -27.609 1 95.06 143 ALA B CA 1
ATOM 7161 C C . ALA B 1 143 ? 26.812 -21.125 -28.781 1 95.06 143 ALA B C 1
ATOM 7163 O O . ALA B 1 143 ? 26.672 -20.688 -29.922 1 95.06 143 ALA B O 1
ATOM 7164 N N . LYS B 1 144 ? 26.844 -22.328 -28.484 1 95.12 144 LYS B N 1
ATOM 7165 C CA . LYS B 1 144 ? 26.625 -23.344 -29.516 1 95.12 144 LYS B CA 1
ATOM 7166 C C . LYS B 1 144 ? 25.25 -23.203 -30.156 1 95.12 144 LYS B C 1
ATOM 7168 O O . LYS B 1 144 ? 25.109 -23.312 -31.375 1 95.12 144 LYS B O 1
ATOM 7173 N N . GLU B 1 145 ? 24.281 -23 -29.375 1 92.88 145 GLU B N 1
ATOM 7174 C CA . GLU B 1 145 ? 22.906 -22.844 -29.859 1 92.88 145 GLU B CA 1
ATOM 7175 C C . GLU B 1 145 ? 22.781 -21.625 -30.781 1 92.88 145 GLU B C 1
ATOM 7177 O O . GLU B 1 145 ? 21.953 -21.625 -31.703 1 92.88 145 GLU B O 1
ATOM 7182 N N . TYR B 1 146 ? 23.578 -20.641 -30.5 1 92.25 146 TYR B N 1
ATOM 7183 C CA . TYR B 1 146 ? 23.531 -19.453 -31.328 1 92.25 146 TYR B CA 1
ATOM 7184 C C . TYR B 1 146 ? 24.5 -19.562 -32.5 1 92.25 146 TYR B C 1
ATOM 7186 O O . TYR B 1 146 ? 24.797 -18.562 -33.156 1 92.25 146 TYR B O 1
ATOM 7194 N N . GLY B 1 147 ? 25.125 -20.703 -32.625 1 92.12 147 GLY B N 1
ATOM 7195 C CA . GLY B 1 147 ? 25.906 -21.016 -33.812 1 92.12 147 GLY B CA 1
ATOM 7196 C C . GLY B 1 147 ? 27.328 -20.516 -33.719 1 92.12 147 GLY B C 1
ATOM 7197 O O . GLY B 1 147 ? 28.016 -20.391 -34.75 1 92.12 147 GLY B O 1
ATOM 7198 N N . ARG B 1 148 ? 27.812 -20.281 -32.594 1 93.69 148 ARG B N 1
ATOM 7199 C CA . ARG B 1 148 ? 29.172 -19.781 -32.438 1 93.69 148 ARG B CA 1
ATOM 7200 C C . ARG B 1 148 ? 30.188 -20.922 -32.406 1 93.69 148 ARG B C 1
ATOM 7202 O O . ARG B 1 148 ? 29.984 -21.922 -31.719 1 93.69 148 ARG B O 1
ATOM 7209 N N . LYS B 1 149 ? 31.234 -20.719 -33.125 1 94 149 LYS B N 1
ATOM 7210 C CA . LYS B 1 149 ? 32.344 -21.672 -33.094 1 94 149 LYS B CA 1
ATOM 7211 C C . LYS B 1 149 ? 33.438 -21.219 -32.156 1 94 149 LYS B C 1
ATOM 7213 O O . LYS B 1 149 ? 34.094 -22.031 -31.5 1 94 149 LYS B O 1
ATOM 7218 N N . GLN B 1 150 ? 33.656 -19.922 -32.156 1 93.75 150 GLN B N 1
ATOM 7219 C CA . GLN B 1 150 ? 34.625 -19.281 -31.266 1 93.75 150 GLN B CA 1
ATOM 7220 C C . GLN B 1 150 ? 34 -18.094 -30.562 1 93.75 150 GLN B C 1
ATOM 7222 O O . GLN B 1 150 ? 33.219 -17.328 -31.156 1 93.75 150 GLN B O 1
ATOM 7227 N N . ILE B 1 151 ? 34.375 -18 -29.266 1 95.06 151 ILE B N 1
ATOM 7228 C CA . ILE B 1 151 ? 33.812 -16.859 -28.547 1 95.06 151 ILE B CA 1
ATOM 7229 C C . ILE B 1 151 ? 34.875 -16.234 -27.656 1 95.06 151 ILE B C 1
ATOM 7231 O O . ILE B 1 151 ? 35.906 -16.875 -27.359 1 95.06 151 ILE B O 1
ATOM 7235 N N . ILE B 1 152 ? 34.688 -15 -27.328 1 93.75 152 ILE B N 1
ATOM 7236 C CA . ILE B 1 152 ? 35.375 -14.32 -26.25 1 93.75 152 ILE B CA 1
ATOM 7237 C C . ILE B 1 152 ? 34.469 -14.211 -25.031 1 93.75 152 ILE B C 1
ATOM 7239 O O . ILE B 1 152 ? 33.5 -13.461 -25.047 1 93.75 152 ILE B O 1
ATOM 7243 N N . LEU B 1 153 ? 34.781 -14.969 -24.047 1 94.88 153 LEU B N 1
ATOM 7244 C CA . LEU B 1 153 ? 33.906 -15.062 -22.875 1 94.88 153 LEU B CA 1
ATOM 7245 C C . LEU B 1 153 ? 34.5 -14.266 -21.703 1 94.88 153 LEU B C 1
ATOM 7247 O O . LEU B 1 153 ? 35.656 -14.422 -21.359 1 94.88 153 LEU B O 1
ATOM 7251 N N . ASP B 1 154 ? 33.719 -13.359 -21.172 1 93.94 154 ASP B N 1
ATOM 7252 C CA . ASP B 1 154 ? 34.125 -12.586 -20 1 93.94 154 ASP B CA 1
ATOM 7253 C C . ASP B 1 154 ? 34.125 -13.453 -18.75 1 93.94 154 ASP B C 1
ATOM 7255 O O . ASP B 1 154 ? 33.156 -14.148 -18.469 1 93.94 154 ASP B O 1
ATOM 7259 N N . GLU B 1 155 ? 35.125 -13.438 -17.984 1 94.19 155 GLU B N 1
ATOM 7260 C CA . GLU B 1 155 ? 35.219 -14.18 -16.719 1 94.19 155 GLU B CA 1
ATOM 7261 C C . GLU B 1 155 ? 34.094 -13.789 -15.766 1 94.19 155 GLU B C 1
ATOM 7263 O O . GLU B 1 155 ? 33.625 -14.617 -15 1 94.19 155 GLU B O 1
ATOM 7268 N N . ALA B 1 156 ? 33.688 -12.516 -15.852 1 93.56 156 ALA B N 1
ATOM 7269 C CA . ALA B 1 156 ? 32.625 -11.992 -14.977 1 93.56 156 ALA B CA 1
ATOM 7270 C C . ALA B 1 156 ? 31.328 -12.773 -15.133 1 93.56 156 ALA B C 1
ATOM 7272 O O . ALA B 1 156 ? 30.547 -12.875 -14.188 1 93.56 156 ALA B O 1
ATOM 7273 N N . ARG B 1 157 ? 31.094 -13.391 -16.25 1 95 157 ARG B N 1
ATOM 7274 C CA . ARG B 1 157 ? 29.906 -14.195 -16.469 1 95 157 ARG B CA 1
ATOM 7275 C C . ARG B 1 157 ? 30.016 -15.555 -15.773 1 95 157 ARG B C 1
ATOM 7277 O O . ARG B 1 157 ? 29 -16.172 -15.438 1 95 157 ARG B O 1
ATOM 7284 N N . LEU B 1 158 ? 31.266 -15.992 -15.57 1 96.12 158 LEU B N 1
ATOM 7285 C CA . LEU B 1 158 ? 31.5 -17.281 -14.938 1 96.12 158 LEU B CA 1
ATOM 7286 C C . LEU B 1 158 ? 31.453 -17.156 -13.414 1 96.12 158 LEU B C 1
ATOM 7288 O O . LEU B 1 158 ? 31.062 -18.094 -12.719 1 96.12 158 LEU B O 1
ATOM 7292 N N . ASN B 1 159 ? 31.922 -16.047 -12.906 1 95 159 ASN B N 1
ATOM 7293 C CA . ASN B 1 159 ? 32 -15.875 -11.461 1 95 159 ASN B CA 1
ATOM 7294 C C . ASN B 1 159 ? 30.953 -14.867 -10.961 1 95 159 ASN B C 1
ATOM 7296 O O . ASN B 1 159 ? 31.141 -14.227 -9.93 1 95 159 ASN B O 1
ATOM 7300 N N . GLU B 1 160 ? 29.891 -14.641 -11.734 1 95.44 160 GLU B N 1
ATOM 7301 C CA . GLU B 1 160 ? 28.812 -13.742 -11.344 1 95.44 160 GLU B CA 1
ATOM 7302 C C . GLU B 1 160 ? 28.188 -14.172 -10.016 1 95.44 160 GLU B C 1
ATOM 7304 O O . GLU B 1 160 ? 28.016 -15.359 -9.766 1 95.44 160 GLU B O 1
ATOM 7309 N N . ASN B 1 161 ? 27.891 -13.133 -9.172 1 96.5 161 ASN B N 1
ATOM 7310 C CA . ASN B 1 161 ? 27.141 -13.43 -7.953 1 96.5 161 ASN B CA 1
ATOM 7311 C C . ASN B 1 161 ? 25.891 -14.25 -8.25 1 96.5 161 ASN B C 1
ATOM 7313 O O . ASN B 1 161 ? 25.094 -13.883 -9.117 1 96.5 161 ASN B O 1
ATOM 7317 N N . PRO B 1 162 ? 25.734 -15.336 -7.566 1 97.94 162 PRO B N 1
ATOM 7318 C CA . PRO B 1 162 ? 24.641 -16.25 -7.934 1 97.94 162 PRO B CA 1
ATOM 7319 C C . PRO B 1 162 ? 23.266 -15.586 -7.836 1 97.94 162 PRO B C 1
ATOM 7321 O O . PRO B 1 162 ? 22.359 -15.906 -8.617 1 97.94 162 PRO B O 1
ATOM 7324 N N . VAL B 1 163 ? 23.078 -14.75 -6.828 1 98 163 VAL B N 1
ATOM 7325 C CA . VAL B 1 163 ? 21.797 -14.055 -6.68 1 98 163 VAL B CA 1
ATOM 7326 C C . VAL B 1 163 ? 21.562 -13.156 -7.895 1 98 163 VAL B C 1
ATOM 7328 O O . VAL B 1 163 ? 20.453 -13.148 -8.453 1 98 163 VAL B O 1
ATOM 7331 N N . ASN B 1 164 ? 22.578 -12.453 -8.305 1 96.06 164 ASN B N 1
ATOM 7332 C CA . ASN B 1 164 ? 22.484 -11.586 -9.477 1 96.06 164 ASN B CA 1
ATOM 7333 C C . ASN B 1 164 ? 22.25 -12.391 -10.75 1 96.06 164 ASN B C 1
ATOM 7335 O O . ASN B 1 164 ? 21.469 -11.977 -11.609 1 96.06 164 ASN B O 1
ATOM 7339 N N . ARG B 1 165 ? 22.938 -13.461 -10.875 1 97.12 165 ARG B N 1
ATOM 7340 C CA . ARG B 1 165 ? 22.844 -14.273 -12.078 1 97.12 165 ARG B CA 1
ATOM 7341 C C . ARG B 1 165 ? 21.438 -14.852 -12.234 1 97.12 165 ARG B C 1
ATOM 7343 O O . ARG B 1 165 ? 20.844 -14.742 -13.305 1 97.12 165 ARG B O 1
ATOM 7350 N N . LEU B 1 166 ? 20.953 -15.492 -11.125 1 98.06 166 LEU B N 1
ATOM 7351 C CA . LEU B 1 166 ? 19.609 -16.094 -11.211 1 98.06 166 LEU B CA 1
ATOM 7352 C C . LEU B 1 166 ? 18.562 -15.016 -11.453 1 98.06 166 LEU B C 1
ATOM 7354 O O . LEU B 1 166 ? 17.641 -15.219 -12.258 1 98.06 166 LEU B O 1
ATOM 7358 N N . SER B 1 167 ? 18.641 -13.922 -10.742 1 97.31 167 SER B N 1
ATOM 7359 C CA . SER B 1 167 ? 17.703 -12.82 -10.938 1 97.31 167 SER B CA 1
ATOM 7360 C C . SER B 1 167 ? 17.719 -12.328 -12.383 1 97.31 167 SER B C 1
ATOM 7362 O O . SER B 1 167 ? 16.672 -12.055 -12.969 1 97.31 167 SER B O 1
ATOM 7364 N N . ARG B 1 168 ? 18.906 -12.188 -12.969 1 95.88 168 ARG B N 1
ATOM 7365 C CA . ARG B 1 168 ? 19.047 -11.742 -14.344 1 95.88 168 ARG B CA 1
ATOM 7366 C C . ARG B 1 168 ? 18.484 -12.758 -15.32 1 95.88 168 ARG B C 1
ATOM 7368 O O . ARG B 1 168 ? 17.812 -12.391 -16.297 1 95.88 168 ARG B O 1
ATOM 7375 N N . LEU B 1 169 ? 18.75 -14.031 -15.078 1 96.94 169 LEU B N 1
ATOM 7376 C CA . LEU B 1 169 ? 18.234 -15.078 -15.945 1 96.94 169 LEU B CA 1
ATOM 7377 C C . LEU B 1 169 ? 16.703 -15.07 -15.953 1 96.94 169 LEU B C 1
ATOM 7379 O O . LEU B 1 169 ? 16.078 -15.203 -17 1 96.94 169 LEU B O 1
ATOM 7383 N N . ILE B 1 170 ? 16.094 -14.891 -14.789 1 98.12 170 ILE B N 1
ATOM 7384 C CA . ILE B 1 170 ? 14.641 -14.844 -14.68 1 98.12 170 ILE B CA 1
ATOM 7385 C C . ILE B 1 170 ? 14.102 -13.648 -15.469 1 98.12 170 ILE B C 1
ATOM 7387 O O . ILE B 1 170 ? 13.195 -13.797 -16.281 1 98.12 170 ILE B O 1
ATOM 7391 N N . LYS B 1 171 ? 14.68 -12.555 -15.289 1 96.94 171 LYS B N 1
ATOM 7392 C CA . LYS B 1 171 ? 14.211 -11.297 -15.875 1 96.94 171 LYS B CA 1
ATOM 7393 C C . LYS B 1 171 ? 14.391 -11.305 -17.391 1 96.94 171 LYS B C 1
ATOM 7395 O O . LYS B 1 171 ? 13.484 -10.898 -18.125 1 96.94 171 LYS B O 1
ATOM 7400 N N . ASP B 1 172 ? 15.508 -11.852 -17.844 1 94.69 172 ASP B N 1
ATOM 7401 C CA . ASP B 1 172 ? 15.883 -11.602 -19.234 1 94.69 172 ASP B CA 1
ATOM 7402 C C . ASP B 1 172 ? 15.633 -12.836 -20.094 1 94.69 172 ASP B C 1
ATOM 7404 O O . ASP B 1 172 ? 15.578 -12.742 -21.328 1 94.69 172 ASP B O 1
ATOM 7408 N N . HIS B 1 173 ? 15.461 -14.039 -19.453 1 94.38 173 HIS B N 1
ATOM 7409 C CA . HIS B 1 173 ? 15.398 -15.25 -20.266 1 94.38 173 HIS B CA 1
ATOM 7410 C C . HIS B 1 173 ? 14.188 -16.109 -19.906 1 94.38 173 HIS B C 1
ATOM 7412 O O . HIS B 1 173 ? 13.398 -16.469 -20.781 1 94.38 173 HIS B O 1
ATOM 7418 N N . PHE B 1 174 ? 14.016 -16.359 -18.656 1 97.19 174 PHE B N 1
ATOM 7419 C CA . PHE B 1 174 ? 13.039 -17.359 -18.219 1 97.19 174 PHE B CA 1
ATOM 7420 C C . PHE B 1 174 ? 11.625 -16.938 -18.609 1 97.19 174 PHE B C 1
ATOM 7422 O O . PHE B 1 174 ? 10.844 -17.766 -19.094 1 97.19 174 PHE B O 1
ATOM 7429 N N . TRP B 1 175 ? 11.219 -15.68 -18.422 1 97.88 175 TRP B N 1
ATOM 7430 C CA . TRP B 1 175 ? 9.867 -15.227 -18.734 1 97.88 175 TRP B CA 1
ATOM 7431 C C . TRP B 1 175 ? 9.578 -15.383 -20.219 1 97.88 175 TRP B C 1
ATOM 7433 O O . TRP B 1 175 ? 8.508 -15.859 -20.609 1 97.88 175 TRP B O 1
ATOM 7443 N N . ASP B 1 176 ? 10.516 -15.031 -21.047 1 95.56 176 ASP B N 1
ATOM 7444 C CA . ASP B 1 176 ? 10.312 -15.148 -22.484 1 95.56 176 ASP B CA 1
ATOM 7445 C C . ASP B 1 176 ? 10.156 -16.609 -22.906 1 95.56 176 ASP B C 1
ATOM 7447 O O . ASP B 1 176 ? 9.336 -16.938 -23.766 1 95.56 176 ASP B O 1
ATOM 7451 N N . GLY B 1 177 ? 10.953 -17.422 -22.219 1 94.62 177 GLY B N 1
ATOM 7452 C CA . GLY B 1 177 ? 10.867 -18.844 -22.5 1 94.62 177 GLY B CA 1
ATOM 7453 C C . GLY B 1 177 ? 9.539 -19.453 -22.094 1 94.62 177 GLY B C 1
ATOM 7454 O O . GLY B 1 177 ? 9.133 -20.484 -22.656 1 94.62 177 GLY B O 1
ATOM 7455 N N . LEU B 1 178 ? 8.828 -18.781 -21.234 1 97.25 178 LEU B N 1
ATOM 7456 C CA . LEU B 1 178 ? 7.566 -19.312 -20.719 1 97.25 178 LEU B CA 1
ATOM 7457 C C . LEU B 1 178 ? 6.375 -18.625 -21.359 1 97.25 178 LEU B C 1
ATOM 7459 O O . LEU B 1 178 ? 5.223 -18.953 -21.078 1 97.25 178 LEU B O 1
ATOM 7463 N N . THR B 1 179 ? 6.539 -17.656 -22.203 1 97.25 179 THR B N 1
ATOM 7464 C CA . THR B 1 179 ? 5.457 -16.875 -22.797 1 97.25 179 THR B CA 1
ATOM 7465 C C . THR B 1 179 ? 4.918 -17.578 -24.047 1 97.25 179 THR B C 1
ATOM 7467 O O . THR B 1 179 ? 5.688 -18.094 -24.859 1 97.25 179 THR B O 1
ATOM 7470 N N . ARG B 1 180 ? 3.635 -17.688 -24.156 1 96.75 180 ARG B N 1
ATOM 7471 C CA . ARG B 1 180 ? 2.936 -18.266 -25.312 1 96.75 180 ARG B CA 1
ATOM 7472 C C . ARG B 1 180 ? 1.924 -17.297 -25.891 1 96.75 180 ARG B C 1
ATOM 7474 O O . ARG B 1 180 ? 1.484 -16.359 -25.203 1 96.75 180 ARG B O 1
ATOM 7481 N N . ARG B 1 181 ? 1.606 -17.5 -27.125 1 95.38 181 ARG B N 1
ATOM 7482 C CA . ARG B 1 181 ? 0.488 -16.906 -27.844 1 95.38 181 ARG B CA 1
ATOM 7483 C C . ARG B 1 181 ? -0.24 -17.953 -28.688 1 95.38 181 ARG B C 1
ATOM 7485 O O . ARG B 1 181 ? 0.394 -18.828 -29.281 1 95.38 181 ARG B O 1
ATOM 7492 N N . ILE B 1 182 ? -1.518 -17.875 -28.656 1 95.38 182 ILE B N 1
ATOM 7493 C CA . ILE B 1 182 ? -2.287 -18.812 -29.484 1 95.38 182 ILE B CA 1
ATOM 7494 C C . ILE B 1 182 ? -2.736 -18.109 -30.766 1 95.38 182 ILE B C 1
ATOM 7496 O O . ILE B 1 182 ? -3.816 -17.516 -30.812 1 95.38 182 ILE B O 1
ATOM 7500 N N . ASP B 1 183 ? -1.994 -18.219 -31.797 1 92.75 183 ASP B N 1
ATOM 7501 C CA . ASP B 1 183 ? -2.291 -17.656 -33.094 1 92.75 183 ASP B CA 1
ATOM 7502 C C . ASP B 1 183 ? -1.604 -18.453 -34.219 1 92.75 183 ASP B C 1
ATOM 7504 O O . ASP B 1 183 ? -1.179 -19.594 -34 1 92.75 183 ASP B O 1
ATOM 7508 N N . ALA B 1 184 ? -1.574 -17.875 -35.406 1 90.38 184 ALA B N 1
ATOM 7509 C CA . ALA B 1 184 ? -1.107 -18.625 -36.562 1 90.38 184 ALA B CA 1
ATOM 7510 C C . ALA B 1 184 ? 0.337 -19.078 -36.375 1 90.38 184 ALA B C 1
ATOM 7512 O O . ALA B 1 184 ? 0.725 -20.141 -36.875 1 90.38 184 ALA B O 1
ATOM 7513 N N . SER B 1 185 ? 1.053 -18.406 -35.594 1 86.81 185 SER B N 1
ATOM 7514 C CA . SER B 1 185 ? 2.479 -18.688 -35.438 1 86.81 185 SER B CA 1
ATOM 7515 C C . SER B 1 185 ? 2.725 -19.859 -34.5 1 86.81 185 SER B C 1
ATOM 7517 O O . SER B 1 185 ? 3.773 -20.5 -34.562 1 86.81 185 SER B O 1
ATOM 7519 N N . SER B 1 186 ? 1.775 -20.234 -33.719 1 90.56 186 SER B N 1
ATOM 7520 C CA . SER B 1 186 ? 2.096 -21.203 -32.656 1 90.56 186 SER B CA 1
ATOM 7521 C C . SER B 1 186 ? 1.021 -22.281 -32.531 1 90.56 186 SER B C 1
ATOM 7523 O O . SER B 1 186 ? 1.177 -23.234 -31.781 1 90.56 186 SER B O 1
ATOM 7525 N N . ILE B 1 187 ? -0.005 -22.203 -33.25 1 91.94 187 ILE B N 1
ATOM 7526 C CA . ILE B 1 187 ? -1.195 -23.031 -33.062 1 91.94 187 ILE B CA 1
ATOM 7527 C C . ILE B 1 187 ? -0.856 -24.5 -33.344 1 91.94 187 ILE B C 1
ATOM 7529 O O . ILE B 1 187 ? -1.433 -25.391 -32.719 1 91.94 187 ILE B O 1
ATOM 7533 N N . GLU B 1 188 ? 0.071 -24.719 -34.25 1 90.06 188 GLU B N 1
ATOM 7534 C CA . GLU B 1 188 ? 0.453 -26.094 -34.594 1 90.06 188 GLU B CA 1
ATOM 7535 C C . GLU B 1 188 ? 0.982 -26.828 -33.344 1 90.06 188 GLU B C 1
ATOM 7537 O O . GLU B 1 188 ? 0.588 -27.969 -33.094 1 90.06 188 GLU B O 1
ATOM 7542 N N . ILE B 1 189 ? 1.763 -26.141 -32.594 1 87.94 189 ILE B N 1
ATOM 7543 C CA . ILE B 1 189 ? 2.377 -26.734 -31.422 1 87.94 189 ILE B CA 1
ATOM 7544 C C . ILE B 1 189 ? 1.401 -26.672 -30.25 1 87.94 189 ILE B C 1
ATOM 7546 O O . ILE B 1 189 ? 1.236 -27.656 -29.516 1 87.94 189 ILE B O 1
ATOM 7550 N N . ALA B 1 190 ? 0.715 -25.672 -30.141 1 90.62 190 ALA B N 1
ATOM 7551 C CA . ALA B 1 190 ? -0.124 -25.422 -28.969 1 90.62 190 ALA B CA 1
ATOM 7552 C C . ALA B 1 190 ? -1.369 -26.312 -29 1 90.62 190 ALA B C 1
ATOM 7554 O O . ALA B 1 190 ? -1.854 -26.734 -27.938 1 90.62 190 ALA B O 1
ATOM 7555 N N . ALA B 1 191 ? -1.842 -26.594 -30.109 1 90.69 191 ALA B N 1
ATOM 7556 C CA . ALA B 1 191 ? -3.121 -27.297 -30.203 1 90.69 191 ALA B CA 1
ATOM 7557 C C . ALA B 1 191 ? -2.932 -28.812 -30.125 1 90.69 191 ALA B C 1
ATOM 7559 O O . ALA B 1 191 ? -3.893 -29.547 -29.906 1 90.69 191 ALA B O 1
ATOM 7560 N N . ARG B 1 192 ? -1.756 -29.203 -30.281 1 87.62 192 ARG B N 1
ATOM 7561 C CA . ARG B 1 192 ? -1.49 -30.641 -30.141 1 87.62 192 ARG B CA 1
ATOM 7562 C C . ARG B 1 192 ? -1.574 -31.062 -28.672 1 87.62 192 ARG B C 1
ATOM 7564 O O . ARG B 1 192 ? -1.017 -30.422 -27.797 1 87.62 192 ARG B O 1
ATOM 7571 N N . ASP B 1 193 ? -2.297 -32.094 -28.453 1 84.69 193 ASP B N 1
ATOM 7572 C CA . ASP B 1 193 ? -2.467 -32.625 -27.109 1 84.69 193 ASP B CA 1
ATOM 7573 C C . ASP B 1 193 ? -1.76 -34 -26.969 1 84.69 193 ASP B C 1
ATOM 7575 O O . ASP B 1 193 ? -2.178 -34.969 -27.562 1 84.69 193 ASP B O 1
ATOM 7579 N N . PRO B 1 194 ? -0.821 -34.031 -26.141 1 76.56 194 PRO B N 1
ATOM 7580 C CA . PRO B 1 194 ? -0.145 -35.312 -25.953 1 76.56 194 PRO B CA 1
ATOM 7581 C C . PRO B 1 194 ? -1.047 -36.375 -25.297 1 76.56 194 PRO B C 1
ATOM 7583 O O . PRO B 1 194 ? -0.751 -37.562 -25.359 1 76.56 194 PRO B O 1
ATOM 7586 N N . LYS B 1 195 ? -2.146 -35.969 -24.828 1 76.88 195 LYS B N 1
ATOM 7587 C CA . LYS B 1 195 ? -3.057 -36.875 -24.141 1 76.88 195 LYS B CA 1
ATOM 7588 C C . LYS B 1 195 ? -4.242 -37.25 -25.031 1 76.88 195 LYS B C 1
ATOM 7590 O O . LYS B 1 195 ? -5.258 -37.75 -24.547 1 76.88 195 LYS B O 1
ATOM 7595 N N . ASP B 1 196 ? -4.145 -36.844 -26.297 1 79.75 196 ASP B N 1
ATOM 7596 C CA . ASP B 1 196 ? -5.168 -37.25 -27.25 1 79.75 196 ASP B CA 1
ATOM 7597 C C . ASP B 1 196 ? -4.992 -38.719 -27.672 1 79.75 196 ASP B C 1
ATOM 7599 O O . ASP B 1 196 ? -4.23 -39 -28.594 1 79.75 196 ASP B O 1
ATOM 7603 N N . TRP B 1 197 ? -5.832 -39.625 -27.094 1 74.62 197 TRP B N 1
ATOM 7604 C CA . TRP B 1 197 ? -5.703 -41.062 -27.344 1 74.62 197 TRP B CA 1
ATOM 7605 C C . TRP B 1 197 ? -6.727 -41.531 -28.375 1 74.62 197 TRP B C 1
ATOM 7607 O O . TRP B 1 197 ? -6.965 -42.719 -28.5 1 74.62 197 TRP B O 1
ATOM 7617 N N . THR B 1 198 ? -7.195 -40.594 -29.047 1 79.88 198 THR B N 1
ATOM 7618 C CA . THR B 1 198 ? -8.242 -40.938 -30 1 79.88 198 THR B CA 1
ATOM 7619 C C . THR B 1 198 ? -7.633 -41.531 -31.266 1 79.88 198 THR B C 1
ATOM 7621 O O . THR B 1 198 ? -6.41 -41.562 -31.422 1 79.88 198 THR B O 1
ATOM 7624 N N . ASP B 1 199 ? -8.547 -42 -32.188 1 81.25 199 ASP B N 1
ATOM 7625 C CA . ASP B 1 199 ? -8.109 -42.688 -33.375 1 81.25 199 ASP B CA 1
ATOM 7626 C C . ASP B 1 199 ? -7.441 -41.719 -34.375 1 81.25 199 ASP B C 1
ATOM 7628 O O . ASP B 1 199 ? -6.609 -42.156 -35.156 1 81.25 199 ASP B O 1
ATOM 7632 N N . ASP B 1 200 ? -7.727 -40.438 -34.281 1 87.5 200 ASP B N 1
ATOM 7633 C CA . ASP B 1 200 ? -7.16 -39.438 -35.188 1 87.5 200 ASP B CA 1
ATOM 7634 C C . ASP B 1 200 ? -6.672 -38.219 -34.438 1 87.5 200 ASP B C 1
ATOM 7636 O O . ASP B 1 200 ? -7.234 -37.125 -34.562 1 87.5 200 ASP B O 1
ATOM 7640 N N . PRO B 1 201 ? -5.586 -38.531 -33.719 1 89.25 201 PRO B N 1
ATOM 7641 C CA . PRO B 1 201 ? -5.055 -37.375 -33 1 89.25 201 PRO B CA 1
ATOM 7642 C C . PRO B 1 201 ? -4.57 -36.25 -33.938 1 89.25 201 PRO B C 1
ATOM 7644 O O . PRO B 1 201 ? -3.9 -36.531 -34.938 1 89.25 201 PRO B O 1
ATOM 7647 N N . ARG B 1 202 ? -5 -35.031 -33.781 1 91.75 202 ARG B N 1
ATOM 7648 C CA . ARG B 1 202 ? -4.625 -33.875 -34.562 1 91.75 202 ARG B CA 1
ATOM 7649 C C . ARG B 1 202 ? -4.793 -32.594 -33.719 1 91.75 202 ARG B C 1
ATOM 7651 O O . ARG B 1 202 ? -5.492 -32.594 -32.719 1 91.75 202 ARG B O 1
ATOM 7658 N N . PRO B 1 203 ? -4.09 -31.609 -34.219 1 94.31 203 PRO B N 1
ATOM 7659 C CA . PRO B 1 203 ? -4.32 -30.344 -33.531 1 94.31 203 PRO B CA 1
ATOM 7660 C C . PRO B 1 203 ? -5.766 -29.859 -33.625 1 94.31 203 PRO B C 1
ATOM 7662 O O . PRO B 1 203 ? -6.34 -29.875 -34.719 1 94.31 203 PRO B O 1
ATOM 7665 N N . ARG B 1 204 ? -6.398 -29.516 -32.5 1 95.81 204 ARG B N 1
ATOM 7666 C CA . ARG B 1 204 ? -7.785 -29.062 -32.438 1 95.81 204 ARG B CA 1
ATOM 7667 C C . ARG B 1 204 ? -7.945 -27.844 -31.547 1 95.81 204 ARG B C 1
ATOM 7669 O O . ARG B 1 204 ? -7.312 -27.75 -30.5 1 95.81 204 ARG B O 1
ATOM 7676 N N . ILE B 1 205 ? -8.758 -26.938 -32.031 1 96.81 205 ILE B N 1
ATOM 7677 C CA . ILE B 1 205 ? -9.055 -25.75 -31.234 1 96.81 205 ILE B CA 1
ATOM 7678 C C . ILE B 1 205 ? -10.562 -25.516 -31.203 1 96.81 205 ILE B C 1
ATOM 7680 O O . ILE B 1 205 ? -11.242 -25.656 -32.219 1 96.81 205 ILE B O 1
ATOM 7684 N N . TYR B 1 206 ? -11.078 -25.328 -30.031 1 97.19 206 TYR B N 1
ATOM 7685 C CA . TYR B 1 206 ? -12.484 -24.984 -29.812 1 97.19 206 TYR B CA 1
ATOM 7686 C C . TYR B 1 206 ? -12.664 -23.484 -29.609 1 97.19 206 TYR B C 1
ATOM 7688 O O . TYR B 1 206 ? -11.945 -22.875 -28.828 1 97.19 206 TYR B O 1
ATOM 7696 N N . ILE B 1 207 ? -13.594 -22.875 -30.344 1 97.88 207 ILE B N 1
ATOM 7697 C CA . ILE B 1 207 ? -13.875 -21.453 -30.297 1 97.88 207 ILE B CA 1
ATOM 7698 C C . ILE B 1 207 ? -15.25 -21.219 -29.688 1 97.88 207 ILE B C 1
ATOM 7700 O O . ILE B 1 207 ? -16.219 -21.891 -30.047 1 97.88 207 ILE B O 1
ATOM 7704 N N . PRO B 1 208 ? -15.352 -20.281 -28.703 1 96.69 208 PRO B N 1
ATOM 7705 C CA . PRO B 1 208 ? -16.672 -19.969 -28.172 1 96.69 208 PRO B CA 1
ATOM 7706 C C . PRO B 1 208 ? -17.688 -19.578 -29.25 1 96.69 208 PRO B C 1
ATOM 7708 O O . PRO B 1 208 ? -17.312 -18.891 -30.203 1 96.69 208 PRO B O 1
ATOM 7711 N N . SER B 1 209 ? -18.938 -19.844 -29.078 1 94 209 SER B N 1
ATOM 7712 C CA . SER B 1 209 ? -19.984 -19.688 -30.078 1 94 209 SER B CA 1
ATOM 7713 C C . SER B 1 209 ? -20.156 -18.219 -30.469 1 94 209 SER B C 1
ATOM 7715 O O . SER B 1 209 ? -20.469 -17.906 -31.625 1 94 209 SER B O 1
ATOM 7717 N N . LYS B 1 210 ? -19.859 -17.312 -29.578 1 92.31 210 LYS B N 1
ATOM 7718 C CA . LYS B 1 210 ? -20.109 -15.898 -29.828 1 92.31 210 LYS B CA 1
ATOM 7719 C C . LYS B 1 210 ? -18.906 -15.234 -30.469 1 92.31 210 LYS B C 1
ATOM 7721 O O . LYS B 1 210 ? -18.969 -14.078 -30.891 1 92.31 210 LYS B O 1
ATOM 7726 N N . CYS B 1 211 ? -17.797 -15.992 -30.578 1 96 211 CYS B N 1
ATOM 7727 C CA . CYS B 1 211 ? -16.578 -15.422 -31.125 1 96 211 CYS B CA 1
ATOM 7728 C C . CYS B 1 211 ? -16.406 -15.766 -32.594 1 96 211 CYS B C 1
ATOM 7730 O O . CYS B 1 211 ? -15.453 -16.438 -32.969 1 96 211 CYS B O 1
ATOM 7732 N N . THR B 1 212 ? -17.172 -15.117 -33.406 1 94.75 212 THR B N 1
ATOM 7733 C CA . THR B 1 212 ? -17.25 -15.438 -34.844 1 94.75 212 THR B CA 1
ATOM 7734 C C . THR B 1 212 ? -15.984 -15.008 -35.562 1 94.75 212 THR B C 1
ATOM 7736 O O . THR B 1 212 ? -15.492 -15.719 -36.438 1 94.75 212 THR B O 1
ATOM 7739 N N . ALA B 1 213 ? -15.477 -13.859 -35.156 1 95 213 ALA B N 1
ATOM 7740 C CA . ALA B 1 213 ? -14.258 -13.367 -35.812 1 95 213 ALA B CA 1
ATOM 7741 C C . ALA B 1 213 ? -13.086 -14.312 -35.562 1 95 213 ALA B C 1
ATOM 7743 O O . ALA B 1 213 ? -12.273 -14.547 -36.438 1 95 213 ALA B O 1
ATOM 7744 N N . GLN B 1 214 ? -12.992 -14.875 -34.438 1 96.56 214 GLN B N 1
ATOM 7745 C CA . GLN B 1 214 ? -11.945 -15.828 -34.094 1 96.56 214 GLN B CA 1
ATOM 7746 C C . GLN B 1 214 ? -12.109 -17.125 -34.875 1 96.56 214 GLN B C 1
ATOM 7748 O O . GLN B 1 214 ? -11.125 -17.734 -35.312 1 96.56 214 GLN B O 1
ATOM 7753 N N . PHE B 1 215 ? -13.375 -17.531 -35 1 97.12 215 PHE B N 1
ATOM 7754 C CA . PHE B 1 215 ? -13.664 -18.766 -35.719 1 97.12 215 PHE B CA 1
ATOM 7755 C C . PHE B 1 215 ? -13.188 -18.641 -37.156 1 97.12 215 PHE B C 1
ATOM 7757 O O . PHE B 1 215 ? -12.516 -19.547 -37.688 1 97.12 215 PHE B O 1
ATOM 7764 N N . GLU B 1 216 ? -13.516 -17.5 -37.781 1 96.75 216 GLU B N 1
ATOM 7765 C CA . GLU B 1 216 ? -13.109 -17.266 -39.156 1 96.75 216 GLU B CA 1
ATOM 7766 C C . GLU B 1 216 ? -11.586 -17.172 -39.281 1 96.75 216 GLU B C 1
ATOM 7768 O O . GLU B 1 216 ? -11.008 -17.656 -40.25 1 96.75 216 GLU B O 1
ATOM 7773 N N . TYR B 1 217 ? -11.008 -16.594 -38.344 1 96.31 217 TYR B N 1
ATOM 7774 C CA . TYR B 1 217 ? -9.562 -16.453 -38.344 1 96.31 217 TYR B CA 1
ATOM 7775 C C . TYR B 1 217 ? -8.875 -17.812 -38.344 1 96.31 217 TYR B C 1
ATOM 7777 O O . TYR B 1 217 ? -8.008 -18.078 -39.156 1 96.31 217 TYR B O 1
ATOM 7785 N N . TYR B 1 218 ? -9.227 -18.719 -37.438 1 96.88 218 TYR B N 1
ATOM 7786 C CA . TYR B 1 218 ? -8.562 -20 -37.281 1 96.88 218 TYR B CA 1
ATOM 7787 C C . TYR B 1 218 ? -8.906 -20.906 -38.469 1 96.88 218 TYR B C 1
ATOM 7789 O O . TYR B 1 218 ? -8.094 -21.75 -38.875 1 96.88 218 TYR B O 1
ATOM 7797 N N . LYS B 1 219 ? -10.086 -20.719 -39 1 96.94 219 LYS B N 1
ATOM 7798 C CA . LYS B 1 219 ? -10.438 -21.453 -40.219 1 96.94 219 LYS B CA 1
ATOM 7799 C C . LYS B 1 219 ? -9.508 -21.062 -41.344 1 96.94 219 LYS B C 1
ATOM 7801 O O . LYS B 1 219 ? -9.086 -21.922 -42.125 1 96.94 219 LYS B O 1
ATOM 7806 N N . GLN B 1 220 ? -9.297 -19.766 -41.469 1 95.31 220 GLN B N 1
ATOM 7807 C CA . GLN B 1 220 ? -8.383 -19.297 -42.469 1 95.31 220 GLN B CA 1
ATOM 7808 C C . GLN B 1 220 ? -6.973 -19.844 -42.281 1 95.31 220 GLN B C 1
ATOM 7810 O O . GLN B 1 220 ? -6.277 -20.172 -43.219 1 95.31 220 GLN B O 1
ATOM 7815 N N . VAL B 1 221 ? -6.582 -19.938 -41 1 95.06 221 VAL B N 1
ATOM 7816 C CA . VAL B 1 221 ? -5.277 -20.5 -40.688 1 95.06 221 VAL B CA 1
ATOM 7817 C C . VAL B 1 221 ? -5.207 -21.953 -41.156 1 95.06 221 VAL B C 1
ATOM 7819 O O . VAL B 1 221 ? -4.191 -22.391 -41.688 1 95.06 221 VAL B O 1
ATOM 7822 N N . ALA B 1 222 ? -6.27 -22.734 -40.906 1 96.19 222 ALA B N 1
ATOM 7823 C CA . ALA B 1 222 ? -6.34 -24.125 -41.312 1 96.19 222 ALA B CA 1
ATOM 7824 C C . ALA B 1 222 ? -6.27 -24.25 -42.844 1 96.19 222 ALA B C 1
ATOM 7826 O O . ALA B 1 222 ? -5.664 -25.188 -43.344 1 96.19 222 ALA B O 1
ATOM 7827 N N . LEU B 1 223 ? -6.852 -23.312 -43.531 1 96 223 LEU B N 1
ATOM 7828 C CA . LEU B 1 223 ? -6.863 -23.312 -45 1 96 223 LEU B CA 1
ATOM 7829 C C . LEU B 1 223 ? -5.496 -22.938 -45.562 1 96 223 LEU B C 1
ATOM 7831 O O . LEU B 1 223 ? -5.062 -23.484 -46.562 1 96 223 LEU B O 1
ATOM 7835 N N . ASP B 1 224 ? -4.906 -22.016 -44.938 1 93.56 224 ASP B N 1
ATOM 7836 C CA . ASP B 1 224 ? -3.607 -21.516 -45.406 1 93.56 224 ASP B CA 1
ATOM 7837 C C . ASP B 1 224 ? -2.516 -22.562 -45.188 1 93.56 224 ASP B C 1
ATOM 7839 O O . ASP B 1 224 ? -1.527 -22.609 -45.906 1 93.56 224 ASP B O 1
ATOM 7843 N N . ARG B 1 225 ? -2.699 -23.422 -44.156 1 95.12 225 ARG B N 1
ATOM 7844 C CA . ARG B 1 225 ? -1.716 -24.453 -43.844 1 95.12 225 ARG B CA 1
ATOM 7845 C C . ARG B 1 225 ? -2.383 -25.828 -43.688 1 95.12 225 ARG B C 1
ATOM 7847 O O . ARG B 1 225 ? -2.4 -26.375 -42.594 1 95.12 225 ARG B O 1
ATOM 7854 N N . PRO B 1 226 ? -2.738 -26.375 -44.719 1 94.56 226 PRO B N 1
ATOM 7855 C CA . PRO B 1 226 ? -3.475 -27.641 -44.656 1 94.56 226 PRO B CA 1
ATOM 7856 C C . PRO B 1 226 ? -2.645 -28.781 -44.062 1 94.56 226 PRO B C 1
ATOM 7858 O O . PRO B 1 226 ? -3.201 -29.766 -43.594 1 94.56 226 PRO B O 1
ATOM 7861 N N . GLU B 1 227 ? -1.321 -28.641 -44.031 1 93.56 227 GLU B N 1
ATOM 7862 C CA . GLU B 1 227 ? -0.435 -29.688 -43.531 1 93.56 227 GLU B CA 1
ATOM 7863 C C . GLU B 1 227 ? -0.591 -29.859 -42.031 1 93.56 227 GLU B C 1
ATOM 7865 O O . GLU B 1 227 ? -0.297 -30.922 -41.5 1 93.56 227 GLU B O 1
ATOM 7870 N N . ILE B 1 228 ? -1.144 -28.906 -41.406 1 92.94 228 ILE B N 1
ATOM 7871 C CA . ILE B 1 228 ? -1.331 -28.969 -39.969 1 92.94 228 ILE B CA 1
ATOM 7872 C C . ILE B 1 228 ? -2.551 -29.812 -39.625 1 92.94 228 ILE B C 1
ATOM 7874 O O . ILE B 1 228 ? -2.646 -30.375 -38.531 1 92.94 228 ILE B O 1
ATOM 7878 N N . ARG B 1 229 ? -3.453 -29.984 -40.531 1 95.19 229 ARG B N 1
ATOM 7879 C CA . ARG B 1 229 ? -4.723 -30.672 -40.312 1 95.19 229 ARG B CA 1
ATOM 7880 C C . ARG B 1 229 ? -5.434 -30.125 -39.062 1 95.19 229 ARG B C 1
ATOM 7882 O O . ARG B 1 229 ? -5.871 -30.891 -38.219 1 95.19 229 ARG B O 1
ATOM 7889 N N . LEU B 1 230 ? -5.379 -28.781 -38.969 1 96.31 230 LEU B N 1
ATOM 7890 C CA . LEU B 1 230 ? -6.004 -28.125 -37.844 1 96.31 230 LEU B CA 1
ATOM 7891 C C . LEU B 1 230 ? -7.52 -28.297 -37.875 1 96.31 230 LEU B C 1
ATOM 7893 O O . LEU B 1 230 ? -8.164 -27.969 -38.875 1 96.31 230 LEU B O 1
ATOM 7897 N N . ASP B 1 231 ? -8.016 -28.844 -36.781 1 96.06 231 ASP B N 1
ATOM 7898 C CA . ASP B 1 231 ? -9.461 -29.016 -36.594 1 96.06 231 ASP B CA 1
ATOM 7899 C C . ASP B 1 231 ? -10.062 -27.875 -35.812 1 96.06 231 ASP B C 1
ATOM 7901 O O . ASP B 1 231 ? -9.828 -27.75 -34.594 1 96.06 231 ASP B O 1
ATOM 7905 N N . VAL B 1 232 ? -10.805 -26.953 -36.5 1 97.25 232 VAL B N 1
ATOM 7906 C CA . VAL B 1 232 ? -11.406 -25.797 -35.844 1 97.25 232 VAL B CA 1
ATOM 7907 C C . VAL B 1 232 ? -12.875 -26.078 -35.531 1 97.25 232 VAL B C 1
ATOM 7909 O O . VAL B 1 232 ? -13.672 -26.328 -36.469 1 97.25 232 VAL B O 1
ATOM 7912 N N . GLN B 1 233 ? -13.227 -25.984 -34.281 1 95.69 233 GLN B N 1
ATOM 7913 C CA . GLN B 1 233 ? -14.578 -26.344 -33.844 1 95.69 233 GLN B CA 1
ATOM 7914 C C . GLN B 1 233 ? -15.219 -25.203 -33.062 1 95.69 233 GLN B C 1
ATOM 7916 O O . GLN B 1 233 ? -14.531 -24.469 -32.344 1 95.69 233 GLN B O 1
ATOM 7921 N N . LEU B 1 234 ? -16.547 -25.109 -33.188 1 95.81 234 LEU B N 1
ATOM 7922 C CA . LEU B 1 234 ? -17.312 -24.156 -32.406 1 95.81 234 LEU B CA 1
ATOM 7923 C C . LEU B 1 234 ? -17.891 -24.828 -31.156 1 95.81 234 LEU B C 1
ATOM 7925 O O . LEU B 1 234 ? -18.438 -25.938 -31.25 1 95.81 234 LEU B O 1
ATOM 7929 N N . LEU B 1 235 ? -17.75 -24.219 -30.047 1 96.06 235 LEU B N 1
ATOM 7930 C CA . LEU B 1 235 ? -18.375 -24.719 -28.828 1 96.06 235 LEU B CA 1
ATOM 7931 C C . LEU B 1 235 ? -19.875 -24.391 -28.812 1 96.06 235 LEU B C 1
ATOM 7933 O O . LEU B 1 235 ? -20.297 -23.391 -29.375 1 96.06 235 LEU B O 1
ATOM 7937 N N . PRO B 1 236 ? -20.594 -25.25 -28.156 1 92.69 236 PRO B N 1
ATOM 7938 C CA . PRO B 1 236 ? -22 -24.891 -27.969 1 92.69 236 PRO B CA 1
ATOM 7939 C C . PRO B 1 236 ? -22.188 -23.719 -27 1 92.69 236 PRO B C 1
ATOM 7941 O O . PRO B 1 236 ? -21.281 -23.438 -26.203 1 92.69 236 PRO B O 1
ATOM 7944 N N . GLU B 1 237 ? -23.297 -23.078 -27.078 1 87.94 237 GLU B N 1
ATOM 7945 C CA . GLU B 1 237 ? -23.594 -21.922 -26.219 1 87.94 237 GLU B CA 1
ATOM 7946 C C . GLU B 1 237 ? -23.656 -22.328 -24.75 1 87.94 237 GLU B C 1
ATOM 7948 O O . GLU B 1 237 ? -23.188 -21.594 -23.891 1 87.94 237 GLU B O 1
ATOM 7953 N N . VAL B 1 238 ? -24.297 -23.5 -24.547 1 89 238 VAL B N 1
ATOM 7954 C CA . VAL B 1 238 ? -24.391 -24.016 -23.188 1 89 238 VAL B CA 1
ATOM 7955 C C . VAL B 1 238 ? -23.516 -25.25 -23.031 1 89 238 VAL B C 1
ATOM 7957 O O . VAL B 1 238 ? -23.672 -26.25 -23.75 1 89 238 VAL B O 1
ATOM 7960 N N . ILE B 1 239 ? -22.562 -25.172 -22.188 1 91.62 239 ILE B N 1
ATOM 7961 C CA . ILE B 1 239 ? -21.641 -26.266 -21.938 1 91.62 239 ILE B CA 1
ATOM 7962 C C . ILE B 1 239 ? -22.078 -27.062 -20.719 1 91.62 239 ILE B C 1
ATOM 7964 O O . ILE B 1 239 ? -22.031 -26.562 -19.594 1 91.62 239 ILE B O 1
ATOM 7968 N N . THR B 1 240 ? -22.531 -28.297 -20.891 1 92.88 240 THR B N 1
ATOM 7969 C CA . THR B 1 240 ? -22.984 -29.172 -19.828 1 92.88 240 THR B CA 1
ATOM 7970 C C . THR B 1 240 ? -21.969 -30.281 -19.562 1 92.88 240 THR B C 1
ATOM 7972 O O . THR B 1 240 ? -21.078 -30.531 -20.391 1 92.88 240 THR B O 1
ATOM 7975 N N . PRO B 1 241 ? -22.062 -30.953 -18.453 1 93.56 241 PRO B N 1
ATOM 7976 C CA . PRO B 1 241 ? -21.172 -32.094 -18.188 1 93.56 241 PRO B CA 1
ATOM 7977 C C . PRO B 1 241 ? -21.25 -33.156 -19.266 1 93.56 241 PRO B C 1
ATOM 7979 O O . PRO B 1 241 ? -20.234 -33.812 -19.562 1 93.56 241 PRO B O 1
ATOM 7982 N N . GLU B 1 242 ? -22.375 -33.375 -19.812 1 94.75 242 GLU B N 1
ATOM 7983 C CA . GLU B 1 242 ? -22.562 -34.375 -20.875 1 94.75 242 GLU B CA 1
ATOM 7984 C C . GLU B 1 242 ? -21.797 -33.969 -22.141 1 94.75 242 GLU B C 1
ATOM 7986 O O . GLU B 1 242 ? -21.156 -34.812 -22.781 1 94.75 242 GLU B O 1
ATOM 7991 N N . ILE B 1 243 ? -21.875 -32.719 -22.406 1 94.19 243 ILE B N 1
ATOM 7992 C CA . ILE B 1 243 ? -21.172 -32.219 -23.578 1 94.19 243 ILE B CA 1
ATOM 7993 C C . ILE B 1 243 ? -19.656 -32.344 -23.375 1 94.19 243 ILE B C 1
ATOM 7995 O O . ILE B 1 243 ? -18.922 -32.719 -24.297 1 94.19 243 ILE B O 1
ATOM 7999 N N . ILE B 1 244 ? -19.219 -32.031 -22.219 1 94.19 244 ILE B N 1
ATOM 8000 C CA . ILE B 1 244 ? -17.812 -32.125 -21.891 1 94.19 244 ILE B CA 1
ATOM 8001 C C . ILE B 1 244 ? -17.344 -33.594 -22.047 1 94.19 244 ILE B C 1
ATOM 8003 O O . ILE B 1 244 ? -16.297 -33.844 -22.625 1 94.19 244 ILE B O 1
ATOM 8007 N N . ARG B 1 245 ? -18.141 -34.5 -21.484 1 92.81 245 ARG B N 1
ATOM 8008 C CA . ARG B 1 245 ? -17.859 -35.906 -21.625 1 92.81 245 ARG B CA 1
ATOM 8009 C C . ARG B 1 245 ? -17.719 -36.312 -23.078 1 92.81 245 ARG B C 1
ATOM 8011 O O . ARG B 1 245 ? -16.797 -37.031 -23.453 1 92.81 245 ARG B O 1
ATOM 8018 N N . ASP B 1 246 ? -18.641 -35.812 -23.891 1 92.38 246 ASP B N 1
ATOM 8019 C CA . ASP B 1 246 ? -18.641 -36.156 -25.297 1 92.38 246 ASP B CA 1
ATOM 8020 C C . ASP B 1 246 ? -17.422 -35.594 -26.016 1 92.38 246 ASP B C 1
ATOM 8022 O O . ASP B 1 246 ? -16.906 -36.219 -26.953 1 92.38 246 ASP B O 1
ATOM 8026 N N . MET B 1 247 ? -17 -34.469 -25.641 1 91.88 247 MET B N 1
ATOM 8027 C CA . MET B 1 247 ? -15.867 -33.812 -26.266 1 91.88 247 MET B CA 1
ATOM 8028 C C . MET B 1 247 ? -14.562 -34.531 -25.969 1 91.88 247 MET B C 1
ATOM 8030 O O . MET B 1 247 ? -13.547 -34.312 -26.625 1 91.88 247 MET B O 1
ATOM 8034 N N . ASN B 1 248 ? -14.594 -35.438 -25.016 1 89.94 248 ASN B N 1
ATOM 8035 C CA . ASN B 1 248 ? -13.391 -36.188 -24.688 1 89.94 248 ASN B CA 1
ATOM 8036 C C . ASN B 1 248 ? -12.969 -37.094 -25.828 1 89.94 248 ASN B C 1
ATOM 8038 O O . ASN B 1 248 ? -11.836 -37.562 -25.875 1 89.94 248 ASN B O 1
ATOM 8042 N N . GLU B 1 249 ? -13.867 -37.312 -26.719 1 88.62 249 GLU B N 1
ATOM 8043 C CA . GLU B 1 249 ? -13.539 -38.094 -27.906 1 88.62 249 GLU B CA 1
ATOM 8044 C C . GLU B 1 249 ? -12.75 -37.25 -28.906 1 88.62 249 GLU B C 1
ATOM 8046 O O . GLU B 1 249 ? -12.109 -37.812 -29.812 1 88.62 249 GLU B O 1
ATOM 8051 N N . LYS B 1 250 ? -12.836 -35.969 -28.766 1 91.31 250 LYS B N 1
ATOM 8052 C CA . LYS B 1 250 ? -12.094 -35.031 -29.578 1 91.31 250 LYS B CA 1
ATOM 8053 C C . LYS B 1 250 ? -11.539 -33.906 -28.734 1 91.31 250 LYS B C 1
ATOM 8055 O O . LYS B 1 250 ? -11.891 -32.719 -28.953 1 91.31 250 LYS B O 1
ATOM 8060 N N . PRO B 1 251 ? -10.688 -34.25 -27.875 1 92.75 251 PRO B N 1
ATOM 8061 C CA . PRO B 1 251 ? -10.164 -33.188 -27.016 1 92.75 251 PRO B CA 1
ATOM 8062 C C . PRO B 1 251 ? -9.375 -32.125 -27.797 1 92.75 251 PRO B C 1
ATOM 8064 O O . PRO B 1 251 ? -8.852 -32.438 -28.875 1 92.75 251 PRO B O 1
ATOM 8067 N N . GLY B 1 252 ? -9.289 -30.953 -27.328 1 94.06 252 GLY B N 1
ATOM 8068 C CA . GLY B 1 252 ? -8.57 -29.875 -28.016 1 94.06 252 GLY B CA 1
ATOM 8069 C C . GLY B 1 252 ? -8.289 -28.688 -27.125 1 94.06 252 GLY B C 1
ATOM 8070 O O . GLY B 1 252 ? -8.68 -28.672 -25.953 1 94.06 252 GLY B O 1
ATOM 8071 N N . LEU B 1 253 ? -7.594 -27.719 -27.719 1 96.25 253 LEU B N 1
ATOM 8072 C CA . LEU B 1 253 ? -7.281 -26.438 -27.078 1 96.25 253 LEU B CA 1
ATOM 8073 C C . LEU B 1 253 ? -8.5 -25.516 -27.078 1 96.25 253 LEU B C 1
ATOM 8075 O O . LEU B 1 253 ? -9.344 -25.594 -27.969 1 96.25 253 LEU B O 1
ATOM 8079 N N . LEU B 1 254 ? -8.609 -24.734 -26.047 1 97.19 254 LEU B N 1
ATOM 8080 C CA . LEU B 1 254 ? -9.641 -23.703 -26 1 97.19 254 LEU B CA 1
ATOM 8081 C C . LEU B 1 254 ? -9.062 -22.344 -26.391 1 97.19 254 LEU B C 1
ATOM 8083 O O . LEU B 1 254 ? -7.977 -21.984 -25.938 1 97.19 254 LEU B O 1
ATOM 8087 N N . ALA B 1 255 ? -9.75 -21.656 -27.219 1 97.12 255 ALA B N 1
ATOM 8088 C CA . ALA B 1 255 ? -9.312 -20.328 -27.625 1 97.12 255 ALA B CA 1
ATOM 8089 C C . ALA B 1 255 ? -9.281 -19.359 -26.453 1 97.12 255 ALA B C 1
ATOM 8091 O O . ALA B 1 255 ? -10.047 -19.516 -25.5 1 97.12 255 ALA B O 1
ATOM 8092 N N . VAL B 1 256 ? -8.391 -18.391 -26.5 1 97.62 256 VAL B N 1
ATOM 8093 C CA . VAL B 1 256 ? -8.305 -17.328 -25.5 1 97.62 256 VAL B CA 1
ATOM 8094 C C . VAL B 1 256 ? -8.414 -15.969 -26.188 1 97.62 256 VAL B C 1
ATOM 8096 O O . VAL B 1 256 ? -8.75 -15.891 -27.375 1 97.62 256 VAL B O 1
ATOM 8099 N N . ALA B 1 257 ? -8.211 -14.852 -25.438 1 97.75 257 ALA B N 1
ATOM 8100 C CA . ALA B 1 257 ? -8.461 -13.508 -25.938 1 97.75 257 ALA B CA 1
ATOM 8101 C C . ALA B 1 257 ? -7.484 -13.156 -27.062 1 97.75 257 ALA B C 1
ATOM 8103 O O . ALA B 1 257 ? -6.34 -13.609 -27.062 1 97.75 257 ALA B O 1
ATOM 8104 N N . VAL B 1 258 ? -7.957 -12.383 -28.016 1 97.25 258 VAL B N 1
ATOM 8105 C CA . VAL B 1 258 ? -7.16 -11.93 -29.141 1 97.25 258 VAL B CA 1
ATOM 8106 C C . VAL B 1 258 ? -7.289 -10.414 -29.297 1 97.25 258 VAL B C 1
ATOM 8108 O O . VAL B 1 258 ? -8.172 -9.797 -28.688 1 97.25 258 VAL B O 1
ATOM 8111 N N . GLU B 1 259 ? -6.375 -9.828 -29.938 1 95.81 259 GLU B N 1
ATOM 8112 C CA . GLU B 1 259 ? -6.438 -8.414 -30.297 1 95.81 259 GLU B CA 1
ATOM 8113 C C . GLU B 1 259 ? -6.301 -8.211 -31.797 1 95.81 259 GLU B C 1
ATOM 8115 O O . GLU B 1 259 ? -5.695 -9.039 -32.5 1 95.81 259 GLU B O 1
ATOM 8120 N N . GLU B 1 260 ? -6.934 -7.184 -32.344 1 94.69 260 GLU B N 1
ATOM 8121 C CA . GLU B 1 260 ? -6.809 -6.832 -33.75 1 94.69 260 GLU B CA 1
ATOM 8122 C C . GLU B 1 260 ? -5.508 -6.086 -34.031 1 94.69 260 GLU B C 1
ATOM 8124 O O . GLU B 1 260 ? -5.152 -5.16 -33.312 1 94.69 260 GLU B O 1
ATOM 8129 N N . VAL B 1 261 ? -4.785 -6.582 -34.969 1 94.19 261 VAL B N 1
ATOM 8130 C CA . VAL B 1 261 ? -3.527 -5.93 -35.312 1 94.19 261 VAL B CA 1
ATOM 8131 C C . VAL B 1 261 ? -3.469 -5.699 -36.812 1 94.19 261 VAL B C 1
ATOM 8133 O O . VAL B 1 261 ? -4.148 -6.391 -37.594 1 94.19 261 VAL B O 1
ATOM 8136 N N . GLU B 1 262 ? -2.695 -4.684 -37.219 1 92.44 262 GLU B N 1
ATOM 8137 C CA . GLU B 1 262 ? -2.484 -4.402 -38.656 1 92.44 262 GLU B CA 1
ATOM 8138 C C . GLU B 1 262 ? -1.188 -5.031 -39.156 1 92.44 262 GLU B C 1
ATOM 8140 O O . GLU B 1 262 ? -0.172 -5.012 -38.438 1 92.44 262 GLU B O 1
ATOM 8145 N N . GLU B 1 263 ? -1.313 -5.781 -40.156 1 87.12 263 GLU B N 1
ATOM 8146 C CA . GLU B 1 263 ? -0.146 -6.387 -40.781 1 87.12 263 GLU B CA 1
ATOM 8147 C C . GLU B 1 263 ? -0.032 -5.973 -42.25 1 87.12 263 GLU B C 1
ATOM 8149 O O . GLU B 1 263 ? -1.042 -5.707 -42.906 1 87.12 263 GLU B O 1
ATOM 8154 N N . GLN B 1 264 ? 1.169 -5.879 -42.75 1 86.88 264 GLN B N 1
ATOM 8155 C CA . GLN B 1 264 ? 1.411 -5.527 -44.125 1 86.88 264 GLN B CA 1
ATOM 8156 C C . GLN B 1 264 ? 1.409 -6.766 -45.031 1 86.88 264 GLN B C 1
ATOM 8158 O O . GLN B 1 264 ? 2.201 -7.688 -44.812 1 86.88 264 GLN B O 1
ATOM 8163 N N . ASP B 1 265 ? 0.413 -6.871 -45.844 1 80.75 265 ASP B N 1
ATOM 8164 C CA . ASP B 1 265 ? 0.327 -7.945 -46.844 1 80.75 265 ASP B CA 1
ATOM 8165 C C . ASP B 1 265 ? 0.954 -7.523 -48.156 1 80.75 265 ASP B C 1
ATOM 8167 O O . ASP B 1 265 ? 0.699 -6.422 -48.656 1 80.75 265 ASP B O 1
ATOM 8171 N N . PRO B 1 266 ? 1.801 -8.266 -48.719 1 80.44 266 PRO B N 1
ATOM 8172 C CA . PRO B 1 266 ? 2.473 -7.902 -49.969 1 80.44 266 PRO B CA 1
ATOM 8173 C C . PRO B 1 266 ? 1.492 -7.594 -51.094 1 80.44 266 PRO B C 1
ATOM 8175 O O . PRO B 1 266 ? 1.803 -6.801 -52 1 80.44 266 PRO B O 1
ATOM 8178 N N . VAL B 1 267 ? 0.313 -8.094 -51.156 1 80.12 267 VAL B N 1
ATOM 8179 C CA . VAL B 1 267 ? -0.638 -7.949 -52.281 1 80.12 267 VAL B CA 1
ATOM 8180 C C . VAL B 1 267 ? -1.739 -6.969 -51.875 1 80.12 267 VAL B C 1
ATOM 8182 O O . VAL B 1 267 ? -2.066 -6.055 -52.625 1 80.12 267 VAL B O 1
ATOM 8185 N N . LYS B 1 268 ? -2.27 -7.078 -50.625 1 78.38 268 LYS B N 1
ATOM 8186 C CA . LYS B 1 268 ? -3.479 -6.352 -50.25 1 78.38 268 LYS B CA 1
ATOM 8187 C C . LYS B 1 268 ? -3.141 -5.09 -49.469 1 78.38 268 LYS B C 1
ATOM 8189 O O . LYS B 1 268 ? -4.027 -4.289 -49.156 1 78.38 268 LYS B O 1
ATOM 8194 N N . GLY B 1 269 ? -1.921 -4.918 -49.25 1 82.88 269 GLY B N 1
ATOM 8195 C CA . GLY B 1 269 ? -1.509 -3.775 -48.438 1 82.88 269 GLY B CA 1
ATOM 8196 C C . GLY B 1 269 ? -1.677 -3.998 -46.969 1 82.88 269 GLY B C 1
ATOM 8197 O O . GLY B 1 269 ? -1.301 -5.051 -46.438 1 82.88 269 GLY B O 1
ATOM 8198 N N . THR B 1 270 ? -2.176 -3.029 -46.219 1 89.19 270 THR B N 1
ATOM 8199 C CA . THR B 1 270 ? -2.406 -3.131 -44.781 1 89.19 270 THR B CA 1
ATOM 8200 C C . THR B 1 270 ? -3.691 -3.902 -44.5 1 89.19 270 THR B C 1
ATOM 8202 O O . THR B 1 270 ? -4.773 -3.504 -44.938 1 89.19 270 THR B O 1
ATOM 8205 N N . ILE B 1 271 ? -3.525 -5.023 -43.875 1 89.31 271 ILE B N 1
ATOM 8206 C CA . ILE B 1 271 ? -4.699 -5.828 -43.562 1 89.31 271 ILE B CA 1
ATOM 8207 C C . ILE B 1 271 ? -4.84 -5.949 -42.031 1 89.31 271 ILE B C 1
ATOM 8209 O O . ILE B 1 271 ? -3.848 -5.879 -41.312 1 89.31 271 ILE B O 1
ATOM 8213 N N . LYS B 1 272 ? -6.105 -6.09 -41.688 1 91.81 272 LYS B N 1
ATOM 8214 C CA . LYS B 1 272 ? -6.398 -6.328 -40.281 1 91.81 272 LYS B CA 1
ATOM 8215 C C . LYS B 1 272 ? -6.461 -7.824 -39.969 1 91.81 272 LYS B C 1
ATOM 8217 O O . LYS B 1 272 ? -7.039 -8.594 -40.75 1 91.81 272 LYS B O 1
ATOM 8222 N N . THR B 1 273 ? -5.703 -8.297 -39.031 1 92.62 273 THR B N 1
ATOM 8223 C CA . THR B 1 273 ? -5.695 -9.688 -38.594 1 92.62 273 THR B CA 1
ATOM 8224 C C . THR B 1 273 ? -5.773 -9.773 -37.062 1 92.62 273 THR B C 1
ATOM 8226 O O . THR B 1 273 ? -5.906 -8.758 -36.375 1 92.62 273 THR B O 1
ATOM 8229 N N . LEU B 1 274 ? -5.875 -11.055 -36.562 1 95.69 274 LEU B N 1
ATOM 8230 C CA . LEU B 1 274 ? -5.98 -11.266 -35.125 1 95.69 274 LEU B CA 1
ATOM 8231 C C . LEU B 1 274 ? -4.68 -11.828 -34.562 1 95.69 274 LEU B C 1
ATOM 8233 O O . LEU B 1 274 ? -3.982 -12.586 -35.25 1 95.69 274 LEU B O 1
ATOM 8237 N N . ARG B 1 275 ? -4.316 -11.391 -33.438 1 95.62 275 ARG B N 1
ATOM 8238 C CA . ARG B 1 275 ? -3.17 -11.906 -32.688 1 95.62 275 ARG B CA 1
ATOM 8239 C C . ARG B 1 275 ? -3.578 -12.32 -31.281 1 95.62 275 ARG B C 1
ATOM 8241 O O . ARG B 1 275 ? -4.312 -11.594 -30.594 1 95.62 275 ARG B O 1
ATOM 8248 N N . GLY B 1 276 ? -3.148 -13.461 -30.875 1 96.12 276 GLY B N 1
ATOM 8249 C CA . GLY B 1 276 ? -3.463 -13.914 -29.531 1 96.12 276 GLY B CA 1
ATOM 8250 C C . GLY B 1 276 ? -2.842 -13.047 -28.453 1 96.12 276 GLY B C 1
ATOM 8251 O O . GLY B 1 276 ? -1.702 -12.594 -28.594 1 96.12 276 GLY B O 1
ATOM 8252 N N . LEU B 1 277 ? -3.6 -12.758 -27.375 1 97.69 277 LEU B N 1
ATOM 8253 C CA . LEU B 1 277 ? -2.988 -12.125 -26.203 1 97.69 277 LEU B CA 1
ATOM 8254 C C . LEU B 1 277 ? -2.014 -13.07 -25.516 1 97.69 277 LEU B C 1
ATOM 8256 O O . LEU B 1 277 ? -2.312 -14.25 -25.344 1 97.69 277 LEU B O 1
ATOM 8260 N N . PRO B 1 278 ? -0.902 -12.602 -25.219 1 97.88 278 PRO B N 1
ATOM 8261 C CA . PRO B 1 278 ? 0.112 -13.484 -24.641 1 97.88 278 PRO B CA 1
ATOM 8262 C C . PRO B 1 278 ? -0.22 -13.898 -23.203 1 97.88 278 PRO B C 1
ATOM 8264 O O . PRO B 1 278 ? -1.009 -13.227 -22.531 1 97.88 278 PRO B O 1
ATOM 8267 N N . PHE B 1 279 ? 0.292 -14.984 -22.766 1 98.31 279 PHE B N 1
ATOM 8268 C CA . PHE B 1 279 ? 0.218 -15.453 -21.391 1 98.31 279 PHE B CA 1
ATOM 8269 C C . PHE B 1 279 ? 1.448 -16.281 -21.031 1 98.31 279 PHE B C 1
ATOM 8271 O O . PHE B 1 279 ? 2.213 -16.672 -21.922 1 98.31 279 PHE B O 1
ATOM 8278 N N . VAL B 1 280 ? 1.741 -16.484 -19.75 1 98.5 280 VAL B N 1
ATOM 8279 C CA . VAL B 1 280 ? 2.902 -17.203 -19.25 1 98.5 280 VAL B CA 1
ATOM 8280 C C . VAL B 1 280 ? 2.471 -18.578 -18.75 1 98.5 280 VAL B C 1
ATOM 8282 O O . VAL B 1 280 ? 1.519 -18.688 -17.969 1 98.5 280 VAL B O 1
ATOM 8285 N N . VAL B 1 281 ? 3.113 -19.625 -19.25 1 97.38 281 VAL B N 1
ATOM 8286 C CA . VAL B 1 281 ? 2.814 -20.984 -18.828 1 97.38 281 VAL B CA 1
ATOM 8287 C C . VAL B 1 281 ? 3.689 -21.359 -17.625 1 97.38 281 VAL B C 1
ATOM 8289 O O . VAL B 1 281 ? 4.715 -20.734 -17.375 1 97.38 281 VAL B O 1
ATOM 8292 N N . PRO B 1 282 ? 3.305 -22.328 -16.828 1 96.5 282 PRO B N 1
ATOM 8293 C CA . PRO B 1 282 ? 4.059 -22.688 -15.617 1 96.5 282 PRO B CA 1
ATOM 8294 C C . PRO B 1 282 ? 5.445 -23.234 -15.93 1 96.5 282 PRO B C 1
ATOM 8296 O O . PRO B 1 282 ? 6.41 -22.938 -15.219 1 96.5 282 PRO B O 1
ATOM 8299 N N . GLY B 1 283 ? 5.598 -24.016 -16.891 1 93.75 283 GLY B N 1
ATOM 8300 C CA . GLY B 1 283 ? 6.836 -24.641 -17.328 1 93.75 283 GLY B CA 1
ATOM 8301 C C . GLY B 1 283 ? 6.941 -24.781 -18.828 1 93.75 283 GLY B C 1
ATOM 8302 O O . GLY B 1 283 ? 5.938 -24.672 -19.531 1 93.75 283 GLY B O 1
ATOM 8303 N N . GLY B 1 284 ? 8.039 -25.094 -19.297 1 88.06 284 GLY B N 1
ATOM 8304 C CA . GLY B 1 284 ? 8.328 -25.109 -20.734 1 88.06 284 GLY B CA 1
ATOM 8305 C C . GLY B 1 284 ? 7.523 -26.125 -21.5 1 88.06 284 GLY B C 1
ATOM 8306 O O . GLY B 1 284 ? 7.246 -25.938 -22.688 1 88.06 284 GLY B O 1
ATOM 8307 N N . ARG B 1 285 ? 7.117 -27.156 -20.875 1 85.38 285 ARG B N 1
ATOM 8308 C CA . ARG B 1 285 ? 6.422 -28.234 -21.562 1 85.38 285 ARG B CA 1
ATOM 8309 C C . ARG B 1 285 ? 4.953 -27.891 -21.781 1 85.38 285 ARG B C 1
ATOM 8311 O O . ARG B 1 285 ? 4.262 -28.547 -22.562 1 85.38 285 ARG B O 1
ATOM 8318 N N . PHE B 1 286 ? 4.445 -26.859 -21.125 1 90.62 286 PHE B N 1
ATOM 8319 C CA . PHE B 1 286 ? 3.033 -26.5 -21.188 1 90.62 286 PHE B CA 1
ATOM 8320 C C . PHE B 1 286 ? 2.777 -25.5 -22.297 1 90.62 286 PHE B C 1
ATOM 8322 O O . PHE B 1 286 ? 3.68 -24.766 -22.703 1 90.62 286 PHE B O 1
ATOM 8329 N N . ASN B 1 287 ? 1.553 -25.531 -22.797 1 92.44 287 ASN B N 1
ATOM 8330 C CA . ASN B 1 287 ? 1.188 -24.594 -23.859 1 92.44 287 ASN B CA 1
ATOM 8331 C C . ASN B 1 287 ? -0.148 -23.922 -23.562 1 92.44 287 ASN B C 1
ATOM 8333 O O . ASN B 1 287 ? -0.575 -23.031 -24.312 1 92.44 287 ASN B O 1
ATOM 8337 N N . GLU B 1 288 ? -0.786 -24.344 -22.5 1 94.5 288 GLU B N 1
ATOM 8338 C CA . GLU B 1 288 ? -2.111 -23.828 -22.188 1 94.5 288 GLU B CA 1
ATOM 8339 C C . GLU B 1 288 ? -2.041 -22.781 -21.078 1 94.5 288 GLU B C 1
ATOM 8341 O O . GLU B 1 288 ? -1.092 -22.766 -20.297 1 94.5 288 GLU B O 1
ATOM 8346 N N . LEU B 1 289 ? -3.033 -21.875 -21.078 1 97.5 289 LEU B N 1
ATOM 8347 C CA . LEU B 1 289 ? -3.201 -20.922 -19.984 1 97.5 289 LEU B CA 1
ATOM 8348 C C . LEU B 1 289 ? -3.707 -21.609 -18.719 1 97.5 289 LEU B C 1
ATOM 8350 O O . LEU B 1 289 ? -4.734 -22.281 -18.75 1 97.5 289 LEU B O 1
ATOM 8354 N N . TYR B 1 290 ? -2.943 -21.406 -17.641 1 97.69 290 TYR B N 1
ATOM 8355 C CA . TYR B 1 290 ? -3.314 -22.016 -16.375 1 97.69 290 TYR B CA 1
ATOM 8356 C C . TYR B 1 290 ? -3.934 -20.984 -15.43 1 97.69 290 TYR B C 1
ATOM 8358 O O . TYR B 1 290 ? -3.689 -19.781 -15.57 1 97.69 290 TYR B O 1
ATOM 8366 N N . GLY B 1 291 ? -4.715 -21.438 -14.484 1 96.88 291 GLY B N 1
ATOM 8367 C CA . GLY B 1 291 ? -5.484 -20.578 -13.594 1 96.88 291 GLY B CA 1
ATOM 8368 C C . GLY B 1 291 ? -4.637 -19.906 -12.539 1 96.88 291 GLY B C 1
ATOM 8369 O O . GLY B 1 291 ? -4.023 -18.859 -12.812 1 96.88 291 GLY B O 1
ATOM 8370 N N . TRP B 1 292 ? -4.504 -20.469 -11.289 1 97.31 292 TRP B N 1
ATOM 8371 C CA . TRP B 1 292 ? -3.887 -19.781 -10.164 1 97.31 292 TRP B CA 1
ATOM 8372 C C . TRP B 1 292 ? -2.377 -19.688 -10.352 1 97.31 292 TRP B C 1
ATOM 8374 O O . TRP B 1 292 ? -1.724 -18.844 -9.719 1 97.31 292 TRP B O 1
ATOM 8384 N N . ASP B 1 293 ? -1.775 -20.516 -11.312 1 98.12 293 ASP B N 1
ATOM 8385 C CA . ASP B 1 293 ? -0.367 -20.344 -11.648 1 98.12 293 ASP B CA 1
ATOM 8386 C C . ASP B 1 293 ? -0.098 -18.922 -12.172 1 98.12 293 ASP B C 1
ATOM 8388 O O . ASP B 1 293 ? 0.919 -18.328 -11.836 1 98.12 293 ASP B O 1
ATOM 8392 N N . SER B 1 294 ? -1.01 -18.484 -12.977 1 98.62 294 SER B N 1
ATOM 8393 C CA . SER B 1 294 ? -0.87 -17.172 -13.602 1 98.62 294 SER B CA 1
ATOM 8394 C C . SER B 1 294 ? -0.842 -16.062 -12.562 1 98.62 294 SER B C 1
ATOM 8396 O O . SER B 1 294 ? -0.145 -15.055 -12.734 1 98.62 294 SER B O 1
ATOM 8398 N N . TYR B 1 295 ? -1.635 -16.219 -11.523 1 98.62 295 TYR B N 1
ATOM 8399 C CA . TYR B 1 295 ? -1.568 -15.219 -10.461 1 98.62 295 TYR B CA 1
ATOM 8400 C C . TYR B 1 295 ? -0.183 -15.195 -9.82 1 98.62 295 TYR B C 1
ATOM 8402 O O . TYR B 1 295 ? 0.406 -14.125 -9.648 1 98.62 295 TYR B O 1
ATOM 8410 N N . MET B 1 296 ? 0.306 -16.391 -9.445 1 98.81 296 MET B N 1
ATOM 8411 C CA . MET B 1 296 ? 1.619 -16.453 -8.812 1 98.81 296 MET B CA 1
ATOM 8412 C C . MET B 1 296 ? 2.693 -15.867 -9.727 1 98.81 296 MET B C 1
ATOM 8414 O O . MET B 1 296 ? 3.543 -15.094 -9.281 1 98.81 296 MET B O 1
ATOM 8418 N N . GLU B 1 297 ? 2.613 -16.188 -11.008 1 98.81 297 GLU B N 1
ATOM 8419 C CA . GLU B 1 297 ? 3.578 -15.688 -11.977 1 98.81 297 GLU B CA 1
ATOM 8420 C C . GLU B 1 297 ? 3.496 -14.172 -12.102 1 98.81 297 GLU B C 1
ATOM 8422 O O . GLU B 1 297 ? 4.516 -13.5 -12.281 1 98.81 297 GLU B O 1
ATOM 8427 N N . SER B 1 298 ? 2.295 -13.641 -12.016 1 98.81 298 SER B N 1
ATOM 8428 C CA . SER B 1 298 ? 2.1 -12.203 -12.188 1 98.81 298 SER B CA 1
ATOM 8429 C C . SER B 1 298 ? 2.816 -11.422 -11.094 1 98.81 298 SER B C 1
ATOM 8431 O O . SER B 1 298 ? 3.271 -10.297 -11.32 1 98.81 298 SER B O 1
ATOM 8433 N N . LEU B 1 299 ? 2.973 -12.016 -9.898 1 98.75 299 LEU B N 1
ATOM 8434 C CA . LEU B 1 299 ? 3.697 -11.352 -8.82 1 98.75 299 LEU B CA 1
ATOM 8435 C C . LEU B 1 299 ? 5.145 -11.078 -9.227 1 98.75 299 LEU B C 1
ATOM 8437 O O . LEU B 1 299 ? 5.68 -10.008 -8.945 1 98.75 299 LEU B O 1
ATOM 8441 N N . GLY B 1 300 ? 5.746 -12.078 -9.898 1 98.81 300 GLY B N 1
ATOM 8442 C CA . GLY B 1 300 ? 7.109 -11.906 -10.375 1 98.81 300 GLY B CA 1
ATOM 8443 C C . GLY B 1 300 ? 7.199 -11.023 -11.602 1 98.81 300 GLY B C 1
ATOM 8444 O O . GLY B 1 300 ? 8.141 -10.234 -11.734 1 98.81 300 GLY B O 1
ATOM 8445 N N . LEU B 1 301 ? 6.25 -11.141 -12.523 1 98.81 301 LEU B N 1
ATOM 8446 C CA . LEU B 1 301 ? 6.219 -10.344 -13.75 1 98.81 301 LEU B CA 1
ATOM 8447 C C . LEU B 1 301 ? 6.148 -8.852 -13.422 1 98.81 301 LEU B C 1
ATOM 8449 O O . LEU B 1 301 ? 6.82 -8.039 -14.055 1 98.81 301 LEU B O 1
ATOM 8453 N N . LEU B 1 302 ? 5.387 -8.492 -12.445 1 98.12 302 LEU B N 1
ATOM 8454 C CA . LEU B 1 302 ? 5.254 -7.094 -12.055 1 98.12 302 LEU B CA 1
ATOM 8455 C C . LEU B 1 302 ? 6.559 -6.566 -11.469 1 98.12 302 LEU B C 1
ATOM 8457 O O . LEU B 1 302 ? 6.918 -5.406 -11.688 1 98.12 302 LEU B O 1
ATOM 8461 N N . VAL B 1 303 ? 7.262 -7.402 -10.727 1 96.62 303 VAL B N 1
ATOM 8462 C CA . VAL B 1 303 ? 8.562 -7.027 -10.172 1 96.62 303 VAL B CA 1
ATOM 8463 C C . VAL B 1 303 ? 9.547 -6.754 -11.305 1 96.62 303 VAL B C 1
ATOM 8465 O O . VAL B 1 303 ? 10.352 -5.824 -11.227 1 96.62 303 VAL B O 1
ATOM 8468 N N . ASN B 1 304 ? 9.469 -7.586 -12.352 1 97.19 304 ASN B N 1
ATOM 8469 C CA . ASN B 1 304 ? 10.398 -7.484 -13.477 1 97.19 304 ASN B CA 1
ATOM 8470 C C . ASN B 1 304 ? 9.859 -6.559 -14.562 1 97.19 304 ASN B C 1
ATOM 8472 O O . ASN B 1 304 ? 10.289 -6.637 -15.719 1 97.19 304 ASN B O 1
ATOM 8476 N N . ASP B 1 305 ? 8.789 -5.766 -14.297 1 93.62 305 ASP B N 1
ATOM 8477 C CA . ASP B 1 305 ? 8.227 -4.715 -15.141 1 93.62 305 ASP B CA 1
ATOM 8478 C C . ASP B 1 305 ? 7.648 -5.289 -16.438 1 93.62 305 ASP B C 1
ATOM 8480 O O . ASP B 1 305 ? 7.77 -4.684 -17.5 1 93.62 305 ASP B O 1
ATOM 8484 N N . ARG B 1 306 ? 7.25 -6.539 -16.328 1 98.06 306 ARG B N 1
ATOM 8485 C CA . ARG B 1 306 ? 6.504 -7.141 -17.438 1 98.06 306 ARG B CA 1
ATOM 8486 C C . ARG B 1 306 ? 5.004 -7.008 -17.219 1 98.06 306 ARG B C 1
ATOM 8488 O O . ARG B 1 306 ? 4.273 -8 -17.234 1 98.06 306 ARG B O 1
ATOM 8495 N N . VAL B 1 307 ? 4.555 -5.785 -17.094 1 97.69 307 VAL B N 1
ATOM 8496 C CA . VAL B 1 307 ? 3.158 -5.457 -16.828 1 97.69 307 VAL B CA 1
ATOM 8497 C C . VAL B 1 307 ? 2.299 -5.855 -18.016 1 97.69 307 VAL B C 1
ATOM 8499 O O . VAL B 1 307 ? 1.139 -6.242 -17.859 1 97.69 307 VAL B O 1
ATOM 8502 N N . ASP B 1 308 ? 2.889 -5.863 -19.156 1 97.44 308 ASP B N 1
ATOM 8503 C CA . ASP B 1 308 ? 2.205 -6.238 -20.391 1 97.44 308 ASP B CA 1
ATOM 8504 C C . ASP B 1 308 ? 1.674 -7.668 -20.312 1 97.44 308 ASP B C 1
ATOM 8506 O O . ASP B 1 308 ? 0.517 -7.926 -20.656 1 97.44 308 ASP B O 1
ATOM 8510 N N . LEU B 1 309 ? 2.504 -8.586 -19.828 1 98.69 309 LEU B N 1
ATOM 8511 C CA . LEU B 1 309 ? 2.109 -9.984 -19.734 1 98.69 309 LEU B CA 1
ATOM 8512 C C . LEU B 1 309 ? 1.053 -10.172 -18.641 1 98.69 309 LEU B C 1
ATOM 8514 O O . LEU B 1 309 ? 0.078 -10.898 -18.844 1 98.69 309 LEU B O 1
ATOM 8518 N N . ALA B 1 310 ? 1.264 -9.5 -17.516 1 98.81 310 ALA B N 1
ATOM 8519 C CA . ALA B 1 310 ? 0.297 -9.609 -16.422 1 98.81 310 ALA B CA 1
ATOM 8520 C C . ALA B 1 310 ? -1.07 -9.078 -16.859 1 98.81 310 ALA B C 1
ATOM 8522 O O . ALA B 1 310 ? -2.098 -9.703 -16.562 1 98.81 310 ALA B O 1
ATOM 8523 N N . LYS B 1 311 ? -1.073 -7.945 -17.5 1 98.62 311 LYS B N 1
ATOM 8524 C CA . LYS B 1 311 ? -2.307 -7.34 -18 1 98.62 311 LYS B CA 1
ATOM 8525 C C . LYS B 1 311 ? -3.016 -8.273 -18.969 1 98.62 311 LYS B C 1
ATOM 8527 O O . LYS B 1 311 ? -4.227 -8.469 -18.891 1 98.62 311 LYS B O 1
ATOM 8532 N N . ALA B 1 312 ? -2.254 -8.828 -19.859 1 98.69 312 ALA B N 1
ATOM 8533 C CA . ALA B 1 312 ? -2.811 -9.742 -20.859 1 98.69 312 ALA B CA 1
ATOM 8534 C C . ALA B 1 312 ? -3.434 -10.961 -20.188 1 98.69 312 ALA B C 1
ATOM 8536 O O . ALA B 1 312 ? -4.488 -11.445 -20.609 1 98.69 312 ALA B O 1
ATOM 8537 N N . MET B 1 313 ? -2.836 -11.469 -19.203 1 98.81 313 MET B N 1
ATOM 8538 C CA . MET B 1 313 ? -3.348 -12.648 -18.516 1 98.81 313 MET B CA 1
ATOM 8539 C C . MET B 1 313 ? -4.656 -12.336 -17.797 1 98.81 313 MET B C 1
ATOM 8541 O O . MET B 1 313 ? -5.559 -13.18 -17.75 1 98.81 313 MET B O 1
ATOM 8545 N N . VAL B 1 314 ? -4.758 -11.133 -17.203 1 98.88 314 VAL B N 1
ATOM 8546 C CA . VAL B 1 314 ? -6.02 -10.727 -16.594 1 98.88 314 VAL B CA 1
ATOM 8547 C C . VAL B 1 314 ? -7.117 -10.68 -17.656 1 98.88 314 VAL B C 1
ATOM 8549 O O . VAL B 1 314 ? -8.227 -11.164 -17.422 1 98.88 314 VAL B O 1
ATOM 8552 N N . LEU B 1 315 ? -6.793 -10.148 -18.781 1 98.69 315 LEU B N 1
ATOM 8553 C CA . LEU B 1 315 ? -7.766 -10.055 -19.875 1 98.69 315 LEU B CA 1
ATOM 8554 C C . LEU B 1 315 ? -8.164 -11.438 -20.359 1 98.69 315 LEU B C 1
ATOM 8556 O O . LEU B 1 315 ? -9.328 -11.672 -20.688 1 98.69 315 LEU B O 1
ATOM 8560 N N . ASN B 1 316 ? -7.203 -12.305 -20.422 1 98.75 316 ASN B N 1
ATOM 8561 C CA . ASN B 1 316 ? -7.504 -13.695 -20.781 1 98.75 316 ASN B CA 1
ATOM 8562 C C . ASN B 1 316 ? -8.453 -14.336 -19.781 1 98.75 316 ASN B C 1
ATOM 8564 O O . ASN B 1 316 ? -9.344 -15.094 -20.156 1 98.75 316 ASN B O 1
ATOM 8568 N N . PHE B 1 317 ? -8.266 -14.062 -18.484 1 98.81 317 PHE B N 1
ATOM 8569 C CA . PHE B 1 317 ? -9.156 -14.594 -17.453 1 98.81 317 PHE B CA 1
ATOM 8570 C C . PHE B 1 317 ? -10.562 -14.039 -17.625 1 98.81 317 PHE B C 1
ATOM 8572 O O . PHE B 1 317 ? -11.547 -14.766 -17.469 1 98.81 317 PHE B O 1
ATOM 8579 N N . CYS B 1 318 ? -10.672 -12.734 -17.922 1 98.5 318 CYS B N 1
ATOM 8580 C CA . CYS B 1 318 ? -11.984 -12.141 -18.172 1 98.5 318 CYS B CA 1
ATOM 8581 C C . CYS B 1 318 ? -12.664 -12.812 -19.359 1 98.5 318 CYS B C 1
ATOM 8583 O O . CYS B 1 318 ? -13.875 -13.07 -19.328 1 98.5 318 CYS B O 1
ATOM 8585 N N . PHE B 1 319 ? -11.875 -13.086 -20.391 1 98 319 PHE B N 1
ATOM 8586 C CA . PHE B 1 319 ? -12.391 -13.797 -21.562 1 98 319 PHE B CA 1
ATOM 8587 C C . PHE B 1 319 ? -12.938 -15.164 -21.156 1 98 319 PHE B C 1
ATOM 8589 O O . PHE B 1 319 ? -14.031 -15.539 -21.578 1 98 319 PHE B O 1
ATOM 8596 N N . CYS B 1 320 ? -12.156 -15.938 -20.391 1 98.06 320 CYS B N 1
ATOM 8597 C CA . CYS B 1 320 ? -12.578 -17.266 -19.984 1 98.06 320 CYS B CA 1
ATOM 8598 C C . CYS B 1 320 ? -13.875 -17.219 -19.188 1 98.06 320 CYS B C 1
ATOM 8600 O O . CYS B 1 320 ? -14.766 -18.031 -19.391 1 98.06 320 CYS B O 1
ATOM 8602 N N . ILE B 1 321 ? -13.977 -16.25 -18.281 1 97.69 321 ILE B N 1
ATOM 8603 C CA . ILE B 1 321 ? -15.188 -16.125 -17.469 1 97.69 321 ILE B CA 1
ATOM 8604 C C . ILE B 1 321 ? -16.375 -15.766 -18.375 1 97.69 321 ILE B C 1
ATOM 8606 O O . ILE B 1 321 ? -17.469 -16.312 -18.219 1 97.69 321 ILE B O 1
ATOM 8610 N N . GLU B 1 322 ? -16.156 -14.867 -19.281 1 96.25 322 GLU B N 1
ATOM 8611 C CA . GLU B 1 322 ? -17.219 -14.414 -20.172 1 96.25 322 GLU B CA 1
ATOM 8612 C C . GLU B 1 322 ? -17.734 -15.562 -21.047 1 96.25 322 GLU B C 1
ATOM 8614 O O . GLU B 1 322 ? -18.938 -15.703 -21.234 1 96.25 322 GLU B O 1
ATOM 8619 N N . HIS B 1 323 ? -16.828 -16.406 -21.5 1 95.81 323 HIS B N 1
ATOM 8620 C CA . HIS B 1 323 ? -17.219 -17.328 -22.547 1 95.81 323 HIS B CA 1
ATOM 8621 C C . HIS B 1 323 ? -17.281 -18.766 -22.031 1 95.81 323 HIS B C 1
ATOM 8623 O O . HIS B 1 323 ? -18.016 -19.594 -22.562 1 95.81 323 HIS B O 1
ATOM 8629 N N . TYR B 1 324 ? -16.453 -19.062 -21.047 1 95.81 324 TYR B N 1
ATOM 8630 C CA . TYR B 1 324 ? -16.453 -20.422 -20.516 1 95.81 324 TYR B CA 1
ATOM 8631 C C . TYR B 1 324 ? -17.094 -20.484 -19.141 1 95.81 324 TYR B C 1
ATOM 8633 O O . TYR B 1 324 ? -17.281 -21.562 -18.578 1 95.81 324 TYR B O 1
ATOM 8641 N N . GLY B 1 325 ? -17.344 -19.297 -18.484 1 94.25 325 GLY B N 1
ATOM 8642 C CA . GLY B 1 325 ? -18.078 -19.219 -17.219 1 94.25 325 GLY B CA 1
ATOM 8643 C C . GLY B 1 325 ? -17.172 -19.172 -16.016 1 94.25 325 GLY B C 1
ATOM 8644 O O . GLY B 1 325 ? -17.594 -18.781 -14.922 1 94.25 325 GLY B O 1
ATOM 8645 N N . LYS B 1 326 ? -15.93 -19.562 -16.172 1 96.44 326 LYS B N 1
ATOM 8646 C CA . LYS B 1 326 ? -15 -19.609 -15.047 1 96.44 326 LYS B CA 1
ATOM 8647 C C . LYS B 1 326 ? -13.555 -19.531 -15.531 1 96.44 326 LYS B C 1
ATOM 8649 O O . LYS B 1 326 ? -13.289 -19.625 -16.734 1 96.44 326 LYS B O 1
ATOM 8654 N N . ILE B 1 327 ? -12.633 -19.172 -14.656 1 97.88 327 ILE B N 1
ATOM 8655 C CA . ILE B 1 327 ? -11.219 -19.406 -14.906 1 97.88 327 ILE B CA 1
ATOM 8656 C C . ILE B 1 327 ? -10.922 -20.906 -14.789 1 97.88 327 ILE B C 1
ATOM 8658 O O . ILE B 1 327 ? -11.156 -21.516 -13.742 1 97.88 327 ILE B O 1
ATOM 8662 N N . LEU B 1 328 ? -10.445 -21.438 -15.781 1 97.38 328 LEU B N 1
ATOM 8663 C CA . LEU B 1 328 ? -10.281 -22.891 -15.867 1 97.38 328 LEU B CA 1
ATOM 8664 C C . LEU B 1 328 ? -8.969 -23.328 -15.219 1 97.38 328 LEU B C 1
ATOM 8666 O O . LEU B 1 328 ? -8.062 -22.516 -15.031 1 97.38 328 LEU B O 1
ATOM 8670 N N . ASN B 1 329 ? -8.961 -24.578 -14.875 1 96 329 ASN B N 1
ATOM 8671 C CA . ASN B 1 329 ? -7.684 -25.156 -14.484 1 96 329 ASN B CA 1
ATOM 8672 C C . ASN B 1 329 ? -6.598 -24.875 -15.516 1 96 329 ASN B C 1
ATOM 8674 O O . ASN B 1 329 ? -5.488 -24.484 -15.164 1 96 329 ASN B O 1
ATOM 8678 N N . ALA B 1 330 ? -6.945 -25.109 -16.75 1 96.31 330 ALA B N 1
ATOM 8679 C CA . ALA B 1 330 ? -6.184 -24.75 -17.938 1 96.31 330 ALA B CA 1
ATOM 8680 C C . ALA B 1 330 ? -7.082 -24.703 -19.172 1 96.31 330 ALA B C 1
ATOM 8682 O O . ALA B 1 330 ? -8.242 -25.125 -19.109 1 96.31 330 ALA B O 1
ATOM 8683 N N . THR B 1 331 ? -6.605 -24.234 -20.25 1 96.69 331 THR B N 1
ATOM 8684 C CA . THR B 1 331 ? -7.469 -23.984 -21.391 1 96.69 331 THR B CA 1
ATOM 8685 C C . THR B 1 331 ? -7.441 -25.172 -22.344 1 96.69 331 THR B C 1
ATOM 8687 O O . THR B 1 331 ? -7.082 -25.031 -23.516 1 96.69 331 THR B O 1
ATOM 8690 N N . ARG B 1 332 ? -7.91 -26.297 -21.891 1 95.25 332 ARG B N 1
ATOM 8691 C CA . ARG B 1 332 ? -8.211 -27.5 -22.672 1 95.25 332 ARG B CA 1
ATOM 8692 C C . ARG B 1 332 ? -9.664 -27.922 -22.469 1 95.25 332 ARG B C 1
ATOM 8694 O O . ARG B 1 332 ? -10.266 -27.656 -21.438 1 95.25 332 ARG B O 1
ATOM 8701 N N . SER B 1 333 ? -10.188 -28.641 -23.406 1 94.56 333 SER B N 1
ATOM 8702 C CA . SER B 1 333 ? -11.617 -28.953 -23.422 1 94.56 333 SER B CA 1
ATOM 8703 C C . SER B 1 333 ? -12.016 -29.781 -22.219 1 94.56 333 SER B C 1
ATOM 8705 O O . SER B 1 333 ? -13.094 -29.594 -21.656 1 94.56 333 SER B O 1
ATOM 8707 N N . TYR B 1 334 ? -11.195 -30.656 -21.734 1 92.31 334 TYR B N 1
ATOM 8708 C CA . TYR B 1 334 ? -11.578 -31.531 -20.641 1 92.31 334 TYR B CA 1
ATOM 8709 C C . TYR B 1 334 ? -11.469 -30.812 -19.297 1 92.31 334 TYR B C 1
ATOM 8711 O O . TYR B 1 334 ? -11.758 -31.375 -18.25 1 92.31 334 TYR B O 1
ATOM 8719 N N . TYR B 1 335 ? -11.07 -29.547 -19.281 1 94.81 335 TYR B N 1
ATOM 8720 C CA . TYR B 1 335 ? -11.031 -28.734 -18.078 1 94.81 335 TYR B CA 1
ATOM 8721 C C . TYR B 1 335 ? -12.234 -27.797 -18 1 94.81 335 TYR B C 1
ATOM 8723 O O . TYR B 1 335 ? -12.352 -26.984 -17.078 1 94.81 335 TYR B O 1
ATOM 8731 N N . LEU B 1 336 ? -13.125 -27.875 -18.891 1 95.81 336 LEU B N 1
ATOM 8732 C CA . LEU B 1 336 ? -14.266 -26.969 -18.984 1 95.81 336 LEU B CA 1
ATOM 8733 C C . LEU B 1 336 ? -15.172 -27.125 -17.766 1 95.81 336 LEU B C 1
ATOM 8735 O O . LEU B 1 336 ? -15.969 -26.219 -17.469 1 95.81 336 LEU B O 1
ATOM 8739 N N . GLY B 1 337 ? -15.055 -28.219 -17.062 1 93.62 337 GLY B N 1
ATOM 8740 C CA . GLY B 1 337 ? -15.945 -28.484 -15.938 1 93.62 337 GLY B CA 1
ATOM 8741 C C . GLY B 1 337 ? -15.367 -28.062 -14.602 1 93.62 337 GLY B C 1
ATOM 8742 O O . GLY B 1 337 ? -16.031 -28.156 -13.57 1 93.62 337 GLY B O 1
ATOM 8743 N N . ARG B 1 338 ? -14.18 -27.547 -14.562 1 93.31 338 ARG B N 1
ATOM 8744 C CA . ARG B 1 338 ? -13.586 -27.234 -13.266 1 93.31 338 ARG B CA 1
ATOM 8745 C C . ARG B 1 338 ? -12.789 -25.938 -13.32 1 93.31 338 ARG B C 1
ATOM 8747 O O . ARG B 1 338 ? -12.25 -25.578 -14.375 1 93.31 338 ARG B O 1
ATOM 8754 N N . SER B 1 339 ? -12.797 -25.234 -12.203 1 95.44 339 SER B N 1
ATOM 8755 C CA . SER B 1 339 ? -12.023 -24.016 -12.016 1 95.44 339 SER B CA 1
ATOM 8756 C C . SER B 1 339 ? -10.75 -24.281 -11.219 1 95.44 339 SER B C 1
ATOM 8758 O O . SER B 1 339 ? -10.305 -25.422 -11.125 1 95.44 339 SER B O 1
ATOM 8760 N N . GLN B 1 340 ? -10.094 -23.266 -10.773 1 95.62 340 GLN B N 1
ATOM 8761 C CA . GLN B 1 340 ? -8.984 -23.219 -9.828 1 95.62 340 GLN B CA 1
ATOM 8762 C C . GLN B 1 340 ? -9.141 -22.047 -8.852 1 95.62 340 GLN B C 1
ATOM 8764 O O . GLN B 1 340 ? -10.008 -21.203 -9.031 1 95.62 340 GLN B O 1
ATOM 8769 N N . PRO B 1 341 ? -8.359 -22.047 -7.75 1 97.81 341 PRO B N 1
ATOM 8770 C CA . PRO B 1 341 ? -8.547 -21.016 -6.734 1 97.81 341 PRO B CA 1
ATOM 8771 C C . PRO B 1 341 ? -8.641 -19.609 -7.336 1 97.81 341 PRO B C 1
ATOM 8773 O O . PRO B 1 341 ? -7.809 -19.234 -8.164 1 97.81 341 PRO B O 1
ATOM 8776 N N . PRO B 1 342 ? -9.633 -18.859 -6.977 1 98.31 342 PRO B N 1
ATOM 8777 C CA . PRO B 1 342 ? -9.914 -17.562 -7.59 1 98.31 342 PRO B CA 1
ATOM 8778 C C . PRO B 1 342 ? -9.039 -16.438 -7.023 1 98.31 342 PRO B C 1
ATOM 8780 O O . PRO B 1 342 ? -9.234 -16.016 -5.879 1 98.31 342 PRO B O 1
ATOM 8783 N N . PHE B 1 343 ? -8.109 -15.891 -7.797 1 98.75 343 PHE B N 1
ATOM 8784 C CA . PHE B 1 343 ? -7.203 -14.828 -7.391 1 98.75 343 PHE B CA 1
ATOM 8785 C C . PHE B 1 343 ? -7.418 -13.578 -8.242 1 98.75 343 PHE B C 1
ATOM 8787 O O . PHE B 1 343 ? -6.648 -12.625 -8.156 1 98.75 343 PHE B O 1
ATOM 8794 N N . LEU B 1 344 ? -8.453 -13.469 -9.055 1 98.81 344 LEU B N 1
ATOM 8795 C CA . LEU B 1 344 ? -8.57 -12.5 -10.141 1 98.81 344 LEU B CA 1
ATOM 8796 C C . LEU B 1 344 ? -8.609 -11.078 -9.594 1 98.81 344 LEU B C 1
ATOM 8798 O O . LEU B 1 344 ? -7.957 -10.18 -10.141 1 98.81 344 LEU B O 1
ATOM 8802 N N . THR B 1 345 ? -9.406 -10.805 -8.5 1 98.81 345 THR B N 1
ATOM 8803 C CA . THR B 1 345 ? -9.555 -9.438 -8.016 1 98.81 345 THR B CA 1
ATOM 8804 C C . THR B 1 345 ? -8.211 -8.867 -7.566 1 98.81 345 THR B C 1
ATOM 8806 O O . THR B 1 345 ? -7.852 -7.75 -7.934 1 98.81 345 THR B O 1
ATOM 8809 N N . ASP B 1 346 ? -7.449 -9.672 -6.812 1 98.75 346 ASP B N 1
ATOM 8810 C CA . ASP B 1 346 ? -6.145 -9.195 -6.363 1 98.75 346 ASP B CA 1
ATOM 8811 C C . ASP B 1 346 ? -5.191 -9.008 -7.543 1 98.75 346 ASP B C 1
ATOM 8813 O O . ASP B 1 346 ? -4.426 -8.047 -7.582 1 98.75 346 ASP B O 1
ATOM 8817 N N . MET B 1 347 ? -5.234 -9.969 -8.461 1 98.75 347 MET B N 1
ATOM 8818 C CA . MET B 1 347 ? -4.395 -9.875 -9.648 1 98.75 347 MET B CA 1
ATOM 8819 C C . MET B 1 347 ? -4.684 -8.602 -10.43 1 98.75 347 MET B C 1
ATOM 8821 O O . MET B 1 347 ? -3.764 -7.867 -10.797 1 98.75 347 MET B O 1
ATOM 8825 N N . ALA B 1 348 ? -5.938 -8.32 -10.688 1 98.88 348 ALA B N 1
ATOM 8826 C CA . ALA B 1 348 ? -6.375 -7.152 -11.445 1 98.88 348 ALA B CA 1
ATOM 8827 C C . ALA B 1 348 ? -5.992 -5.855 -10.734 1 98.88 348 ALA B C 1
ATOM 8829 O O . ALA B 1 348 ? -5.562 -4.895 -11.375 1 98.88 348 ALA B O 1
ATOM 8830 N N . LEU B 1 349 ? -6.148 -5.844 -9.461 1 98.62 349 LEU B N 1
ATOM 8831 C CA . LEU B 1 349 ? -5.832 -4.645 -8.695 1 98.62 349 LEU B CA 1
ATOM 8832 C C . LEU B 1 349 ? -4.336 -4.355 -8.727 1 98.62 349 LEU B C 1
ATOM 8834 O O . LEU B 1 349 ? -3.926 -3.197 -8.828 1 98.62 349 LEU B O 1
ATOM 8838 N N . ARG B 1 350 ? -3.531 -5.379 -8.648 1 98.38 350 ARG B N 1
ATOM 8839 C CA . ARG B 1 350 ? -2.084 -5.199 -8.727 1 98.38 350 ARG B CA 1
ATOM 8840 C C . ARG B 1 350 ? -1.673 -4.652 -10.094 1 98.38 350 ARG B C 1
ATOM 8842 O O . ARG B 1 350 ? -0.817 -3.771 -10.18 1 98.38 350 ARG B O 1
ATOM 8849 N N . VAL B 1 351 ? -2.266 -5.168 -11.133 1 98.56 351 VAL B N 1
ATOM 8850 C CA . VAL B 1 351 ? -1.97 -4.688 -12.477 1 98.56 351 VAL B CA 1
ATOM 8851 C C . VAL B 1 351 ? -2.457 -3.25 -12.633 1 98.56 351 VAL B C 1
ATOM 8853 O O . VAL B 1 351 ? -1.741 -2.398 -13.164 1 98.56 351 VAL B O 1
ATOM 8856 N N . TYR B 1 352 ? -3.674 -2.936 -12.141 1 98.06 352 TYR B N 1
ATOM 8857 C CA . TYR B 1 352 ? -4.25 -1.598 -12.219 1 98.06 352 TYR B CA 1
ATOM 8858 C C . TYR B 1 352 ? -3.316 -0.562 -11.602 1 98.06 352 TYR B C 1
ATOM 8860 O O . TYR B 1 352 ? -3.131 0.523 -12.164 1 98.06 352 TYR B O 1
ATOM 8868 N N . GLU B 1 353 ? -2.76 -0.909 -10.523 1 95 353 GLU B N 1
ATOM 8869 C CA . GLU B 1 353 ? -1.859 0.014 -9.836 1 95 353 GLU B CA 1
ATOM 8870 C C . GLU B 1 353 ? -0.679 0.396 -10.727 1 95 353 GLU B C 1
ATOM 8872 O O . GLU B 1 353 ? -0.173 1.518 -10.648 1 95 353 GLU B O 1
ATOM 8877 N N . LYS B 1 354 ? -0.265 -0.539 -11.539 1 93.75 354 LYS B N 1
ATOM 8878 C CA . LYS B 1 354 ? 0.881 -0.299 -12.406 1 93.75 354 LYS B CA 1
ATOM 8879 C C . LYS B 1 354 ? 0.468 0.469 -13.664 1 93.75 354 LYS B C 1
ATOM 8881 O O . LYS B 1 354 ? 1.274 1.198 -14.242 1 93.75 354 LYS B O 1
ATOM 8886 N N . ILE B 1 355 ? -0.814 0.442 -14.047 1 95.56 355 ILE B N 1
ATOM 8887 C CA . ILE B 1 355 ? -1.183 1.008 -15.344 1 95.56 355 ILE B CA 1
ATOM 8888 C C . ILE B 1 355 ? -2.154 2.168 -15.141 1 95.56 355 ILE B C 1
ATOM 8890 O O . ILE B 1 355 ? -2.822 2.6 -16.078 1 95.56 355 ILE B O 1
ATOM 8894 N N . LYS B 1 356 ? -2.344 2.688 -13.969 1 90.12 356 LYS B N 1
ATOM 8895 C CA . LYS B 1 356 ? -3.322 3.707 -13.594 1 90.12 356 LYS B CA 1
ATOM 8896 C C . LYS B 1 356 ? -3.232 4.914 -14.523 1 90.12 356 LYS B C 1
ATOM 8898 O O . LYS B 1 356 ? -4.23 5.602 -14.758 1 90.12 356 LYS B O 1
ATOM 8903 N N . HIS B 1 357 ? -2.129 5.219 -15.078 1 85.56 357 HIS B N 1
ATOM 8904 C CA . HIS B 1 357 ? -1.878 6.391 -15.906 1 85.56 357 HIS B CA 1
ATOM 8905 C C . HIS B 1 357 ? -2.41 6.195 -17.328 1 85.56 357 HIS B C 1
ATOM 8907 O O . HIS B 1 357 ? -2.561 7.16 -18.078 1 85.56 357 HIS B O 1
ATOM 8913 N N . GLU B 1 358 ? -2.678 4.91 -17.594 1 90.69 358 GLU B N 1
ATOM 8914 C CA . GLU B 1 358 ? -3.18 4.613 -18.938 1 90.69 358 GLU B CA 1
ATOM 8915 C C . GLU B 1 358 ? -4.652 4.992 -19.062 1 90.69 358 GLU B C 1
ATOM 8917 O O . GLU B 1 358 ? -5.414 4.887 -18.109 1 90.69 358 GLU B O 1
ATOM 8922 N N . PRO B 1 359 ? -5.105 5.52 -20.188 1 91.81 359 PRO B N 1
ATOM 8923 C CA . PRO B 1 359 ? -6.477 6 -20.375 1 91.81 359 PRO B CA 1
ATOM 8924 C C . PRO B 1 359 ? -7.52 4.906 -20.156 1 91.81 359 PRO B C 1
ATOM 8926 O O . PRO B 1 359 ? -8.617 5.18 -19.672 1 91.81 359 PRO B O 1
ATOM 8929 N N . ASP B 1 360 ? -7.184 3.639 -20.469 1 94.31 360 ASP B N 1
ATOM 8930 C CA . ASP B 1 360 ? -8.18 2.58 -20.375 1 94.31 360 ASP B CA 1
ATOM 8931 C C . ASP B 1 360 ? -8.008 1.77 -19.094 1 94.31 360 ASP B C 1
ATOM 8933 O O . ASP B 1 360 ? -8.547 0.672 -18.969 1 94.31 360 ASP B O 1
ATOM 8937 N N . ALA B 1 361 ? -7.27 2.332 -18.203 1 96.31 361 ALA B N 1
ATOM 8938 C CA . ALA B 1 361 ? -6.961 1.611 -16.984 1 96.31 361 ALA B CA 1
ATOM 8939 C C . ALA B 1 361 ? -8.227 1.345 -16.172 1 96.31 361 ALA B C 1
ATOM 8941 O O . ALA B 1 361 ? -8.406 0.245 -15.641 1 96.31 361 ALA B O 1
ATOM 8942 N N . LEU B 1 362 ? -9.125 2.303 -16.031 1 97.12 362 LEU B N 1
ATOM 8943 C CA . LEU B 1 362 ? -10.344 2.148 -15.242 1 97.12 362 LEU B CA 1
ATOM 8944 C C . LEU B 1 362 ? -11.281 1.134 -15.883 1 97.12 362 LEU B C 1
ATOM 8946 O O . LEU B 1 362 ? -11.953 0.369 -15.18 1 97.12 362 LEU B O 1
ATOM 8950 N N . GLU B 1 363 ? -11.367 1.203 -17.188 1 97.75 363 GLU B N 1
ATOM 8951 C CA . GLU B 1 363 ? -12.188 0.222 -17.891 1 97.75 363 GLU B CA 1
ATOM 8952 C C . GLU B 1 363 ? -11.625 -1.188 -17.719 1 97.75 363 GLU B C 1
ATOM 8954 O O . GLU B 1 363 ? -12.391 -2.148 -17.578 1 97.75 363 GLU B O 1
ATOM 8959 N N . PHE B 1 364 ? -10.32 -1.328 -17.812 1 98.19 364 PHE B N 1
ATOM 8960 C CA . PHE B 1 364 ? -9.664 -2.594 -17.5 1 98.19 364 PHE B CA 1
ATOM 8961 C C . PHE B 1 364 ? -10.117 -3.131 -16.156 1 98.19 364 PHE B C 1
ATOM 8963 O O . PHE B 1 364 ? -10.5 -4.297 -16.031 1 98.19 364 PHE B O 1
ATOM 8970 N N . LEU B 1 365 ? -10.039 -2.266 -15.164 1 98.62 365 LEU B N 1
ATOM 8971 C CA . LEU B 1 365 ? -10.398 -2.684 -13.812 1 98.62 365 LEU B CA 1
ATOM 8972 C C . LEU B 1 365 ? -11.891 -2.982 -13.719 1 98.62 365 LEU B C 1
ATOM 8974 O O . LEU B 1 365 ? -12.297 -3.959 -13.086 1 98.62 365 LEU B O 1
ATOM 8978 N N . ARG B 1 366 ? -12.742 -2.107 -14.305 1 98.5 366 ARG B N 1
ATOM 8979 C CA . ARG B 1 366 ? -14.188 -2.316 -14.32 1 98.5 366 ARG B CA 1
ATOM 8980 C C . ARG B 1 366 ? -14.539 -3.693 -14.875 1 98.5 366 ARG B C 1
ATOM 8982 O O . ARG B 1 366 ? -15.289 -4.445 -14.25 1 98.5 366 ARG B O 1
ATOM 8989 N N . ARG B 1 367 ? -13.984 -4.055 -15.984 1 98.38 367 ARG B N 1
ATOM 8990 C CA . ARG B 1 367 ? -14.25 -5.336 -16.625 1 98.38 367 ARG B CA 1
ATOM 8991 C C . ARG B 1 367 ? -13.797 -6.496 -15.742 1 98.38 367 ARG B C 1
ATOM 8993 O O . ARG B 1 367 ? -14.492 -7.508 -15.641 1 98.38 367 ARG B O 1
ATOM 9000 N N . SER B 1 368 ? -12.609 -6.34 -15.18 1 98.81 368 SER B N 1
ATOM 9001 C CA . SER B 1 368 ? -12.062 -7.387 -14.328 1 98.81 368 SER B CA 1
ATOM 9002 C C . SER B 1 368 ? -12.945 -7.641 -13.117 1 98.81 368 SER B C 1
ATOM 9004 O O . SER B 1 368 ? -13.18 -8.789 -12.742 1 98.81 368 SER B O 1
ATOM 9006 N N . ILE B 1 369 ? -13.453 -6.578 -12.5 1 98.81 369 ILE B N 1
ATOM 9007 C CA . ILE B 1 369 ? -14.305 -6.695 -11.32 1 98.81 369 ILE B CA 1
ATOM 9008 C C . ILE B 1 369 ? -15.648 -7.312 -11.703 1 98.81 369 ILE B C 1
ATOM 9010 O O . ILE B 1 369 ? -16.188 -8.156 -10.984 1 98.81 369 ILE B O 1
ATOM 9014 N N . LEU B 1 370 ? -16.188 -6.91 -12.844 1 98.75 370 LEU B N 1
ATOM 9015 C CA . LEU B 1 370 ? -17.438 -7.484 -13.336 1 98.75 370 LEU B CA 1
ATOM 9016 C C . LEU B 1 370 ? -17.266 -8.977 -13.617 1 98.75 370 LEU B C 1
ATOM 9018 O O . LEU B 1 370 ? -18.156 -9.766 -13.289 1 98.75 370 LEU B O 1
ATOM 9022 N N . ALA B 1 371 ? -16.156 -9.336 -14.211 1 98.75 371 ALA B N 1
ATOM 9023 C CA . ALA B 1 371 ? -15.875 -10.75 -14.453 1 98.75 371 ALA B CA 1
ATOM 9024 C C . ALA B 1 371 ? -15.797 -11.523 -13.133 1 98.75 371 ALA B C 1
ATOM 9026 O O . ALA B 1 371 ? -16.359 -12.617 -13.016 1 98.75 371 ALA B O 1
ATOM 9027 N N . ALA B 1 372 ? -15.125 -10.953 -12.156 1 98.81 372 ALA B N 1
ATOM 9028 C CA . ALA B 1 372 ? -15 -11.594 -10.852 1 98.81 372 ALA B CA 1
ATOM 9029 C C . ALA B 1 372 ? -16.375 -11.773 -10.195 1 98.81 372 ALA B C 1
ATOM 9031 O O . ALA B 1 372 ? -16.625 -12.789 -9.555 1 98.81 372 ALA B O 1
ATOM 9032 N N . ILE B 1 373 ? -17.219 -10.75 -10.312 1 98.75 373 ILE B N 1
ATOM 9033 C CA . ILE B 1 373 ? -18.562 -10.82 -9.758 1 98.75 373 ILE B CA 1
ATOM 9034 C C . ILE B 1 373 ? -19.344 -11.969 -10.406 1 98.75 373 ILE B C 1
ATOM 9036 O O . ILE B 1 373 ? -20.016 -12.734 -9.719 1 98.75 373 ILE B O 1
ATOM 9040 N N . LYS B 1 374 ? -19.25 -12.086 -11.711 1 98.31 374 LYS B N 1
ATOM 9041 C CA . LYS B 1 374 ? -19.906 -13.195 -12.398 1 98.31 374 LYS B CA 1
ATOM 9042 C C . LYS B 1 374 ? -19.391 -14.539 -11.883 1 98.31 374 LYS B C 1
ATOM 9044 O O . LYS B 1 374 ? -20.188 -15.438 -11.578 1 98.31 374 LYS B O 1
ATOM 9049 N N . GLU B 1 375 ? -18.094 -14.703 -11.852 1 98.12 375 GLU B N 1
ATOM 9050 C CA . GLU B 1 375 ? -17.516 -15.961 -11.398 1 98.12 375 GLU B CA 1
ATOM 9051 C C . GLU B 1 375 ? -17.922 -16.281 -9.961 1 98.12 375 GLU B C 1
ATOM 9053 O O . GLU B 1 375 ? -18.219 -17.422 -9.633 1 98.12 375 GLU B O 1
ATOM 9058 N N . TYR B 1 376 ? -17.891 -15.242 -9.086 1 98.5 376 TYR B N 1
ATOM 9059 C CA . TYR B 1 376 ? -18.297 -15.391 -7.688 1 98.5 376 TYR B CA 1
ATOM 9060 C C . TYR B 1 376 ? -19.688 -16.016 -7.586 1 98.5 376 TYR B C 1
ATOM 9062 O O . TYR B 1 376 ? -19.891 -16.969 -6.824 1 98.5 376 TYR B O 1
ATOM 9070 N N . HIS B 1 377 ? -20.609 -15.586 -8.352 1 97.69 377 HIS B N 1
ATOM 9071 C CA . HIS B 1 377 ? -22 -16.016 -8.242 1 97.69 377 HIS B CA 1
ATOM 9072 C C . HIS B 1 377 ? -22.234 -17.297 -9.023 1 97.69 377 HIS B C 1
ATOM 9074 O O . HIS B 1 377 ? -22.938 -18.188 -8.547 1 97.69 377 HIS B O 1
ATOM 9080 N N . SER B 1 378 ? -21.672 -17.375 -10.195 1 95.31 378 SER B N 1
ATOM 9081 C CA . SER B 1 378 ? -22 -18.5 -11.07 1 95.31 378 SER B CA 1
ATOM 9082 C C . SER B 1 378 ? -21.219 -19.75 -10.688 1 95.31 378 SER B C 1
ATOM 9084 O O . SER B 1 378 ? -21.641 -20.859 -10.969 1 95.31 378 SER B O 1
ATOM 9086 N N . VAL B 1 379 ? -20.062 -19.531 -10.047 1 97.12 379 VAL B N 1
ATOM 9087 C CA . VAL B 1 379 ? -19.203 -20.672 -9.734 1 97.12 379 VAL B CA 1
ATOM 9088 C C . VAL B 1 379 ? -19.156 -20.891 -8.219 1 97.12 379 VAL B C 1
ATOM 9090 O O . VAL B 1 379 ? -19.812 -21.781 -7.688 1 97.12 379 VAL B O 1
ATOM 9093 N N . TRP B 1 380 ? -18.672 -19.984 -7.473 1 98 380 TRP B N 1
ATOM 9094 C CA . TRP B 1 380 ? -18.203 -20.234 -6.117 1 98 380 TRP B CA 1
ATOM 9095 C C . TRP B 1 380 ? -19.344 -20.156 -5.117 1 98 380 TRP B C 1
ATOM 9097 O O . TRP B 1 380 ? -19.266 -20.719 -4.02 1 98 380 TRP B O 1
ATOM 9107 N N . THR B 1 381 ? -20.375 -19.422 -5.465 1 97.19 381 THR B N 1
ATOM 9108 C CA . THR B 1 381 ? -21.562 -19.422 -4.605 1 97.19 381 THR B CA 1
ATOM 9109 C C . THR B 1 381 ? -22.766 -20.031 -5.324 1 97.19 381 THR B C 1
ATOM 9111 O O . THR B 1 381 ? -23.906 -19.75 -4.977 1 97.19 381 THR B O 1
ATOM 9114 N N . GLY B 1 382 ? -22.438 -20.766 -6.375 1 93.44 382 GLY B N 1
ATOM 9115 C CA . GLY B 1 382 ? -23.469 -21.547 -7.039 1 93.44 382 GLY B CA 1
ATOM 9116 C C . GLY B 1 382 ? -23.938 -22.734 -6.223 1 93.44 382 GLY B C 1
ATOM 9117 O O . GLY B 1 382 ? -23.328 -23.078 -5.211 1 93.44 382 GLY B O 1
ATOM 9118 N N . GLN B 1 383 ? -24.953 -23.422 -6.633 1 88.88 383 GLN B N 1
ATOM 9119 C CA . GLN B 1 383 ? -25.672 -24.453 -5.879 1 88.88 383 GLN B CA 1
ATOM 9120 C C . GLN B 1 383 ? -24.734 -25.609 -5.523 1 88.88 383 GLN B C 1
ATOM 9122 O O . GLN B 1 383 ? -24.797 -26.141 -4.414 1 88.88 383 GLN B O 1
ATOM 9127 N N . ALA B 1 384 ? -23.844 -25.984 -6.422 1 90 384 ALA B N 1
ATOM 9128 C CA . ALA B 1 384 ? -22.969 -27.141 -6.18 1 90 384 ALA B CA 1
ATOM 9129 C C . ALA B 1 384 ? -21.891 -26.797 -5.16 1 90 384 ALA B C 1
ATOM 9131 O O . ALA B 1 384 ? -21.438 -27.672 -4.418 1 90 384 ALA B O 1
ATOM 9132 N N . ARG B 1 385 ? -21.484 -25.594 -5.02 1 96.25 385 ARG B N 1
ATOM 9133 C CA . ARG B 1 385 ? -20.297 -25.25 -4.246 1 96.25 385 ARG B CA 1
ATOM 9134 C C . ARG B 1 385 ? -20.672 -24.516 -2.963 1 96.25 385 ARG B C 1
ATOM 9136 O O . ARG B 1 385 ? -19.859 -24.406 -2.045 1 96.25 385 ARG B O 1
ATOM 9143 N N . LEU B 1 386 ? -21.875 -24.016 -2.795 1 96.69 386 LEU B N 1
ATOM 9144 C CA . LEU B 1 386 ? -22.266 -23.234 -1.626 1 96.69 386 LEU B CA 1
ATOM 9145 C C . LEU B 1 386 ? -23.031 -24.109 -0.63 1 96.69 386 LEU B C 1
ATOM 9147 O O . LEU B 1 386 ? -23.969 -24.812 -1.004 1 96.69 386 LEU B O 1
ATOM 9151 N N . ASP B 1 387 ? -22.562 -24.141 0.569 1 95 387 ASP B N 1
ATOM 9152 C CA . ASP B 1 387 ? -23.375 -24.688 1.651 1 95 387 ASP B CA 1
ATOM 9153 C C . ASP B 1 387 ? -24.344 -23.641 2.195 1 95 387 ASP B C 1
ATOM 9155 O O . ASP B 1 387 ? -23.938 -22.719 2.889 1 95 387 ASP B O 1
ATOM 9159 N N . PRO B 1 388 ? -25.547 -23.781 1.929 1 91.31 388 PRO B N 1
ATOM 9160 C CA . PRO B 1 388 ? -26.516 -22.75 2.309 1 91.31 388 PRO B CA 1
ATOM 9161 C C . PRO B 1 388 ? -26.594 -22.547 3.822 1 91.31 388 PRO B C 1
ATOM 9163 O O . PRO B 1 388 ? -26.984 -21.469 4.289 1 91.31 388 PRO B O 1
ATOM 9166 N N . THR B 1 389 ? -26.312 -23.516 4.551 1 91.5 389 THR B N 1
ATOM 9167 C CA . THR B 1 389 ? -26.406 -23.438 6.004 1 91.5 389 THR B CA 1
ATOM 9168 C C . THR B 1 389 ? -25.328 -22.531 6.566 1 91.5 389 THR B C 1
ATOM 9170 O O . THR B 1 389 ? -25.609 -21.625 7.367 1 91.5 389 THR B O 1
ATOM 9173 N N . THR B 1 390 ? -24.125 -22.719 6.145 1 94.81 390 THR B N 1
ATOM 9174 C CA . THR B 1 390 ? -23.016 -21.984 6.715 1 94.81 390 THR B CA 1
ATOM 9175 C C . THR B 1 390 ? -22.719 -20.734 5.887 1 94.81 390 THR B C 1
ATOM 9177 O O . THR B 1 390 ? -22.094 -19.781 6.387 1 94.81 390 THR B O 1
ATOM 9180 N N . GLY B 1 391 ? -23.094 -20.766 4.633 1 95.44 391 GLY B N 1
ATOM 9181 C CA . GLY B 1 391 ? -22.719 -19.688 3.73 1 95.44 391 GLY B CA 1
ATOM 9182 C C . GLY B 1 391 ? -21.297 -19.781 3.232 1 95.44 391 GLY B C 1
ATOM 9183 O O . GLY B 1 391 ? -20.797 -18.875 2.574 1 95.44 391 GLY B O 1
ATOM 9184 N N . LEU B 1 392 ? -20.594 -20.922 3.543 1 98.25 392 LEU B N 1
ATOM 9185 C CA . LEU B 1 392 ? -19.219 -21.141 3.082 1 98.25 392 LEU B CA 1
ATOM 9186 C C . LEU B 1 392 ? -19.219 -21.984 1.809 1 98.25 392 LEU B C 1
ATOM 9188 O O . LEU B 1 392 ? -20.203 -22.625 1.475 1 98.25 392 LEU B O 1
ATOM 9192 N N . SER B 1 393 ? -18.141 -21.859 1.09 1 98.62 393 SER B N 1
ATOM 9193 C CA . SER B 1 393 ? -18.031 -22.531 -0.202 1 98.62 393 SER B CA 1
ATOM 9194 C C . SER B 1 393 ? -17.031 -23.688 -0.147 1 98.62 393 SER B C 1
ATOM 9196 O O . SER B 1 393 ? -16.172 -23.719 0.739 1 98.62 393 SER B O 1
ATOM 9198 N N . ARG B 1 394 ? -17.172 -24.578 -1.128 1 98.12 394 ARG B N 1
ATOM 9199 C CA . ARG B 1 394 ? -16.312 -25.766 -1.274 1 98.12 394 ARG B CA 1
ATOM 9200 C C . ARG B 1 394 ? -15.883 -25.938 -2.723 1 98.12 394 ARG B C 1
ATOM 9202 O O . ARG B 1 394 ? -16.422 -25.297 -3.627 1 98.12 394 ARG B O 1
ATOM 9209 N N . TYR B 1 395 ? -14.828 -26.734 -2.881 1 98.06 395 TYR B N 1
ATOM 9210 C CA . TYR B 1 395 ? -14.516 -27.234 -4.215 1 98.06 395 TYR B CA 1
ATOM 9211 C C . TYR B 1 395 ? -15.445 -28.375 -4.605 1 98.06 395 TYR B C 1
ATOM 9213 O O . TYR B 1 395 ? -15.516 -29.391 -3.91 1 98.06 395 TYR B O 1
ATOM 9221 N N . CYS B 1 396 ? -16.141 -28.172 -5.676 1 96.56 396 CYS B N 1
ATOM 9222 C CA . CYS B 1 396 ? -17.047 -29.203 -6.152 1 96.56 396 CYS B CA 1
ATOM 9223 C C . CYS B 1 396 ? -17.344 -29.031 -7.637 1 96.56 396 CYS B C 1
ATOM 9225 O O . CYS B 1 396 ? -18.438 -28.641 -8.023 1 96.56 396 CYS B O 1
ATOM 9227 N N . PRO B 1 397 ? -16.375 -29.406 -8.461 1 94.38 397 PRO B N 1
ATOM 9228 C CA . PRO B 1 397 ? -16.562 -29.25 -9.906 1 94.38 397 PRO B CA 1
ATOM 9229 C C . PRO B 1 397 ? -17.594 -30.219 -10.469 1 94.38 397 PRO B C 1
ATOM 9231 O O . PRO B 1 397 ? -17.875 -31.25 -9.859 1 94.38 397 PRO B O 1
ATOM 9234 N N . GLU B 1 398 ? -18.078 -29.844 -11.586 1 88.94 398 GLU B N 1
ATOM 9235 C CA . GLU B 1 398 ? -18.969 -30.734 -12.32 1 88.94 398 GLU B CA 1
ATOM 9236 C C . GLU B 1 398 ? -18.188 -31.734 -13.164 1 88.94 398 GLU B C 1
ATOM 9238 O O . GLU B 1 398 ? -16.984 -31.547 -13.414 1 88.94 398 GLU B O 1
ATOM 9243 N N . GLY B 1 399 ? -18.812 -32.812 -13.508 1 90.56 399 GLY B N 1
ATOM 9244 C CA . GLY B 1 399 ? -18.188 -33.781 -14.375 1 90.56 399 GLY B CA 1
ATOM 9245 C C . GLY B 1 399 ? -18.828 -35.156 -14.297 1 90.56 399 GLY B C 1
ATOM 9246 O O . GLY B 1 399 ? -19.547 -35.469 -13.336 1 90.56 399 GLY B O 1
ATOM 9247 N N . LEU B 1 400 ? -18.578 -35.875 -15.352 1 93.06 400 LEU B N 1
ATOM 9248 C CA . LEU B 1 400 ? -19.109 -37.25 -15.438 1 93.06 400 LEU B CA 1
ATOM 9249 C C . LEU B 1 400 ? -18 -38.25 -15.773 1 93.06 400 LEU B C 1
ATOM 9251 O O . LEU B 1 400 ? -17.141 -37.969 -16.609 1 93.06 400 LEU B O 1
ATOM 9255 N N . GLY B 1 401 ? -18.016 -39.281 -15.039 1 91.69 401 GLY B N 1
ATOM 9256 C CA . GLY B 1 401 ? -17.141 -40.406 -15.406 1 91.69 401 GLY B CA 1
ATOM 9257 C C . GLY B 1 401 ? -15.695 -40.188 -15 1 91.69 401 GLY B C 1
ATOM 9258 O O . GLY B 1 401 ? -15.414 -39.438 -14.07 1 91.69 401 GLY B O 1
ATOM 9259 N N . VAL B 1 402 ? -14.805 -40.969 -15.633 1 91.44 402 VAL B N 1
ATOM 9260 C CA . VAL B 1 402 ? -13.375 -41 -15.336 1 91.44 402 VAL B CA 1
ATOM 9261 C C . VAL B 1 402 ? -12.703 -39.781 -15.977 1 91.44 402 VAL B C 1
ATOM 9263 O O . VAL B 1 402 ? -12.875 -39.531 -17.172 1 91.44 402 VAL B O 1
ATOM 9266 N N . PRO B 1 403 ? -12 -39 -15.164 1 87.69 403 PRO B N 1
ATOM 9267 C CA . PRO B 1 403 ? -11.266 -37.875 -15.766 1 87.69 403 PRO B CA 1
ATOM 9268 C C . PRO B 1 403 ? -10.258 -38.344 -16.812 1 87.69 403 PRO B C 1
ATOM 9270 O O . PRO B 1 403 ? -9.461 -39.25 -16.562 1 87.69 403 PRO B O 1
ATOM 9273 N N . PRO B 1 404 ? -10.211 -37.688 -17.969 1 82.25 404 PRO B N 1
ATOM 9274 C CA . PRO B 1 404 ? -9.375 -38.156 -19.078 1 82.25 404 PRO B CA 1
ATOM 9275 C C . PRO B 1 404 ? -7.922 -37.719 -18.953 1 82.25 404 PRO B C 1
ATOM 9277 O O . PRO B 1 404 ? -7.047 -38.219 -19.656 1 82.25 404 PRO B O 1
ATOM 9280 N N . GLU B 1 405 ? -7.57 -36.781 -18.141 1 76.44 405 GLU B N 1
ATOM 9281 C CA . GLU B 1 405 ? -6.273 -36.094 -18.172 1 76.44 405 GLU B CA 1
ATOM 9282 C C . GLU B 1 405 ? -5.223 -36.906 -17.406 1 76.44 405 GLU B C 1
ATOM 9284 O O . GLU B 1 405 ? -4.098 -36.438 -17.219 1 76.44 405 GLU B O 1
ATOM 9289 N N . THR B 1 406 ? -5.562 -38.031 -17.031 1 72.94 406 THR B N 1
ATOM 9290 C CA . THR B 1 406 ? -4.598 -38.844 -16.297 1 72.94 406 THR B CA 1
ATOM 9291 C C . THR B 1 406 ? -4.059 -39.969 -17.188 1 72.94 406 THR B C 1
ATOM 92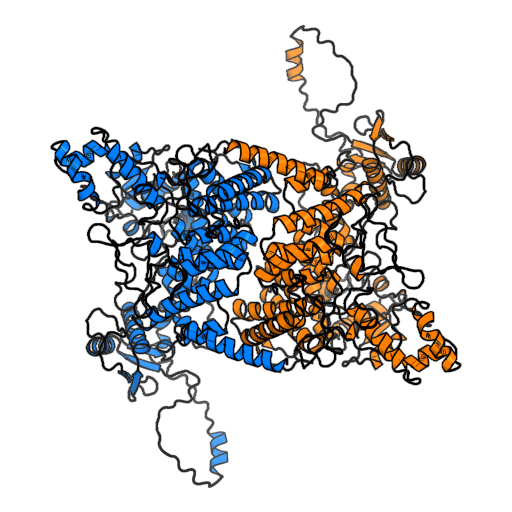93 O O . THR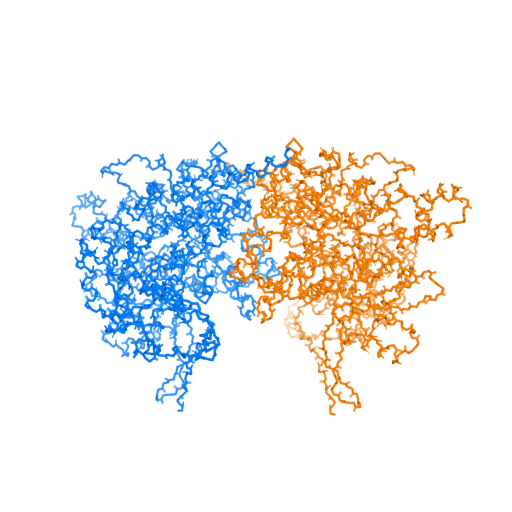 B 1 406 ? -4.625 -40.25 -18.25 1 72.94 406 THR B O 1
ATOM 9296 N N . GLU B 1 407 ? -3.018 -40.531 -16.672 1 67.81 407 GLU B N 1
ATOM 9297 C CA . GLU B 1 407 ? -2.475 -41.688 -17.375 1 67.81 407 GLU B CA 1
ATOM 9298 C C . GLU B 1 407 ? -3.449 -42.875 -17.344 1 67.81 407 GLU B C 1
ATOM 9300 O O . GLU B 1 407 ? -4.207 -43.031 -16.391 1 67.81 407 GLU B O 1
ATOM 9305 N N . PRO B 1 408 ? -3.402 -43.562 -18.359 1 65.88 408 PRO B N 1
ATOM 9306 C CA . PRO B 1 408 ? -4.344 -44.688 -18.484 1 65.88 408 PRO B CA 1
ATOM 9307 C C . PRO B 1 408 ? -4.316 -45.625 -17.266 1 65.88 408 PRO B C 1
ATOM 9309 O O . PRO B 1 408 ? -5.348 -46.188 -16.906 1 65.88 408 PRO B O 1
ATOM 9312 N N . SER B 1 409 ? -3.232 -45.688 -16.656 1 71.94 409 SER B N 1
ATOM 9313 C CA . SER B 1 409 ? -3.1 -46.656 -15.562 1 71.94 409 SER B CA 1
ATOM 9314 C C . SER B 1 409 ? -3.48 -46.031 -14.219 1 71.94 409 SER B C 1
ATOM 9316 O O . SER B 1 409 ? -3.596 -46.719 -13.219 1 71.94 409 SER B O 1
ATOM 9318 N N . HIS B 1 410 ? -3.811 -44.812 -14.266 1 78 410 HIS B N 1
ATOM 9319 C CA . HIS B 1 410 ? -3.965 -44.062 -13.023 1 78 410 HIS B CA 1
ATOM 9320 C C . HIS B 1 410 ? -5.125 -44.594 -12.195 1 78 410 HIS B C 1
ATOM 9322 O O . HIS B 1 410 ? -5.031 -44.688 -10.969 1 78 410 HIS B O 1
ATOM 9328 N N . PHE B 1 411 ? -6.148 -45.031 -12.875 1 86.31 411 PHE B N 1
ATOM 9329 C CA . PHE B 1 411 ? -7.359 -45.375 -12.148 1 86.31 411 PHE B CA 1
ATOM 9330 C C . PHE B 1 411 ? -7.613 -46.875 -12.234 1 86.31 411 PHE B C 1
ATOM 9332 O O . PHE B 1 411 ? -8.672 -47.375 -11.82 1 86.31 411 PHE B O 1
ATOM 9339 N N . VAL B 1 412 ? -6.695 -47.625 -12.711 1 87.06 412 VAL B N 1
ATOM 9340 C CA . VAL B 1 412 ? -6.891 -49.031 -12.93 1 87.06 412 VAL B CA 1
ATOM 9341 C C . VAL B 1 412 ? -7.23 -49.719 -11.602 1 87.06 412 VAL B C 1
ATOM 9343 O O . VAL B 1 412 ? -8.172 -50.531 -11.531 1 87.06 412 VAL B O 1
ATOM 9346 N N . HIS B 1 413 ? -6.473 -49.375 -10.617 1 87.19 413 HIS B N 1
ATOM 9347 C CA . HIS B 1 413 ? -6.68 -50.031 -9.32 1 87.19 413 HIS B CA 1
ATOM 9348 C C . HIS B 1 413 ? -8.047 -49.656 -8.75 1 87.19 413 HIS B C 1
ATOM 9350 O O . HIS B 1 413 ? -8.656 -50.469 -8.047 1 87.19 413 HIS B O 1
ATOM 9356 N N . ILE B 1 414 ? -8.508 -48.562 -9.047 1 90.88 414 ILE B N 1
ATOM 9357 C CA . ILE B 1 414 ? -9.789 -48.094 -8.539 1 90.88 414 ILE B CA 1
ATOM 9358 C C . ILE B 1 414 ? -10.93 -48.75 -9.305 1 90.88 414 ILE B C 1
ATOM 9360 O O . ILE B 1 414 ? -11.969 -49.062 -8.727 1 90.88 414 ILE B O 1
ATOM 9364 N N . LEU B 1 415 ? -10.742 -49 -10.562 1 93.94 415 LEU B N 1
ATOM 9365 C CA . LEU B 1 415 ? -11.812 -49.438 -11.445 1 93.94 415 LEU B CA 1
ATOM 9366 C C . LEU B 1 415 ? -11.891 -50.969 -11.469 1 93.94 415 LEU B C 1
ATOM 9368 O O . LEU B 1 415 ? -12.93 -51.531 -11.797 1 93.94 415 LEU B O 1
ATOM 9372 N N . GLN B 1 416 ? -10.867 -51.656 -11.086 1 94.19 416 GLN B N 1
ATOM 9373 C CA . GLN B 1 416 ? -10.75 -53.094 -11.234 1 94.19 416 GLN B CA 1
ATOM 9374 C C . GLN B 1 416 ? -11.883 -53.844 -10.523 1 94.19 416 GLN B C 1
ATOM 9376 O O . GLN B 1 416 ? -12.5 -54.75 -11.094 1 94.19 416 GLN B O 1
ATOM 9381 N N . PRO B 1 417 ? -12.141 -53.469 -9.289 1 95.25 417 PRO B N 1
ATOM 9382 C CA . PRO B 1 417 ? -13.234 -54.156 -8.609 1 95.25 417 PRO B CA 1
ATOM 9383 C C . PRO B 1 417 ? -14.57 -54 -9.328 1 95.25 417 PRO B C 1
ATOM 9385 O O . PRO B 1 417 ? -15.391 -54.906 -9.328 1 95.25 417 PRO B O 1
ATOM 9388 N N . TYR B 1 418 ? -14.805 -52.938 -9.914 1 95.81 418 TYR B N 1
ATOM 9389 C CA . TYR B 1 418 ? -16.062 -52.688 -10.617 1 95.81 418 TYR B CA 1
ATOM 9390 C C . TYR B 1 418 ? -16.094 -53.406 -11.961 1 95.81 418 TYR B C 1
ATOM 9392 O O . TYR B 1 418 ? -17.141 -53.875 -12.391 1 95.81 418 TYR B O 1
ATOM 9400 N N . ILE B 1 419 ? -14.992 -53.438 -12.633 1 95.06 419 ILE B N 1
ATOM 9401 C CA . ILE B 1 419 ? -14.859 -54.156 -13.891 1 95.06 419 ILE B CA 1
ATOM 9402 C C . ILE B 1 419 ? -15.188 -55.625 -13.68 1 95.06 419 ILE B C 1
ATOM 9404 O O . ILE B 1 419 ? -15.922 -56.25 -14.461 1 95.06 419 ILE B O 1
ATOM 9408 N N . LYS B 1 420 ? -14.641 -56.188 -12.641 1 96.19 420 LYS B N 1
ATOM 9409 C CA . LYS B 1 420 ? -14.906 -57.594 -12.289 1 96.19 420 LYS B CA 1
ATOM 9410 C C . LYS B 1 420 ? -16.391 -57.781 -11.953 1 96.19 420 LYS B C 1
ATOM 9412 O O . LYS B 1 420 ? -16.984 -58.781 -12.359 1 96.19 420 LYS B O 1
ATOM 9417 N N . LYS B 1 421 ? -16.891 -56.875 -11.227 1 96.94 421 LYS B N 1
ATOM 9418 C CA . LYS B 1 421 ? -18.281 -56.906 -10.812 1 96.94 421 LYS B CA 1
ATOM 9419 C C . LYS B 1 421 ? -19.219 -56.969 -12.016 1 96.94 421 LYS B C 1
ATOM 9421 O O . LYS B 1 421 ? -20.203 -57.688 -12.008 1 96.94 421 LYS B O 1
ATOM 9426 N N . HIS B 1 422 ? -18.938 -56.281 -13.031 1 96.5 422 HIS B N 1
ATOM 9427 C CA . HIS B 1 422 ? -19.828 -56.188 -14.18 1 96.5 422 HIS B CA 1
ATOM 9428 C C . HIS B 1 422 ? -19.406 -57.125 -15.297 1 96.5 422 HIS B C 1
ATOM 9430 O O . HIS B 1 422 ? -20.078 -57.25 -16.312 1 96.5 422 HIS B O 1
ATOM 9436 N N . GLY B 1 423 ? -18.328 -57.781 -15.133 1 95.44 423 GLY B N 1
ATOM 9437 C CA . GLY B 1 423 ? -17.859 -58.781 -16.109 1 95.44 423 GLY B CA 1
ATOM 9438 C C . GLY B 1 423 ? -17.562 -58.156 -17.469 1 95.44 423 GLY B C 1
ATOM 9439 O O . GLY B 1 423 ? -17.938 -58.719 -18.5 1 95.44 423 GLY B O 1
ATOM 9440 N N . MET B 1 424 ? -16.969 -57 -17.453 1 95.19 424 MET B N 1
ATOM 9441 C CA . MET B 1 424 ? -16.656 -56.281 -18.688 1 95.19 424 MET B CA 1
ATOM 9442 C C . MET B 1 424 ? -15.156 -56.125 -18.859 1 95.19 424 MET B C 1
ATOM 9444 O O . MET B 1 424 ? -14.391 -56.344 -17.906 1 95.19 424 MET B O 1
ATOM 9448 N N . GLU B 1 425 ? -14.734 -55.812 -20.047 1 94.31 425 GLU B N 1
ATOM 9449 C CA . GLU B 1 425 ? -13.359 -55.375 -20.281 1 94.31 425 GLU B CA 1
ATOM 9450 C C . GLU B 1 425 ? -13.164 -53.906 -19.875 1 94.31 425 GLU B C 1
ATOM 9452 O O . GLU B 1 425 ? -14.125 -53.156 -19.812 1 94.31 425 GLU B O 1
ATOM 9457 N N . PHE B 1 426 ? -11.914 -53.562 -19.625 1 91.44 426 PHE B N 1
ATOM 9458 C CA . PHE B 1 426 ? -11.57 -52.25 -19.078 1 91.44 426 PHE B CA 1
ATOM 9459 C C . PHE B 1 426 ? -12.18 -51.156 -19.906 1 91.44 426 PHE B C 1
ATOM 9461 O O . PHE B 1 426 ? -12.945 -50.312 -19.391 1 91.44 426 PHE B O 1
ATOM 9468 N N . ASP B 1 427 ? -11.938 -51.125 -21.203 1 89.62 427 ASP B N 1
ATOM 9469 C CA . ASP B 1 427 ? -12.391 -50.031 -22.078 1 89.62 427 ASP B CA 1
ATOM 9470 C C . ASP B 1 427 ? -13.914 -50 -22.188 1 89.62 427 ASP B C 1
ATOM 9472 O O . ASP B 1 427 ? -14.516 -48.938 -22.266 1 89.62 427 ASP B O 1
ATOM 9476 N N . GLU B 1 428 ? -14.484 -51.125 -22.219 1 93.75 428 GLU B N 1
ATOM 9477 C CA . GLU B 1 428 ? -15.938 -51.25 -22.297 1 93.75 428 GLU B CA 1
ATOM 9478 C C . GLU B 1 428 ? -16.594 -50.719 -21.031 1 93.75 428 GLU B C 1
ATOM 9480 O O . GLU B 1 428 ? -17.609 -50 -21.094 1 93.75 428 GLU B O 1
ATOM 9485 N N . PHE B 1 429 ? -16 -51.062 -19.938 1 94.81 429 PHE B N 1
ATOM 9486 C CA . PHE B 1 429 ? -16.547 -50.594 -18.672 1 94.81 429 PHE B CA 1
ATOM 9487 C C . PHE B 1 429 ? -16.453 -49.062 -18.578 1 94.81 429 PHE B C 1
ATOM 9489 O O . PHE B 1 429 ? -17.422 -48.406 -18.188 1 94.81 429 PHE B O 1
ATOM 9496 N N . VAL B 1 430 ? -15.273 -48.531 -18.859 1 92.56 430 VAL B N 1
ATOM 9497 C CA . VAL B 1 430 ? -15.055 -47.094 -18.781 1 92.56 430 VAL B CA 1
ATOM 9498 C C . VAL B 1 430 ? -16.078 -46.375 -19.641 1 92.56 430 VAL B C 1
ATOM 9500 O O . VAL B 1 430 ? -16.672 -45.375 -19.219 1 92.56 430 VAL B O 1
ATOM 9503 N N . ARG B 1 431 ? -16.281 -46.812 -20.828 1 92.75 431 ARG B N 1
ATOM 9504 C CA . ARG B 1 431 ? -17.25 -46.188 -21.734 1 92.75 431 ARG B CA 1
ATOM 9505 C C . ARG B 1 431 ? -18.656 -46.281 -21.156 1 92.75 431 ARG B C 1
ATOM 9507 O O . ARG B 1 431 ? -19.375 -45.281 -21.141 1 92.75 431 ARG B O 1
ATOM 9514 N N . ALA B 1 432 ? -19.062 -47.438 -20.688 1 96.06 432 ALA B N 1
ATOM 9515 C CA . ALA B 1 432 ? -20.406 -47.656 -20.141 1 96.06 432 ALA B CA 1
ATOM 9516 C C . ALA B 1 432 ? -20.641 -46.781 -18.906 1 96.06 432 ALA B C 1
ATOM 9518 O O . ALA B 1 432 ? -21.734 -46.25 -18.703 1 96.06 432 ALA B O 1
ATOM 9519 N N . TYR B 1 433 ? -19.594 -46.75 -18.141 1 95.75 433 TYR B N 1
ATOM 9520 C CA . TYR B 1 433 ? -19.672 -45.938 -16.938 1 95.75 433 TYR B CA 1
ATOM 9521 C C . TYR B 1 433 ? -19.75 -44.469 -17.281 1 95.75 433 TYR B C 1
ATOM 9523 O O . TYR B 1 433 ? -20.594 -43.719 -16.75 1 95.75 433 TYR B O 1
ATOM 9531 N N . ASN B 1 434 ? -18.922 -44 -18.172 1 94.31 434 ASN B N 1
ATOM 9532 C CA . ASN B 1 434 ? -18.875 -42.594 -18.578 1 94.31 434 ASN B CA 1
ATOM 9533 C C . ASN B 1 434 ? -20.203 -42.156 -19.172 1 94.31 434 ASN B C 1
ATOM 9535 O O . ASN B 1 434 ? -20.625 -41 -18.984 1 94.31 434 ASN B O 1
ATOM 9539 N N . HIS B 1 435 ? -20.859 -43 -19.828 1 94.88 435 HIS B N 1
ATOM 9540 C CA . HIS B 1 435 ? -22.078 -42.656 -20.547 1 94.88 435 HIS B CA 1
ATOM 9541 C C . HIS B 1 435 ? -23.328 -42.969 -19.719 1 94.88 435 HIS B C 1
ATOM 9543 O O . HIS B 1 435 ? -24.453 -42.906 -20.234 1 94.88 435 HIS B O 1
ATOM 9549 N N . GLY B 1 436 ? -23.156 -43.438 -18.531 1 93.81 436 GLY B N 1
ATOM 9550 C CA . GLY B 1 436 ? -24.25 -43.656 -17.609 1 93.81 436 GLY B CA 1
ATOM 9551 C C . GLY B 1 436 ? -25 -44.938 -17.844 1 93.81 436 GLY B C 1
ATOM 9552 O O . GLY B 1 436 ? -26.109 -45.125 -17.312 1 93.81 436 GLY B O 1
ATOM 9553 N N . GLU B 1 437 ? -24.453 -45.75 -18.641 1 95.25 437 GLU B N 1
ATOM 9554 C CA . GLU B 1 437 ? -25.047 -47.094 -18.812 1 95.25 437 GLU B CA 1
ATOM 9555 C C . GLU B 1 437 ? -24.891 -47.938 -17.562 1 95.25 437 GLU B C 1
ATOM 9557 O O . GLU B 1 437 ? -25.75 -48.75 -17.234 1 95.25 437 GLU B O 1
ATOM 9562 N N . ILE B 1 438 ? -23.781 -47.812 -16.984 1 95.31 438 ILE B N 1
ATOM 9563 C CA . ILE B 1 438 ? -23.5 -48.406 -15.68 1 95.31 438 ILE B CA 1
ATOM 9564 C C . ILE B 1 438 ? -23.5 -47.312 -14.609 1 95.31 438 ILE B C 1
ATOM 9566 O O . ILE B 1 438 ? -22.844 -46.281 -14.766 1 95.31 438 ILE B O 1
ATOM 9570 N N . LYS B 1 439 ? -24.25 -47.531 -13.664 1 94.94 439 LYS B N 1
ATOM 9571 C CA . LYS B 1 439 ? -24.344 -46.594 -12.562 1 94.94 439 LYS B CA 1
ATOM 9572 C C . LYS B 1 439 ? -23.672 -47.156 -11.305 1 94.94 439 LYS B C 1
ATOM 9574 O O . LYS B 1 439 ? -24.062 -48.219 -10.812 1 94.94 439 LYS B O 1
ATOM 9579 N N . GLU B 1 440 ? -22.688 -46.562 -10.891 1 96.19 440 GLU B N 1
ATOM 9580 C CA . GLU B 1 440 ? -21.984 -46.875 -9.656 1 96.19 440 GLU B CA 1
ATOM 9581 C C . GLU B 1 440 ? -21.828 -45.656 -8.766 1 96.19 440 GLU B C 1
ATOM 9583 O O . GLU B 1 440 ? -20.844 -44.938 -8.867 1 96.19 440 GLU B O 1
ATOM 9588 N N . PRO B 1 441 ? -22.734 -45.5 -7.848 1 95.5 441 PRO B N 1
ATOM 9589 C CA . PRO B 1 441 ? -22.766 -44.312 -7.02 1 95.5 441 PRO B CA 1
ATOM 9590 C C . PRO B 1 441 ? -21.469 -44.125 -6.227 1 95.5 441 PRO B C 1
ATOM 9592 O O . PRO B 1 441 ? -21.016 -42.969 -6.027 1 95.5 441 PRO B O 1
ATOM 9595 N N . GLU B 1 442 ? -20.922 -45.156 -5.707 1 95.31 442 GLU B N 1
ATOM 9596 C CA . GLU B 1 442 ? -19.688 -45.062 -4.949 1 95.31 442 GLU B CA 1
ATOM 9597 C C . GLU B 1 442 ? -18.531 -44.562 -5.828 1 95.31 442 GLU B C 1
ATOM 9599 O O . GLU B 1 442 ? -17.672 -43.812 -5.371 1 95.31 442 GLU B O 1
ATOM 9604 N N . LEU B 1 443 ? -18.531 -45.062 -6.996 1 95.44 443 LEU B N 1
ATOM 9605 C CA . LEU B 1 443 ? -17.516 -44.625 -7.953 1 95.44 443 LEU B CA 1
ATOM 9606 C C . LEU B 1 443 ? -17.734 -43.188 -8.344 1 95.44 443 LEU B C 1
ATOM 9608 O O . LEU B 1 443 ? -16.781 -42.438 -8.531 1 95.44 443 LEU B O 1
ATOM 9612 N N . ASP B 1 444 ? -18.953 -42.781 -8.445 1 95.31 444 ASP B N 1
ATOM 9613 C CA . ASP B 1 444 ? -19.297 -41.375 -8.695 1 95.31 444 ASP B CA 1
ATOM 9614 C C . ASP B 1 444 ? -18.766 -40.5 -7.574 1 95.31 444 ASP B C 1
ATOM 9616 O O . ASP B 1 444 ? -18.219 -39.406 -7.84 1 95.31 444 ASP B O 1
ATOM 9620 N N . ASN B 1 445 ? -18.984 -40.969 -6.391 1 95.44 445 ASN B N 1
ATOM 9621 C CA . ASN B 1 445 ? -18.516 -40.219 -5.227 1 95.44 445 ASN B CA 1
ATOM 9622 C C . ASN B 1 445 ? -17 -40.094 -5.227 1 95.44 445 ASN B C 1
ATOM 9624 O O . ASN B 1 445 ? -16.469 -39.031 -4.902 1 95.44 445 ASN B O 1
ATOM 9628 N N . TYR B 1 446 ? -16.375 -41.125 -5.562 1 95.56 446 TYR B N 1
ATOM 9629 C CA . TYR B 1 446 ? -14.922 -41.094 -5.641 1 95.56 446 TYR B CA 1
ATOM 9630 C C . TYR B 1 446 ? -14.453 -40.062 -6.641 1 95.56 446 TYR B C 1
ATOM 9632 O O . TYR B 1 446 ? -13.586 -39.219 -6.328 1 95.56 446 TYR B O 1
ATOM 9640 N N . PHE B 1 447 ? -15 -40.062 -7.781 1 95.06 447 PHE B N 1
ATOM 9641 C CA . PHE B 1 447 ? -14.531 -39.156 -8.836 1 95.06 447 PHE B CA 1
ATOM 9642 C C . PHE B 1 447 ? -14.938 -37.719 -8.562 1 95.06 447 PHE B C 1
ATOM 9644 O O . PHE B 1 447 ? -14.266 -36.781 -9 1 95.06 447 PHE B O 1
ATOM 9651 N N . MET B 1 448 ? -15.992 -37.5 -7.785 1 95.38 448 MET B N 1
ATOM 9652 C CA . MET B 1 448 ? -16.344 -36.156 -7.348 1 95.38 448 MET B CA 1
ATOM 9653 C C . MET B 1 448 ? -15.242 -35.562 -6.465 1 95.38 448 MET B C 1
ATOM 9655 O O . MET B 1 448 ? -14.805 -34.438 -6.688 1 95.38 448 MET B O 1
ATOM 9659 N N . HIS B 1 449 ? -14.82 -36.344 -5.508 1 96.19 449 HIS B N 1
ATOM 9660 C CA . HIS B 1 449 ? -13.758 -35.875 -4.621 1 96.19 449 HIS B CA 1
ATOM 9661 C C . HIS B 1 449 ? -12.445 -35.719 -5.371 1 96.19 449 HIS B C 1
ATOM 9663 O O . HIS B 1 449 ? -11.68 -34.812 -5.109 1 96.19 449 HIS B O 1
ATOM 9669 N N . ASP B 1 450 ? -12.203 -36.656 -6.266 1 94.81 450 ASP B N 1
ATOM 9670 C CA . ASP B 1 450 ? -10.984 -36.594 -7.059 1 94.81 450 ASP B CA 1
ATOM 9671 C C . ASP B 1 450 ? -10.938 -35.281 -7.871 1 94.81 450 ASP B C 1
ATOM 9673 O O . ASP B 1 450 ? -9.906 -34.625 -7.902 1 94.81 450 ASP B O 1
ATOM 9677 N N . ARG B 1 451 ? -12.039 -34.969 -8.523 1 94.94 451 ARG B N 1
ATOM 9678 C CA . ARG B 1 451 ? -12.117 -33.719 -9.305 1 94.94 451 ARG B CA 1
ATOM 9679 C C . ARG B 1 451 ? -12 -32.5 -8.398 1 94.94 451 ARG B C 1
ATOM 9681 O O . ARG B 1 451 ? -11.422 -31.484 -8.797 1 94.94 451 ARG B O 1
ATOM 9688 N N . ALA B 1 452 ? -12.555 -32.625 -7.203 1 97.06 452 ALA B N 1
ATOM 9689 C CA . ALA B 1 452 ? -12.461 -31.516 -6.25 1 97.06 452 ALA B CA 1
ATOM 9690 C C . ALA B 1 452 ? -11.016 -31.266 -5.836 1 97.06 452 ALA B C 1
ATOM 9692 O O . ALA B 1 452 ? -10.594 -30.109 -5.684 1 97.06 452 ALA B O 1
ATOM 9693 N N . VAL B 1 453 ? -10.305 -32.344 -5.637 1 96.44 453 VAL B N 1
ATOM 9694 C CA . VAL B 1 453 ? -8.891 -32.25 -5.297 1 96.44 453 VAL B CA 1
ATOM 9695 C C . VAL B 1 453 ? -8.148 -31.484 -6.398 1 96.44 453 VAL B C 1
ATOM 9697 O O . VAL B 1 453 ? -7.348 -30.594 -6.117 1 96.44 453 VAL B O 1
ATOM 9700 N N . ARG B 1 454 ? -8.453 -31.781 -7.617 1 95 454 ARG B N 1
ATOM 9701 C CA . ARG B 1 454 ? -7.816 -31.141 -8.766 1 95 454 ARG B CA 1
ATOM 9702 C C . ARG B 1 454 ? -8.203 -29.672 -8.844 1 95 454 ARG B C 1
ATOM 9704 O O . ARG B 1 454 ? -7.359 -28.812 -9.133 1 95 454 ARG B O 1
ATOM 9711 N N . GLU B 1 455 ? -9.414 -29.328 -8.531 1 96.81 455 GLU B N 1
ATOM 9712 C CA . GLU B 1 455 ? -9.883 -27.938 -8.555 1 96.81 455 GLU B CA 1
ATOM 9713 C C . GLU B 1 455 ? -9.195 -27.109 -7.473 1 96.81 455 GLU B C 1
ATOM 9715 O O . GLU B 1 455 ? -8.953 -25.922 -7.656 1 96.81 455 GLU B O 1
ATOM 9720 N N . SER B 1 456 ? -8.852 -27.734 -6.406 1 97.56 456 SER B N 1
ATOM 9721 C CA . SER B 1 456 ? -8.227 -27.031 -5.281 1 97.56 456 SER B CA 1
ATOM 9722 C C . SER B 1 456 ? -6.801 -26.609 -5.621 1 97.56 456 SER B C 1
ATOM 9724 O O . SER B 1 456 ? -6.23 -25.75 -4.949 1 97.56 456 SER B O 1
ATOM 9726 N N . GLY B 1 457 ? -6.215 -27.234 -6.602 1 95.62 457 GLY B N 1
ATOM 9727 C CA . GLY B 1 457 ? -4.824 -26.984 -6.945 1 95.62 457 GLY B CA 1
ATOM 9728 C C . GLY B 1 457 ? -3.848 -27.75 -6.078 1 95.62 457 GLY B C 1
ATOM 9729 O O . GLY B 1 457 ? -2.664 -27.844 -6.41 1 95.62 457 GLY B O 1
ATOM 9730 N N . HIS B 1 458 ? -4.289 -28.422 -5.004 1 96.25 458 HIS B N 1
ATOM 9731 C CA . HIS B 1 458 ? -3.422 -29.156 -4.102 1 96.25 458 HIS B CA 1
ATOM 9732 C C . HIS B 1 458 ? -3.494 -30.656 -4.379 1 96.25 458 HIS B C 1
ATOM 9734 O O . HIS B 1 458 ? -3.74 -31.453 -3.467 1 96.25 458 HIS B O 1
ATOM 9740 N N . ASP B 1 459 ? -3.217 -31.047 -5.531 1 91.31 459 ASP B N 1
ATOM 9741 C CA . ASP B 1 459 ? -3.283 -32.438 -5.98 1 91.31 459 ASP B CA 1
ATOM 9742 C C . ASP B 1 459 ? -1.887 -33.031 -6.105 1 91.31 459 ASP B C 1
ATOM 9744 O O . ASP B 1 459 ? -1.083 -32.594 -6.93 1 91.31 459 ASP B O 1
ATOM 9748 N N . THR B 1 460 ? -1.649 -33.906 -5.18 1 91.31 460 THR B N 1
ATOM 9749 C CA . THR B 1 460 ? -2.561 -34.562 -4.242 1 91.31 460 THR B CA 1
ATOM 9750 C C . THR B 1 460 ? -2.094 -34.375 -2.805 1 91.31 460 THR B C 1
ATOM 9752 O O . THR B 1 460 ? -0.923 -34.062 -2.562 1 91.31 460 THR B O 1
ATOM 9755 N N . SER B 1 461 ? -2.967 -34.5 -1.825 1 95.5 461 SER B N 1
ATOM 9756 C CA . SER B 1 461 ? -2.736 -34.344 -0.393 1 95.5 461 SER B CA 1
ATOM 9757 C C . SER B 1 461 ? -3.674 -35.25 0.417 1 95.5 461 SER B C 1
ATOM 9759 O O . SER B 1 461 ? -4.824 -35.469 0.027 1 95.5 461 SER B O 1
ATOM 9761 N N . TYR B 1 462 ? -3.174 -35.781 1.515 1 95.88 462 TYR B N 1
ATOM 9762 C CA . TYR B 1 462 ? -4.02 -36.531 2.42 1 95.88 462 TYR B CA 1
ATOM 9763 C C . TYR B 1 462 ? -5.039 -35.656 3.109 1 95.88 462 TYR B C 1
ATOM 9765 O O . TYR B 1 462 ? -6.035 -36.125 3.654 1 95.88 462 TYR B O 1
ATOM 9773 N N . ARG B 1 463 ? -4.855 -34.344 3.057 1 97.69 463 ARG B N 1
ATOM 9774 C CA . ARG B 1 463 ? -5.824 -33.375 3.512 1 97.69 463 ARG B CA 1
ATOM 9775 C C . ARG B 1 463 ? -7.172 -33.562 2.824 1 97.69 463 ARG B C 1
ATOM 9777 O O . ARG B 1 463 ? -8.219 -33.375 3.439 1 97.69 463 ARG B O 1
ATOM 9784 N N . PHE B 1 464 ? -7.141 -34.031 1.587 1 97.19 464 PHE B N 1
ATOM 9785 C CA . PHE B 1 464 ? -8.32 -33.969 0.729 1 97.19 464 PHE B CA 1
ATOM 9786 C C . PHE B 1 464 ? -8.781 -35.344 0.325 1 97.19 464 PHE B C 1
ATOM 9788 O O . PHE B 1 464 ? -9.805 -35.5 -0.351 1 97.19 464 PHE B O 1
ATOM 9795 N N . GLU B 1 465 ? -8.094 -36.344 0.697 1 91.69 465 GLU B N 1
ATOM 9796 C CA . GLU B 1 465 ? -8.391 -37.688 0.207 1 91.69 465 GLU B CA 1
ATOM 9797 C C . GLU B 1 465 ? -9.797 -38.125 0.603 1 91.69 465 GLU B C 1
ATOM 9799 O O . GLU B 1 465 ? -10.094 -38.281 1.788 1 91.69 465 GLU B O 1
ATOM 9804 N N . GLY B 1 466 ? -10.625 -38.219 -0.383 1 93.88 466 GLY B N 1
ATOM 9805 C CA . GLY B 1 466 ? -11.969 -38.781 -0.222 1 93.88 466 GLY B CA 1
ATOM 9806 C C . GLY B 1 466 ? -12.922 -37.812 0.468 1 93.88 466 GLY B C 1
ATOM 9807 O O . GLY B 1 466 ? -14.062 -38.156 0.771 1 93.88 466 GLY B O 1
ATOM 9808 N N . VAL B 1 467 ? -12.5 -36.531 0.697 1 97.19 467 VAL B N 1
ATOM 9809 C CA . VAL B 1 467 ? -13.367 -35.688 1.501 1 97.19 467 VAL B CA 1
ATOM 9810 C C . VAL B 1 467 ? -13.352 -34.25 0.942 1 97.19 467 VAL B C 1
ATOM 9812 O O . VAL B 1 467 ? -14.062 -33.375 1.439 1 97.19 467 VAL B O 1
ATOM 9815 N N . CYS B 1 468 ? -12.609 -34 -0.05 1 97.81 468 CYS B N 1
ATOM 9816 C CA . CYS B 1 468 ? -12.367 -32.625 -0.518 1 97.81 468 CYS B CA 1
ATOM 9817 C C . CYS B 1 468 ? -13.68 -31.906 -0.797 1 97.81 468 CYS B C 1
ATOM 9819 O O . CYS B 1 468 ? -13.875 -30.781 -0.353 1 97.81 468 CYS B O 1
ATOM 9821 N N . ALA B 1 469 ? -14.625 -32.531 -1.422 1 97.5 469 ALA B N 1
ATOM 9822 C CA . ALA B 1 469 ? -15.891 -31.906 -1.819 1 97.5 469 ALA B CA 1
ATOM 9823 C C . ALA B 1 469 ? -16.812 -31.734 -0.622 1 97.5 469 ALA B C 1
ATOM 9825 O O . ALA B 1 469 ? -17.875 -31.094 -0.729 1 97.5 469 ALA B O 1
ATOM 9826 N N . ASN B 1 470 ? -16.453 -32.25 0.516 1 97.38 470 ASN B N 1
ATOM 9827 C CA . ASN B 1 470 ? -17.25 -32.125 1.731 1 97.38 470 ASN B CA 1
ATOM 9828 C C . ASN B 1 470 ? -16.719 -31 2.625 1 97.38 470 ASN B C 1
ATOM 9830 O O . ASN B 1 470 ? -17.312 -30.703 3.668 1 97.38 470 ASN B O 1
ATOM 9834 N N . LEU B 1 471 ? -15.688 -30.328 2.232 1 98.38 471 LEU B N 1
ATOM 9835 C CA . LEU B 1 471 ? -15 -29.391 3.119 1 98.38 471 LEU B CA 1
ATOM 9836 C C . LEU B 1 471 ? -15.18 -27.953 2.648 1 98.38 471 LEU B C 1
ATOM 9838 O O . LEU B 1 471 ? -15.008 -27.656 1.465 1 98.38 471 LEU B O 1
ATOM 9842 N N . ALA B 1 472 ? -15.609 -27.094 3.598 1 98.56 472 ALA B N 1
ATOM 9843 C CA . ALA B 1 472 ? -15.258 -25.688 3.439 1 98.56 472 ALA B CA 1
ATOM 9844 C C . ALA B 1 472 ? -13.789 -25.453 3.779 1 98.56 472 ALA B C 1
ATOM 9846 O O . ALA B 1 472 ? -13.391 -25.531 4.945 1 98.56 472 ALA B O 1
ATOM 9847 N N . THR B 1 473 ? -13.039 -25.172 2.818 1 98.75 473 THR B N 1
ATOM 9848 C CA . THR B 1 473 ? -11.602 -25.125 3.053 1 98.75 473 THR B CA 1
ATOM 9849 C C . THR B 1 473 ? -11.148 -23.719 3.424 1 98.75 473 THR B C 1
ATOM 9851 O O . THR B 1 473 ? -11.734 -22.734 2.959 1 98.75 473 THR B O 1
ATOM 9854 N N . ILE B 1 474 ? -10.141 -23.578 4.234 1 98.81 474 ILE B N 1
ATOM 9855 C CA . ILE B 1 474 ? -9.625 -22.297 4.707 1 98.81 474 ILE B CA 1
ATOM 9856 C C . ILE B 1 474 ? -9.055 -21.5 3.531 1 98.81 474 ILE B C 1
ATOM 9858 O O . ILE B 1 474 ? -9.203 -20.281 3.469 1 98.81 474 ILE B O 1
ATOM 9862 N N . ASP B 1 475 ? -8.422 -22.172 2.551 1 98.56 475 ASP B N 1
ATOM 9863 C CA . ASP B 1 475 ? -7.848 -21.469 1.404 1 98.56 475 ASP B CA 1
ATOM 9864 C C . ASP B 1 475 ? -8.938 -20.844 0.538 1 98.56 475 ASP B C 1
ATOM 9866 O O . ASP B 1 475 ? -8.945 -19.625 0.319 1 98.56 475 ASP B O 1
ATOM 9870 N N . LEU B 1 476 ? -9.945 -21.594 0.137 1 98.81 476 LEU B N 1
ATOM 9871 C CA . LEU B 1 476 ? -10.984 -21.094 -0.758 1 98.81 476 LEU B CA 1
ATOM 9872 C C . LEU B 1 476 ? -11.789 -19.984 -0.094 1 98.81 476 LEU B C 1
ATOM 9874 O O . LEU B 1 476 ? -12.07 -18.953 -0.722 1 98.81 476 LEU B O 1
ATOM 9878 N N . ASN B 1 477 ? -12.141 -20.172 1.138 1 98.88 477 ASN B N 1
ATOM 9879 C CA . ASN B 1 477 ? -12.984 -19.188 1.794 1 98.88 477 ASN B CA 1
ATOM 9880 C C . ASN B 1 477 ? -12.203 -17.922 2.166 1 98.88 477 ASN B C 1
ATOM 9882 O O . ASN B 1 477 ? -12.773 -16.844 2.268 1 98.88 477 ASN B O 1
ATOM 9886 N N . SER B 1 478 ? -10.891 -18.031 2.346 1 98.88 478 SER B N 1
ATOM 9887 C CA . SER B 1 478 ? -10.055 -16.844 2.428 1 98.88 478 SER B CA 1
ATOM 9888 C C . SER B 1 478 ? -10.047 -16.078 1.108 1 98.88 478 SER B C 1
ATOM 9890 O O . SER B 1 478 ? -10.109 -14.852 1.097 1 98.88 478 SER B O 1
ATOM 9892 N N . LEU B 1 479 ? -9.977 -16.812 0.019 1 98.88 479 LEU B N 1
ATOM 9893 C CA . LEU B 1 479 ? -9.969 -16.203 -1.306 1 98.88 479 LEU B CA 1
ATOM 9894 C C . LEU B 1 479 ? -11.289 -15.508 -1.59 1 98.88 479 LEU B C 1
ATOM 9896 O O . LEU B 1 479 ? -11.312 -14.414 -2.164 1 98.88 479 LEU B O 1
ATOM 9900 N N . LEU B 1 480 ? -12.359 -16.109 -1.187 1 98.88 480 LEU B N 1
ATOM 9901 C CA . LEU B 1 480 ? -13.664 -15.523 -1.444 1 98.88 480 LEU B CA 1
ATOM 9902 C C . LEU B 1 480 ? -13.906 -14.312 -0.553 1 98.88 480 LEU B C 1
ATOM 9904 O O . LEU B 1 480 ? -14.562 -13.352 -0.964 1 98.88 480 LEU B O 1
ATOM 9908 N N . PHE B 1 481 ? -13.406 -14.414 0.666 1 98.75 481 PHE B N 1
ATOM 9909 C CA . PHE B 1 481 ? -13.398 -13.219 1.494 1 98.75 481 PHE B CA 1
ATOM 9910 C C . PHE B 1 481 ? -12.656 -12.086 0.796 1 98.75 481 PHE B C 1
ATOM 9912 O O . PHE B 1 481 ? -13.117 -10.938 0.792 1 98.75 481 PHE B O 1
ATOM 9919 N N . LYS B 1 482 ? -11.523 -12.352 0.28 1 98.75 482 LYS B N 1
ATOM 9920 C CA . LYS B 1 482 ? -10.727 -11.375 -0.457 1 98.75 482 LYS B CA 1
ATOM 9921 C C . LYS B 1 482 ? -11.5 -10.844 -1.661 1 98.75 482 LYS B C 1
ATOM 9923 O O . LYS B 1 482 ? -11.469 -9.641 -1.942 1 98.75 482 LYS B O 1
ATOM 9928 N N . TYR B 1 483 ? -12.211 -11.703 -2.441 1 98.81 483 TYR B N 1
ATOM 9929 C CA . TYR B 1 483 ? -13.086 -11.273 -3.525 1 98.81 483 TYR B CA 1
ATOM 9930 C C . TYR B 1 483 ? -14.102 -10.242 -3.035 1 98.81 483 TYR B C 1
ATOM 9932 O O . TYR B 1 483 ? -14.211 -9.156 -3.596 1 98.81 483 TYR B O 1
ATOM 9940 N N . GLU B 1 484 ? -14.766 -10.633 -1.959 1 98.81 484 GLU B N 1
ATOM 9941 C CA . GLU B 1 484 ? -15.844 -9.805 -1.42 1 98.81 484 GLU B CA 1
ATOM 9942 C C . GLU B 1 484 ? -15.32 -8.445 -0.968 1 98.81 484 GLU B C 1
ATOM 9944 O O . GLU B 1 484 ? -15.906 -7.41 -1.286 1 98.81 484 GLU B O 1
ATOM 9949 N N . THR B 1 485 ? -14.211 -8.438 -0.327 1 98.19 485 THR B N 1
ATOM 9950 C CA . THR B 1 485 ? -13.648 -7.195 0.193 1 98.19 485 THR B CA 1
ATOM 9951 C C . THR B 1 485 ? -13.078 -6.344 -0.938 1 98.19 485 THR B C 1
ATOM 9953 O O . THR B 1 485 ? -13.242 -5.121 -0.947 1 98.19 485 THR B O 1
ATOM 9956 N N . ASP B 1 486 ? -12.352 -6.953 -1.914 1 98.62 486 ASP B N 1
ATOM 9957 C CA . ASP B 1 486 ? -11.797 -6.227 -3.051 1 98.62 486 ASP B CA 1
ATOM 9958 C C . ASP B 1 486 ? -12.898 -5.57 -3.879 1 98.62 486 ASP B C 1
ATOM 9960 O O . ASP B 1 486 ? -12.766 -4.41 -4.281 1 98.62 486 ASP B O 1
ATOM 9964 N N . ILE B 1 487 ? -13.945 -6.328 -4.117 1 98.75 487 ILE B N 1
ATOM 9965 C CA . ILE B 1 487 ? -15.062 -5.809 -4.906 1 98.75 487 ILE B CA 1
ATOM 9966 C C . ILE B 1 487 ? -15.703 -4.629 -4.176 1 98.75 487 ILE B C 1
ATOM 9968 O O . ILE B 1 487 ? -15.93 -3.576 -4.777 1 98.75 487 ILE B O 1
ATOM 9972 N N . SER B 1 488 ? -15.945 -4.793 -2.92 1 97.81 488 SER B N 1
ATOM 9973 C CA . SER B 1 488 ? -16.531 -3.734 -2.107 1 97.81 488 SER B CA 1
ATOM 9974 C C . SER B 1 488 ? -15.703 -2.457 -2.172 1 97.81 488 SER B C 1
ATOM 9976 O O . SER B 1 488 ? -16.219 -1.398 -2.547 1 97.81 488 SER B O 1
ATOM 9978 N N . ARG B 1 489 ? -14.492 -2.576 -1.879 1 96 489 ARG B N 1
ATOM 9979 C CA . ARG B 1 489 ? -13.602 -1.423 -1.824 1 96 489 ARG B CA 1
ATOM 9980 C C . ARG B 1 489 ? -13.492 -0.751 -3.189 1 96 489 ARG B C 1
ATOM 9982 O O . ARG B 1 489 ? -13.461 0.478 -3.281 1 96 489 ARG B O 1
ATOM 9989 N N . THR B 1 490 ? -13.398 -1.524 -4.238 1 97.69 490 THR B N 1
ATOM 9990 C CA . THR B 1 490 ? -13.234 -0.993 -5.586 1 97.69 490 THR B CA 1
ATOM 9991 C C . THR B 1 490 ? -14.477 -0.222 -6.02 1 97.69 490 THR B C 1
ATOM 9993 O O . THR B 1 490 ? -14.375 0.874 -6.574 1 97.69 490 THR B O 1
ATOM 9996 N N . ILE B 1 491 ? -15.633 -0.771 -5.719 1 97.44 491 ILE B N 1
ATOM 9997 C CA . ILE B 1 491 ? -16.875 -0.103 -6.082 1 97.44 491 ILE B CA 1
ATOM 9998 C C . ILE B 1 491 ? -16.969 1.238 -5.359 1 97.44 491 ILE B C 1
ATOM 10000 O O . ILE B 1 491 ? -17.328 2.254 -5.969 1 97.44 491 ILE B O 1
ATOM 10004 N N . ARG B 1 492 ? -16.641 1.236 -4.137 1 92.94 492 ARG B N 1
ATOM 10005 C CA . ARG B 1 492 ? -16.75 2.428 -3.299 1 92.94 492 ARG B CA 1
ATOM 10006 C C . ARG B 1 492 ? -15.766 3.502 -3.748 1 92.94 492 ARG B C 1
ATOM 10008 O O . ARG B 1 492 ? -16.156 4.656 -3.953 1 92.94 492 ARG B O 1
ATOM 10015 N N . SER B 1 493 ? -14.547 3.117 -3.98 1 90.12 493 SER B N 1
ATOM 10016 C CA . SER B 1 493 ? -13.461 4.086 -4.125 1 90.12 493 SER B CA 1
ATOM 10017 C C . SER B 1 493 ? -13.281 4.5 -5.582 1 90.12 493 SER B C 1
ATOM 10019 O O . SER B 1 493 ? -12.844 5.617 -5.863 1 90.12 493 SER B O 1
ATOM 10021 N N . LEU B 1 494 ? -13.648 3.611 -6.523 1 93.31 494 LEU B N 1
ATOM 10022 C CA . LEU B 1 494 ? -13.234 3.898 -7.895 1 93.31 494 LEU B CA 1
ATOM 10023 C C . LEU B 1 494 ? -14.453 4.039 -8.805 1 93.31 494 LEU B C 1
ATOM 10025 O O . LEU B 1 494 ? -14.336 4.547 -9.922 1 93.31 494 LEU B O 1
ATOM 10029 N N . PHE B 1 495 ? -15.578 3.66 -8.266 1 95.25 495 PHE B N 1
ATOM 10030 C CA . PHE B 1 495 ? -16.75 3.734 -9.125 1 95.25 495 PHE B CA 1
ATOM 10031 C C . PHE B 1 495 ? -17.891 4.473 -8.43 1 95.25 495 PHE B C 1
ATOM 10033 O O . PHE B 1 495 ? -19.062 4.156 -8.641 1 95.25 495 PHE B O 1
ATOM 10040 N N . ASP B 1 496 ? -17.594 5.328 -7.496 1 88.69 496 ASP B N 1
ATOM 10041 C CA . ASP B 1 496 ? -18.547 6.211 -6.809 1 88.69 496 ASP B CA 1
ATOM 10042 C C . ASP B 1 496 ? -19.688 5.414 -6.199 1 88.69 496 ASP B C 1
ATOM 10044 O O . ASP B 1 496 ? -20.844 5.84 -6.258 1 88.69 496 ASP B O 1
ATOM 10048 N N . ASP B 1 497 ? -19.391 4.137 -5.836 1 91.81 497 ASP B N 1
ATOM 10049 C CA . ASP B 1 497 ? -20.297 3.209 -5.172 1 91.81 497 ASP B CA 1
ATOM 10050 C C . ASP B 1 497 ? -21.453 2.816 -6.098 1 91.81 497 ASP B C 1
ATOM 10052 O O . ASP B 1 497 ? -22.562 2.543 -5.633 1 91.81 497 ASP B O 1
ATOM 10056 N N . LYS B 1 498 ? -21.266 2.975 -7.352 1 94.56 498 LYS B N 1
ATOM 10057 C CA . LYS B 1 498 ? -22.25 2.598 -8.367 1 94.56 498 LYS B CA 1
ATOM 10058 C C . LYS B 1 498 ? -21.578 1.852 -9.523 1 94.56 498 LYS B C 1
ATOM 10060 O O . LYS B 1 498 ? -21.016 2.473 -10.422 1 94.56 498 LYS B O 1
ATOM 10065 N N . LEU B 1 499 ? -21.703 0.529 -9.578 1 97.75 499 LEU B N 1
ATOM 10066 C CA . LEU B 1 499 ? -21.188 -0.296 -10.672 1 97.75 499 LEU B CA 1
ATOM 10067 C C . LEU B 1 499 ? -22.344 -0.911 -11.469 1 97.75 499 LEU B C 1
ATOM 10069 O O . LEU B 1 499 ? -23.141 -1.683 -10.922 1 97.75 499 LEU B O 1
ATOM 10073 N N . VAL B 1 500 ? -22.469 -0.599 -12.688 1 97.56 500 VAL B N 1
ATOM 10074 C CA . VAL B 1 500 ? -23.594 -1.032 -13.516 1 97.56 500 VAL B CA 1
ATOM 10075 C C . VAL B 1 500 ? -23.266 -2.369 -14.172 1 97.56 500 VAL B C 1
ATOM 10077 O O . VAL B 1 500 ? -22.203 -2.52 -14.789 1 97.56 500 VAL B O 1
ATOM 10080 N N . MET B 1 501 ? -24.172 -3.344 -14.094 1 97.19 501 MET B N 1
ATOM 10081 C CA . MET B 1 501 ? -23.984 -4.676 -14.656 1 97.19 501 MET B CA 1
ATOM 10082 C C . MET B 1 501 ? -24.281 -4.68 -16.156 1 97.19 501 MET B C 1
ATOM 10084 O O . MET B 1 501 ? -25.375 -4.309 -16.578 1 97.19 501 MET B O 1
ATOM 10088 N N . PRO B 1 502 ? -23.328 -5.051 -16.922 1 96.19 502 PRO B N 1
ATOM 10089 C CA . PRO B 1 502 ? -23.594 -5.234 -18.359 1 96.19 502 PRO B CA 1
ATOM 10090 C C . PRO B 1 502 ? -24.172 -6.613 -18.672 1 96.19 502 PRO B C 1
ATOM 10092 O O . PRO B 1 502 ? -24.094 -7.527 -17.844 1 96.19 502 PRO B O 1
ATOM 10095 N N . GLU B 1 503 ? -24.656 -6.801 -19.797 1 93.62 503 GLU B N 1
ATOM 10096 C CA . GLU B 1 503 ? -25.328 -8.031 -20.219 1 93.62 503 GLU B CA 1
ATOM 10097 C C . GLU B 1 503 ? -24.344 -9.203 -20.25 1 93.62 503 GLU B C 1
ATOM 10099 O O . GLU B 1 503 ? -24.688 -10.312 -19.812 1 93.62 503 GLU B O 1
ATOM 10104 N N . GLU B 1 504 ? -23.188 -9.023 -20.672 1 91.38 504 GLU B N 1
ATOM 10105 C CA . GLU B 1 504 ? -22.234 -10.094 -20.938 1 91.38 504 GLU B CA 1
ATOM 10106 C C . GLU B 1 504 ? -21.812 -10.781 -19.641 1 91.38 504 GLU B C 1
ATOM 10108 O O . GLU B 1 504 ? -21.297 -11.898 -19.672 1 91.38 504 GLU B O 1
ATOM 10113 N N . PHE B 1 505 ? -22.016 -10.125 -18.469 1 94.31 505 PHE B N 1
ATOM 10114 C CA . PHE B 1 505 ? -21.562 -10.719 -17.219 1 94.31 505 PHE B CA 1
ATOM 10115 C C . PHE B 1 505 ? -22.734 -11.047 -16.312 1 94.31 505 PHE B C 1
ATOM 10117 O O . PHE B 1 505 ? -22.547 -11.352 -15.133 1 94.31 505 PHE B O 1
ATOM 10124 N N . CYS B 1 506 ? -23.938 -11.125 -16.859 1 94.38 506 CYS B N 1
ATOM 10125 C CA . CYS B 1 506 ? -25.141 -11.359 -16.062 1 94.38 506 CYS B CA 1
ATOM 10126 C C . CYS B 1 506 ? -25.469 -12.844 -15.992 1 94.38 506 CYS B C 1
ATOM 10128 O O . CYS B 1 506 ? -26.094 -13.305 -15.031 1 94.38 506 CYS B O 1
ATOM 10130 N N . GLN B 1 507 ? -25.078 -13.586 -17.016 1 90.94 507 GLN B N 1
ATOM 10131 C CA . GLN B 1 507 ? -25.469 -14.992 -17.062 1 90.94 507 GLN B CA 1
ATOM 10132 C C . GLN B 1 507 ? -24.984 -15.742 -15.828 1 90.94 507 GLN B C 1
ATOM 10134 O O . GLN B 1 507 ? -23.797 -15.656 -15.469 1 90.94 507 GLN B O 1
ATOM 10139 N N . GLY B 1 508 ? -25.844 -16.453 -15.203 1 90.69 508 GLY B N 1
ATOM 10140 C CA . GLY B 1 508 ? -25.484 -17.25 -14.039 1 90.69 508 GLY B CA 1
ATOM 10141 C C . GLY B 1 508 ? -25.453 -16.438 -12.758 1 90.69 508 GLY B C 1
ATOM 10142 O O . GLY B 1 508 ? -25.062 -16.953 -11.703 1 90.69 508 GLY B O 1
ATOM 10143 N N . THR B 1 509 ? -25.766 -15.188 -12.82 1 95.44 509 THR B N 1
ATOM 10144 C CA . THR B 1 509 ? -25.781 -14.312 -11.656 1 95.44 509 THR B CA 1
ATOM 10145 C C . THR B 1 509 ? -27.219 -13.898 -11.328 1 95.44 509 THR B C 1
ATOM 10147 O O . THR B 1 509 ? -28.125 -14.086 -12.133 1 95.44 509 THR B O 1
ATOM 10150 N N . PRO B 1 510 ? -27.438 -13.406 -10.172 1 95.38 510 PRO B N 1
ATOM 10151 C CA . PRO B 1 510 ? -28.781 -12.938 -9.836 1 95.38 510 PRO B CA 1
ATOM 10152 C C . PRO B 1 510 ? -29.094 -11.57 -10.438 1 95.38 510 PRO B C 1
ATOM 10154 O O . PRO B 1 510 ? -30.188 -11.031 -10.211 1 95.38 510 PRO B O 1
ATOM 10157 N N . TYR B 1 511 ? -28.234 -11.016 -11.188 1 96.69 511 TYR B N 1
ATOM 10158 C CA . TYR B 1 511 ? -28.375 -9.641 -11.641 1 96.69 511 TYR B CA 1
ATOM 10159 C C . TYR B 1 511 ? -28.891 -9.594 -13.078 1 96.69 511 TYR B C 1
ATOM 10161 O O . TYR B 1 511 ? -28.734 -10.547 -13.836 1 96.69 511 TYR B O 1
ATOM 10169 N N . LYS B 1 512 ? -29.531 -8.453 -13.422 1 97 512 LYS B N 1
ATOM 10170 C CA . LYS B 1 512 ? -29.984 -8.133 -14.773 1 97 512 LYS B CA 1
ATOM 10171 C C . LYS B 1 512 ? -29.188 -6.969 -15.352 1 97 512 LYS B C 1
ATOM 10173 O O . LYS B 1 512 ? -28.594 -6.184 -14.609 1 97 512 LYS B O 1
ATOM 10178 N N . PRO B 1 513 ? -29.156 -6.992 -16.719 1 96.62 513 PRO B N 1
ATOM 10179 C CA . PRO B 1 513 ? -28.469 -5.848 -17.328 1 96.62 513 PRO B CA 1
ATOM 10180 C C . PRO B 1 513 ? -29.016 -4.508 -16.844 1 96.62 513 PRO B C 1
ATOM 10182 O O . PRO B 1 513 ? -30.234 -4.312 -16.797 1 96.62 513 PRO B O 1
ATOM 10185 N N . GLY B 1 514 ? -28.156 -3.584 -16.344 1 96.31 514 GLY B N 1
ATOM 10186 C CA . GLY B 1 514 ? -28.578 -2.27 -15.898 1 96.31 514 GLY B CA 1
ATOM 10187 C C . GLY B 1 514 ? -28.641 -2.146 -14.391 1 96.31 514 GLY B C 1
ATOM 10188 O O . GLY B 1 514 ? -28.688 -1.038 -13.852 1 96.31 514 GLY B O 1
ATOM 10189 N N . ASP B 1 515 ? -28.625 -3.324 -13.719 1 97 515 ASP B N 1
ATOM 10190 C CA . ASP B 1 515 ? -28.625 -3.275 -12.266 1 97 515 ASP B CA 1
ATOM 10191 C C . ASP B 1 515 ? -27.406 -2.52 -11.734 1 97 515 ASP B C 1
ATOM 10193 O O . ASP B 1 515 ? -26.312 -2.637 -12.289 1 97 515 ASP B O 1
ATOM 10197 N N . ILE B 1 516 ? -27.594 -1.732 -10.688 1 96.81 516 ILE B N 1
ATOM 10198 C CA . ILE B 1 516 ? -26.516 -0.971 -10.062 1 96.81 516 ILE B CA 1
ATOM 10199 C C . ILE B 1 516 ? -26.078 -1.67 -8.781 1 96.81 516 ILE B C 1
ATOM 10201 O O . ILE B 1 516 ? -26.875 -1.88 -7.867 1 96.81 516 ILE B O 1
ATOM 10205 N N . LEU B 1 517 ? -24.828 -2.086 -8.758 1 97.31 517 LEU B N 1
ATOM 10206 C CA . LEU B 1 517 ? -24.25 -2.727 -7.586 1 97.31 517 LEU B CA 1
ATOM 10207 C C . LEU B 1 517 ? -23.531 -1.708 -6.711 1 97.31 517 LEU B C 1
ATOM 10209 O O . LEU B 1 517 ? -22.844 -0.818 -7.219 1 97.31 517 LEU B O 1
ATOM 10213 N N . THR B 1 518 ? -23.734 -1.821 -5.371 1 95.94 518 THR B N 1
ATOM 10214 C CA . THR B 1 518 ? -23.094 -0.941 -4.402 1 95.94 518 THR B CA 1
ATOM 10215 C C . THR B 1 518 ? -22.125 -1.725 -3.518 1 95.94 518 THR B C 1
ATOM 10217 O O . THR B 1 518 ? -22.188 -2.953 -3.445 1 95.94 518 THR B O 1
ATOM 10220 N N . SER B 1 519 ? -21.219 -1.062 -2.895 1 96.62 519 SER B N 1
ATOM 10221 C CA . SER B 1 519 ? -20.219 -1.676 -2.029 1 96.62 519 SER B CA 1
ATOM 10222 C C . SER B 1 519 ? -20.859 -2.289 -0.79 1 96.62 519 SER B C 1
ATOM 10224 O O . SER B 1 519 ? -20.344 -3.27 -0.241 1 96.62 519 SER B O 1
ATOM 10226 N N . ALA B 1 520 ? -21.953 -1.86 -0.34 1 93.56 520 ALA B N 1
ATOM 10227 C CA . ALA B 1 520 ? -22.594 -2.254 0.914 1 93.56 520 ALA B CA 1
ATOM 10228 C C . ALA B 1 520 ? -22.938 -3.74 0.909 1 93.56 520 ALA B C 1
ATOM 10230 O O . ALA B 1 520 ? -22.766 -4.43 1.918 1 93.56 520 ALA B O 1
ATOM 10231 N N . LEU B 1 521 ? -23.438 -4.16 -0.217 1 94.56 521 LEU B N 1
ATOM 10232 C CA . LEU B 1 521 ? -23.812 -5.562 -0.333 1 94.56 521 LEU B CA 1
ATOM 10233 C C . LEU B 1 521 ? -22.594 -6.469 -0.168 1 94.56 521 LEU B C 1
ATOM 10235 O O . LEU B 1 521 ? -22.688 -7.52 0.471 1 94.56 521 LEU B O 1
ATOM 10239 N N . TRP B 1 522 ? -21.547 -6.137 -0.763 1 97.62 522 TRP B N 1
ATOM 10240 C CA . TRP B 1 522 ? -20.344 -6.945 -0.724 1 97.62 522 TRP B CA 1
ATOM 10241 C C . TRP B 1 522 ? -19.672 -6.871 0.649 1 97.62 522 TRP B C 1
ATOM 10243 O O . TRP B 1 522 ? -19.109 -7.855 1.124 1 97.62 522 TRP B O 1
ATOM 10253 N N . ASP B 1 523 ? -19.766 -5.727 1.308 1 94.62 523 ASP B N 1
ATOM 10254 C CA . ASP B 1 523 ? -19.281 -5.59 2.68 1 94.62 523 ASP B CA 1
ATOM 10255 C C . ASP B 1 523 ? -20.016 -6.547 3.615 1 94.62 523 ASP B C 1
ATOM 10257 O O . ASP B 1 523 ? -19.406 -7.16 4.492 1 94.62 523 ASP B O 1
ATOM 10261 N N . ARG B 1 524 ? -21.281 -6.672 3.447 1 93.25 524 ARG B N 1
ATOM 10262 C CA . ARG B 1 524 ? -22.094 -7.562 4.27 1 93.25 524 ARG B CA 1
ATOM 10263 C C . ARG B 1 524 ? -21.719 -9.023 4.039 1 93.25 524 ARG B C 1
ATOM 10265 O O . ARG B 1 524 ? -21.688 -9.82 4.98 1 93.25 524 ARG B O 1
ATOM 10272 N N . LYS B 1 525 ? -21.469 -9.312 2.748 1 96.38 525 LYS B N 1
ATOM 10273 C CA . LYS B 1 525 ? -21.047 -10.672 2.428 1 96.38 525 LYS B CA 1
ATOM 10274 C C . LYS B 1 525 ? -19.75 -11.023 3.131 1 96.38 525 LYS B C 1
ATOM 10276 O O . LYS B 1 525 ? -19.609 -12.094 3.721 1 96.38 525 LYS B O 1
ATOM 10281 N N . ALA B 1 526 ? -18.781 -10.117 3.025 1 97.44 526 ALA B N 1
ATOM 10282 C CA . ALA B 1 526 ? -17.469 -10.344 3.631 1 97.44 526 ALA B CA 1
ATOM 10283 C C . ALA B 1 526 ? -17.578 -10.492 5.145 1 97.44 526 ALA B C 1
ATOM 10285 O O . ALA B 1 526 ? -16.969 -11.391 5.73 1 97.44 526 ALA B O 1
ATOM 10286 N N . LYS B 1 527 ? -18.359 -9.68 5.789 1 94.25 527 LYS B N 1
ATOM 10287 C CA . LYS B 1 527 ? -18.531 -9.711 7.238 1 94.25 527 LYS B CA 1
ATOM 10288 C C . LYS B 1 527 ? -19.188 -11.016 7.688 1 94.25 527 LYS B C 1
ATOM 10290 O O . LYS B 1 527 ? -18.781 -11.609 8.695 1 94.25 527 LYS B O 1
ATOM 10295 N N . ARG B 1 528 ? -20.188 -11.438 6.961 1 94.94 528 ARG B N 1
ATOM 10296 C CA . ARG B 1 528 ? -20.891 -12.68 7.297 1 94.94 528 ARG B CA 1
ATOM 10297 C C . ARG B 1 528 ? -19.969 -13.883 7.164 1 94.94 528 ARG B C 1
ATOM 10299 O O . ARG B 1 528 ? -19.969 -14.766 8.016 1 94.94 528 ARG B O 1
ATOM 10306 N N . ARG B 1 529 ? -19.219 -13.945 6.07 1 97.88 529 ARG B N 1
ATOM 10307 C CA . ARG B 1 529 ? -18.281 -15.047 5.879 1 97.88 529 ARG B CA 1
ATOM 10308 C C . ARG B 1 529 ? -17.25 -15.094 6.992 1 97.88 529 ARG B C 1
ATOM 10310 O O . ARG B 1 529 ? -16.938 -16.156 7.523 1 97.88 529 ARG B O 1
ATOM 10317 N N . LYS B 1 530 ? -16.672 -13.922 7.289 1 97.62 530 LYS B N 1
ATOM 10318 C CA . LYS B 1 530 ? -15.688 -13.859 8.359 1 97.62 530 LYS B CA 1
ATOM 10319 C C . LYS B 1 530 ? -16.266 -14.367 9.68 1 97.62 530 LYS B C 1
ATOM 10321 O O . LYS B 1 530 ? -15.617 -15.133 10.391 1 97.62 530 LYS B O 1
ATOM 10326 N N . LEU B 1 531 ? -17.469 -13.938 10.023 1 96.25 531 LEU B N 1
ATOM 10327 C CA . LEU B 1 531 ? -18.141 -14.344 11.258 1 96.25 531 LEU B CA 1
ATOM 10328 C C . LEU B 1 531 ? -18.281 -15.859 11.312 1 96.25 531 LEU B C 1
ATOM 10330 O O . LEU B 1 531 ? -18.031 -16.484 12.352 1 96.25 531 LEU B O 1
ATOM 10334 N N . THR B 1 532 ? -18.734 -16.406 10.195 1 97.5 532 THR B N 1
ATOM 10335 C CA . THR B 1 532 ? -18.938 -17.844 10.125 1 97.5 532 THR B CA 1
ATOM 10336 C C . THR B 1 532 ? -17.609 -18.594 10.242 1 97.5 532 THR B C 1
ATOM 10338 O O . THR B 1 532 ? -17.516 -19.594 10.945 1 97.5 532 THR B O 1
ATOM 10341 N N . MET B 1 533 ? -16.562 -18.141 9.555 1 98.44 533 MET B N 1
ATOM 10342 C CA . MET B 1 533 ? -15.25 -18.781 9.602 1 98.44 533 MET B CA 1
ATOM 10343 C C . MET B 1 533 ? -14.656 -18.703 11 1 98.44 533 MET B C 1
ATOM 10345 O O . MET B 1 533 ? -14.055 -19.656 11.484 1 98.44 533 MET B O 1
ATOM 10349 N N . ASP B 1 534 ? -14.812 -17.562 11.648 1 97.38 534 ASP B N 1
ATOM 10350 C CA . ASP B 1 534 ? -14.336 -17.391 13.016 1 97.38 534 ASP B CA 1
ATOM 10351 C C . ASP B 1 534 ? -14.969 -18.422 13.945 1 97.38 534 ASP B C 1
ATOM 10353 O O . ASP B 1 534 ? -14.305 -18.953 14.836 1 97.38 534 ASP B O 1
ATOM 10357 N N . LYS B 1 535 ? -16.219 -18.672 13.695 1 96.38 535 LYS B N 1
ATOM 10358 C CA . LYS B 1 535 ? -16.953 -19.562 14.578 1 96.38 535 LYS B CA 1
ATOM 10359 C C . LYS B 1 535 ? -16.625 -21.031 14.281 1 96.38 535 LYS B C 1
ATOM 10361 O O . LYS B 1 535 ? -16.406 -21.812 15.203 1 96.38 535 LYS B O 1
ATOM 10366 N N . LEU B 1 536 ? -16.547 -21.375 13 1 97.69 536 LEU B N 1
ATOM 10367 C CA . LEU B 1 536 ? -16.562 -22.781 12.633 1 97.69 536 LEU B CA 1
ATOM 10368 C C . LEU B 1 536 ? -15.141 -23.266 12.328 1 97.69 536 LEU B C 1
ATOM 10370 O O . LEU B 1 536 ? -14.859 -24.469 12.445 1 97.69 536 LEU B O 1
ATOM 10374 N N . MET B 1 537 ? -14.219 -22.344 11.969 1 98.69 537 MET B N 1
ATOM 10375 C CA . MET B 1 537 ? -12.953 -22.812 11.406 1 98.69 537 MET B CA 1
ATOM 10376 C C . MET B 1 537 ? -11.789 -22.453 12.328 1 98.69 537 MET B C 1
ATOM 10378 O O . MET B 1 537 ? -10.703 -23.031 12.211 1 98.69 537 MET B O 1
ATOM 10382 N N . TRP B 1 538 ? -11.953 -21.5 13.242 1 98.62 538 TRP B N 1
ATOM 10383 C CA . TRP B 1 538 ? -10.883 -21.047 14.125 1 98.62 538 TRP B CA 1
ATOM 10384 C C . TRP B 1 538 ? -10.75 -21.953 15.336 1 98.62 538 TRP B C 1
ATOM 10386 O O . TRP B 1 538 ? -11.742 -22.297 15.977 1 98.62 538 TRP B O 1
ATOM 10396 N N . ASN B 1 539 ? -9.57 -22.391 15.586 1 98.56 539 ASN B N 1
ATOM 10397 C CA . ASN B 1 539 ? -9.234 -23.125 16.812 1 98.56 539 ASN B CA 1
ATOM 10398 C C . ASN B 1 539 ? -8.383 -22.281 17.75 1 98.56 539 ASN B C 1
ATOM 10400 O O . ASN B 1 539 ? -7.18 -22.109 17.516 1 98.56 539 ASN B O 1
ATOM 10404 N N . GLU B 1 540 ? -8.922 -21.828 18.797 1 96.94 540 GLU B N 1
ATOM 10405 C CA . GLU B 1 540 ? -8.266 -20.922 19.734 1 96.94 540 GLU B CA 1
ATOM 10406 C C . GLU B 1 540 ? -7.039 -21.578 20.359 1 96.94 540 GLU B C 1
ATOM 10408 O O . GLU B 1 540 ? -6.008 -20.922 20.531 1 96.94 540 GLU B O 1
ATOM 10413 N N . GLU B 1 541 ? -7.141 -22.781 20.703 1 97.25 541 GLU B N 1
ATOM 10414 C CA . GLU B 1 541 ? -6.055 -23.484 21.359 1 97.25 541 GLU B CA 1
ATOM 10415 C C . GLU B 1 541 ? -4.852 -23.656 20.438 1 97.25 541 GLU B C 1
ATOM 10417 O O . GLU B 1 541 ? -3.713 -23.422 20.844 1 97.25 541 GLU B O 1
ATOM 10422 N N . GLU B 1 542 ? -5.109 -24.031 19.156 1 97.56 542 GLU B N 1
ATOM 10423 C CA . GLU B 1 542 ? -4.035 -24.25 18.188 1 97.56 542 GLU B CA 1
ATOM 10424 C C . GLU B 1 542 ? -3.551 -22.938 17.594 1 97.56 542 GLU B C 1
ATOM 10426 O O . GLU B 1 542 ? -2.461 -22.875 17.016 1 97.56 542 GLU B O 1
ATOM 10431 N N . GLY B 1 543 ? -4.387 -21.891 17.719 1 97.81 543 GLY B N 1
ATOM 10432 C CA . GLY B 1 543 ? -4.047 -20.594 17.141 1 97.81 543 GLY B CA 1
ATOM 10433 C C . GLY B 1 543 ? -3.996 -20.594 15.633 1 97.81 543 GLY B C 1
ATOM 10434 O O . GLY B 1 543 ? -3.104 -20 15.031 1 97.81 543 GLY B O 1
ATOM 10435 N N . MET B 1 544 ? -4.918 -21.328 14.992 1 97.94 544 MET B N 1
ATOM 10436 C CA . MET B 1 544 ? -4.945 -21.438 13.531 1 97.94 544 MET B CA 1
ATOM 10437 C C . MET B 1 544 ? -6.359 -21.703 13.031 1 97.94 544 MET B C 1
ATOM 10439 O O . MET B 1 544 ? -7.223 -22.141 13.797 1 97.94 544 MET B O 1
ATOM 10443 N N . PHE B 1 545 ? -6.594 -21.422 11.781 1 98.81 545 PHE B N 1
ATOM 10444 C CA . PHE B 1 545 ? -7.809 -21.812 11.078 1 98.81 545 PHE B CA 1
ATOM 10445 C C . PHE B 1 545 ? -7.664 -23.203 10.492 1 98.81 545 PHE B C 1
ATOM 10447 O O . PHE B 1 545 ? -6.586 -23.578 10.008 1 98.81 545 PHE B O 1
ATOM 10454 N N . PHE B 1 546 ? -8.719 -23.953 10.477 1 98.81 546 PHE B N 1
ATOM 10455 C CA . PHE B 1 546 ? -8.805 -25.281 9.891 1 98.81 546 PHE B CA 1
ATOM 10456 C C . PHE B 1 546 ? -9.953 -25.375 8.891 1 98.81 546 PHE B C 1
ATOM 10458 O O . PHE B 1 546 ? -10.789 -24.469 8.828 1 98.81 546 PHE B O 1
ATOM 10465 N N . ASP B 1 547 ? -9.961 -26.406 8.133 1 98.81 547 ASP B N 1
ATOM 10466 C CA . ASP B 1 547 ? -11.125 -26.688 7.297 1 98.81 547 ASP B CA 1
ATOM 10467 C C . ASP B 1 547 ? -12.328 -27.094 8.148 1 98.81 547 ASP B C 1
ATOM 10469 O O . ASP B 1 547 ? -12.164 -27.484 9.305 1 98.81 547 ASP B O 1
ATOM 10473 N N . TYR B 1 548 ? -13.484 -26.906 7.547 1 98.69 548 TYR B N 1
ATOM 10474 C CA . TYR B 1 548 ? -14.727 -27.328 8.195 1 98.69 548 TYR B CA 1
ATOM 10475 C C . TYR B 1 548 ? -15.469 -28.344 7.34 1 98.69 548 TYR B C 1
ATOM 10477 O O . TYR B 1 548 ? -15.719 -28.109 6.156 1 98.69 548 TYR B O 1
ATOM 10485 N N . ASP B 1 549 ? -15.758 -29.484 7.918 1 98.12 549 ASP B N 1
ATOM 10486 C CA . ASP B 1 549 ? -16.547 -30.531 7.266 1 98.12 549 ASP B CA 1
ATOM 10487 C C . ASP B 1 549 ? -18.047 -30.297 7.457 1 98.12 549 ASP B C 1
ATOM 10489 O O . ASP B 1 549 ? -18.594 -30.594 8.523 1 98.12 549 ASP B O 1
ATOM 10493 N N . PHE B 1 550 ? -18.719 -29.781 6.453 1 93.44 550 PHE B N 1
ATOM 10494 C CA . PHE B 1 550 ? -20.109 -29.406 6.645 1 93.44 550 PHE B CA 1
ATOM 10495 C C . PHE B 1 550 ? -21.016 -30.625 6.645 1 93.44 550 PHE B C 1
ATOM 10497 O O . PHE B 1 550 ? -22.156 -30.578 7.117 1 93.44 550 PHE B O 1
ATOM 10504 N N . VAL B 1 551 ? -20.516 -31.75 6 1 93.81 551 VAL B N 1
ATOM 10505 C CA . VAL B 1 551 ? -21.312 -32.969 6.02 1 93.81 551 VAL B CA 1
ATOM 10506 C C . VAL B 1 551 ? -21.359 -33.531 7.438 1 93.81 551 VAL B C 1
ATOM 10508 O O . VAL B 1 551 ? -22.438 -33.844 7.945 1 93.81 551 VAL B O 1
ATOM 10511 N N . ASN B 1 552 ? -20.203 -33.625 8.078 1 95.62 552 ASN B N 1
ATOM 10512 C CA . ASN B 1 552 ? -20.156 -34.125 9.445 1 95.62 552 ASN B CA 1
ATOM 10513 C C . ASN B 1 552 ? -20.266 -33 10.477 1 95.62 552 ASN B C 1
ATOM 10515 O O . ASN B 1 552 ? -20.328 -33.281 11.68 1 95.62 552 ASN B O 1
ATOM 10519 N N . LYS B 1 553 ? -20.312 -31.812 10.047 1 95.38 553 LYS B N 1
ATOM 10520 C CA . LYS B 1 553 ? -20.5 -30.609 10.875 1 95.38 553 LYS B CA 1
ATOM 10521 C C . LYS B 1 553 ? -19.422 -30.547 11.969 1 95.38 553 LYS B C 1
ATOM 10523 O O . LYS B 1 553 ? -19.75 -30.391 13.148 1 95.38 553 LYS B O 1
ATOM 10528 N N . LYS B 1 554 ? -18.188 -30.656 11.602 1 97 554 LYS B N 1
ATOM 10529 C CA . LYS B 1 554 ? -17.078 -30.594 12.547 1 97 554 LYS B CA 1
ATOM 10530 C C . LYS B 1 554 ? -15.867 -29.906 11.922 1 97 554 LYS B C 1
ATOM 10532 O O . LYS B 1 554 ? -15.656 -29.984 10.711 1 97 554 LYS B O 1
ATOM 10537 N N . ARG B 1 555 ? -15.07 -29.297 12.719 1 97.75 555 ARG B N 1
ATOM 10538 C CA . ARG B 1 555 ? -13.805 -28.703 12.305 1 97.75 555 ARG B CA 1
ATOM 10539 C C . ARG B 1 555 ? -12.734 -29.766 12.086 1 97.75 555 ARG B C 1
ATOM 10541 O O . ARG B 1 555 ? -12.578 -30.672 12.914 1 97.75 555 ARG B O 1
ATOM 10548 N N . CYS B 1 556 ? -12.047 -29.688 11.008 1 97.94 556 CYS B N 1
ATOM 10549 C CA . CYS B 1 556 ? -11 -30.656 10.703 1 97.94 556 CYS B CA 1
ATOM 10550 C C . CYS B 1 556 ? -9.742 -30.375 11.523 1 97.94 556 CYS B C 1
ATOM 10552 O O . CYS B 1 556 ? -9.695 -29.406 12.273 1 97.94 556 CYS B O 1
ATOM 10554 N N . THR B 1 557 ? -8.766 -31.266 11.422 1 97.12 557 THR B N 1
ATOM 10555 C CA . THR B 1 557 ? -7.59 -31.141 12.273 1 97.12 557 THR B CA 1
ATOM 10556 C C . THR B 1 557 ? -6.316 -31.078 11.438 1 97.12 557 THR B C 1
ATOM 10558 O O . THR B 1 557 ? -5.23 -30.844 11.961 1 97.12 557 THR B O 1
ATOM 10561 N N . TYR B 1 558 ? -6.406 -31.328 10.117 1 98.19 558 TYR B N 1
ATOM 10562 C CA . TYR B 1 558 ? -5.215 -31.297 9.273 1 98.19 558 TYR B CA 1
ATOM 10563 C C . TYR B 1 558 ? -4.578 -29.906 9.281 1 98.19 558 TYR B C 1
ATOM 10565 O O . TYR B 1 558 ? -5.238 -28.906 8.961 1 98.19 558 TYR B O 1
ATOM 10573 N N . GLU B 1 559 ? -3.314 -29.812 9.641 1 98.5 559 GLU B N 1
ATOM 10574 C CA . GLU B 1 559 ? -2.578 -28.562 9.68 1 98.5 559 GLU B CA 1
ATOM 10575 C C . GLU B 1 559 ? -1.989 -28.219 8.312 1 98.5 559 GLU B C 1
ATOM 10577 O O . GLU B 1 559 ? -0.993 -28.812 7.895 1 98.5 559 GLU B O 1
ATOM 10582 N N . THR B 1 560 ? -2.543 -27.266 7.676 1 98.44 560 THR B N 1
ATOM 10583 C CA . THR B 1 560 ? -2.102 -26.875 6.344 1 98.44 560 THR B CA 1
ATOM 10584 C C . THR B 1 560 ? -1.558 -25.438 6.355 1 98.44 560 THR B C 1
ATOM 10586 O O . THR B 1 560 ? -2.072 -24.578 7.074 1 98.44 560 THR B O 1
ATOM 10589 N N . ALA B 1 561 ? -0.562 -25.172 5.5 1 98.38 561 ALA B N 1
ATOM 10590 C CA . ALA B 1 561 ? 0.065 -23.844 5.422 1 98.38 561 ALA B CA 1
ATOM 10591 C C . ALA B 1 561 ? -0.923 -22.797 4.918 1 98.38 561 ALA B C 1
ATOM 10593 O O . ALA B 1 561 ? -0.71 -21.594 5.098 1 98.38 561 ALA B O 1
ATOM 10594 N N . THR B 1 562 ? -2.068 -23.203 4.328 1 98.5 562 THR B N 1
ATOM 10595 C CA . THR B 1 562 ? -3.043 -22.266 3.783 1 98.5 562 THR B CA 1
ATOM 10596 C C . THR B 1 562 ? -3.77 -21.531 4.902 1 98.5 562 THR B C 1
ATOM 10598 O O . THR B 1 562 ? -4.473 -20.547 4.652 1 98.5 562 THR B O 1
ATOM 10601 N N . THR B 1 563 ? -3.535 -22 6.18 1 98.69 563 THR B N 1
ATOM 10602 C CA . THR B 1 563 ? -4.031 -21.203 7.293 1 98.69 563 THR B CA 1
ATOM 10603 C C . THR B 1 563 ? -3.488 -19.781 7.223 1 98.69 563 THR B C 1
ATOM 10605 O O . THR B 1 563 ? -4.156 -18.828 7.645 1 98.69 563 THR B O 1
ATOM 10608 N N . LEU B 1 564 ? -2.309 -19.625 6.609 1 98.69 564 LEU B N 1
ATOM 10609 C CA . LEU B 1 564 ? -1.665 -18.312 6.5 1 98.69 564 LEU B CA 1
ATOM 10610 C C . LEU B 1 564 ? -2.324 -17.469 5.41 1 98.69 564 LEU B C 1
ATOM 10612 O O . LEU B 1 564 ? -2.1 -16.266 5.336 1 98.69 564 LEU B O 1
ATOM 10616 N N . TRP B 1 565 ? -3.197 -18.109 4.566 1 98.75 565 TRP B N 1
ATOM 10617 C CA . TRP B 1 565 ? -3.936 -17.359 3.568 1 98.75 565 TRP B CA 1
ATOM 10618 C C . TRP B 1 565 ? -4.934 -16.406 4.23 1 98.75 565 TRP B C 1
ATOM 10620 O O . TRP B 1 565 ? -5.363 -15.422 3.627 1 98.75 565 TRP B O 1
ATOM 10630 N N . SER B 1 566 ? -5.316 -16.703 5.508 1 98.81 566 SER B N 1
ATOM 10631 C CA . SER B 1 566 ? -6.18 -15.797 6.258 1 98.81 566 SER B CA 1
ATOM 10632 C C . SER B 1 566 ? -5.496 -14.453 6.5 1 98.81 566 SER B C 1
ATOM 10634 O O . SER B 1 566 ? -6.16 -13.414 6.562 1 98.81 566 SER B O 1
ATOM 10636 N N . LEU B 1 567 ? -4.152 -14.477 6.66 1 98.62 567 LEU B N 1
ATOM 10637 C CA . LEU B 1 567 ? -3.395 -13.234 6.785 1 98.62 567 LEU B CA 1
ATOM 10638 C C . LEU B 1 567 ? -3.354 -12.492 5.453 1 98.62 567 LEU B C 1
ATOM 10640 O O . LEU B 1 567 ? -3.59 -11.281 5.41 1 98.62 567 LEU B O 1
ATOM 10644 N N . TRP B 1 568 ? -3.049 -13.234 4.367 1 98.62 568 TRP B N 1
ATOM 10645 C CA . TRP B 1 568 ? -2.971 -12.656 3.029 1 98.62 568 TRP B CA 1
ATOM 10646 C C . TRP B 1 568 ? -4.277 -11.961 2.658 1 98.62 568 TRP B C 1
ATOM 10648 O O . TRP B 1 568 ? -4.27 -10.859 2.113 1 98.62 568 TRP B O 1
ATOM 10658 N N . ALA B 1 569 ? -5.418 -12.57 3.016 1 98.69 569 ALA B N 1
ATOM 10659 C CA . ALA B 1 569 ? -6.734 -12.062 2.641 1 98.69 569 ALA B CA 1
ATOM 10660 C C . ALA B 1 569 ? -7.172 -10.93 3.566 1 98.69 569 ALA B C 1
ATOM 10662 O O . ALA B 1 569 ? -8.117 -10.203 3.26 1 98.69 569 ALA B O 1
ATOM 10663 N N . GLY B 1 570 ? -6.465 -10.75 4.691 1 97.44 570 GLY B N 1
ATOM 10664 C CA . GLY B 1 570 ? -6.879 -9.773 5.684 1 97.44 570 GLY B CA 1
ATOM 10665 C C . GLY B 1 570 ? -8.07 -10.219 6.508 1 97.44 570 GLY B C 1
ATOM 10666 O O . GLY B 1 570 ? -8.797 -9.391 7.062 1 97.44 570 GLY B O 1
ATOM 10667 N N . LEU B 1 571 ? -8.273 -11.5 6.523 1 98.12 571 LEU B N 1
ATOM 10668 C CA . LEU B 1 571 ? -9.406 -12.102 7.207 1 98.12 571 LEU B CA 1
ATOM 10669 C C . LEU B 1 571 ? -9.156 -12.188 8.711 1 98.12 571 LEU B C 1
ATOM 10671 O O . LEU B 1 571 ? -10.055 -11.922 9.508 1 98.12 571 LEU B O 1
ATOM 10675 N N . ALA B 1 572 ? -7.945 -12.578 9.109 1 98.12 572 ALA B N 1
ATOM 10676 C CA . ALA B 1 572 ? -7.594 -12.766 10.508 1 98.12 572 ALA B CA 1
ATOM 10677 C C . ALA B 1 572 ? -7.625 -11.438 11.266 1 98.12 572 ALA B C 1
ATOM 10679 O O . ALA B 1 572 ? -7.199 -10.406 10.734 1 98.12 572 ALA B O 1
ATOM 10680 N N . SER B 1 573 ? -8.195 -11.461 12.414 1 95.25 573 SER B N 1
ATOM 10681 C CA . SER B 1 573 ? -8.031 -10.297 13.273 1 95.25 573 SER B CA 1
ATOM 10682 C C . SER B 1 573 ? -6.578 -10.141 13.719 1 95.25 573 SER B C 1
ATOM 10684 O O . SER B 1 573 ? -5.789 -11.086 13.625 1 95.25 573 SER B O 1
ATOM 10686 N N . PRO B 1 574 ? -6.227 -8.984 14.18 1 94 574 PRO B N 1
ATOM 10687 C CA . PRO B 1 574 ? -4.852 -8.812 14.664 1 94 574 PRO B CA 1
ATOM 10688 C C . PRO B 1 574 ? -4.5 -9.789 15.781 1 94 574 PRO B C 1
ATOM 10690 O O . PRO B 1 574 ? -3.371 -10.281 15.844 1 94 574 PRO B O 1
ATOM 10693 N N . LYS B 1 575 ? -5.434 -10.07 16.656 1 93.19 575 LYS B N 1
ATOM 10694 C CA . LYS B 1 575 ? -5.203 -11.062 17.703 1 93.19 575 LYS B CA 1
ATOM 10695 C C . LYS B 1 575 ? -4.973 -12.453 17.109 1 93.19 575 LYS B C 1
ATOM 10697 O O . LYS B 1 575 ? -4.035 -13.148 17.5 1 93.19 575 LYS B O 1
ATOM 10702 N N . GLN B 1 576 ? -5.809 -12.805 16.203 1 96.75 576 GLN B N 1
ATOM 10703 C CA . GLN B 1 576 ? -5.648 -14.086 15.523 1 96.75 576 GLN B CA 1
ATOM 10704 C C . GLN B 1 576 ? -4.316 -14.148 14.781 1 96.75 576 GLN B C 1
ATOM 10706 O O . GLN B 1 576 ? -3.643 -15.18 14.797 1 96.75 576 GLN B O 1
ATOM 10711 N N . ALA B 1 577 ? -3.977 -13.062 14.094 1 97.75 577 ALA B N 1
ATOM 10712 C CA . ALA B 1 577 ? -2.705 -13.016 13.375 1 97.75 577 ALA B CA 1
ATOM 10713 C C . ALA B 1 577 ? -1.532 -13.258 14.32 1 97.75 577 ALA B C 1
ATOM 10715 O O . ALA B 1 577 ? -0.614 -14.016 13.992 1 97.75 577 ALA B O 1
ATOM 10716 N N . ALA B 1 578 ? -1.564 -12.648 15.469 1 95.06 578 ALA B N 1
ATOM 10717 C CA . ALA B 1 578 ? -0.516 -12.844 16.469 1 95.06 578 ALA B CA 1
ATOM 10718 C C . ALA B 1 578 ? -0.451 -14.305 16.922 1 95.06 578 ALA B C 1
ATOM 10720 O O . ALA B 1 578 ? 0.637 -14.859 17.094 1 95.06 578 ALA B O 1
ATOM 10721 N N . ASP B 1 579 ? -1.606 -14.914 17.125 1 96.56 579 ASP B N 1
ATOM 10722 C CA . ASP B 1 579 ? -1.668 -16.312 17.531 1 96.56 579 ASP B CA 1
ATOM 10723 C C . ASP B 1 579 ? -1.135 -17.234 16.438 1 96.56 579 ASP B C 1
ATOM 10725 O O . ASP B 1 579 ? -0.422 -18.188 16.719 1 96.56 579 ASP B O 1
ATOM 10729 N N . ILE B 1 580 ? -1.498 -16.938 15.211 1 98.38 580 ILE B N 1
ATOM 10730 C CA . ILE B 1 580 ? -1.032 -17.734 14.086 1 98.38 580 ILE B CA 1
ATOM 10731 C C . ILE B 1 580 ? 0.493 -17.703 14.023 1 98.38 580 ILE B C 1
ATOM 10733 O O . ILE B 1 580 ? 1.136 -18.734 13.828 1 98.38 580 ILE B O 1
ATOM 10737 N N . VAL B 1 581 ? 1.075 -16.516 14.195 1 98 581 VAL B N 1
ATOM 10738 C CA . VAL B 1 581 ? 2.521 -16.344 14.094 1 98 581 VAL B CA 1
ATOM 10739 C C . VAL B 1 581 ? 3.207 -17.016 15.281 1 98 581 VAL B C 1
ATOM 10741 O O . VAL B 1 581 ? 4.258 -17.641 15.125 1 98 581 VAL B O 1
ATOM 10744 N N . LYS B 1 582 ? 2.605 -16.969 16.438 1 96.75 582 LYS B N 1
ATOM 10745 C CA . LYS B 1 582 ? 3.211 -17.484 17.656 1 96.75 582 LYS B CA 1
ATOM 10746 C C . LYS B 1 582 ? 3.068 -19 17.75 1 96.75 582 LYS B C 1
ATOM 10748 O O . LYS B 1 582 ? 4.012 -19.703 18.125 1 96.75 582 LYS B O 1
ATOM 10753 N N . LYS B 1 583 ? 1.884 -19.5 17.359 1 97.62 583 LYS B N 1
ATOM 10754 C CA . LYS B 1 583 ? 1.575 -20.906 17.578 1 97.62 583 LYS B CA 1
ATOM 10755 C C . LYS B 1 583 ? 1.586 -21.688 16.266 1 97.62 583 LYS B C 1
ATOM 10757 O O . LYS B 1 583 ? 2.061 -22.828 16.219 1 97.62 583 LYS B O 1
ATOM 10762 N N . GLY B 1 584 ? 1.069 -21.125 15.234 1 97.88 584 GLY B N 1
ATOM 10763 C CA . GLY B 1 584 ? 0.89 -21.797 13.961 1 97.88 584 GLY B CA 1
ATOM 10764 C C . GLY B 1 584 ? 2.154 -21.844 13.125 1 97.88 584 GLY B C 1
ATOM 10765 O O . GLY B 1 584 ? 2.621 -22.922 12.75 1 97.88 584 GLY B O 1
ATOM 10766 N N . LEU B 1 585 ? 2.793 -20.719 12.93 1 98.25 585 LEU B N 1
ATOM 10767 C CA . LEU B 1 585 ? 3.893 -20.531 11.992 1 98.25 585 LEU B CA 1
ATOM 10768 C C . LEU B 1 585 ? 5.043 -21.484 12.305 1 98.25 585 LEU B C 1
ATOM 10770 O O . LEU B 1 585 ? 5.602 -22.109 11.406 1 98.25 585 LEU B O 1
ATOM 10774 N N . PRO B 1 586 ? 5.406 -21.703 13.594 1 98.12 586 PRO B N 1
ATOM 10775 C CA . PRO B 1 586 ? 6.547 -22.578 13.906 1 98.12 586 PRO B CA 1
ATOM 10776 C C . PRO B 1 586 ? 6.316 -24.031 13.492 1 98.12 586 PRO B C 1
ATOM 10778 O O . PRO B 1 586 ? 7.273 -24.766 13.258 1 98.12 586 PRO B O 1
ATOM 10781 N N . LYS B 1 587 ? 5.082 -24.406 13.367 1 98.25 587 LYS B N 1
ATOM 10782 C CA . LYS B 1 587 ? 4.754 -25.781 12.984 1 98.25 587 LYS B CA 1
ATOM 10783 C C . LYS B 1 587 ? 5.125 -26.062 11.531 1 98.25 587 LYS B C 1
ATOM 10785 O O . LYS B 1 587 ? 5.344 -27.203 11.148 1 98.25 587 LYS B O 1
ATOM 10790 N N . PHE B 1 588 ? 5.207 -25.031 10.742 1 98.69 588 PHE B N 1
ATOM 10791 C CA . PHE B 1 588 ? 5.395 -25.203 9.312 1 98.69 588 PHE B CA 1
ATOM 10792 C C . PHE B 1 588 ? 6.805 -24.797 8.898 1 98.69 588 PHE B C 1
ATOM 10794 O O . PHE B 1 588 ? 7.254 -25.125 7.793 1 98.69 588 PHE B O 1
ATOM 10801 N N . GLU B 1 589 ? 7.48 -24.031 9.68 1 98.62 589 GLU B N 1
ATOM 10802 C CA . GLU B 1 589 ? 8.75 -23.422 9.305 1 98.62 589 GLU B CA 1
ATOM 10803 C C . GLU B 1 589 ? 9.891 -24.438 9.359 1 98.62 589 GLU B C 1
ATOM 10805 O O . GLU B 1 589 ? 10.055 -25.141 10.359 1 98.62 589 GLU B O 1
ATOM 10810 N N . GLU B 1 590 ? 10.633 -24.609 8.312 1 98.38 590 GLU B N 1
ATOM 10811 C CA . GLU B 1 590 ? 11.781 -25.5 8.195 1 98.38 590 GLU B CA 1
ATOM 10812 C C . GLU B 1 590 ? 12.984 -24.781 7.574 1 98.38 590 GLU B C 1
ATOM 10814 O O . GLU B 1 590 ? 12.953 -23.562 7.398 1 98.38 590 GLU B O 1
ATOM 10819 N N . PHE B 1 591 ? 13.984 -25.531 7.203 1 97.62 591 PHE B N 1
ATOM 10820 C CA . PHE B 1 591 ? 15.242 -25.016 6.676 1 97.62 591 PHE B CA 1
ATOM 10821 C C . PHE B 1 591 ? 14.992 -24.141 5.449 1 97.62 591 PHE B C 1
ATOM 10823 O O . PHE B 1 591 ? 15.547 -23.047 5.344 1 97.62 591 PHE B O 1
ATOM 10830 N N . GLY B 1 592 ? 14.141 -24.594 4.57 1 98.31 592 GLY B N 1
ATOM 10831 C CA . GLY B 1 592 ? 13.961 -23.953 3.279 1 98.31 592 GLY B CA 1
ATOM 10832 C C . GLY B 1 592 ? 12.664 -23.172 3.182 1 98.31 592 GLY B C 1
ATOM 10833 O O . GLY B 1 592 ? 12.148 -22.938 2.082 1 98.31 592 GLY B O 1
ATOM 10834 N N . GLY B 1 593 ? 12.062 -22.766 4.344 1 98.44 593 GLY B N 1
ATOM 10835 C CA . GLY B 1 593 ? 10.812 -22.031 4.328 1 98.44 593 GLY B CA 1
ATOM 10836 C C . GLY B 1 593 ? 9.648 -22.812 4.902 1 98.44 593 GLY B C 1
ATOM 10837 O O . GLY B 1 593 ? 9.797 -23.5 5.922 1 98.44 593 GLY B O 1
ATOM 10838 N N . LEU B 1 594 ? 8.484 -22.734 4.254 1 98.88 594 LEU B N 1
ATOM 10839 C CA . LEU B 1 594 ? 7.266 -23.281 4.832 1 98.88 594 LEU B CA 1
ATOM 10840 C C . LEU B 1 594 ? 6.934 -24.641 4.207 1 98.88 594 LEU B C 1
ATOM 10842 O O . LEU B 1 594 ? 7.051 -24.812 2.992 1 98.88 594 LEU B O 1
ATOM 10846 N N . LEU B 1 595 ? 6.508 -25.547 5.055 1 98.62 595 LEU B N 1
ATOM 10847 C CA . LEU B 1 595 ? 5.895 -26.812 4.648 1 98.62 595 LEU B CA 1
ATOM 10848 C C . LEU B 1 595 ? 4.484 -26.578 4.117 1 98.62 595 LEU B C 1
ATOM 10850 O O . LEU B 1 595 ? 3.801 -25.641 4.543 1 98.62 595 LEU B O 1
ATOM 10854 N N . ALA B 1 596 ? 4.094 -27.453 3.217 1 98 596 ALA B N 1
ATOM 10855 C CA . ALA B 1 596 ? 2.697 -27.422 2.789 1 98 596 ALA B CA 1
ATOM 10856 C C . ALA B 1 596 ? 1.771 -27.922 3.895 1 98 596 ALA B C 1
ATOM 10858 O O . ALA B 1 596 ? 0.648 -27.438 4.039 1 98 596 ALA B O 1
ATOM 10859 N N . GLY B 1 597 ? 2.123 -28.844 4.613 1 98 597 GLY B N 1
ATOM 10860 C CA . GLY B 1 597 ? 1.472 -29.453 5.766 1 98 597 GLY B CA 1
ATOM 10861 C C . GLY B 1 597 ? 2.449 -30.047 6.754 1 98 597 GLY B C 1
ATOM 10862 O O . GLY B 1 597 ? 3.6 -30.328 6.41 1 98 597 GLY B O 1
ATOM 10863 N N . THR B 1 598 ? 2.021 -30.312 7.945 1 98.25 598 THR B N 1
ATOM 10864 C CA . THR B 1 598 ? 2.924 -30.797 8.984 1 98.25 598 THR B CA 1
ATOM 10865 C C . THR B 1 598 ? 3.09 -32.312 8.891 1 98.25 598 THR B C 1
ATOM 10867 O O . THR B 1 598 ? 2.277 -33 8.258 1 98.25 598 THR B O 1
ATOM 10870 N N . GLU B 1 599 ? 4.16 -32.781 9.492 1 97.38 599 GLU B N 1
ATOM 10871 C CA . GLU B 1 599 ? 4.426 -34.219 9.508 1 97.38 599 GLU B CA 1
ATOM 10872 C C . GLU B 1 599 ? 3.32 -34.969 10.234 1 97.38 599 GLU B C 1
ATOM 10874 O O . GLU B 1 599 ? 2.896 -36.031 9.789 1 97.38 599 GLU B O 1
ATOM 10879 N N . SER B 1 600 ? 2.867 -34.375 11.289 1 96.88 600 SER B N 1
ATOM 10880 C CA . SER B 1 600 ? 1.819 -35 12.086 1 96.88 600 SER B CA 1
ATOM 10881 C C . SER B 1 600 ? 0.53 -35.125 11.281 1 96.88 600 SER B C 1
ATOM 10883 O O . SER B 1 600 ? -0.155 -36.156 11.375 1 96.88 600 SER B O 1
ATOM 10885 N N . SER B 1 601 ? 0.202 -34.188 10.484 1 96.94 601 SER B N 1
ATOM 10886 C CA . SER B 1 601 ? -1.016 -34.219 9.688 1 96.94 601 SER B CA 1
ATOM 10887 C C . SER B 1 601 ? -0.876 -35.219 8.516 1 96.94 601 SER B C 1
ATOM 10889 O O . SER B 1 601 ? -1.836 -35.875 8.156 1 96.94 601 SER B O 1
ATOM 10891 N N . ARG B 1 602 ? 0.305 -35.25 7.922 1 95.31 602 ARG B N 1
ATOM 10892 C CA . ARG B 1 602 ? 0.557 -36.219 6.855 1 95.31 602 ARG B CA 1
ATOM 10893 C C . ARG B 1 602 ? 0.384 -37.656 7.355 1 95.31 602 ARG B C 1
ATOM 10895 O O . ARG B 1 602 ? -0.148 -38.5 6.645 1 95.31 602 ARG B O 1
ATOM 10902 N N . GLY B 1 603 ? 0.837 -37.844 8.531 1 94.56 603 GLY B N 1
ATOM 10903 C CA . GLY B 1 603 ? 0.777 -39.188 9.086 1 94.56 603 GLY B CA 1
ATOM 10904 C C . GLY B 1 603 ? 1.857 -40.125 8.547 1 94.56 603 GLY B C 1
ATOM 10905 O O . GLY B 1 603 ? 2.727 -39.688 7.789 1 94.56 603 GLY B O 1
ATOM 10906 N N . GLU B 1 604 ? 1.752 -41.375 8.867 1 93.88 604 GLU B N 1
ATOM 10907 C CA . GLU B 1 604 ? 2.771 -42.344 8.5 1 93.88 604 GLU B CA 1
ATOM 10908 C C . GLU B 1 604 ? 2.637 -42.781 7.043 1 93.88 604 GLU B C 1
ATOM 10910 O O . GLU B 1 604 ? 1.523 -42.906 6.531 1 93.88 604 GLU B O 1
ATOM 10915 N N . ILE B 1 605 ? 3.75 -42.938 6.469 1 90.94 605 ILE B N 1
ATOM 10916 C CA . ILE B 1 605 ? 3.777 -43.344 5.07 1 90.94 605 ILE B CA 1
ATOM 10917 C C . ILE B 1 605 ? 4.07 -44.844 4.988 1 90.94 605 ILE B C 1
ATOM 10919 O O . ILE B 1 605 ? 4.688 -45.438 5.891 1 90.94 605 ILE B O 1
ATOM 10923 N N . GLY B 1 606 ? 3.557 -45.531 4.004 1 87.88 606 GLY B N 1
ATOM 10924 C CA . GLY B 1 606 ? 3.77 -46.938 3.707 1 87.88 606 GLY B CA 1
ATOM 10925 C C . GLY B 1 606 ? 3.57 -47.281 2.242 1 87.88 606 GLY B C 1
ATOM 10926 O O . GLY B 1 606 ? 3.322 -46.406 1.424 1 87.88 606 GLY B O 1
ATOM 10927 N N . LEU B 1 607 ? 3.74 -48.5 1.9 1 86.06 607 LEU B N 1
ATOM 10928 C CA . LEU B 1 607 ? 3.598 -48.969 0.524 1 86.06 607 LEU B CA 1
ATOM 10929 C C . LEU B 1 607 ? 2.197 -48.656 -0.004 1 86.06 607 LEU B C 1
ATOM 10931 O O . LEU B 1 607 ? 2.031 -48.312 -1.173 1 86.06 607 LEU B O 1
ATOM 10935 N N . GLU B 1 608 ? 1.271 -48.75 0.864 1 84.44 608 GLU B N 1
ATOM 10936 C CA . GLU B 1 608 ? -0.117 -48.531 0.477 1 84.44 608 GLU B CA 1
ATOM 10937 C C . GLU B 1 608 ? -0.513 -47.062 0.682 1 84.44 608 GLU B C 1
ATOM 10939 O O . GLU B 1 608 ? -1.576 -46.656 0.229 1 84.44 608 GLU B O 1
ATOM 10944 N N . ARG B 1 609 ? 0.389 -46.344 1.269 1 89.75 609 ARG B N 1
ATOM 10945 C CA . ARG B 1 609 ? 0.13 -44.938 1.554 1 89.75 609 ARG B CA 1
ATOM 10946 C C . ARG B 1 609 ? 1.351 -44.062 1.233 1 89.75 609 ARG B C 1
ATOM 10948 O O . ARG B 1 609 ? 1.966 -43.5 2.135 1 89.75 609 ARG B O 1
ATOM 10955 N N . PRO B 1 610 ? 1.594 -43.969 -0.046 1 88.94 610 PRO B N 1
ATOM 10956 C CA . PRO B 1 610 ? 2.789 -43.219 -0.455 1 88.94 610 PRO B CA 1
ATOM 10957 C C . PRO B 1 610 ? 2.695 -41.719 -0.145 1 88.94 610 PRO B C 1
ATOM 10959 O O . PRO B 1 610 ? 1.605 -41.219 0.122 1 88.94 610 PRO B O 1
ATOM 10962 N N . ASN B 1 611 ? 3.795 -41.125 -0.15 1 91.44 611 ASN B N 1
ATOM 10963 C CA . ASN B 1 611 ? 3.828 -39.688 0.108 1 91.44 611 ASN B CA 1
ATOM 10964 C C . ASN B 1 611 ? 3.166 -38.906 -1.019 1 91.44 611 ASN B C 1
ATOM 10966 O O . ASN B 1 611 ? 3.275 -39.25 -2.189 1 91.44 611 ASN B O 1
ATOM 10970 N N . ARG B 1 612 ? 2.518 -37.844 -0.653 1 93.06 612 ARG B N 1
ATOM 10971 C CA . ARG B 1 612 ? 1.84 -36.969 -1.598 1 93.06 612 ARG B CA 1
ATOM 10972 C C . ARG B 1 612 ? 2.584 -35.625 -1.744 1 93.06 612 ARG B C 1
ATOM 10974 O O . ARG B 1 612 ? 3.168 -35.125 -0.781 1 93.06 612 ARG B O 1
ATOM 10981 N N . GLN B 1 613 ? 2.533 -35.062 -2.871 1 93.88 613 GLN B N 1
ATOM 10982 C CA . GLN B 1 613 ? 3.422 -33.969 -3.211 1 93.88 613 GLN B CA 1
ATOM 10983 C C . GLN B 1 613 ? 3.061 -32.688 -2.426 1 93.88 613 GLN B C 1
ATOM 10985 O O . GLN B 1 613 ? 3.91 -31.844 -2.201 1 93.88 613 GLN B O 1
ATOM 10990 N N . TRP B 1 614 ? 1.797 -32.562 -1.97 1 96.31 614 TRP B N 1
ATOM 10991 C CA . TRP B 1 614 ? 1.416 -31.359 -1.228 1 96.31 614 TRP B CA 1
ATOM 10992 C C . TRP B 1 614 ? 1.39 -31.625 0.272 1 96.31 614 TRP B C 1
ATOM 10994 O O . TRP B 1 614 ? 0.663 -30.969 1.018 1 96.31 614 TRP B O 1
ATOM 11004 N N . ASP B 1 615 ? 2.117 -32.656 0.678 1 96.5 615 ASP B N 1
ATOM 11005 C CA . ASP B 1 615 ? 2.268 -33 2.09 1 96.5 615 ASP B CA 1
ATOM 11006 C C . ASP B 1 615 ? 3.727 -32.875 2.529 1 96.5 615 ASP B C 1
ATOM 11008 O O . ASP B 1 615 ? 4.609 -32.625 1.708 1 96.5 615 ASP B O 1
ATOM 11012 N N . TYR B 1 616 ? 3.965 -32.969 3.852 1 96.75 616 TYR B N 1
ATOM 11013 C CA . TYR B 1 616 ? 5.312 -33.031 4.402 1 96.75 616 TYR B CA 1
ATOM 11014 C C . TYR B 1 616 ? 6.172 -34.031 3.613 1 96.75 616 TYR B C 1
ATOM 11016 O O . TYR B 1 616 ? 5.742 -35.125 3.318 1 96.75 616 TYR B O 1
ATOM 11024 N N . PRO B 1 617 ? 7.305 -33.562 3.23 1 97.5 617 PRO B N 1
ATOM 11025 C CA . PRO B 1 617 ? 8.102 -32.438 3.682 1 97.5 617 PRO B CA 1
ATOM 11026 C C . PRO B 1 617 ? 8.227 -31.344 2.619 1 97.5 617 PRO B C 1
ATOM 11028 O O . PRO B 1 617 ? 9.18 -30.547 2.645 1 97.5 617 PRO B O 1
ATOM 11031 N N . TYR B 1 618 ? 7.336 -31.297 1.745 1 97.69 618 TYR B N 1
ATOM 11032 C CA . TYR B 1 618 ? 7.555 -30.484 0.552 1 97.69 618 TYR B CA 1
ATOM 11033 C C . TYR B 1 618 ? 7.035 -29.062 0.753 1 97.69 618 TYR B C 1
ATOM 11035 O O . TYR B 1 618 ? 6.129 -28.844 1.56 1 97.69 618 TYR B O 1
ATOM 11043 N N . GLY B 1 619 ? 7.695 -28.109 0.135 1 98.12 619 GLY B N 1
ATOM 11044 C CA . GLY B 1 619 ? 7.289 -26.719 0.077 1 98.12 619 GLY B CA 1
ATOM 11045 C C . GLY B 1 619 ? 7.062 -26.219 -1.338 1 98.12 619 GLY B C 1
ATOM 11046 O O . GLY B 1 619 ? 7.723 -26.672 -2.275 1 98.12 619 GLY B O 1
ATOM 11047 N N . TRP B 1 620 ? 6.082 -25.328 -1.432 1 98.38 620 TRP B N 1
ATOM 11048 C CA . TRP B 1 620 ? 5.66 -24.797 -2.723 1 98.38 620 TRP B CA 1
ATOM 11049 C C . TRP B 1 620 ? 5.688 -23.266 -2.717 1 98.38 620 TRP B C 1
ATOM 11051 O O . TRP B 1 620 ? 5.336 -22.641 -1.717 1 98.38 620 TRP B O 1
ATOM 11061 N N . ALA B 1 621 ? 6.07 -22.672 -3.822 1 98.69 621 ALA B N 1
ATOM 11062 C CA . ALA B 1 621 ? 6.234 -21.219 -3.963 1 98.69 621 ALA B CA 1
ATOM 11063 C C . ALA B 1 621 ? 4.949 -20.484 -3.611 1 98.69 621 ALA B C 1
ATOM 11065 O O . ALA B 1 621 ? 4.98 -19.453 -2.939 1 98.69 621 ALA B O 1
ATOM 11066 N N . PRO B 1 622 ? 3.736 -20.938 -4.031 1 98.62 622 PRO B N 1
ATOM 11067 C CA . PRO B 1 622 ? 2.5 -20.234 -3.709 1 98.62 622 PRO B CA 1
ATOM 11068 C C . PRO B 1 622 ? 2.301 -20.047 -2.207 1 98.62 622 PRO B C 1
ATOM 11070 O O . PRO B 1 622 ? 1.935 -18.953 -1.758 1 98.62 622 PRO B O 1
ATOM 11073 N N . GLN B 1 623 ? 2.594 -21.125 -1.466 1 98.38 623 GLN B N 1
ATOM 11074 C CA . GLN B 1 623 ? 2.41 -21.047 -0.021 1 98.38 623 GLN B CA 1
ATOM 11075 C C . GLN B 1 623 ? 3.396 -20.062 0.605 1 98.38 623 GLN B C 1
ATOM 11077 O O . GLN B 1 623 ? 3.055 -19.344 1.554 1 98.38 623 GLN B O 1
ATOM 11082 N N . GLN B 1 624 ? 4.637 -19.984 0.051 1 98.81 624 GLN B N 1
ATOM 11083 C CA . GLN B 1 624 ? 5.637 -19.047 0.542 1 98.81 624 GLN B CA 1
ATOM 11084 C C . GLN B 1 624 ? 5.207 -17.609 0.298 1 98.81 624 GLN B C 1
ATOM 11086 O O . GLN B 1 624 ? 5.07 -16.828 1.243 1 98.81 624 GLN B O 1
ATOM 11091 N N . MET B 1 625 ? 4.895 -17.297 -0.932 1 98.81 625 MET B N 1
ATOM 11092 C CA . MET B 1 625 ? 4.641 -15.914 -1.341 1 98.81 625 MET B CA 1
ATOM 11093 C C . MET B 1 625 ? 3.408 -15.359 -0.638 1 98.81 625 MET B C 1
ATOM 11095 O O . MET B 1 625 ? 3.41 -14.211 -0.193 1 98.81 625 MET B O 1
ATOM 11099 N N . LEU B 1 626 ? 2.363 -16.156 -0.533 1 98.81 626 LEU B N 1
ATOM 11100 C CA . LEU B 1 626 ? 1.147 -15.68 0.116 1 98.81 626 LEU B CA 1
ATOM 11101 C C . LEU B 1 626 ? 1.371 -15.484 1.611 1 98.81 626 LEU B C 1
ATOM 11103 O O . LEU B 1 626 ? 0.834 -14.547 2.205 1 98.81 626 LEU B O 1
ATOM 11107 N N . ALA B 1 627 ? 2.188 -16.359 2.199 1 98.88 627 ALA B N 1
ATOM 11108 C CA . ALA B 1 627 ? 2.523 -16.188 3.611 1 98.88 627 ALA B CA 1
ATOM 11109 C C . ALA B 1 627 ? 3.318 -14.914 3.84 1 98.88 627 ALA B C 1
ATOM 11111 O O . ALA B 1 627 ? 3.031 -14.148 4.77 1 98.88 627 ALA B O 1
ATOM 11112 N N . TRP B 1 628 ? 4.363 -14.695 2.965 1 98.81 628 TRP B N 1
ATOM 11113 C CA . TRP B 1 628 ? 5.164 -13.477 3.09 1 98.81 628 TRP B CA 1
ATOM 11114 C C . TRP B 1 628 ? 4.277 -12.234 3.031 1 98.81 628 TRP B C 1
ATOM 11116 O O . TRP B 1 628 ? 4.387 -11.352 3.881 1 98.81 628 TRP B O 1
ATOM 11126 N N . THR B 1 629 ? 3.393 -12.203 2.053 1 98.56 629 THR B N 1
ATOM 11127 C CA . THR B 1 629 ? 2.514 -11.055 1.843 1 98.56 629 THR B CA 1
ATOM 11128 C C . THR B 1 629 ? 1.571 -10.867 3.027 1 98.56 629 THR B C 1
ATOM 11130 O O . THR B 1 629 ? 1.313 -9.742 3.453 1 98.56 629 THR B O 1
ATOM 11133 N N . GLY B 1 630 ? 1.06 -11.992 3.512 1 98.56 630 GLY B N 1
ATOM 11134 C CA . GLY B 1 630 ? 0.19 -11.93 4.676 1 98.56 630 GLY B CA 1
ATOM 11135 C C . GLY B 1 630 ? 0.89 -11.414 5.918 1 98.56 630 GLY B C 1
ATOM 11136 O O . GLY B 1 630 ? 0.329 -10.609 6.664 1 98.56 630 GLY B O 1
ATOM 11137 N N . LEU B 1 631 ? 2.088 -11.875 6.145 1 98.69 631 LEU B N 1
ATOM 11138 C CA . LEU B 1 631 ? 2.871 -11.43 7.293 1 98.69 631 LEU B CA 1
ATOM 11139 C C . LEU B 1 631 ? 3.166 -9.938 7.199 1 98.69 631 LEU B C 1
ATOM 11141 O O . LEU B 1 631 ? 3.039 -9.211 8.188 1 98.69 631 LEU B O 1
ATOM 11145 N N . LEU B 1 632 ? 3.5 -9.5 6.031 1 98 632 LEU B N 1
ATOM 11146 C CA . LEU B 1 632 ? 3.779 -8.086 5.824 1 98 632 LEU B CA 1
ATOM 11147 C C . LEU B 1 632 ? 2.531 -7.242 6.078 1 98 632 LEU B C 1
ATOM 11149 O O . LEU B 1 632 ? 2.621 -6.145 6.633 1 98 632 LEU B O 1
ATOM 11153 N N . ARG B 1 633 ? 1.396 -7.75 5.68 1 97 633 ARG B N 1
ATOM 11154 C CA . ARG B 1 633 ? 0.132 -7.047 5.871 1 97 633 ARG B CA 1
ATOM 11155 C C . ARG B 1 633 ? -0.091 -6.715 7.344 1 97 633 ARG B C 1
ATOM 11157 O O . ARG B 1 633 ? -0.635 -5.66 7.672 1 97 633 ARG B O 1
ATOM 11164 N N . TYR B 1 634 ? 0.331 -7.566 8.227 1 97.06 634 TYR B N 1
ATOM 11165 C CA . TYR B 1 634 ? 0.122 -7.387 9.656 1 97.06 634 TYR B CA 1
ATOM 11166 C C . TYR B 1 634 ? 1.389 -6.875 10.336 1 97.06 634 TYR B C 1
ATOM 11168 O O . TYR B 1 634 ? 1.507 -6.918 11.562 1 97.06 634 TYR B O 1
ATOM 11176 N N . SER B 1 635 ? 2.432 -6.469 9.508 1 96.19 635 SER B N 1
ATOM 11177 C CA . SER B 1 635 ? 3.668 -5.816 9.938 1 96.19 635 SER B CA 1
ATOM 11178 C C . SER B 1 635 ? 4.578 -6.793 10.672 1 96.19 635 SER B C 1
ATOM 11180 O O . SER B 1 635 ? 5.328 -6.398 11.57 1 96.19 635 SER B O 1
ATOM 11182 N N . PHE B 1 636 ? 4.344 -8.094 10.414 1 97.94 636 PHE B N 1
ATOM 11183 C CA . PHE B 1 636 ? 5.336 -9.078 10.836 1 97.94 636 PHE B CA 1
ATOM 11184 C C . PHE B 1 636 ? 6.504 -9.125 9.859 1 97.94 636 PHE B C 1
ATOM 11186 O O . PHE B 1 636 ? 6.75 -10.148 9.227 1 97.94 636 PHE B O 1
ATOM 11193 N N . ASN B 1 637 ? 7.25 -8.086 9.812 1 95.69 637 ASN B N 1
ATOM 11194 C CA . ASN B 1 637 ? 8.312 -7.898 8.828 1 95.69 637 ASN B CA 1
ATOM 11195 C C . ASN B 1 637 ? 9.469 -8.859 9.062 1 95.69 637 ASN B C 1
ATOM 11197 O O . ASN B 1 637 ? 10.023 -9.414 8.109 1 95.69 637 ASN B O 1
ATOM 11201 N N . GLU B 1 638 ? 9.875 -9.078 10.289 1 94.81 638 GLU B N 1
ATOM 11202 C CA . GLU B 1 638 ? 11 -9.945 10.602 1 94.81 638 GLU B CA 1
ATOM 11203 C C . GLU B 1 638 ? 10.711 -11.391 10.195 1 94.81 638 GLU B C 1
ATOM 11205 O O . GLU B 1 638 ? 11.586 -12.07 9.648 1 94.81 638 GLU B O 1
ATOM 11210 N N . GLU B 1 639 ? 9.484 -11.805 10.492 1 98.12 639 GLU B N 1
ATOM 11211 C CA . GLU B 1 639 ? 9.094 -13.164 10.117 1 98.12 639 GLU B CA 1
ATOM 11212 C C . GLU B 1 639 ? 9.055 -13.328 8.602 1 98.12 639 GLU B C 1
ATOM 11214 O O . GLU B 1 639 ? 9.484 -14.359 8.07 1 98.12 639 GLU B O 1
ATOM 11219 N N . ALA B 1 640 ? 8.5 -12.312 7.895 1 98.56 640 ALA B N 1
ATOM 11220 C CA . ALA B 1 640 ? 8.445 -12.359 6.434 1 98.56 640 ALA B CA 1
ATOM 11221 C C . ALA B 1 640 ? 9.852 -12.43 5.84 1 98.56 640 ALA B C 1
ATOM 11223 O O . ALA B 1 640 ? 10.109 -13.234 4.941 1 98.56 640 ALA B O 1
ATOM 11224 N N . GLU B 1 641 ? 10.781 -11.594 6.34 1 97.5 641 GLU B N 1
ATOM 11225 C CA . GLU B 1 641 ? 12.156 -11.57 5.855 1 97.5 641 GLU B CA 1
ATOM 11226 C C . GLU B 1 641 ? 12.852 -12.898 6.121 1 97.5 641 GLU B C 1
ATOM 11228 O O . GLU B 1 641 ? 13.562 -13.414 5.254 1 97.5 641 GLU B O 1
ATOM 11233 N N . ARG B 1 642 ? 12.641 -13.43 7.328 1 98.25 642 ARG B N 1
ATOM 11234 C CA . ARG B 1 642 ? 13.25 -14.703 7.715 1 98.25 642 ARG B CA 1
ATOM 11235 C C . ARG B 1 642 ? 12.812 -15.82 6.781 1 98.25 642 ARG B C 1
ATOM 11237 O O . ARG B 1 642 ? 13.648 -16.562 6.246 1 98.25 642 ARG B O 1
ATOM 11244 N N . LEU B 1 643 ? 11.539 -15.906 6.551 1 98.81 643 LEU B N 1
ATOM 11245 C CA . LEU B 1 643 ? 11.008 -16.984 5.727 1 98.81 643 LEU B CA 1
ATOM 11246 C C . LEU B 1 643 ? 11.438 -16.812 4.273 1 98.81 643 LEU B C 1
ATOM 11248 O O . LEU B 1 643 ? 11.789 -17.797 3.609 1 98.81 643 LEU B O 1
ATOM 11252 N N . ALA B 1 644 ? 11.375 -15.57 3.766 1 98.81 644 ALA B N 1
ATOM 11253 C CA . ALA B 1 644 ? 11.836 -15.32 2.402 1 98.81 644 ALA B CA 1
ATOM 11254 C C . ALA B 1 644 ? 13.312 -15.672 2.25 1 98.81 644 ALA B C 1
ATOM 11256 O O . ALA B 1 644 ? 13.711 -16.297 1.264 1 98.81 644 ALA B O 1
ATOM 11257 N N . TYR B 1 645 ? 14.141 -15.281 3.24 1 98.81 645 TYR B N 1
ATOM 11258 C CA . TYR B 1 645 ? 15.57 -15.586 3.209 1 98.81 645 TYR B CA 1
ATOM 11259 C C . TYR B 1 645 ? 15.805 -17.094 3.117 1 98.81 645 TYR B C 1
ATOM 11261 O O . TYR B 1 645 ? 16.609 -17.547 2.305 1 98.81 645 TYR B O 1
ATOM 11269 N N . LYS B 1 646 ? 15.141 -17.828 3.941 1 98.81 646 LYS B N 1
ATOM 11270 C CA . LYS B 1 646 ? 15.312 -19.281 3.967 1 98.81 646 LYS B CA 1
ATOM 11271 C C . LYS B 1 646 ? 14.953 -19.906 2.619 1 98.81 646 LYS B C 1
ATOM 11273 O O . LYS B 1 646 ? 15.68 -20.766 2.115 1 98.81 646 LYS B O 1
ATOM 11278 N N . TRP B 1 647 ? 13.891 -19.484 2.061 1 98.88 647 TRP B N 1
ATOM 11279 C CA . TRP B 1 647 ? 13.43 -19.984 0.769 1 98.88 647 TRP B CA 1
ATOM 11280 C C . TRP B 1 647 ? 14.414 -19.625 -0.337 1 98.88 647 TRP B C 1
ATOM 11282 O O . TRP B 1 647 ? 14.805 -20.484 -1.134 1 98.88 647 TRP B O 1
ATOM 11292 N N . LEU B 1 648 ? 14.836 -18.344 -0.376 1 98.88 648 LEU B N 1
ATOM 11293 C CA . LEU B 1 648 ? 15.773 -17.891 -1.396 1 98.88 648 LEU B CA 1
ATOM 11294 C C . LEU B 1 648 ? 17.125 -18.578 -1.254 1 98.88 648 LEU B C 1
ATOM 11296 O O . LEU B 1 648 ? 17.766 -18.891 -2.254 1 98.88 648 LEU B O 1
ATOM 11300 N N . PHE B 1 649 ? 17.578 -18.781 -0.04 1 98.75 649 PHE B N 1
ATOM 11301 C CA . PHE B 1 649 ? 18.828 -19.484 0.203 1 98.75 649 PHE B CA 1
ATOM 11302 C C . PHE B 1 649 ? 18.781 -20.891 -0.392 1 98.75 649 PHE B C 1
ATOM 11304 O O . PHE B 1 649 ? 19.719 -21.312 -1.075 1 98.75 649 PHE B O 1
ATOM 11311 N N . MET B 1 650 ? 17.688 -21.547 -0.1 1 98.69 650 MET B N 1
ATOM 11312 C CA . MET B 1 650 ? 17.516 -22.906 -0.59 1 98.69 650 MET B CA 1
ATOM 11313 C C . MET B 1 650 ? 17.594 -22.953 -2.113 1 98.69 650 MET B C 1
ATOM 11315 O O . MET B 1 650 ? 18.312 -23.766 -2.682 1 98.69 650 MET B O 1
ATOM 11319 N N . ILE B 1 651 ? 16.891 -22.078 -2.799 1 98.5 651 ILE B N 1
ATOM 11320 C CA . ILE B 1 651 ? 16.875 -22.031 -4.258 1 98.5 651 ILE B CA 1
ATOM 11321 C C . ILE B 1 651 ? 18.266 -21.688 -4.781 1 98.5 651 ILE B C 1
ATOM 11323 O O . ILE B 1 651 ? 18.75 -22.312 -5.727 1 98.5 651 ILE B O 1
ATOM 11327 N N . THR B 1 652 ? 18.906 -20.641 -4.148 1 98.56 652 THR B N 1
ATOM 11328 C CA . THR B 1 652 ? 20.203 -20.188 -4.602 1 98.56 652 THR B CA 1
ATOM 11329 C C . THR B 1 652 ? 21.25 -21.297 -4.449 1 98.56 652 THR B C 1
ATOM 11331 O O . THR B 1 652 ? 22.078 -21.5 -5.336 1 98.56 652 THR B O 1
ATOM 11334 N N . LYS B 1 653 ? 21.219 -21.953 -3.342 1 98.06 653 LYS B N 1
ATOM 11335 C CA . LYS B 1 653 ? 22.156 -23.031 -3.111 1 98.06 653 LYS B CA 1
ATOM 11336 C C . LYS B 1 653 ? 21.984 -24.156 -4.141 1 98.06 653 LYS B C 1
ATOM 11338 O O . LYS B 1 653 ? 22.969 -24.672 -4.68 1 98.06 653 LYS B O 1
ATOM 11343 N N . ALA B 1 654 ? 20.75 -24.578 -4.371 1 97.5 654 ALA B N 1
ATOM 11344 C CA . ALA B 1 654 ? 20.484 -25.594 -5.398 1 97.5 654 ALA B CA 1
ATOM 11345 C C . ALA B 1 654 ? 20.953 -25.109 -6.77 1 97.5 654 ALA B C 1
ATOM 11347 O O . ALA B 1 654 ? 21.531 -25.891 -7.539 1 97.5 654 ALA B O 1
ATOM 11348 N N . PHE B 1 655 ? 20.719 -23.875 -7.141 1 97.5 655 PHE B N 1
ATOM 11349 C CA . PHE B 1 655 ? 21.125 -23.25 -8.391 1 97.5 655 PHE B CA 1
ATOM 11350 C C . PHE B 1 655 ? 22.625 -23.328 -8.57 1 97.5 655 PHE B C 1
ATOM 11352 O O . PHE B 1 655 ? 23.125 -23.641 -9.656 1 97.5 655 PHE B O 1
ATOM 11359 N N . VAL B 1 656 ? 23.359 -23.078 -7.469 1 97.69 656 VAL B N 1
ATOM 11360 C CA . VAL B 1 656 ? 24.812 -23.031 -7.488 1 97.69 656 VAL B CA 1
ATOM 11361 C C . VAL B 1 656 ? 25.359 -24.453 -7.539 1 97.69 656 VAL B C 1
ATOM 11363 O O . VAL B 1 656 ? 26.266 -24.75 -8.328 1 97.69 656 VAL B O 1
ATOM 11366 N N . ASP B 1 657 ? 24.828 -25.344 -6.746 1 97.06 657 ASP B N 1
ATOM 11367 C CA . ASP B 1 657 ? 25.406 -26.656 -6.539 1 97.06 657 ASP B CA 1
ATOM 11368 C C . ASP B 1 657 ? 25 -27.625 -7.656 1 97.06 657 ASP B C 1
ATOM 11370 O O . ASP B 1 657 ? 25.672 -28.625 -7.895 1 97.06 657 ASP B O 1
ATOM 11374 N N . PHE B 1 658 ? 23.922 -27.359 -8.312 1 96.31 658 PHE B N 1
ATOM 11375 C CA . PHE B 1 658 ? 23.375 -28.328 -9.25 1 96.31 658 PHE B CA 1
ATOM 11376 C C . PHE B 1 658 ? 23.109 -27.672 -10.609 1 96.31 658 PHE B C 1
ATOM 11378 O O . PHE B 1 658 ? 22 -27.766 -11.141 1 96.31 658 PHE B O 1
ATOM 11385 N N . ASN B 1 659 ? 24.094 -27.031 -11.18 1 96.81 659 ASN B N 1
ATOM 11386 C CA . ASN B 1 659 ? 24.203 -26.578 -12.562 1 96.81 659 ASN B CA 1
ATOM 11387 C C . ASN B 1 659 ? 23.047 -25.672 -12.953 1 96.81 659 ASN B C 1
ATOM 11389 O O . ASN B 1 659 ? 22.5 -25.797 -14.047 1 96.81 659 ASN B O 1
ATOM 11393 N N . GLY B 1 660 ? 22.531 -24.828 -12 1 96.38 660 GLY B N 1
ATOM 11394 C CA . GLY B 1 660 ? 21.531 -23.828 -12.328 1 96.38 660 GLY B CA 1
ATOM 11395 C C . GLY B 1 660 ? 20.109 -24.359 -12.258 1 96.38 660 GLY B C 1
ATOM 11396 O O . GLY B 1 660 ? 19.219 -23.812 -12.906 1 96.38 660 GLY B O 1
ATOM 11397 N N . VAL B 1 661 ? 19.844 -25.328 -11.469 1 95.5 661 VAL B N 1
ATOM 11398 C CA . VAL B 1 661 ? 18.547 -25.984 -11.422 1 95.5 661 VAL B CA 1
ATOM 11399 C C . VAL B 1 661 ? 17.531 -25.078 -10.727 1 95.5 661 VAL B C 1
ATOM 11401 O O . VAL B 1 661 ? 17.859 -24.422 -9.734 1 95.5 661 VAL B O 1
ATOM 11404 N N . VAL B 1 662 ? 16.359 -24.844 -11.289 1 96.94 662 VAL B N 1
ATOM 11405 C CA . VAL B 1 662 ? 15.172 -24.219 -10.727 1 96.94 662 VAL B CA 1
ATOM 11406 C C . VAL B 1 662 ? 13.953 -25.094 -10.977 1 96.94 662 VAL B C 1
ATOM 11408 O O . VAL B 1 662 ? 13.539 -25.281 -12.133 1 96.94 662 VAL B O 1
ATOM 11411 N N . VAL B 1 663 ? 13.391 -25.625 -9.875 1 95.94 663 VAL B N 1
ATOM 11412 C CA . VAL B 1 663 ? 12.367 -26.656 -10.047 1 95.94 663 VAL B CA 1
ATOM 11413 C C . VAL B 1 663 ? 11.039 -26.172 -9.469 1 95.94 663 VAL B C 1
ATOM 11415 O O . VAL B 1 663 ? 10.977 -25.094 -8.883 1 95.94 663 VAL B O 1
ATOM 11418 N N . GLU B 1 664 ? 10.008 -26.938 -9.617 1 95.75 664 GLU B N 1
ATOM 11419 C CA . GLU B 1 664 ? 8.633 -26.594 -9.281 1 95.75 664 GLU B CA 1
ATOM 11420 C C . GLU B 1 664 ? 8.422 -26.562 -7.77 1 95.75 664 GLU B C 1
ATOM 11422 O O . GLU B 1 664 ? 7.727 -25.688 -7.25 1 95.75 664 GLU B O 1
ATOM 11427 N N . LYS B 1 665 ? 8.93 -27.562 -7.074 1 96.81 665 LYS B N 1
ATOM 11428 C CA . LYS B 1 665 ? 8.758 -27.734 -5.633 1 96.81 665 LYS B CA 1
ATOM 11429 C C . LYS B 1 665 ? 10.039 -28.234 -4.98 1 96.81 665 LYS B C 1
ATOM 11431 O O . LYS B 1 665 ? 10.953 -28.688 -5.668 1 96.81 665 LYS B O 1
ATOM 11436 N N . TYR B 1 666 ? 10.141 -28.094 -3.676 1 97.94 666 TYR B N 1
ATOM 11437 C CA . TYR B 1 666 ? 11.359 -28.453 -2.963 1 97.94 666 TYR B CA 1
ATOM 11438 C C . TYR B 1 666 ? 11.031 -29.234 -1.693 1 97.94 666 TYR B C 1
ATOM 11440 O O . TYR B 1 666 ? 9.953 -29.062 -1.116 1 97.94 666 TYR B O 1
ATOM 11448 N N . ASP B 1 667 ? 11.891 -30.172 -1.33 1 97.56 667 ASP B N 1
ATOM 11449 C CA . ASP B 1 667 ? 11.922 -30.656 0.046 1 97.56 667 ASP B CA 1
ATOM 11450 C C . ASP B 1 667 ? 12.57 -29.625 0.974 1 97.56 667 ASP B C 1
ATOM 11452 O O . ASP B 1 667 ? 13.805 -29.531 1.025 1 97.56 667 ASP B O 1
ATOM 11456 N N . VAL B 1 668 ? 11.836 -28.938 1.755 1 98.38 668 VAL B N 1
ATOM 11457 C CA . VAL B 1 668 ? 12.32 -27.766 2.477 1 98.38 668 VAL B CA 1
ATOM 11458 C C . VAL B 1 668 ? 13.039 -28.203 3.748 1 98.38 668 VAL B C 1
ATOM 11460 O O . VAL B 1 668 ? 13.578 -27.375 4.48 1 98.38 668 VAL B O 1
ATOM 11463 N N . THR B 1 669 ? 13.094 -29.516 4.016 1 97.88 669 THR B N 1
ATOM 11464 C CA . THR B 1 669 ? 13.789 -30.031 5.188 1 97.88 669 THR B CA 1
ATOM 11465 C C . THR B 1 669 ? 15.203 -30.484 4.82 1 97.88 669 THR B C 1
ATOM 11467 O O . THR B 1 669 ? 16.016 -30.797 5.699 1 97.88 669 THR B O 1
ATOM 11470 N N . ARG B 1 670 ? 15.516 -30.469 3.576 1 95.56 670 ARG B N 1
ATOM 11471 C CA . ARG B 1 670 ? 16.797 -30.984 3.104 1 95.56 670 ARG B CA 1
ATOM 11472 C C . ARG B 1 670 ? 17.719 -29.844 2.674 1 95.56 670 ARG B C 1
ATOM 11474 O O . ARG B 1 670 ? 17.531 -29.25 1.608 1 95.56 670 ARG B O 1
ATOM 11481 N N . PRO B 1 671 ? 18.844 -29.672 3.279 1 94.69 671 PRO B N 1
ATOM 11482 C CA . PRO B 1 671 ? 19.703 -28.547 2.969 1 94.69 671 PRO B CA 1
ATOM 11483 C C . PRO B 1 671 ? 20.594 -28.797 1.754 1 94.69 671 PRO B C 1
ATOM 11485 O O . PRO B 1 671 ? 21 -27.844 1.074 1 94.69 671 PRO B O 1
ATOM 11488 N N . ILE B 1 672 ? 20.875 -30.062 1.409 1 94.75 672 ILE B N 1
ATOM 11489 C CA . ILE B 1 672 ? 21.906 -30.375 0.427 1 94.75 672 ILE B CA 1
ATOM 11490 C C . ILE B 1 672 ? 21.281 -30.453 -0.965 1 94.75 672 ILE B C 1
ATOM 11492 O O . ILE B 1 672 ? 21.797 -29.859 -1.918 1 94.75 672 ILE B O 1
ATOM 11496 N N . ASP B 1 673 ? 20.188 -31.234 -1.105 1 94.56 673 ASP B N 1
ATOM 11497 C CA . ASP B 1 673 ? 19.578 -31.453 -2.412 1 94.56 673 ASP B CA 1
ATOM 11498 C C . ASP B 1 673 ? 18.062 -31.297 -2.344 1 94.56 673 ASP B C 1
ATOM 11500 O O . ASP B 1 673 ? 17.328 -32.219 -2.709 1 94.56 673 ASP B O 1
ATOM 11504 N N . PRO B 1 674 ? 17.625 -30.094 -2.039 1 96.12 674 PRO B N 1
ATOM 11505 C CA . PRO B 1 674 ? 16.203 -29.859 -1.801 1 96.12 674 PRO B CA 1
ATOM 11506 C C . PRO B 1 674 ? 15.352 -30.062 -3.053 1 96.12 674 PRO B C 1
ATOM 11508 O O . PRO B 1 674 ? 14.133 -30.234 -2.953 1 96.12 674 PRO B O 1
ATOM 11511 N N . HIS B 1 675 ? 15.93 -30.078 -4.27 1 93.81 675 HIS B N 1
ATOM 11512 C CA . HIS B 1 675 ? 15.195 -30.219 -5.523 1 93.81 675 HIS B CA 1
ATOM 11513 C C . HIS B 1 675 ? 14.805 -31.672 -5.777 1 93.81 675 HIS B C 1
ATOM 11515 O O . HIS B 1 675 ? 14 -31.953 -6.664 1 93.81 675 HIS B O 1
ATOM 11521 N N . ARG B 1 676 ? 15.383 -32.562 -5.02 1 91.62 676 ARG B N 1
ATOM 11522 C CA . ARG B 1 676 ? 15.039 -33.969 -5.164 1 91.62 676 ARG B CA 1
ATOM 11523 C C . ARG B 1 676 ? 13.797 -34.312 -4.355 1 91.62 676 ARG B C 1
ATOM 11525 O O . ARG B 1 676 ? 13.844 -34.375 -3.123 1 91.62 676 ARG B O 1
ATOM 11532 N N . VAL B 1 677 ? 12.727 -34.531 -5.066 1 90.31 677 VAL B N 1
ATOM 11533 C CA . VAL B 1 677 ? 11.438 -34.812 -4.453 1 90.31 677 VAL B CA 1
ATOM 11534 C C . VAL B 1 677 ? 10.969 -36.219 -4.875 1 90.31 677 VAL B C 1
ATOM 11536 O O . VAL B 1 677 ? 11.094 -36.594 -6.043 1 90.31 677 VAL B O 1
ATOM 11539 N N . ASP B 1 678 ? 10.594 -37 -3.906 1 83.38 678 ASP B N 1
ATOM 11540 C CA . ASP B 1 678 ? 10.023 -38.312 -4.16 1 83.38 678 ASP B CA 1
ATOM 11541 C C . ASP B 1 678 ? 8.5 -38.281 -4.062 1 83.38 678 ASP B C 1
ATOM 11543 O O . ASP B 1 678 ? 7.938 -38.531 -2.998 1 83.38 678 ASP B O 1
ATOM 11547 N N . ALA B 1 679 ? 7.926 -37.969 -5.168 1 77.88 679 ALA B N 1
ATOM 11548 C CA . ALA B 1 679 ? 6.465 -37.906 -5.234 1 77.88 679 ALA B CA 1
ATOM 11549 C C . ALA B 1 679 ? 5.953 -38.5 -6.543 1 77.88 679 ALA B C 1
ATOM 11551 O O . ALA B 1 679 ? 6.738 -38.844 -7.438 1 77.88 679 ALA B O 1
ATOM 11552 N N . GLU B 1 680 ? 4.68 -38.812 -6.641 1 72.06 680 GLU B N 1
ATOM 11553 C CA . GLU B 1 680 ? 4.047 -39.562 -7.738 1 72.06 680 GLU B CA 1
ATOM 11554 C C . GLU B 1 680 ? 4.453 -38.969 -9.094 1 72.06 680 GLU B C 1
ATOM 11556 O O . GLU B 1 680 ? 4.73 -39.719 -10.031 1 72.06 680 GLU B O 1
ATOM 11561 N N . TYR B 1 681 ? 4.566 -37.656 -9.289 1 67.06 681 TYR B N 1
ATOM 11562 C CA . TYR B 1 681 ? 4.812 -37.031 -10.594 1 67.06 681 TYR B CA 1
ATOM 11563 C C . TYR B 1 681 ? 6.234 -36.5 -10.688 1 67.06 681 TYR B C 1
ATOM 11565 O O . TYR B 1 681 ? 6.594 -35.875 -11.672 1 67.06 681 TYR B O 1
ATOM 11573 N N . GLY B 1 682 ? 7.031 -36.938 -9.812 1 76.56 682 GLY B N 1
ATOM 11574 C CA . GLY B 1 682 ? 8.383 -36.375 -9.828 1 76.56 682 GLY B CA 1
ATOM 11575 C C . GLY B 1 682 ? 8.414 -34.875 -9.695 1 76.56 682 GLY B C 1
ATOM 11576 O O . GLY B 1 682 ? 7.57 -34.281 -9.016 1 76.56 682 GLY B O 1
ATOM 11577 N N . ASN B 1 683 ? 9.523 -34.219 -10.133 1 87 683 ASN B N 1
ATOM 11578 C CA . ASN B 1 683 ? 9.695 -32.781 -10.047 1 87 683 ASN B CA 1
ATOM 11579 C C . ASN B 1 683 ? 9.953 -32.156 -11.414 1 87 683 ASN B C 1
ATOM 11581 O O . ASN B 1 683 ? 10.711 -32.688 -12.219 1 87 683 ASN B O 1
ATOM 11585 N N . GLN B 1 684 ? 9.312 -31.125 -11.688 1 79.5 684 GLN B N 1
ATOM 11586 C CA . GLN B 1 684 ? 9.484 -30.438 -12.969 1 79.5 684 GLN B CA 1
ATOM 11587 C C . GLN B 1 684 ? 10.688 -29.5 -12.938 1 79.5 684 GLN B C 1
ATOM 11589 O O . GLN B 1 684 ? 10.945 -28.844 -11.93 1 79.5 684 GLN B O 1
ATOM 11594 N N . GLY B 1 685 ? 11.492 -29.516 -14.008 1 77.81 685 GLY B N 1
ATOM 11595 C CA . GLY B 1 685 ? 12.609 -28.594 -14.148 1 77.81 685 GLY B CA 1
ATOM 11596 C C . GLY B 1 685 ? 13.953 -29.266 -13.977 1 77.81 685 GLY B C 1
ATOM 11597 O O . GLY B 1 685 ? 15 -28.594 -14.047 1 77.81 685 GLY B O 1
ATOM 11598 N N . LEU B 1 686 ? 13.945 -30.578 -13.82 1 80.31 686 LEU B N 1
ATOM 11599 C CA . LEU B 1 686 ? 15.18 -31.297 -13.539 1 80.31 686 LEU B CA 1
ATOM 11600 C C . LEU B 1 686 ? 15.852 -31.75 -14.836 1 80.31 686 LEU B C 1
ATOM 11602 O O . LEU B 1 686 ? 17.062 -31.938 -14.867 1 80.31 686 LEU B O 1
ATOM 11606 N N . ASN B 1 687 ? 15.133 -31.938 -15.797 1 79.62 687 ASN B N 1
ATOM 11607 C CA . ASN B 1 687 ? 15.656 -32.656 -16.953 1 79.62 687 ASN B CA 1
ATOM 11608 C C . ASN B 1 687 ? 16.094 -31.703 -18.062 1 79.62 687 ASN B C 1
ATOM 11610 O O . ASN B 1 687 ? 15.711 -31.859 -19.219 1 79.62 687 ASN B O 1
ATOM 11614 N N . PHE B 1 688 ? 16.984 -30.797 -17.734 1 86.56 688 PHE B N 1
ATOM 11615 C CA . PHE B 1 688 ? 17.531 -29.953 -18.797 1 86.56 688 PHE B CA 1
ATOM 11616 C C . PHE B 1 688 ? 18.969 -30.344 -19.125 1 86.56 688 PHE B C 1
ATOM 11618 O O . PHE B 1 688 ? 19.656 -30.969 -18.312 1 86.56 688 PHE B O 1
ATOM 11625 N N . LYS B 1 689 ? 19.359 -30.062 -20.297 1 91.81 689 LYS B N 1
ATOM 11626 C CA . LYS B 1 689 ? 20.734 -30.328 -20.75 1 91.81 689 LYS B CA 1
ATOM 11627 C C . LYS B 1 689 ? 21.516 -29.047 -20.953 1 91.81 689 LYS B C 1
ATOM 11629 O O . LYS B 1 689 ? 21.078 -28.172 -21.703 1 91.81 689 LYS B O 1
ATOM 11634 N N . GLY B 1 690 ? 22.516 -28.969 -20.297 1 93.31 690 GLY B N 1
ATOM 11635 C CA . GLY B 1 690 ? 23.422 -27.844 -20.453 1 93.31 690 GLY B CA 1
ATOM 11636 C C . GLY B 1 690 ? 23 -26.625 -19.641 1 93.31 690 GLY B C 1
ATOM 11637 O O . GLY B 1 690 ? 23.672 -26.25 -18.672 1 93.31 690 GLY B O 1
ATOM 11638 N N . VAL B 1 691 ? 21.875 -26.016 -20.094 1 93.25 691 VAL B N 1
ATOM 11639 C CA . VAL B 1 691 ? 21.438 -24.781 -19.422 1 93.25 691 VAL B CA 1
ATOM 11640 C C . VAL B 1 691 ? 19.922 -24.797 -19.266 1 93.25 691 VAL B C 1
ATOM 11642 O O . VAL B 1 691 ? 19.203 -25.234 -20.156 1 93.25 691 VAL B O 1
ATOM 11645 N N . ALA B 1 692 ? 19.516 -24.438 -18.031 1 90.62 692 ALA B N 1
ATOM 11646 C CA . ALA B 1 692 ? 18.078 -24.234 -17.797 1 90.62 692 ALA B CA 1
ATOM 11647 C C . ALA B 1 692 ? 17.578 -22.969 -18.484 1 90.62 692 ALA B C 1
ATOM 11649 O O . ALA B 1 692 ? 18.156 -21.891 -18.312 1 90.62 692 ALA B O 1
ATOM 11650 N N . LYS B 1 693 ? 16.469 -23.062 -1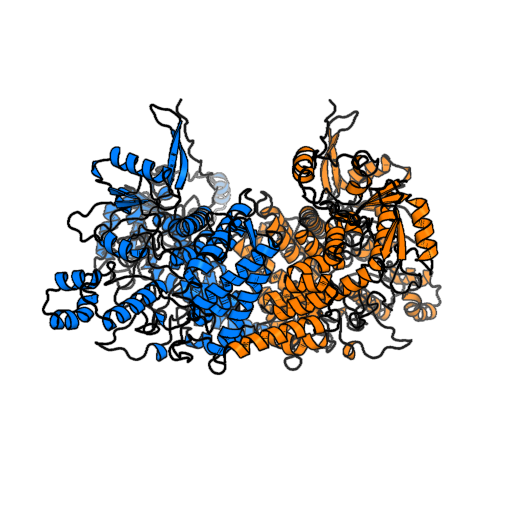9.172 1 90.06 693 LYS B N 1
ATOM 11651 C CA . LYS B 1 693 ? 16.062 -21.938 -20.016 1 90.06 693 LYS B CA 1
ATOM 11652 C C . LYS B 1 693 ? 14.766 -21.312 -19.5 1 90.06 693 LYS B C 1
ATOM 11654 O O . LYS B 1 693 ? 14.422 -20.188 -19.859 1 90.06 693 LYS B O 1
ATOM 11659 N N . GLU B 1 694 ? 14.094 -22 -18.656 1 93.94 694 GLU B N 1
ATOM 11660 C CA . GLU B 1 694 ? 12.766 -21.516 -18.328 1 93.94 694 GLU B CA 1
ATOM 11661 C C . GLU B 1 694 ? 12.547 -21.5 -16.812 1 93.94 694 GLU B C 1
ATOM 11663 O O . GLU B 1 694 ? 11.742 -20.703 -16.312 1 93.94 694 GLU B O 1
ATOM 11668 N N . GLY B 1 695 ? 13.258 -22.359 -16.078 1 94.62 695 GLY B N 1
ATOM 11669 C CA . GLY B 1 695 ? 12.875 -22.562 -14.695 1 94.62 695 GLY B CA 1
ATOM 11670 C C . GLY B 1 695 ? 11.445 -23.016 -14.531 1 94.62 695 GLY B C 1
ATOM 11671 O O . GLY B 1 695 ? 10.977 -23.891 -15.273 1 94.62 695 GLY B O 1
ATOM 11672 N N . PHE B 1 696 ? 10.805 -22.547 -13.484 1 97.12 696 PHE B N 1
ATOM 11673 C CA . PHE B 1 696 ? 9.383 -22.797 -13.266 1 97.12 696 PHE B CA 1
ATOM 11674 C C . PHE B 1 696 ? 8.672 -21.516 -12.844 1 97.12 696 PHE B C 1
ATOM 11676 O O . PHE B 1 696 ? 9.141 -20.797 -11.953 1 97.12 696 PHE B O 1
ATOM 11683 N N . GLY B 1 697 ? 7.559 -21.281 -13.398 1 98.06 697 GLY B N 1
ATOM 11684 C CA . GLY B 1 697 ? 6.891 -20 -13.359 1 98.06 697 GLY B CA 1
ATOM 11685 C C . GLY B 1 697 ? 6.777 -19.422 -11.961 1 98.06 697 GLY B C 1
ATOM 11686 O O . GLY B 1 697 ? 7.312 -18.359 -11.672 1 98.06 697 GLY B O 1
ATOM 11687 N N . TRP B 1 698 ? 6.141 -20.156 -11.023 1 98.44 698 TRP B N 1
ATOM 11688 C CA . TRP B 1 698 ? 5.883 -19.562 -9.711 1 98.44 698 TRP B CA 1
ATOM 11689 C C . TRP B 1 698 ? 7.145 -19.578 -8.859 1 98.44 698 TRP B C 1
ATOM 11691 O O . TRP B 1 698 ? 7.27 -18.781 -7.922 1 98.44 698 TRP B O 1
ATOM 11701 N N . VAL B 1 699 ? 8.141 -20.422 -9.125 1 98.75 699 VAL B N 1
ATOM 11702 C CA . VAL B 1 699 ? 9.391 -20.344 -8.391 1 98.75 699 VAL B CA 1
ATOM 11703 C C . VAL B 1 699 ? 10.203 -19.141 -8.867 1 98.75 699 VAL B C 1
ATOM 11705 O O . VAL B 1 699 ? 10.82 -18.438 -8.062 1 98.75 699 VAL B O 1
ATOM 11708 N N . ASN B 1 700 ? 10.234 -18.938 -10.273 1 98.69 700 ASN B N 1
ATOM 11709 C CA . ASN B 1 700 ? 10.82 -17.703 -10.781 1 98.69 700 ASN B CA 1
ATOM 11710 C C . ASN B 1 700 ? 10.242 -16.484 -10.07 1 98.69 700 ASN B C 1
ATOM 11712 O O . ASN B 1 700 ? 10.984 -15.602 -9.625 1 98.69 700 ASN B O 1
ATOM 11716 N N . ALA B 1 701 ? 8.93 -16.5 -9.938 1 98.88 701 ALA B N 1
ATOM 11717 C CA . ALA B 1 701 ? 8.219 -15.383 -9.305 1 98.88 701 ALA B CA 1
ATOM 11718 C C . ALA B 1 701 ? 8.602 -15.258 -7.836 1 98.88 701 ALA B C 1
ATOM 11720 O O . ALA B 1 701 ? 8.875 -14.156 -7.352 1 98.88 701 ALA B O 1
ATOM 11721 N N . SER B 1 702 ? 8.633 -16.375 -7.129 1 98.88 702 SER B N 1
ATOM 11722 C CA . SER B 1 702 ? 8.93 -16.344 -5.703 1 98.88 702 SER B CA 1
ATOM 11723 C C . SER B 1 702 ? 10.336 -15.812 -5.445 1 98.88 702 SER B C 1
ATOM 11725 O O . SER B 1 702 ? 10.57 -15.141 -4.438 1 98.88 702 SER B O 1
ATOM 11727 N N . TYR B 1 703 ? 11.273 -16.109 -6.355 1 98.81 703 TYR B N 1
ATOM 11728 C CA . TYR B 1 703 ? 12.656 -15.672 -6.172 1 98.81 703 TYR B CA 1
ATOM 11729 C C . TYR B 1 703 ? 12.766 -14.148 -6.258 1 98.81 703 TYR B C 1
ATOM 11731 O O . TYR B 1 703 ? 13.289 -13.508 -5.348 1 98.81 703 TYR B O 1
ATOM 11739 N N . VAL B 1 704 ? 12.219 -13.586 -7.332 1 98.5 704 VAL B N 1
ATOM 11740 C CA . VAL B 1 704 ? 12.359 -12.148 -7.523 1 98.5 704 VAL B CA 1
ATOM 11741 C C . VAL B 1 704 ? 11.453 -11.398 -6.551 1 98.5 704 VAL B C 1
ATOM 11743 O O . VAL B 1 704 ? 11.797 -10.312 -6.086 1 98.5 704 VAL B O 1
ATOM 11746 N N . TYR B 1 705 ? 10.297 -11.938 -6.207 1 98.44 705 TYR B N 1
ATOM 11747 C CA . TYR B 1 705 ? 9.406 -11.352 -5.211 1 98.44 705 TYR B CA 1
ATOM 11748 C C . TYR B 1 705 ? 10.055 -11.352 -3.834 1 98.44 705 TYR B C 1
ATOM 11750 O O . TYR B 1 705 ? 9.992 -10.352 -3.111 1 98.44 705 TYR B O 1
ATOM 11758 N N . GLY B 1 706 ? 10.703 -12.492 -3.467 1 98.62 706 GLY B N 1
ATOM 11759 C CA . GLY B 1 706 ? 11.406 -12.594 -2.197 1 98.62 706 GLY B CA 1
ATOM 11760 C C . GLY B 1 706 ? 12.539 -11.594 -2.068 1 98.62 706 GLY B C 1
ATOM 11761 O O . GLY B 1 706 ? 12.805 -11.078 -0.98 1 98.62 706 GLY B O 1
ATOM 11762 N N . LEU B 1 707 ? 13.172 -11.32 -3.174 1 97.31 707 LEU B N 1
ATOM 11763 C CA . LEU B 1 707 ? 14.281 -10.383 -3.174 1 97.31 707 LEU B CA 1
ATOM 11764 C C . LEU B 1 707 ? 13.797 -8.961 -2.883 1 97.31 707 LEU B C 1
ATOM 11766 O O . LEU B 1 707 ? 14.586 -8.102 -2.502 1 97.31 707 LEU B O 1
ATOM 11770 N N . GLN B 1 708 ? 12.445 -8.75 -3.09 1 95.19 708 GLN B N 1
ATOM 11771 C CA . GLN B 1 708 ? 11.883 -7.453 -2.723 1 95.19 708 GLN B CA 1
ATOM 11772 C C . GLN B 1 708 ? 11.672 -7.355 -1.214 1 95.19 708 GLN B C 1
ATOM 11774 O O . GLN B 1 708 ? 11.484 -6.258 -0.678 1 95.19 708 GLN B O 1
ATOM 11779 N N . ILE B 1 709 ? 11.695 -8.445 -0.553 1 96.69 709 ILE B N 1
ATOM 11780 C CA . ILE B 1 709 ? 11.328 -8.508 0.856 1 96.69 709 ILE B CA 1
ATOM 11781 C C . ILE B 1 709 ? 12.586 -8.508 1.721 1 96.69 709 ILE B C 1
ATOM 11783 O O . ILE B 1 709 ? 12.633 -7.844 2.76 1 96.69 709 ILE B O 1
ATOM 11787 N N . VAL B 1 710 ? 13.641 -9.219 1.28 1 95.94 710 VAL B N 1
ATOM 11788 C CA . VAL B 1 710 ? 14.859 -9.297 2.078 1 95.94 710 VAL B CA 1
ATOM 11789 C C . VAL B 1 710 ? 15.625 -7.98 1.981 1 95.94 710 VAL B C 1
ATOM 11791 O O . VAL B 1 710 ? 15.547 -7.281 0.969 1 95.94 710 VAL B O 1
ATOM 11794 N N . ASN B 1 711 ? 16.344 -7.605 2.961 1 91 711 ASN B N 1
ATOM 11795 C CA . ASN B 1 711 ? 17.094 -6.355 2.967 1 91 711 ASN B CA 1
ATOM 11796 C C . ASN B 1 711 ? 18.469 -6.523 2.305 1 91 711 ASN B C 1
ATOM 11798 O O . ASN B 1 711 ? 18.812 -7.613 1.848 1 91 711 ASN B O 1
ATOM 11802 N N . ALA B 1 712 ? 19.234 -5.488 2.24 1 89.94 712 ALA B N 1
ATOM 11803 C CA . ALA B 1 712 ? 20.484 -5.473 1.504 1 89.94 712 ALA B CA 1
ATOM 11804 C C . ALA B 1 712 ? 21.5 -6.418 2.141 1 89.94 712 ALA B C 1
ATOM 11806 O O . ALA B 1 712 ? 22.281 -7.078 1.438 1 89.94 712 ALA B O 1
ATOM 11807 N N . HIS B 1 713 ? 21.531 -6.434 3.453 1 91.69 713 HIS B N 1
ATOM 11808 C CA . HIS B 1 713 ? 22.453 -7.324 4.148 1 91.69 713 HIS B CA 1
ATOM 11809 C C . HIS B 1 713 ? 22.125 -8.789 3.859 1 91.69 713 HIS B C 1
ATOM 11811 O O . HIS B 1 713 ? 23.031 -9.594 3.639 1 91.69 713 HIS B O 1
ATOM 11817 N N . MET B 1 714 ? 20.906 -9.047 3.889 1 95.94 714 MET B N 1
ATOM 11818 C CA . MET B 1 714 ? 20.438 -10.398 3.598 1 95.94 714 MET B CA 1
ATOM 11819 C C . MET B 1 714 ? 20.766 -10.789 2.16 1 95.94 714 MET B C 1
ATOM 11821 O O . MET B 1 714 ? 21.188 -11.914 1.903 1 95.94 714 MET B O 1
ATOM 11825 N N . ARG B 1 715 ? 20.547 -9.914 1.235 1 94.56 715 ARG B N 1
ATOM 11826 C CA . ARG B 1 715 ? 20.859 -10.188 -0.164 1 94.56 715 ARG B CA 1
ATOM 11827 C C . ARG B 1 715 ? 22.328 -10.523 -0.349 1 94.56 715 ARG B C 1
ATOM 11829 O O . ARG B 1 715 ? 22.672 -11.438 -1.092 1 94.56 715 ARG B O 1
ATOM 11836 N N . ARG B 1 716 ? 23.188 -9.766 0.338 1 93.5 716 ARG B N 1
ATOM 11837 C CA . ARG B 1 716 ? 24.625 -10.023 0.28 1 93.5 716 ARG B CA 1
ATOM 11838 C C . ARG B 1 716 ? 24.953 -11.383 0.882 1 93.5 716 ARG B C 1
ATOM 11840 O O . ARG B 1 716 ? 25.781 -12.125 0.338 1 93.5 716 ARG B O 1
ATOM 11847 N N . ALA B 1 717 ? 24.281 -11.602 1.978 1 97.19 717 ALA B N 1
ATOM 11848 C CA . ALA B 1 717 ? 24.5 -12.883 2.635 1 97.19 717 ALA B CA 1
ATOM 11849 C C . ALA B 1 717 ? 24.062 -14.039 1.743 1 97.19 717 ALA B C 1
ATOM 11851 O O . ALA B 1 717 ? 24.703 -15.094 1.722 1 97.19 717 ALA B O 1
ATOM 11852 N N . LEU B 1 718 ? 22.969 -13.883 1.007 1 97.94 718 LEU B N 1
ATOM 11853 C CA . LEU B 1 718 ? 22.5 -14.883 0.049 1 97.94 718 LEU B CA 1
ATOM 11854 C C . LEU B 1 718 ? 23.547 -15.125 -1.033 1 97.94 718 LEU B C 1
ATOM 11856 O O . LEU B 1 718 ? 23.781 -16.266 -1.435 1 97.94 718 LEU B O 1
ATOM 11860 N N . GLY B 1 719 ? 24.156 -14.047 -1.453 1 96.56 719 GLY B N 1
ATOM 11861 C CA . GLY B 1 719 ? 25.172 -14.141 -2.5 1 96.56 719 GLY B CA 1
ATOM 11862 C C . GLY B 1 719 ? 26.375 -14.961 -2.096 1 96.56 719 GLY B C 1
ATOM 11863 O O . GLY B 1 719 ? 27.016 -15.586 -2.941 1 96.56 719 GLY B O 1
ATOM 11864 N N . THR B 1 720 ? 26.641 -14.969 -0.813 1 96.38 720 THR B N 1
ATOM 11865 C CA . THR B 1 720 ? 27.781 -15.727 -0.305 1 96.38 720 THR B CA 1
ATOM 11866 C C . THR B 1 720 ? 27.328 -17.078 0.251 1 96.38 720 THR B C 1
ATOM 11868 O O . THR B 1 720 ? 28.109 -17.766 0.917 1 96.38 720 THR B O 1
ATOM 11871 N N . LEU B 1 721 ? 26.062 -17.391 0.043 1 97.25 721 LEU B N 1
ATOM 11872 C CA . LEU B 1 721 ? 25.469 -18.656 0.458 1 97.25 721 LEU B CA 1
ATOM 11873 C C . LEU B 1 721 ? 25.625 -18.875 1.96 1 97.25 721 LEU B C 1
ATOM 11875 O O . LEU B 1 721 ? 26.078 -19.938 2.398 1 97.25 721 LEU B O 1
ATOM 11879 N N . THR B 1 722 ? 25.25 -17.812 2.746 1 97.5 722 THR B N 1
ATOM 11880 C CA . THR B 1 722 ? 25.266 -17.891 4.203 1 97.5 722 THR B CA 1
ATOM 11881 C C . THR B 1 722 ? 23.938 -18.422 4.734 1 97.5 722 THR B C 1
ATOM 11883 O O . THR B 1 722 ? 22.891 -17.797 4.531 1 97.5 722 THR B O 1
ATOM 11886 N N . PRO B 1 723 ? 24 -19.609 5.449 1 96.88 723 PRO B N 1
ATOM 11887 C CA . PRO B 1 723 ? 22.734 -20.125 6.012 1 96.88 723 PRO B CA 1
ATOM 11888 C C . PRO B 1 723 ? 22.109 -19.156 7.02 1 96.88 723 PRO B C 1
ATOM 11890 O O . PRO B 1 723 ? 22.828 -18.422 7.703 1 96.88 723 PRO B O 1
ATOM 11893 N N . TYR B 1 724 ? 20.812 -19.172 7.203 1 97.12 724 TYR B N 1
ATOM 11894 C CA . TYR B 1 724 ? 20.094 -18.203 8.016 1 97.12 724 TYR B CA 1
ATOM 11895 C C . TYR B 1 724 ? 20.578 -18.234 9.461 1 97.12 724 TYR B C 1
ATOM 11897 O O . TYR B 1 724 ? 20.781 -17.188 10.07 1 97.12 724 TYR B O 1
ATOM 11905 N N . PRO B 1 725 ? 20.766 -19.453 10.078 1 96.44 725 PRO B N 1
ATOM 11906 C CA . PRO B 1 725 ? 21.219 -19.453 11.469 1 96.44 725 PRO B CA 1
ATOM 11907 C C . PRO B 1 725 ? 22.547 -18.734 11.664 1 96.44 725 PRO B C 1
ATOM 11909 O O . PRO B 1 725 ? 22.75 -18.062 12.68 1 96.44 725 PRO B O 1
ATOM 11912 N N . THR B 1 726 ? 23.438 -18.844 10.688 1 96.25 726 THR B N 1
ATOM 11913 C CA . THR B 1 726 ? 24.703 -18.156 10.742 1 96.25 726 THR B CA 1
ATOM 11914 C C . THR B 1 726 ? 24.516 -16.641 10.609 1 96.25 726 THR B C 1
ATOM 11916 O O . THR B 1 726 ? 25.109 -15.859 11.344 1 96.25 726 THR B O 1
ATOM 11919 N N . PHE B 1 727 ? 23.75 -16.297 9.688 1 95.81 727 PHE B N 1
ATOM 11920 C CA . PHE B 1 727 ? 23.453 -14.883 9.43 1 95.81 727 PHE B CA 1
ATOM 11921 C C . PHE B 1 727 ? 22.859 -14.219 10.664 1 95.81 727 PHE B C 1
ATOM 11923 O O . PHE B 1 727 ? 23.328 -13.164 11.102 1 95.81 727 PHE B O 1
ATOM 11930 N N . ILE B 1 728 ? 21.812 -14.836 11.258 1 94.88 728 ILE B N 1
ATOM 11931 C CA . ILE B 1 728 ? 21.047 -14.219 12.344 1 94.88 728 ILE B CA 1
ATOM 11932 C C . ILE B 1 728 ? 21.922 -14.148 13.602 1 94.88 728 ILE B C 1
ATOM 11934 O O . ILE B 1 728 ? 21.797 -13.211 14.391 1 94.88 728 ILE B O 1
ATOM 11938 N N . LYS B 1 729 ? 22.766 -15.156 13.836 1 94.06 729 LYS B N 1
ATOM 11939 C CA . LYS B 1 729 ? 23.672 -15.133 14.969 1 94.06 729 LYS B CA 1
ATOM 11940 C C . LYS B 1 729 ? 24.625 -13.93 14.891 1 94.06 729 LYS B C 1
ATOM 11942 O O . LYS B 1 729 ? 24.922 -13.297 15.906 1 94.06 729 LYS B O 1
ATOM 11947 N N . ALA B 1 730 ? 25.078 -13.695 13.695 1 91.62 730 ALA B N 1
ATOM 11948 C CA . ALA B 1 730 ? 25.953 -12.539 13.5 1 91.62 730 ALA B CA 1
ATOM 11949 C C . ALA B 1 730 ? 25.219 -11.234 13.812 1 91.62 730 ALA B C 1
ATOM 11951 O O . ALA B 1 730 ? 25.797 -10.336 14.43 1 91.62 730 ALA B O 1
ATOM 11952 N N . ILE B 1 731 ? 24.031 -11.109 13.414 1 89 731 ILE B N 1
ATOM 11953 C CA . ILE B 1 731 ? 23.234 -9.906 13.641 1 89 731 ILE B CA 1
ATOM 11954 C C . ILE B 1 731 ? 22.953 -9.742 15.133 1 89 731 ILE B C 1
ATOM 11956 O O . ILE B 1 731 ? 23.016 -8.633 15.656 1 89 731 ILE B O 1
ATOM 11960 N N . GLU B 1 732 ? 22.641 -10.828 15.828 1 90.19 732 GLU B N 1
ATOM 11961 C CA . GLU B 1 732 ? 22.344 -10.797 17.266 1 90.19 732 GLU B CA 1
ATOM 11962 C C . GLU B 1 732 ? 23.562 -10.359 18.062 1 90.19 732 GLU B C 1
ATOM 11964 O O . GLU B 1 732 ? 23.438 -9.617 19.047 1 90.19 732 GLU B O 1
ATOM 11969 N N . GLN B 1 733 ? 24.703 -10.812 17.625 1 89.31 733 GLN B N 1
ATOM 11970 C CA . GLN B 1 733 ? 25.922 -10.398 18.281 1 89.31 733 GLN B CA 1
ATOM 11971 C C . GLN B 1 733 ? 26.156 -8.898 18.125 1 89.31 733 GLN B C 1
ATOM 11973 O O . GLN B 1 733 ? 26.562 -8.227 19.078 1 89.31 733 GLN B O 1
ATOM 11978 N N . LEU B 1 734 ? 25.875 -8.438 17.016 1 84.19 734 LEU B N 1
ATOM 11979 C CA . LEU B 1 734 ? 26.016 -7.012 16.766 1 84.19 734 LEU B CA 1
ATOM 11980 C C . LEU B 1 734 ? 25.031 -6.207 17.594 1 84.19 734 LEU B C 1
ATOM 11982 O O . LEU B 1 734 ? 25.359 -5.145 18.125 1 84.19 734 LEU B O 1
ATOM 11986 N N . ASN B 1 735 ? 23.828 -6.688 17.688 1 85.56 735 ASN B N 1
ATOM 11987 C CA . ASN B 1 735 ? 22.797 -6.016 18.469 1 85.56 735 ASN B CA 1
ATOM 11988 C C . ASN B 1 735 ? 23.125 -6.012 19.953 1 85.56 735 ASN B C 1
ATOM 11990 O O . ASN B 1 735 ? 22.891 -5.02 20.656 1 85.56 735 ASN B O 1
ATOM 11994 N N . GLU B 1 736 ? 23.641 -7.137 20.422 1 86.62 736 GLU B N 1
ATOM 11995 C CA . GLU B 1 736 ? 24.031 -7.234 21.828 1 86.62 736 GLU B CA 1
ATOM 11996 C C . GLU B 1 736 ? 25.141 -6.242 22.156 1 86.62 736 GLU B C 1
ATOM 11998 O O . GLU B 1 736 ? 25.141 -5.633 23.219 1 86.62 736 GLU B O 1
ATOM 12003 N N . LYS B 1 737 ? 25.953 -6.121 21.25 1 84.31 737 LYS B N 1
ATOM 12004 C CA . LYS B 1 737 ? 27.031 -5.156 21.438 1 84.31 737 LYS B CA 1
ATOM 12005 C C . LYS B 1 737 ? 26.5 -3.729 21.469 1 84.31 737 LYS B C 1
ATOM 12007 O O . LYS B 1 737 ? 26.922 -2.92 22.297 1 84.31 737 LYS B O 1
ATOM 12012 N N . ALA B 1 738 ? 25.609 -3.492 20.641 1 79.56 738 ALA B N 1
ATOM 12013 C CA . ALA B 1 738 ? 25.016 -2.158 20.578 1 79.56 738 ALA B CA 1
ATOM 12014 C C . ALA B 1 738 ? 24.266 -1.838 21.859 1 79.56 738 ALA B C 1
ATOM 12016 O O . ALA B 1 738 ? 24.312 -0.709 22.359 1 79.56 738 ALA B O 1
ATOM 12017 N N . LEU B 1 739 ? 23.547 -2.775 22.406 1 84.88 739 LEU B N 1
ATOM 12018 C CA . LEU B 1 739 ? 22.766 -2.592 23.625 1 84.88 739 LEU B CA 1
ATOM 12019 C C . LEU B 1 739 ? 23.672 -2.432 24.828 1 84.88 739 LEU B C 1
ATOM 12021 O O . LEU B 1 739 ? 23.375 -1.662 25.75 1 84.88 739 LEU B O 1
ATOM 12025 N N . ALA B 1 740 ? 24.766 -3.16 24.828 1 83.31 740 ALA B N 1
ATOM 12026 C CA . ALA B 1 740 ? 25.734 -3.064 25.922 1 83.31 740 ALA B CA 1
ATOM 12027 C C . ALA B 1 740 ? 26.344 -1.666 26 1 83.31 740 ALA B C 1
ATOM 12029 O O . ALA B 1 740 ? 26.641 -1.171 27.094 1 83.31 740 ALA B O 1
ATOM 12030 N N . ASP B 1 741 ? 26.328 -1.038 24.859 1 78 741 ASP B N 1
ATOM 12031 C CA . ASP B 1 741 ? 26.891 0.304 24.797 1 78 741 ASP B CA 1
ATOM 12032 C C . ASP B 1 741 ? 25.938 1.334 25.406 1 78 741 ASP B C 1
ATOM 12034 O O . ASP B 1 741 ? 26.344 2.457 25.703 1 78 741 ASP B O 1
ATOM 12038 N N . LEU B 1 742 ? 24.688 0.958 25.609 1 75.88 742 LEU B N 1
ATOM 12039 C CA . LEU B 1 742 ? 23.703 1.878 26.156 1 75.88 742 LEU B CA 1
ATOM 12040 C C . LEU B 1 742 ? 23.719 1.848 27.672 1 75.88 742 LEU B C 1
ATOM 12042 O O . LEU B 1 742 ? 23.172 2.748 28.328 1 75.88 742 LEU B O 1
ATOM 12046 N N . GLU B 1 743 ? 24.234 0.754 28.281 1 68.5 743 GLU B N 1
ATOM 12047 C CA . GLU B 1 743 ? 24.344 0.658 29.734 1 68.5 743 GLU B CA 1
ATOM 12048 C C . GLU B 1 743 ? 25.578 1.412 30.25 1 68.5 743 GLU B C 1
ATOM 12050 O O . GLU B 1 743 ? 26.625 1.401 29.609 1 68.5 743 GLU B O 1
#

InterPro domains:
  IPR001661 Glycoside hydrolase, family 37 [PF01204] (144-711)
  IPR001661 Glycoside hydrolase, family 37 [PR00744] (324-342)
  IPR001661 Glycoside hydrolase, family 37 [PR00744] (392-409)
  IPR001661 Glycoside hydrolase, family 37 [PR00744] (447-464)
  IPR001661 Glycoside hydrolase, family 37 [PR00744] (471-488)
  IPR001661 Glycoside hydrolase, family 37 [PR00744] (533-549)
  IPR001661 Glycoside hydrolase, family 37 [PR00744] (606-622)
  IPR001661 Glycoside hydrolase, family 37 [PR00744] (694-707)
  IPR001661 Glycoside hydrolase, family 37 [PTHR23403] (78-711)
  IPR008928 Six-hairpin glycosidase superfamily [SSF48208] (169-707)
  IPR011120 Neutral trehalase Ca2+ binding [PF07492] (87-116)
  IPR012341 Six-hairpin glycosidase-like superfamily [G3DSA:1.50.10.10] (130-719)
  IPR018232 Glycoside hydrolase, family 37, conserved site [PS00927] (282-295)
  IPR018232 Glycoside hydrolase, family 37, conserved site [PS00928] (613-622)

pLDDT: mean 89.54, std 17.39, range [21.08, 98.88]

Secondary structure (DSSP, 8-state):
---------------TTTTTT--HHHHHH-HHHHSSGGGS-------HHHHHHHTTS----------------SS--EEEEEHHHHHHHHHHHH-TTSSS--BTT--S-SEEEEEBTTTTT-SEEEEESHHHHHHHHHHHHHHHHTT-SEEEEEHHHHS--HHHHHHHHIIIIIHHHHEE--STTTHHHHT--TT--SSS---EEEE-TT-HHHHHHHHHHHHH-GGG--EEEEPPSS--HHHHHHHTTS--EEP--EEEEEEEETTTEEEEEEEEPPEE-SSTT--SPBSHHHHHHHHHHHHTT-HHHHHHHHHHHHHHHHHHSS-BSBSBGGGTT-B----HHHHHHHHHHHHTTSTTHHHHHHHHHHHHHHHIIIIITSTTTB-TTT--BB------SS-TTS-TTTTHHHHHHHHHHHT--HHHHHHHHHTTSS--HHHHHHHHHHHHHHHHT--S-TTTTTTGGGEE-HHHHHHHHHHHHHHHHHHHHHSTT-EEPPGGGTTTSS--TTPEE-HHHHHHHHHHHHHHHHHHTEETTTTEE--EETTTTEE----BGGGGHHHHHT-S-HHHHHHIIIIIHHHHEETTEE-SB-HHHH---BTTB---TTSTTEEEHHHHHHHHHHHHHTT-HHHHHHHHHHHHHHHHHHHHHBTT---SEEETT-SS-TT---STT--TT---SSS-SS--HHHHHHHHHHHTTS-HHHHHHHHTT--HHHHHHHHHHHHHHHHHTT-/---------------TTTTTT--HHHHHH-HHHHSSGGGS-------HHHHHHHTTS----------------SS--EEEEEHHHHHHHHHHHH-TTSSS--BTT--S-SEEEEEBTTTTT-SEEEEESHHHHHHHHHHHHHHHHTT-SEEEEEHHHHS--HHHHHHHHIIIIIHHHHEE--STTTHHHHT--TT--SSS---EEEE-TT-HHHHHHHHHHHHH-GGG--EEEEPPSS--HHHHHHHTTS--EEP--EEEEEEEETTTEEEEEEEEPPEE-SSTT--SPBSHHHHHHHHHHHHTT-HHHHHHHHHHHHHHHHHHSS-BSBSBGGGTT-B----HHHHHHHHHHHHTTSTTHHHHHHHHHHHHHHHIIIIITSTTTB-TTT--BB------SS-TTS-TTTTHHHHHHHHHHHT--HHHHHHHHHTTSS--HHHHHHHHHHHHHHHHT--S-TTTTTTGGGEE-HHHHHHHHHHHHHHHHHHHHHSTT-EEPPGGGTTTSS--TTPEE-HHHHHHHHHHHHHHHHHHTEETTTTEE--EETTTTEE----BGGGGHHHHTT-S-HHHHHHIIIIIHHHHEETTEE-SB-HHHH---BTTB---TTSTTEEEHHHHHHHHHHHHHTT-HHHHHHHHHHHHHHHHHHHHHBTT---SEEETT-SS-TT---STT--TT---SSS-SS--HHHHHHHHHHHTTS-HHHHHHHHTT--HHHHHHHHHHHHHHHHHTT-

Nearest PDB structures (foldseek):
  5n6n-assembly1_C  TM=9.317E-01  e=1.235E-76  Saccharomyces cerevisiae S288C
  5jta-assembly1_A  TM=9.599E-01  e=8.587E-61  Saccharomyces cerevisiae
  5nis-assembly1_A  TM=9.579E-01  e=2.832E-57  Saccharomyces cerevisiae S288C
  5m4a-assembly1_A  TM=9.584E-01  e=1.418E-56  Saccharomyces cerevisiae
  5z6h-assembly2_B  TM=7.936E-01  e=1.198E-22  Enterobacter cloacae

Foldseek 3Di:
DDPPPDPPPPPPPPPPQPCQLPDLCVQLVDCCQFVPPVLPPPPPPPPVVVVVVCVVPPDPPPPPPPVPCPPPDPHAWKFKDQLPVVLVVLCVAQVQVNQQARFLPTDGPQKDWTATVNVPRPDIDIDGDSQLSLQSLQSSVSNVVVPHRIGIHGSCSSLPLLLVNLLSLLLNFQQVLFKAWCALVCQLPQWFDPLQPAPDGAREEEEEQPPVQVLVRVVVSCVVCVVRVYHYHYDDQDDDQLNLLVCSNPKTFYAFDWDWDWDQDPPPGTDIHIIGQMEGHFDNVHNWQAAVLRLLLLLQCVLSVVLSRLLSSLRRQLRCCLRLVGAFRTGMSNRSFAAAQDPNLVSLVSSLVVCVVPPCSLVSNLSSLLSLQLSCQQPFCDPQFADPVLRFGAQFTDHFADRSPDDPCPCCVVCVVVCVVVVHDPVVVRVCRRNVVDDDVVVVLQVRLVSSCVRHVQPPAPLRHSQRSQKRFLLRLLSVLLSLQSSLVCCVPPVVQWRFRDCSSCPSHPDDGGDTGGSVVSVVSSVSSLVSQCVAFDDPVQLFGAMARVVVGHGDDWQFLSSLSCLLSVSDDLVSVVSCVVRVLVQQQAQQAGQRTHPVNRDDADPVRHDAQSHPQKDFLVSLLSNLNSCVSSPVLVVSQLRLLSNLLQQSQQCSRISHFAKGMFRSHDRRHRQFDDHPVTIGRNSDRSHRRHRTSSSSSSSSSSVVRHDPLSSVCSSVSHRSVRSVVVVVVVVVVVVVVVD/DPPCPDDPPPPPPPPPQPCQLPDLCVQLVDCCQFVPPVLPPPPPPPPVVVVVVCVVPPDPDPPPPPVPCPPPDPHAWKFKDQLPVVLVVLCVAQVQVNQQARFLPTDGPQKDWTATVNVVRPDIDIDGDSQLSLQSLQSSVSNVVVPHRIGIHGSCSSLPLLLVNLLSLLLNFQQVLFKAWCALVCQLPQWFDPLQPAPDGAREEEEEQVPVQVLVRVVVSCVVCVVRVYHYHYDDQDDDQLNLLVCSNPKTFYAFDWDWDWDQDPPPGTDIHIIGQMEGHFDNVHNWQAAVLRLLLLLQCVLSVVLSRLLSSLRRQLRCCLRLVGAFRTGMSNRSFAAAQDPNLVSLVSSLVVCVVPPCSLVSNLSSLLSLQLSCQQPFCDPQFADPVLRFGAQFTDHFADRSPDDPCPCCVVCVVVCVVVVHDPVVVRVCRRNVVDDDVVVVLQVRLVSSCVRHVQPPAPLRHSQRSQKRFLLRLLSVLLSLQSSLVCCVPPVVQWRFRDCSSCPSHPDDGGDTGGSVVSVVSSVSSLVSQCVAFDDPVQLFGAMARVVVGHGDDWQFLSSLSCLLSVSDDLVSVVSCVVRVLVQQQAQQAGQRTHDVNRDDADPVRHDAQSHPQKDFLVSLLSNLNSCVSSPVLVVSQLRLLSNLLQQSQQCSRISHFAKGMFRSHDRNHRQFDDHPVTIGRNSDRSHRRHRTSSSSSSSSSSVVRHDPLSSVCSSVSHRSVRVVVVVVVVVVVVVVVVD

Organism: Beauveria bassiana (strain ARSEF 2860) (NCBI:txid655819)

Sequence (1486 aa):
MSDSTAPSAHRPRGSEDFGVFDDAKTYYASDERHTGRFANRTRTYSQSSLIKQIERLNLPEPFRRGSHDESNLEQGRRFLIQVDATLESLKAQEDTDGNMQITIEDSGPKVLPLRTAASAGYHRFEVRGTYMLSNLLQELTLAKEYGRKQIILDEARLNENPVNRLSRLIKDHFWDGLTRRIDASSIEIAARDPKDWTDDPRPRIYIPSKCTAQFEYYKQVALDRPEIRLDVQLLPEVITPEIIRDMNEKPGLLAVAVEEVEEQDPVKGTIKTLRGLPFVVPGGRFNELYGWDSYMESLGLLVNDRVDLAKAMVLNFCFCIEHYGKILNATRSYYLGRSQPPFLTDMALRVYEKIKHEPDALEFLRRSILAAIKEYHSVWTGQARLDPTTGLSRYCPEGLGVPPETEPSHFVHILQPYIKKHGMEFDEFVRAYNHGEIKEPELDNYFMHDRAVRESGHDTSYRFEGVCANLATIDLNSLLFKYETDISRTIRSLFDDKLVMPEEFCQGTPYKPGDILTSALWDRKAKRRKLTMDKLMWNEEEGMFFDYDFVNKKRCTYETATTLWSLWAGLASPKQAADIVKKGLPKFEEFGGLLAGTESSRGEIGLERPNRQWDYPYGWAPQQMLAWTGLLRYSFNEEAERLAYKWLFM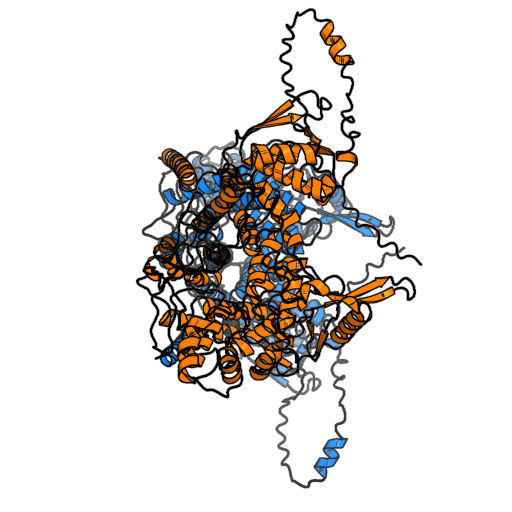ITKAFVDFNGVVVEKYDVTRPIDPHRVDAEYGNQGLNFKGVAKEGFGWVNASYVYGLQIVNAHMRRALGTLTPYPTFIKAIEQLNEKALADLEMSDSTAPSAHRPRGSEDFGVFDDAKTYYASDERHTGRFANRTRTYSQSSLIKQIERLNLPEPFRRGSHDESNLEQGRRFLIQVDATLESLKAQEDTDGNMQITIEDSGPKVLPLRTAASAGYHRFEVRGTYMLSNLLQELTLAKEYGRKQIILDEARLNENPVNRLSRLIKDHFWDGLTRRIDASSIEIAARDPKDWTDDPRPRIYIPSKCTAQFEYYKQVALDRPEIRLDVQLLPEVITPEIIRDMNEKPGLLAVAVEEVEEQDPVKGTIKTLRGLPFVVPGGRFNELYGWDSYMESLGLLVNDRVDLAKAMVLNFCFCIEHYGKILNATRSYYLGRSQPPFLTDMALRVYEKIKHEPDALEFLRRSILAAIKEYHSVWTGQARLDPTTGLSRYCPEGLGVPPETEPSHFVHILQPYIKKHGMEFDEFVRAYNHGEIKEPELDNYFMHDRAVRESGHDTSYRFEGVCANLATIDLNSLLFKYETDISRTIRSLFDDKLVMPEEFCQGTPYKPGDILTSALWDRKAKRRKLTMDKLMWNEEEGMFFDYDFVNKKRCTYETATTLWSLWAGLASPKQAADIVKKGLPKFEEFGGLLAGTESSRGEIGLERPNRQWDYPYGWAPQQMLAWTGLLRYSFNEEAERLAYKWLFMITKAFVDFNGVVVEKYDVTRPIDPHRVDAEYGNQGLNFKGVAKEGFGWVNASYVYGLQIVNAHMRRALGTLTPYPTFIKAIEQLNEKALADLE